Protein 1IYE (pdb70)

Organism: Escherichia coli (strain K12) (NCBI:txid83333)

Structure (mmCIF, N/CA/C/O backbone):
data_1IYE
#
_entry.id   1IYE
#
_cell.length_a   154.60
_cell.length_b   98.86
_cell.length_c   138.79
_cell.angle_alpha   90
_cell.angle_beta   90
_cell.angle_gamma   90
#
_symmetry.space_group_name_H-M   'C 2 2 21'
#
loop_
_entity.id
_entity.type
_entity.pdbx_description
1 polymer 'BRANCHED-CHAIN AMINO ACID AMINOTRANSFERASE'
2 non-polymer 'N-({3-hydroxy-2-methyl-5-[(phosphonooxy)methyl]pyridin-4-yl}methyl)-L-glutamic acid'
3 water water
#
loop_
_atom_site.group_PDB
_atom_site.id
_atom_site.type_symbol
_atom_site.label_atom_id
_atom_site.label_alt_id
_atom_site.label_comp_id
_atom_site.label_asym_id
_atom_site.label_entity_id
_atom_site.label_seq_id
_atom_site.pdbx_PDB_ins_code
_atom_site.Cartn_x
_atom_site.Cartn_y
_atom_site.Cartn_z
_atom_site.occupancy
_atom_site.B_iso_or_equiv
_atom_site.auth_seq_id
_atom_site.auth_comp_id
_atom_site.auth_asym_id
_atom_site.auth_atom_id
_atom_site.pdbx_PDB_model_num
ATOM 1 N N . LYS A 1 5 ? 7.647 25.593 18.085 1.00 30.68 4 LYS A N 1
ATOM 2 C CA . LYS A 1 5 ? 7.623 27.084 18.175 1.00 30.52 4 LYS A CA 1
ATOM 3 C C . LYS A 1 5 ? 7.377 27.566 19.605 1.00 29.68 4 LYS A C 1
ATOM 4 O O . LYS A 1 5 ? 6.807 26.845 20.435 1.00 28.65 4 LYS A O 1
ATOM 10 N N . ALA A 1 6 ? 7.825 28.789 19.875 1.00 27.95 5 ALA A N 1
ATOM 11 C CA . ALA A 1 6 ? 7.723 29.410 21.190 1.00 26.29 5 ALA A CA 1
ATOM 12 C C . ALA A 1 6 ? 7.751 30.927 21.007 1.00 25.25 5 ALA A C 1
ATOM 13 O O . ALA A 1 6 ? 7.758 31.408 19.879 1.00 25.40 5 ALA A O 1
ATOM 15 N N . ASP A 1 7 ? 7.787 31.682 22.104 1.00 25.31 6 ASP A N 1
ATOM 16 C CA . ASP A 1 7 ? 7.776 33.143 22.002 1.00 24.92 6 ASP A CA 1
ATOM 17 C C . ASP A 1 7 ? 9.118 33.828 21.789 1.00 24.04 6 ASP A C 1
ATOM 18 O O . ASP A 1 7 ? 9.180 34.865 21.126 1.00 22.19 6 ASP A O 1
ATOM 23 N N . TYR A 1 8 ? 10.190 33.277 22.351 1.00 21.63 7 TYR A N 1
ATOM 24 C CA . TYR A 1 8 ? 11.494 33.912 22.203 1.00 22.27 7 TYR A CA 1
ATOM 25 C C . TYR A 1 8 ? 12.629 32.978 21.845 1.00 21.69 7 TYR A C 1
ATOM 26 O O . TYR A 1 8 ? 12.610 31.799 22.195 1.00 20.58 7 TYR A O 1
ATOM 35 N N . ILE A 1 9 ? 13.619 33.537 21.154 1.00 20.69 8 ILE A N 1
ATOM 36 C CA . ILE A 1 9 ? 14.810 32.800 20.742 1.00 19.47 8 ILE A CA 1
ATOM 37 C C . ILE A 1 9 ? 16.052 33.610 21.134 1.00 19.38 8 ILE A C 1
ATOM 38 O O . ILE A 1 9 ? 16.145 34.798 20.819 1.00 19.68 8 ILE A O 1
ATOM 43 N N . TRP A 1 10 ? 16.993 32.973 21.837 1.00 19.01 9 TRP A N 1
ATOM 44 C CA . TRP A 1 10 ? 18.238 33.633 22.239 1.00 18.92 9 TRP A CA 1
ATOM 45 C C . TRP A 1 10 ? 19.036 33.808 20.945 1.00 19.64 9 TRP A C 1
ATOM 46 O O . TRP A 1 10 ? 19.308 32.835 20.238 1.00 18.60 9 TRP A O 1
ATOM 57 N N . PHE A 1 11 ? 19.424 35.042 20.651 1.00 20.31 10 PHE A N 1
ATOM 58 C CA . PHE A 1 11 ? 20.138 35.349 19.419 1.00 20.84 10 PHE A CA 1
ATOM 59 C C . PHE A 1 11 ? 21.313 36.274 19.729 1.00 21.87 10 PHE A C 1
ATOM 60 O O . PHE A 1 11 ? 21.129 37.457 20.009 1.00 22.08 10 PHE A O 1
ATOM 68 N N . ASN A 1 12 ? 22.522 35.721 19.689 1.00 20.67 11 ASN A N 1
ATOM 69 C CA . ASN A 1 12 ? 23.736 36.487 19.972 1.00 21.02 11 ASN A CA 1
ATOM 70 C C . ASN A 1 12 ? 23.712 37.308 21.263 1.00 21.34 11 ASN A C 1
ATOM 71 O O . ASN A 1 12 ? 24.141 38.463 21.276 1.00 22.66 11 ASN A O 1
ATOM 76 N N . GLY A 1 13 ? 23.210 36.724 22.346 1.00 22.61 12 GLY A N 1
ATOM 77 C CA . GLY A 1 13 ? 23.195 37.435 23.612 1.00 23.31 12 GLY A CA 1
ATOM 78 C C . GLY A 1 13 ? 21.910 38.148 24.001 1.00 25.81 12 GLY A C 1
ATOM 79 O O . GLY A 1 13 ? 21.820 38.693 25.101 1.00 25.62 12 GLY A O 1
ATOM 80 N N . GLU A 1 14 ? 20.909 38.156 23.127 1.00 25.92 13 GLU A N 1
ATOM 81 C CA . GLU A 1 14 ? 19.662 38.836 23.467 1.00 26.60 13 GLU A CA 1
ATOM 82 C C . GLU A 1 14 ? 18.411 38.043 23.097 1.00 25.27 13 GLU A C 1
ATOM 83 O O . GLU A 1 14 ? 18.409 37.308 22.113 1.00 24.24 13 GLU A O 1
ATOM 89 N N . MET A 1 15 ? 17.350 38.190 23.896 1.00 23.97 14 MET A N 1
ATOM 90 C CA . MET A 1 15 ? 16.097 37.480 23.641 1.00 24.13 14 MET A CA 1
ATOM 91 C C . MET A 1 15 ? 15.296 38.188 22.557 1.00 24.41 14 MET A C 1
ATOM 92 O O . MET A 1 15 ? 14.788 39.290 22.777 1.00 26.02 14 MET A O 1
ATOM 97 N N . VAL A 1 16 ? 15.180 37.546 21.397 1.00 23.48 15 VAL A N 1
ATOM 98 C CA . VAL A 1 16 ? 14.444 38.092 20.257 1.00 22.39 15 VAL A CA 1
ATOM 99 C C . VAL A 1 16 ? 13.130 37.335 20.074 1.00 21.58 15 VAL A C 1
ATOM 100 O O . VAL A 1 16 ? 13.112 36.113 20.112 1.00 20.32 15 VAL A O 1
ATOM 104 N N . ARG A 1 17 ? 12.018 38.034 19.868 1.00 20.32 16 ARG A N 1
ATOM 105 C CA . ARG A 1 17 ? 10.784 37.285 19.680 1.00 20.18 16 ARG A CA 1
ATOM 106 C C . ARG A 1 17 ? 10.941 36.359 18.481 1.00 19.43 16 ARG A C 1
ATOM 107 O O . ARG A 1 17 ? 11.516 36.728 17.459 1.00 18.75 16 ARG A O 1
ATOM 115 N N . TRP A 1 18 ? 10.452 35.138 18.638 1.00 19.18 17 TRP A N 1
ATOM 116 C CA . TRP A 1 18 ? 10.542 34.111 17.609 1.00 20.29 17 TRP A CA 1
ATOM 117 C C . TRP A 1 18 ? 10.423 34.592 16.171 1.00 20.72 17 TRP A C 1
ATOM 118 O O . TRP A 1 18 ? 11.297 34.325 15.347 1.00 19.94 17 TRP A O 1
ATOM 129 N N . GLU A 1 19 ? 9.345 35.303 15.869 1.00 19.02 18 GLU A N 1
ATOM 130 C CA . GLU A 1 19 ? 9.106 35.761 14.509 1.00 19.24 18 GLU A CA 1
ATOM 131 C C . GLU A 1 19 ? 10.150 36.701 13.920 1.00 17.52 18 GLU A C 1
ATOM 132 O O . GLU A 1 19 ? 10.305 36.762 12.704 1.00 18.17 18 GLU A O 1
ATOM 138 N N . ASP A 1 20 ? 10.873 37.424 14.766 1.00 17.29 19 ASP A N 1
ATOM 139 C CA . ASP A 1 20 ? 11.867 38.368 14.267 1.00 16.99 19 ASP A CA 1
ATOM 140 C C . ASP A 1 20 ? 13.284 37.788 14.178 1.00 17.32 19 ASP A C 1
ATOM 141 O O . ASP A 1 20 ? 14.201 38.468 13.733 1.00 17.53 19 ASP A O 1
ATOM 146 N N . ALA A 1 21 ? 13.454 36.540 14.601 1.00 18.59 20 ALA A N 1
ATOM 147 C CA . ALA A 1 21 ? 14.767 35.889 14.554 1.00 20.00 20 ALA A CA 1
ATOM 148 C C . ALA A 1 21 ? 15.033 35.441 13.123 1.00 19.69 20 ALA A C 1
ATOM 149 O O . ALA A 1 21 ? 14.722 34.314 12.746 1.00 19.89 20 ALA A O 1
ATOM 151 N N . LYS A 1 22 ? 15.603 36.335 12.323 1.00 20.36 21 LYS A N 1
ATOM 152 C CA . LYS A 1 22 ? 15.873 36.023 10.930 1.00 21.70 21 LYS A CA 1
ATOM 153 C C . LYS A 1 22 ? 17.294 36.375 10.513 1.00 21.46 21 LYS A C 1
ATOM 154 O O . LYS A 1 22 ? 17.983 37.152 11.180 1.00 20.02 21 LYS A O 1
ATOM 160 N N . VAL A 1 23 ? 17.715 35.797 9.394 1.00 21.76 22 VAL A N 1
ATOM 161 C CA . VAL A 1 23 ? 19.054 36.019 8.863 1.00 22.77 22 VAL A CA 1
ATOM 162 C C . VAL A 1 23 ? 18.990 36.310 7.371 1.00 21.53 22 VAL A C 1
ATOM 163 O O . VAL A 1 23 ? 18.016 35.953 6.700 1.00 22.97 22 VAL A O 1
ATOM 167 N N . HIS A 1 24 ? 20.030 36.958 6.857 1.00 23.12 23 HIS A N 1
ATOM 168 C CA . HIS A 1 24 ? 20.100 37.280 5.439 1.00 22.41 23 HIS A CA 1
ATOM 169 C C . HIS A 1 24 ? 20.304 35.992 4.652 1.00 23.09 23 HIS A C 1
ATOM 170 O O . HIS A 1 24 ? 20.969 35.064 5.126 1.00 22.70 23 HIS A O 1
ATOM 177 N N . VAL A 1 25 ? 19.720 35.935 3.460 1.00 21.66 24 VAL A N 1
ATOM 178 C CA . VAL A 1 25 ? 19.815 34.758 2.611 1.00 22.09 24 VAL A CA 1
ATOM 179 C C . VAL A 1 25 ? 21.237 34.501 2.095 1.00 21.35 24 VAL A C 1
ATOM 180 O O . VAL A 1 25 ? 21.519 33.433 1.553 1.00 20.82 24 VAL A O 1
ATOM 184 N N . MET A 1 26 ? 22.128 35.475 2.264 1.00 20.09 25 MET A N 1
ATOM 185 C CA . MET A 1 26 ? 23.519 35.307 1.834 1.00 20.25 25 MET A CA 1
ATOM 186 C C . MET A 1 26 ? 24.380 34.839 3.010 1.00 19.88 25 MET A C 1
ATOM 187 O O . MET A 1 26 ? 25.616 34.972 2.995 1.00 19.00 25 MET A O 1
ATOM 192 N N . SER A 1 27 ? 23.716 34.303 4.034 1.00 18.50 26 SER A N 1
ATOM 193 C CA . SER A 1 27 ? 24.410 33.787 5.209 1.00 18.62 26 SER A CA 1
ATOM 194 C C . SER A 1 27 ? 25.166 32.550 4.746 1.00 16.76 26 SER A C 1
ATOM 195 O O . SER A 1 27 ? 24.600 31.687 4.077 1.00 16.03 26 SER A O 1
ATOM 198 N N . HIS A 1 28 ? 26.444 32.485 5.106 1.00 18.24 27 HIS A N 1
ATOM 199 C CA . HIS A 1 28 ? 27.329 31.388 4.713 1.00 18.60 27 HIS A CA 1
ATOM 200 C C . HIS A 1 28 ? 26.692 30.005 4.860 1.00 18.93 27 HIS A C 1
ATOM 201 O O . HIS A 1 28 ? 26.600 29.249 3.885 1.00 18.08 27 HIS A O 1
ATOM 208 N N . ALA A 1 29 ? 26.244 29.683 6.071 1.00 17.55 28 ALA A N 1
ATOM 209 C CA . ALA A 1 29 ? 25.643 28.381 6.350 1.00 17.45 28 ALA A CA 1
ATOM 210 C C . ALA A 1 29 ? 24.533 27.952 5.393 1.00 17.60 28 ALA A C 1
ATOM 211 O O . ALA A 1 29 ? 24.333 26.759 5.172 1.00 18.23 28 ALA A O 1
ATOM 213 N N . LEU A 1 30 ? 23.806 28.908 4.824 1.00 16.59 29 LEU A N 1
ATOM 214 C CA . LEU A 1 30 ? 22.735 28.557 3.897 1.00 16.93 29 LEU A CA 1
ATOM 215 C C . LEU A 1 30 ? 23.287 28.017 2.584 1.00 16.40 29 LEU A C 1
ATOM 216 O O . LEU A 1 30 ? 22.625 27.230 1.906 1.00 15.81 29 LEU A O 1
ATOM 221 N N . HIS A 1 31 ? 24.504 28.434 2.239 1.00 16.04 30 HIS A N 1
ATOM 222 C CA . HIS A 1 31 ? 25.127 28.013 0.986 1.00 16.28 30 HIS A CA 1
ATOM 223 C C . HIS A 1 31 ? 26.192 26.928 1.094 1.00 16.54 30 HIS A C 1
ATOM 224 O O . HIS A 1 31 ? 26.442 26.216 0.120 1.00 17.44 30 HIS A O 1
ATOM 231 N N . TYR A 1 32 ? 26.825 26.799 2.258 1.00 16.94 31 TYR A N 1
ATOM 232 C CA . TYR A 1 32 ? 27.904 25.819 2.395 1.00 16.94 31 TYR A CA 1
ATOM 233 C C . TYR A 1 32 ? 27.838 24.854 3.575 1.00 17.48 31 TYR A C 1
ATOM 234 O O . TYR A 1 32 ? 28.856 24.255 3.934 1.00 16.01 31 TYR A O 1
ATOM 243 N N . GLY A 1 33 ? 26.658 24.712 4.177 1.00 16.58 32 GLY A N 1
ATOM 244 C CA . GLY A 1 33 ? 26.483 23.808 5.303 1.00 15.38 32 GLY A CA 1
ATOM 245 C C . GLY A 1 33 ? 27.360 24.110 6.503 1.00 15.89 32 GLY A C 1
ATOM 246 O O . GLY A 1 33 ? 27.532 23.262 7.382 1.00 17.31 32 GLY A O 1
ATOM 247 N N . THR A 1 34 ? 27.899 25.322 6.553 1.00 15.76 33 THR A N 1
ATOM 248 C CA . THR A 1 34 ? 28.794 25.728 7.629 1.00 15.94 33 THR A CA 1
ATOM 249 C C . THR A 1 34 ? 28.188 26.128 8.977 1.00 16.52 33 THR A C 1
ATOM 250 O O . THR A 1 34 ? 28.211 27.296 9.374 1.00 16.82 33 THR A O 1
ATOM 254 N N . SER A 1 35 ? 27.655 25.140 9.685 1.00 16.00 34 SER A N 1
ATOM 255 C CA . SER A 1 35 ? 27.099 25.360 11.012 1.00 15.80 34 SER A CA 1
ATOM 256 C C . SER A 1 35 ? 27.261 24.081 11.811 1.00 15.23 34 SER A C 1
ATOM 257 O O . SER A 1 35 ? 27.440 23.009 11.247 1.00 15.80 34 SER A O 1
ATOM 260 N N . VAL A 1 36 ? 27.23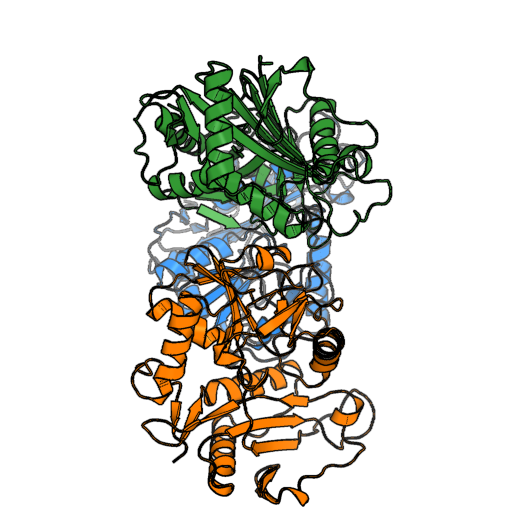6 24.206 13.129 1.00 15.64 35 VAL A N 1
ATOM 261 C CA . VAL A 1 36 ? 27.310 23.052 14.008 1.00 15.73 35 VAL A CA 1
ATOM 262 C C . VAL A 1 36 ? 26.158 23.276 14.976 1.00 16.02 35 VAL A C 1
ATOM 263 O O . VAL A 1 36 ? 25.816 24.417 15.289 1.00 15.82 35 VAL A O 1
ATOM 267 N N . PHE A 1 37 ? 25.543 22.201 15.437 1.00 14.96 36 PHE A N 1
ATOM 268 C CA . PHE A 1 37 ? 24.408 22.357 16.323 1.00 15.53 36 PHE A CA 1
ATOM 269 C C . PHE A 1 37 ? 24.279 21.215 17.309 1.00 16.74 36 PHE A C 1
ATOM 270 O O . PHE A 1 37 ? 25.010 20.226 17.245 1.00 16.49 36 PHE A O 1
ATOM 278 N N . GLU A 1 38 ? 23.338 21.366 18.231 1.00 16.54 37 GLU A N 1
ATOM 279 C CA . GLU A 1 38 ? 23.093 20.343 19.228 1.00 16.82 37 GLU A CA 1
ATOM 280 C C . GLU A 1 38 ? 21.602 20.136 19.425 1.00 17.35 37 GLU A C 1
ATOM 281 O O . GLU A 1 38 ? 20.780 20.928 18.961 1.00 15.97 37 GLU A O 1
ATOM 287 N N . GLY A 1 39 ? 21.284 19.035 20.092 1.00 16.93 38 GLY A N 1
ATOM 288 C CA . GLY A 1 39 ? 19.920 18.691 20.418 1.00 18.04 38 GLY A CA 1
ATOM 289 C C . GLY A 1 39 ? 19.995 18.400 21.899 1.00 18.10 38 GLY A C 1
ATOM 290 O O . GLY A 1 39 ? 20.785 17.557 22.325 1.00 18.54 38 GLY A O 1
ATOM 291 N N . ILE A 1 40 ? 19.209 19.112 22.695 1.00 18.10 39 ILE A N 1
ATOM 292 C CA . ILE A 1 40 ? 19.217 18.909 24.135 1.00 18.61 39 ILE A CA 1
ATOM 293 C C . ILE A 1 40 ? 17.777 18.832 24.616 1.00 19.75 39 ILE A C 1
ATOM 294 O O . ILE A 1 40 ? 16.887 19.443 24.026 1.00 18.49 39 ILE A O 1
ATOM 299 N N . ARG A 1 41 ? 17.543 18.075 25.677 1.00 20.06 40 ARG A N 1
ATOM 300 C CA . ARG A 1 41 ? 16.198 17.983 26.217 1.00 20.31 40 ARG A CA 1
ATOM 301 C C . ARG A 1 41 ? 16.150 18.452 27.665 1.00 21.87 40 ARG A C 1
ATOM 302 O O . ARG A 1 41 ? 17.083 18.222 28.444 1.00 20.46 40 ARG A O 1
ATOM 310 N N . CYS A 1 42 ? 15.069 19.148 28.005 1.00 23.00 41 CYS A N 1
ATOM 311 C CA . CYS A 1 42 ? 14.839 19.603 29.370 1.00 23.25 41 CYS A CA 1
ATOM 312 C C . CYS A 1 42 ? 13.655 18.746 29.809 1.00 22.99 41 CYS A C 1
ATOM 313 O O . CYS A 1 42 ? 12.668 18.613 29.076 1.00 22.28 41 CYS A O 1
ATOM 316 N N . TYR A 1 43 ? 13.770 18.146 30.990 1.00 22.77 42 TYR A N 1
ATOM 317 C CA . TYR A 1 43 ? 12.735 17.265 31.511 1.00 23.83 42 TYR A CA 1
ATOM 318 C C . TYR A 1 43 ? 12.138 17.742 32.823 1.00 24.18 42 TYR A C 1
ATOM 319 O O . TYR A 1 43 ? 12.816 18.369 33.633 1.00 24.44 42 TYR A O 1
ATOM 328 N N . ASP A 1 44 ? 10.865 17.427 33.032 1.00 26.78 43 ASP A N 1
ATOM 329 C CA . ASP A 1 44 ? 10.223 17.754 34.297 1.00 28.38 43 ASP A CA 1
ATOM 330 C C . ASP A 1 44 ? 10.734 16.634 35.190 1.00 29.10 43 ASP A C 1
ATOM 331 O O . ASP A 1 44 ? 10.793 15.484 34.753 1.00 31.25 43 ASP A O 1
ATOM 336 N N . SER A 1 45 ? 11.118 16.951 36.420 1.00 30.22 44 SER A N 1
ATOM 337 C CA . SER A 1 45 ? 11.621 15.924 37.331 1.00 31.09 44 SER A CA 1
ATOM 338 C C . SER A 1 45 ? 11.202 16.241 38.751 1.00 32.29 44 SER A C 1
ATOM 339 O O . SER A 1 45 ? 10.466 17.198 38.988 1.00 31.62 44 SER A O 1
ATOM 342 N N . HIS A 1 46 ? 11.676 15.432 39.693 1.00 33.34 45 HIS A N 1
ATOM 343 C CA . HIS A 1 46 ? 11.373 15.640 41.102 1.00 35.15 45 HIS A CA 1
ATOM 344 C C . HIS A 1 46 ? 12.126 16.880 41.547 1.00 35.84 45 HIS A C 1
ATOM 345 O O . HIS A 1 46 ? 11.783 17.505 42.552 1.00 36.06 45 HIS A O 1
ATOM 352 N N . LYS A 1 47 ? 13.153 17.234 40.777 1.00 35.32 46 LYS A N 1
ATOM 353 C CA . LYS A 1 47 ? 13.981 18.406 41.048 1.00 35.56 46 LYS A CA 1
ATOM 354 C C . LYS A 1 47 ? 13.483 19.589 40.233 1.00 33.95 46 LYS A C 1
ATOM 355 O O . LYS A 1 47 ? 14.161 20.615 40.132 1.00 34.18 46 LYS A O 1
ATOM 361 N N . GLY A 1 48 ? 12.302 19.443 39.649 1.00 32.70 47 GLY A N 1
ATOM 362 C CA . GLY A 1 48 ? 11.771 20.506 38.824 1.00 32.40 47 GLY A CA 1
ATOM 363 C C . GLY A 1 48 ? 12.393 20.369 37.449 1.00 31.15 47 GLY A C 1
ATOM 364 O O . GLY A 1 48 ? 12.987 19.329 37.157 1.00 31.04 47 GLY A O 1
ATOM 365 N N . PRO A 1 49 ? 12.290 21.395 36.588 1.00 30.77 48 PRO A N 1
ATOM 366 C CA . PRO A 1 49 ? 12.856 21.353 35.237 1.00 28.87 48 PRO A CA 1
ATOM 367 C C . PRO A 1 49 ? 14.362 21.108 35.257 1.00 27.55 48 PRO A C 1
ATOM 368 O O . PRO A 1 49 ? 15.103 21.823 35.936 1.00 27.41 48 PRO A O 1
ATOM 372 N N . VAL A 1 50 ? 14.811 20.096 34.515 1.00 26.05 49 VAL A N 1
ATOM 373 C CA . VAL A 1 50 ? 16.240 19.768 34.449 1.00 24.42 49 VAL A CA 1
ATOM 374 C C . VAL A 1 50 ? 16.706 19.450 33.024 1.00 23.26 49 VAL A C 1
ATOM 375 O O . VAL A 1 50 ? 16.048 18.709 32.284 1.00 23.32 49 VAL A O 1
ATOM 379 N N . VAL A 1 51 ? 17.837 20.028 32.639 1.00 23.19 50 VAL A N 1
ATOM 380 C CA . VAL A 1 51 ? 18.390 19.779 31.315 1.00 22.90 50 VAL A CA 1
ATOM 381 C C . VAL A 1 51 ? 19.298 18.560 31.443 1.00 22.93 50 VAL A C 1
ATOM 382 O O . VAL A 1 51 ? 20.193 18.525 32.292 1.00 23.52 50 VAL A O 1
ATOM 386 N N . PHE A 1 52 ? 19.050 17.554 30.609 1.00 22.72 51 PHE A N 1
ATOM 387 C CA . PHE A 1 52 ? 19.822 16.314 30.647 1.00 21.91 51 PHE A CA 1
ATOM 388 C C . PHE A 1 52 ? 21.187 16.440 29.971 1.00 21.72 51 PHE A C 1
ATOM 389 O O . PHE A 1 52 ? 21.284 16.822 28.806 1.00 20.39 51 PHE A O 1
ATOM 397 N N . ARG A 1 53 ? 22.235 16.114 30.726 1.00 21.74 52 ARG A N 1
ATOM 398 C CA . ARG A 1 53 ? 23.618 16.180 30.259 1.00 21.35 52 ARG A CA 1
ATOM 399 C C . ARG A 1 53 ? 23.872 17.468 29.482 1.00 22.03 52 ARG A C 1
ATOM 400 O O . ARG A 1 53 ? 24.403 17.466 28.366 1.00 21.29 52 ARG A O 1
ATOM 408 N N . HIS A 1 54 ? 23.502 18.575 30.115 1.00 21.29 53 HIS A N 1
ATOM 409 C CA . HIS A 1 54 ? 23.631 19.909 29.545 1.00 21.05 53 HIS A CA 1
ATOM 410 C C . HIS A 1 54 ? 25.057 20.294 29.143 1.00 20.28 53 HIS A C 1
ATOM 411 O O . HIS A 1 54 ? 25.306 20.651 27.988 1.00 19.34 53 HIS A O 1
ATOM 418 N N . ARG A 1 55 ? 25.987 20.234 30.091 1.00 17.90 54 ARG A N 1
ATOM 419 C CA . ARG A 1 55 ? 27.370 20.600 29.810 1.00 19.55 54 ARG A CA 1
ATOM 420 C C . ARG A 1 55 ? 28.007 19.728 28.724 1.00 18.44 54 ARG A C 1
ATOM 421 O O . ARG A 1 55 ? 28.768 20.224 27.890 1.00 18.13 54 ARG A O 1
ATOM 429 N N . GLU A 1 56 ? 27.705 18.434 28.736 1.00 18.44 55 GLU A N 1
ATOM 430 C CA . GLU A 1 56 ? 28.254 17.527 27.730 1.00 19.33 55 GLU A CA 1
ATOM 431 C C . GLU A 1 56 ? 27.828 17.961 26.327 1.00 19.18 55 GLU A C 1
ATOM 432 O O . GLU A 1 56 ? 28.614 17.902 25.382 1.00 18.92 55 GLU A O 1
ATOM 438 N N . HIS A 1 57 ? 26.579 18.391 26.182 1.00 18.31 56 HIS A N 1
ATOM 439 C CA . HIS A 1 57 ? 26.106 18.833 24.876 1.00 18.60 56 HIS A CA 1
ATOM 440 C C . HIS A 1 57 ? 26.760 20.134 24.429 1.00 17.94 56 HIS A C 1
ATOM 441 O O . HIS A 1 57 ? 27.070 20.295 23.249 1.00 18.75 56 HIS A O 1
ATOM 448 N N . MET A 1 58 ? 26.958 21.068 25.357 1.00 17.27 57 MET A N 1
ATOM 449 C CA . MET A 1 58 ? 27.587 22.330 24.994 1.00 18.34 57 MET A CA 1
ATOM 450 C C . MET A 1 58 ? 29.064 22.098 24.686 1.00 18.54 57 MET A C 1
ATOM 451 O O . MET A 1 58 ? 29.652 22.793 23.857 1.00 18.48 57 MET A O 1
ATOM 456 N N . GLN A 1 59 ? 29.658 21.111 25.351 1.00 18.46 58 GLN A N 1
ATOM 457 C CA . GLN A 1 59 ? 31.059 20.775 25.112 1.00 18.72 58 GLN A CA 1
ATOM 458 C C . GLN A 1 59 ? 31.191 20.198 23.704 1.00 16.96 58 GLN A C 1
ATOM 459 O O . GLN A 1 59 ? 32.118 20.531 22.966 1.00 19.20 58 GLN A O 1
ATOM 465 N N . ARG A 1 60 ? 30.259 19.336 23.322 1.00 16.35 59 ARG A N 1
ATOM 466 C CA . ARG A 1 60 ? 30.316 18.748 21.994 1.00 16.21 59 ARG A CA 1
ATOM 467 C C . ARG A 1 60 ? 30.123 19.834 20.941 1.00 16.57 59 ARG A C 1
ATOM 468 O O . ARG A 1 60 ? 30.732 19.786 19.874 1.00 15.22 59 ARG A O 1
ATOM 476 N N . LEU A 1 61 ? 29.276 20.818 21.252 1.00 15.48 60 LEU A N 1
ATOM 477 C CA . LEU A 1 61 ? 29.019 21.929 20.336 1.00 15.83 60 LEU A CA 1
ATOM 478 C C . LEU A 1 61 ? 30.365 22.617 20.089 1.00 15.63 60 LEU A C 1
ATOM 479 O O . LEU A 1 61 ? 30.753 22.881 18.947 1.00 15.97 60 LEU A O 1
ATOM 484 N N . HIS A 1 62 ? 31.067 22.898 21.182 1.00 16.92 61 HIS A N 1
ATOM 485 C CA . HIS A 1 62 ? 32.379 23.536 21.137 1.00 18.36 61 HIS A CA 1
ATOM 486 C C . HIS A 1 62 ? 33.362 22.671 20.332 1.00 18.42 61 HIS A C 1
ATOM 487 O O . HIS A 1 62 ? 34.167 23.194 19.556 1.00 17.48 61 HIS A O 1
ATOM 494 N N . ASP A 1 63 ? 33.296 21.355 20.528 1.00 17.27 62 ASP A N 1
ATOM 495 C CA . ASP A 1 63 ? 34.175 20.424 19.815 1.00 17.23 62 ASP A CA 1
ATOM 496 C C . ASP A 1 63 ? 33.888 20.421 18.319 1.00 16.67 62 ASP A C 1
ATOM 497 O O . ASP A 1 63 ? 34.811 20.400 17.505 1.00 17.06 62 ASP A O 1
ATOM 502 N N . SER A 1 64 ? 32.605 20.438 17.959 1.00 15.86 63 SER A N 1
ATOM 503 C CA . SER A 1 64 ? 32.224 20.444 16.553 1.00 15.69 63 SER A CA 1
ATOM 504 C C . SER A 1 64 ? 32.781 21.690 15.877 1.00 15.28 63 SER A C 1
ATOM 505 O O . SER A 1 64 ? 33.280 21.621 14.757 1.00 15.06 63 SER A O 1
ATOM 508 N N . ALA A 1 65 ? 32.697 22.826 16.563 1.00 15.60 64 ALA A N 1
ATOM 509 C CA . ALA A 1 65 ? 33.205 24.085 16.024 1.00 16.03 64 ALA A CA 1
ATOM 510 C C . ALA A 1 65 ? 34.727 24.026 15.885 1.00 15.65 64 ALA A C 1
ATOM 511 O O . ALA A 1 65 ? 35.285 24.416 14.859 1.00 14.69 64 ALA A O 1
ATOM 513 N N . LYS A 1 66 ? 35.387 23.533 16.927 1.00 15.73 65 LYS A N 1
ATOM 514 C CA . LYS A 1 66 ? 36.844 23.428 16.934 1.00 16.15 65 LYS A CA 1
ATOM 515 C C . LYS A 1 66 ? 37.378 22.671 15.714 1.00 15.45 65 LYS A C 1
ATOM 516 O O . LYS A 1 66 ? 38.350 23.093 15.091 1.00 14.56 65 LYS A O 1
ATOM 522 N N . ILE A 1 67 ? 36.731 21.562 15.373 1.00 15.19 66 ILE A N 1
ATOM 523 C CA . ILE A 1 67 ? 37.138 20.753 14.229 1.00 15.37 66 ILE A CA 1
ATOM 524 C C . ILE A 1 67 ? 37.119 21.544 12.916 1.00 16.84 66 ILE A C 1
ATOM 525 O O . ILE A 1 67 ? 37.977 21.339 12.049 1.00 16.08 66 ILE A O 1
ATOM 530 N N . TYR A 1 68 ? 36.158 22.456 12.769 1.00 16.40 67 TYR A N 1
ATOM 531 C CA . TYR A 1 68 ? 36.083 23.274 11.561 1.00 15.63 67 TYR A CA 1
ATOM 532 C C . TYR A 1 68 ? 36.721 24.635 11.768 1.00 15.87 67 TYR A C 1
ATOM 533 O O . TYR A 1 68 ? 36.746 25.452 10.856 1.00 18.85 67 TYR A O 1
ATOM 542 N N . ARG A 1 69 ? 37.236 24.866 12.970 1.00 14.98 68 ARG A N 1
ATOM 543 C CA . ARG A 1 69 ? 37.889 26.121 13.318 1.00 16.11 68 ARG A CA 1
ATOM 544 C C . ARG A 1 69 ? 36.938 27.320 13.274 1.00 17.50 68 ARG A C 1
ATOM 545 O O . ARG A 1 69 ? 37.344 28.447 12.998 1.00 17.92 68 ARG A O 1
ATOM 553 N N . PHE A 1 70 ? 35.662 27.065 13.541 1.00 17.47 69 PHE A N 1
ATOM 554 C CA . PHE A 1 70 ? 34.677 28.143 13.578 1.00 18.37 69 PHE A CA 1
ATOM 555 C C . PHE A 1 70 ? 34.909 28.864 14.900 1.00 18.02 69 PHE A C 1
ATOM 556 O O . PHE A 1 70 ? 34.831 28.254 15.964 1.00 18.86 69 PHE A O 1
ATOM 564 N N . PRO A 1 71 ? 35.212 30.168 14.858 1.00 19.72 70 PRO A N 1
ATOM 565 C CA . PRO A 1 71 ? 35.443 30.907 16.106 1.00 19.79 70 PRO A CA 1
ATOM 566 C C . PRO A 1 71 ? 34.164 31.018 16.945 1.00 20.92 70 PRO A C 1
ATOM 567 O O . PRO A 1 71 ? 33.107 31.381 16.431 1.00 22.33 70 PRO A O 1
ATOM 571 N N . VAL A 1 72 ? 34.267 30.701 18.231 1.00 21.71 71 VAL A N 1
ATOM 572 C CA . VAL A 1 72 ? 33.116 30.754 19.131 1.00 22.63 71 VAL A CA 1
ATOM 573 C C . VAL A 1 72 ? 33.395 31.703 20.289 1.00 22.61 71 VAL A C 1
ATOM 574 O O . VAL A 1 72 ? 34.260 31.444 21.125 1.00 23.23 71 VAL A O 1
ATOM 578 N N . SER A 1 73 ? 32.640 32.796 20.346 1.00 23.74 72 SER A N 1
ATOM 579 C CA . SER A 1 73 ? 32.821 33.795 21.386 1.00 23.98 72 SER A CA 1
ATOM 580 C C . SER A 1 73 ? 32.243 33.429 22.753 1.00 24.30 72 SER A C 1
ATOM 581 O O . SER A 1 73 ? 32.716 33.926 23.774 1.00 25.52 72 SER A O 1
ATOM 584 N N . GLN A 1 74 ? 31.232 32.567 22.784 1.00 23.85 73 GLN A N 1
ATOM 585 C CA . GLN A 1 74 ? 30.620 32.184 24.052 1.00 24.00 73 GLN A CA 1
ATOM 586 C C . GLN A 1 74 ? 31.354 31.034 24.731 1.00 24.38 73 GLN A C 1
ATOM 587 O O . GLN A 1 74 ? 31.759 30.073 24.076 1.00 24.38 73 GLN A O 1
ATOM 593 N N . SER A 1 75 ? 31.526 31.142 26.045 1.00 23.19 74 SER A N 1
ATOM 594 C CA . SER A 1 75 ? 32.181 30.091 26.814 1.00 23.82 74 SER A CA 1
ATOM 595 C C . SER A 1 75 ? 31.130 29.016 27.037 1.00 23.57 74 SER A C 1
ATOM 596 O O . SER A 1 75 ? 29.951 29.230 26.739 1.00 23.67 74 SER A O 1
ATOM 599 N N . ILE A 1 76 ? 31.541 27.865 27.556 1.00 23.84 75 ILE A N 1
ATOM 600 C CA . ILE A 1 76 ? 30.579 26.801 27.809 1.00 23.21 75 ILE A CA 1
ATOM 601 C C . ILE A 1 76 ? 29.580 27.247 28.886 1.00 23.72 75 ILE A C 1
ATOM 602 O O . ILE A 1 76 ? 28.383 26.991 28.759 1.00 22.62 75 ILE A O 1
ATOM 607 N N . ASP A 1 77 ? 30.068 27.926 29.928 1.00 24.47 76 ASP A N 1
ATOM 608 C CA . ASP A 1 77 ? 29.195 28.403 31.007 1.00 25.74 76 ASP A CA 1
ATOM 609 C C . ASP A 1 77 ? 28.185 29.425 30.490 1.00 24.67 76 ASP A C 1
ATOM 610 O O . ASP A 1 77 ? 27.025 29.431 30.917 1.00 26.07 76 ASP A O 1
ATOM 615 N N . GLU A 1 78 ? 28.627 30.284 29.577 1.00 24.32 77 GLU A N 1
ATOM 616 C CA . GLU A 1 78 ? 27.757 31.304 29.003 1.00 23.17 77 GLU A CA 1
ATOM 617 C C . GLU A 1 78 ? 26.660 30.665 28.163 1.00 23.30 77 GLU A C 1
ATOM 618 O O . GLU A 1 78 ? 25.504 31.092 28.215 1.00 21.14 77 GLU A O 1
ATOM 624 N N . LEU A 1 79 ? 27.014 29.637 27.396 1.00 20.61 78 LEU A N 1
ATOM 625 C CA . LEU A 1 79 ? 26.024 28.952 26.572 1.00 21.28 78 LEU A CA 1
ATOM 626 C C . LEU A 1 79 ? 25.026 28.223 27.471 1.00 21.46 78 LEU A C 1
ATOM 627 O O . LEU A 1 79 ? 23.847 28.122 27.147 1.00 20.40 78 LEU A O 1
ATOM 632 N N . MET A 1 80 ? 25.506 27.712 28.600 1.00 20.67 79 MET A N 1
ATOM 633 C CA . MET A 1 80 ? 24.632 26.990 29.520 1.00 21.54 79 MET A CA 1
ATOM 634 C C . MET A 1 80 ? 23.623 27.930 30.179 1.00 22.69 79 MET A C 1
ATOM 635 O O . MET A 1 80 ? 22.459 27.573 30.354 1.00 23.14 79 MET A O 1
ATOM 640 N N . GLU A 1 81 ? 24.068 29.131 30.537 1.00 24.13 80 GLU A N 1
ATOM 641 C CA . GLU A 1 81 ? 23.185 30.105 31.173 1.00 25.94 80 GLU A CA 1
ATOM 642 C C . GLU A 1 81 ? 22.154 30.599 30.162 1.00 25.00 80 GLU A C 1
ATOM 643 O O . GLU A 1 81 ? 20.986 30.777 30.494 1.00 24.93 80 GLU A O 1
ATOM 649 N N . ALA A 1 82 ? 22.597 30.812 28.929 1.00 24.41 81 ALA A N 1
ATOM 650 C CA . ALA A 1 82 ? 21.715 31.277 27.874 1.00 23.92 81 ALA A CA 1
ATOM 651 C C . ALA A 1 82 ? 20.633 30.237 27.620 1.00 23.62 81 ALA A C 1
ATOM 652 O O . ALA A 1 82 ? 19.473 30.584 27.432 1.00 23.59 81 ALA A O 1
ATOM 654 N N . CYS A 1 83 ? 21.013 28.961 27.624 1.00 22.52 82 CYS A N 1
ATOM 655 C CA . CYS A 1 83 ? 20.057 27.885 27.400 1.00 22.71 82 CYS A CA 1
ATOM 656 C C . CYS A 1 83 ? 19.006 27.855 28.506 1.00 23.29 82 CYS A C 1
ATOM 657 O O . CYS A 1 83 ? 17.814 27.733 28.238 1.00 22.93 82 CYS A O 1
ATOM 660 N N . ARG A 1 84 ? 19.450 27.952 29.754 1.00 23.86 83 ARG A N 1
ATOM 661 C CA . ARG A 1 84 ? 18.515 27.941 30.870 1.00 24.80 83 ARG A CA 1
ATOM 662 C C . ARG A 1 84 ? 17.640 29.192 30.812 1.00 25.50 83 ARG A C 1
ATOM 663 O O . ARG A 1 84 ? 16.462 29.156 31.194 1.00 25.25 83 ARG A O 1
ATOM 671 N N . ASP A 1 85 ? 18.215 30.290 30.323 1.00 25.59 84 ASP A N 1
ATOM 672 C CA . ASP A 1 85 ? 17.490 31.555 30.193 1.00 26.23 84 ASP A CA 1
ATOM 673 C C . ASP A 1 85 ? 16.359 31.447 29.170 1.00 26.41 84 ASP A C 1
ATOM 674 O O . ASP A 1 85 ? 15.251 31.926 29.413 1.00 25.49 84 ASP A O 1
ATOM 679 N N . VAL A 1 86 ? 16.624 30.830 28.020 1.00 25.05 85 VAL A N 1
ATOM 680 C CA . VAL A 1 86 ? 15.580 30.721 27.007 1.00 24.58 85 VAL A CA 1
ATOM 681 C C . VAL A 1 86 ? 14.492 29.757 27.437 1.00 24.19 85 VAL A C 1
ATOM 682 O O . VAL A 1 86 ? 13.345 29.905 27.032 1.00 23.77 85 VAL A O 1
ATOM 686 N N . ILE A 1 87 ? 14.845 28.774 28.257 1.00 24.32 86 ILE A N 1
ATOM 687 C CA . ILE A 1 87 ? 13.853 27.823 28.745 1.00 24.76 86 ILE A CA 1
ATOM 688 C C . ILE A 1 87 ? 12.863 28.554 29.656 1.00 25.95 86 ILE A C 1
ATOM 689 O O . ILE A 1 87 ? 11.648 28.337 29.575 1.00 27.03 86 ILE A O 1
ATOM 694 N N . ARG A 1 88 ? 13.383 29.433 30.507 1.00 26.25 87 ARG A N 1
ATOM 695 C CA . ARG A 1 88 ? 12.539 30.183 31.435 1.00 28.31 87 ARG A CA 1
ATOM 696 C C . ARG A 1 88 ? 11.789 31.326 30.762 1.00 28.27 87 ARG A C 1
ATOM 697 O O . ARG A 1 88 ? 10.625 31.587 31.082 1.00 28.45 87 ARG A O 1
ATOM 705 N N . LYS A 1 89 ? 12.458 32.013 29.840 1.00 27.60 88 LYS A N 1
ATOM 706 C CA . LYS A 1 89 ? 11.846 33.132 29.127 1.00 27.45 88 LYS A CA 1
ATOM 707 C C . LYS A 1 89 ? 10.610 32.652 28.376 1.00 27.30 88 LYS A C 1
ATOM 708 O O . LYS A 1 89 ? 9.660 33.412 28.168 1.00 27.66 88 LYS A O 1
ATOM 714 N N . ASN A 1 90 ? 10.620 31.389 27.969 1.00 25.24 89 ASN A N 1
ATOM 715 C CA . ASN A 1 90 ? 9.487 30.820 27.247 1.00 25.07 89 ASN A CA 1
ATOM 716 C C . ASN A 1 90 ? 8.531 30.073 28.168 1.00 24.57 89 ASN A C 1
ATOM 717 O O . ASN A 1 90 ? 7.621 29.398 27.698 1.00 24.46 89 ASN A O 1
ATOM 722 N N . ASN A 1 91 ? 8.748 30.182 29.475 1.00 27.12 90 ASN A N 1
ATOM 723 C CA . ASN A 1 91 ? 7.891 29.523 30.461 1.00 28.51 90 ASN A CA 1
ATOM 724 C C . ASN A 1 91 ? 7.783 28.028 30.227 1.00 28.71 90 ASN A C 1
ATOM 725 O O . ASN A 1 91 ? 6.688 27.464 30.291 1.00 27.07 90 ASN A O 1
ATOM 730 N N . LEU A 1 92 ? 8.908 27.378 29.953 1.00 27.77 91 LEU A N 1
ATOM 731 C CA . LEU A 1 92 ? 8.887 25.942 29.718 1.00 27.73 91 LEU A CA 1
ATOM 732 C C . LEU A 1 92 ? 9.501 25.175 30.887 1.00 27.26 91 LEU A C 1
ATOM 733 O O . LEU A 1 92 ? 10.412 25.665 31.564 1.00 27.27 91 LEU A O 1
ATOM 738 N N . THR A 1 93 ? 8.978 23.979 31.132 1.00 28.38 92 THR A N 1
ATOM 739 C CA . THR A 1 93 ? 9.477 23.113 32.195 1.00 29.27 92 THR A CA 1
ATOM 740 C C . THR A 1 93 ? 10.089 21.891 31.514 1.00 28.85 92 THR A C 1
ATOM 741 O O . THR A 1 93 ? 11.027 21.288 32.025 1.00 28.12 92 THR A O 1
ATOM 745 N N . SER A 1 94 ? 9.533 21.528 30.363 1.00 29.07 93 SER A N 1
ATOM 746 C CA . SER A 1 94 ? 10.040 20.409 29.569 1.00 28.39 93 SER A CA 1
ATOM 747 C C . SER A 1 94 ? 10.172 20.961 28.152 1.00 28.11 93 SER A C 1
ATOM 748 O O . SER A 1 94 ? 9.361 21.793 27.728 1.00 28.72 93 SER A O 1
ATOM 751 N N . ALA A 1 95 ? 11.185 20.519 27.411 1.00 25.97 94 ALA A N 1
ATOM 752 C CA . ALA A 1 95 ? 11.373 21.037 26.065 1.00 24.43 94 ALA A CA 1
ATOM 753 C C . ALA A 1 95 ? 12.582 20.470 25.344 1.00 23.67 94 ALA A C 1
ATOM 754 O O . ALA A 1 95 ? 13.417 19.774 25.934 1.00 22.33 94 ALA A O 1
ATOM 756 N N . TYR A 1 96 ? 12.652 20.785 24.055 1.00 22.72 95 TYR A N 1
ATOM 757 C CA . TYR A 1 96 ? 13.769 20.395 23.205 1.00 22.75 95 TYR A CA 1
ATOM 758 C C . TYR A 1 96 ? 14.498 21.706 22.958 1.00 22.23 95 TYR A C 1
ATOM 759 O O . TYR A 1 96 ? 13.868 22.725 22.650 1.00 22.14 95 TYR A O 1
ATOM 768 N N . ILE A 1 97 ? 15.820 21.687 23.102 1.00 20.92 96 ILE A N 1
ATOM 769 C CA . ILE A 1 97 ? 16.625 22.883 22.901 1.00 19.93 96 ILE A CA 1
ATOM 770 C C . ILE A 1 97 ? 17.526 22.680 21.690 1.00 19.33 96 ILE A C 1
ATOM 771 O O . ILE A 1 97 ? 18.152 21.632 21.550 1.00 18.89 96 ILE A O 1
ATOM 776 N N . ARG A 1 98 ? 17.585 23.686 20.824 1.00 18.54 97 ARG A N 1
ATOM 777 C CA . ARG A 1 98 ? 18.403 23.621 19.617 1.00 18.70 97 ARG A CA 1
ATOM 778 C C . ARG A 1 98 ? 19.433 24.745 19.520 1.00 19.54 97 ARG A C 1
ATOM 779 O O . ARG A 1 98 ? 19.111 25.856 19.086 1.00 19.91 97 ARG A O 1
ATOM 787 N N . PRO A 1 99 ? 20.679 24.489 19.973 1.00 18.32 98 PRO A N 1
ATOM 788 C CA . PRO A 1 99 ? 21.688 25.547 19.871 1.00 17.68 98 PRO A CA 1
ATOM 789 C C . PRO A 1 99 ? 22.221 25.428 18.448 1.00 18.12 98 PRO A C 1
ATOM 790 O O . PRO A 1 99 ? 22.321 24.323 17.921 1.00 18.89 98 PRO A O 1
ATOM 794 N N . LEU A 1 100 ? 22.550 26.551 17.822 1.00 18.80 99 LEU A N 1
ATOM 795 C CA . LEU A 1 100 ? 23.048 26.524 16.453 1.00 17.51 99 LEU A CA 1
ATOM 796 C C . LEU A 1 100 ? 24.126 27.587 16.285 1.00 18.78 99 LEU A C 1
ATOM 797 O O . LEU A 1 100 ? 23.870 28.770 16.488 1.00 18.38 99 LEU A O 1
ATOM 802 N N . ILE A 1 101 ? 25.342 27.156 15.950 1.00 16.70 100 ILE A N 1
ATOM 803 C CA . ILE A 1 101 ? 26.452 28.071 15.717 1.00 16.61 100 ILE A CA 1
ATOM 804 C C . ILE A 1 101 ? 26.645 28.017 14.212 1.00 17.16 100 ILE A C 1
ATOM 805 O O . ILE A 1 101 ? 26.841 26.935 13.648 1.00 16.42 100 ILE A O 1
ATOM 810 N N . PHE A 1 102 ? 26.575 29.170 13.556 1.00 16.09 101 PHE A N 1
ATOM 811 C CA . PHE A 1 102 ? 26.699 29.190 12.109 1.00 17.26 101 PHE A CA 1
ATOM 812 C C . PHE A 1 102 ? 27.452 30.377 11.552 1.00 17.50 101 PHE A C 1
ATOM 813 O O . PHE A 1 102 ? 27.455 31.460 12.135 1.00 17.89 101 PHE A O 1
ATOM 821 N N . VAL A 1 103 ? 28.103 30.161 10.414 1.00 18.25 102 VAL A N 1
ATOM 822 C CA . VAL A 1 103 ? 28.819 31.234 9.758 1.00 17.82 102 VAL A CA 1
ATOM 823 C C . VAL A 1 103 ? 27.705 32.052 9.124 1.00 18.06 102 VAL A C 1
ATOM 824 O O . VAL A 1 103 ? 26.871 31.508 8.396 1.00 16.82 102 VAL A O 1
ATOM 828 N N . GLY A 1 104 ? 27.689 33.348 9.412 1.00 19.87 103 GLY A N 1
ATOM 829 C CA . GLY A 1 104 ? 26.644 34.208 8.888 1.00 20.95 103 GLY A CA 1
ATOM 830 C C . GLY A 1 104 ? 26.943 34.946 7.603 1.00 22.20 103 GLY A C 1
ATOM 831 O O . GLY A 1 104 ? 27.602 34.424 6.708 1.00 21.27 103 GLY A O 1
ATOM 832 N N . ASP A 1 105 ? 26.438 36.172 7.520 1.00 23.07 104 ASP A N 1
ATOM 833 C CA . ASP A 1 105 ? 26.603 37.029 6.352 1.00 24.02 104 ASP A CA 1
ATOM 834 C C . ASP A 1 105 ? 28.032 37.582 6.318 1.00 25.15 104 ASP A C 1
ATOM 835 O O . ASP A 1 105 ? 28.307 38.677 6.817 1.00 26.04 104 ASP A O 1
ATOM 840 N N . VAL A 1 106 ? 28.945 36.816 5.723 1.00 24.01 105 VAL A N 1
ATOM 841 C CA . VAL A 1 106 ? 30.348 37.217 5.658 1.00 23.44 105 VAL A CA 1
ATOM 842 C C . VAL A 1 106 ? 30.906 37.252 4.244 1.00 23.49 105 VAL A C 1
ATOM 843 O O . VAL A 1 106 ? 32.108 37.458 4.052 1.00 24.14 105 VAL A O 1
ATOM 847 N N . GLY A 1 107 ? 30.041 37.049 3.257 1.00 23.34 106 GLY A N 1
ATOM 848 C CA . GLY A 1 107 ? 30.485 37.060 1.876 1.00 23.03 106 GLY A CA 1
ATOM 849 C C . GLY A 1 107 ? 30.452 35.664 1.290 1.00 23.61 106 GLY A C 1
ATOM 850 O O . GLY A 1 107 ? 30.438 34.678 2.031 1.00 22.35 106 GLY A O 1
ATOM 851 N N . MET A 1 108 ? 30.434 35.573 -0.036 1.00 22.39 107 MET A N 1
ATOM 852 C CA . MET A 1 108 ? 30.402 34.278 -0.701 1.00 22.50 107 MET A CA 1
ATOM 853 C C . MET A 1 108 ? 31.807 33.696 -0.770 1.00 22.58 107 MET A C 1
ATOM 854 O O . MET A 1 108 ? 32.789 34.381 -0.484 1.00 23.43 107 MET A O 1
ATOM 859 N N . GLY A 1 109 ? 31.902 32.430 -1.150 1.00 21.73 108 GLY A N 1
ATOM 860 C CA . GLY A 1 109 ? 33.205 31.791 -1.210 1.00 22.54 108 GLY A CA 1
ATOM 861 C C . GLY A 1 109 ? 33.320 30.941 0.038 1.00 22.25 108 GLY A C 1
ATOM 862 O O . GLY A 1 109 ? 33.309 31.457 1.158 1.00 20.19 108 GLY A O 1
ATOM 863 N N . VAL A 1 110 ? 33.422 29.632 -0.162 1.00 22.50 109 VAL A N 1
ATOM 864 C CA . VAL A 1 110 ? 33.496 28.683 0.938 1.00 22.21 109 VAL A CA 1
ATOM 865 C C . VAL A 1 110 ? 34.416 29.058 2.106 1.00 21.33 109 VAL A C 1
ATOM 866 O O . VAL A 1 110 ? 34.076 28.799 3.261 1.00 19.96 109 VAL A O 1
ATOM 870 N N . ASN A 1 111 ? 35.566 29.667 1.827 1.00 21.57 110 ASN A N 1
ATOM 871 C CA . ASN A 1 111 ? 36.479 30.064 2.902 1.00 22.25 110 ASN A CA 1
ATOM 872 C C . ASN A 1 111 ? 36.112 31.454 3.424 1.00 23.11 110 ASN A C 1
ATOM 873 O O . ASN A 1 111 ? 36.263 32.440 2.710 1.00 23.47 110 ASN A O 1
ATOM 878 N N . PRO A 1 112 ? 35.629 31.552 4.677 1.00 23.11 111 PRO A N 1
ATOM 879 C CA . PRO A 1 112 ? 35.248 32.843 5.267 1.00 23.49 111 PRO A CA 1
ATOM 880 C C . PRO A 1 112 ? 36.460 33.760 5.429 1.00 24.28 111 PRO A C 1
ATOM 881 O O . PRO A 1 112 ? 37.579 33.288 5.645 1.00 23.01 111 PRO A O 1
ATOM 885 N N . PRO A 1 113 ? 36.250 35.085 5.338 1.00 25.60 112 PRO A N 1
ATOM 886 C CA . PRO A 1 113 ? 37.345 36.049 5.481 1.00 26.40 112 PRO A CA 1
ATOM 887 C C . PRO A 1 113 ? 37.982 36.019 6.862 1.00 26.53 112 PRO A C 1
ATOM 888 O O . PRO A 1 113 ? 37.300 35.842 7.868 1.00 26.16 112 PRO A O 1
ATOM 892 N N . ALA A 1 114 ? 39.298 36.191 6.904 1.00 27.34 113 ALA A N 1
ATOM 893 C CA . ALA A 1 114 ? 40.025 36.195 8.165 1.00 28.46 113 ALA A CA 1
ATOM 894 C C . ALA A 1 114 ? 39.380 37.174 9.142 1.00 28.57 113 ALA A C 1
ATOM 895 O O . ALA A 1 114 ? 38.928 38.255 8.746 1.00 28.63 113 ALA A O 1
ATOM 897 N N . GLY A 1 115 ? 39.330 36.785 10.412 1.00 27.53 114 GLY A N 1
ATOM 898 C CA . GLY A 1 115 ? 38.743 37.635 11.436 1.00 27.65 114 GLY A CA 1
ATOM 899 C C . GLY A 1 115 ? 37.228 37.596 11.545 1.00 26.38 114 GLY A C 1
ATOM 900 O O . GLY A 1 115 ? 36.636 38.411 12.251 1.00 27.39 114 GLY A O 1
ATOM 901 N N . TYR A 1 116 ? 36.583 36.659 10.863 1.00 24.47 115 TYR A N 1
ATOM 902 C CA . TYR A 1 116 ? 35.129 36.585 10.933 1.00 23.59 115 TYR A CA 1
ATOM 903 C C . TYR A 1 116 ? 34.654 36.034 12.277 1.00 24.24 115 TYR A C 1
ATOM 904 O O . TYR A 1 116 ? 35.433 35.455 13.036 1.00 23.54 115 TYR A O 1
ATOM 913 N N . SER A 1 117 ? 33.370 36.236 12.564 1.00 23.74 116 SER A N 1
ATOM 914 C CA . SER A 1 117 ? 32.751 35.752 13.789 1.00 23.36 116 SER A CA 1
ATOM 915 C C . SER A 1 117 ? 31.542 34.920 13.389 1.00 21.59 116 SER A C 1
ATOM 916 O O . SER A 1 117 ? 31.042 35.035 12.269 1.00 21.82 116 SER A O 1
ATOM 919 N N . THR A 1 118 ? 31.083 34.070 14.296 1.00 19.75 117 THR A N 1
ATOM 920 C CA . THR A 1 118 ? 29.927 33.235 14.010 1.00 18.30 117 THR A CA 1
ATOM 921 C C . THR A 1 118 ? 28.721 33.771 14.752 1.00 18.79 117 THR A C 1
ATOM 922 O O . THR A 1 118 ? 28.863 34.442 15.769 1.00 18.05 117 THR A O 1
ATOM 926 N N . ASP A 1 119 ? 27.536 33.474 14.225 1.00 18.96 118 ASP A N 1
ATOM 927 C CA . ASP A 1 119 ? 26.282 33.878 14.853 1.00 20.56 118 ASP A CA 1
ATOM 928 C C . ASP A 1 119 ? 25.842 32.668 15.668 1.00 19.92 118 ASP A C 1
ATOM 929 O O . ASP A 1 119 ? 26.175 31.535 15.322 1.00 19.19 118 ASP A O 1
ATOM 934 N N . VAL A 1 120 ? 25.117 32.897 16.756 1.00 19.45 119 VAL A N 1
ATOM 935 C CA . VAL A 1 120 ? 24.674 31.784 17.580 1.00 19.42 119 VAL A CA 1
ATOM 936 C C . VAL A 1 120 ? 23.213 31.922 17.981 1.00 20.29 119 VAL A C 1
ATOM 937 O O . VAL A 1 120 ? 22.781 32.979 18.432 1.00 21.33 119 VAL A O 1
ATOM 941 N N . ILE A 1 121 ? 22.471 30.834 17.818 1.00 19.92 120 ILE A N 1
ATOM 942 C CA . ILE A 1 121 ? 21.056 30.788 18.154 1.00 22.03 120 ILE A CA 1
ATOM 943 C C . ILE A 1 121 ? 20.809 29.664 19.153 1.00 21.51 120 ILE A C 1
ATOM 944 O O . ILE A 1 121 ? 21.550 28.687 19.186 1.00 21.13 120 ILE A O 1
ATOM 949 N N . ILE A 1 122 ? 19.795 29.833 19.996 1.00 19.65 121 ILE A N 1
ATOM 950 C CA . ILE A 1 122 ? 19.399 28.806 20.956 1.00 19.00 121 ILE A CA 1
ATOM 951 C C . ILE A 1 122 ? 17.879 28.899 21.070 1.00 20.20 121 ILE A C 1
ATOM 952 O O . ILE A 1 122 ? 17.347 29.801 21.714 1.00 20.48 121 ILE A O 1
ATOM 957 N N . ALA A 1 123 ? 17.187 27.985 20.406 1.00 20.81 122 ALA A N 1
ATOM 958 C CA . ALA A 1 123 ? 15.736 27.963 20.436 1.00 21.09 122 ALA A CA 1
ATOM 959 C C . ALA A 1 123 ? 15.297 26.794 21.297 1.00 22.40 122 ALA A C 1
ATOM 960 O O . ALA A 1 123 ? 15.889 25.711 21.237 1.00 22.50 122 ALA A O 1
ATOM 962 N N . ALA A 1 124 ? 14.269 27.024 22.109 1.00 22.64 123 ALA A N 1
ATOM 963 C CA . ALA A 1 124 ? 13.720 26.000 22.989 1.00 22.28 123 ALA A CA 1
ATOM 964 C C . ALA A 1 124 ? 12.226 25.908 22.710 1.00 24.24 123 ALA A C 1
ATOM 965 O O . ALA A 1 124 ? 11.550 26.925 22.535 1.00 23.30 123 ALA A O 1
ATOM 967 N N . PHE A 1 125 ? 11.710 24.689 22.664 1.00 25.26 124 PHE A N 1
ATOM 968 C CA . PHE A 1 125 ? 10.298 24.491 22.376 1.00 27.66 124 PHE A CA 1
ATOM 969 C C . PHE A 1 125 ? 9.903 23.055 22.681 1.00 28.81 124 PHE A C 1
ATOM 970 O O . PHE A 1 125 ? 10.757 22.174 22.776 1.00 28.89 124 PHE A O 1
ATOM 978 N N . PRO A 1 126 ? 8.599 22.803 22.860 1.00 30.09 125 PRO A N 1
ATOM 979 C CA . PRO A 1 126 ? 8.142 21.443 23.152 1.00 30.35 125 PRO A CA 1
ATOM 980 C C . PRO A 1 126 ? 8.311 20.593 21.896 1.00 30.98 125 PRO A C 1
ATOM 981 O O . PRO A 1 126 ? 8.057 21.072 20.787 1.00 30.49 125 PRO A O 1
ATOM 985 N N . TRP A 1 127 ? 8.753 19.347 22.057 1.00 32.11 126 TRP A N 1
ATOM 986 C CA . TRP A 1 127 ? 8.912 18.453 20.911 1.00 32.43 126 TRP A CA 1
ATOM 987 C C . TRP A 1 127 ? 8.603 17.013 21.321 1.00 32.76 126 TRP A C 1
ATOM 988 O O . TRP A 1 127 ? 9.250 16.463 22.219 1.00 33.20 126 TRP A O 1
ATOM 999 N N . GLY A 1 128 ? 7.610 16.415 20.661 1.00 32.14 127 GLY A N 1
ATOM 1000 C CA . GLY A 1 128 ? 7.201 15.049 20.968 1.00 31.72 127 GLY A CA 1
ATOM 1001 C C . GLY A 1 128 ? 8.202 13.980 20.562 1.00 32.03 127 GLY A C 1
ATOM 1002 O O . GLY A 1 128 ? 9.246 14.285 19.978 1.00 31.62 127 GLY A O 1
ATOM 1003 N N . ALA A 1 129 ? 7.886 12.724 20.868 1.00 31.75 128 ALA A N 1
ATOM 1004 C CA . ALA A 1 129 ? 8.777 11.611 20.535 1.00 31.61 128 ALA A CA 1
ATOM 1005 C C . ALA A 1 129 ? 9.203 11.674 19.068 1.00 31.29 128 ALA A C 1
ATOM 1006 O O . ALA A 1 129 ? 8.367 11.679 18.159 1.00 30.01 128 ALA A O 1
ATOM 1008 N N . TYR A 1 130 ? 10.518 11.719 18.860 1.00 30.60 129 TYR A N 1
ATOM 1009 C CA . TYR A 1 130 ? 11.117 11.809 17.530 1.00 30.52 129 TYR A CA 1
ATOM 1010 C C . TYR A 1 130 ? 10.545 10.854 16.488 1.00 30.28 129 TYR A C 1
ATOM 1011 O O . TYR A 1 130 ? 10.354 11.234 15.329 1.00 30.66 129 TYR A O 1
ATOM 1020 N N . LEU A 1 131 ? 10.270 9.613 16.881 1.00 30.53 130 LEU A N 1
ATOM 1021 C CA . LEU A 1 131 ? 9.755 8.637 15.926 1.00 30.17 130 LEU A CA 1
ATOM 1022 C C . LEU A 1 131 ? 8.289 8.226 16.068 1.00 31.08 130 LEU A C 1
ATOM 1023 O O . LEU A 1 131 ? 7.862 7.227 15.477 1.00 29.82 130 LEU A O 1
ATOM 1028 N N . GLY A 1 132 ? 7.519 8.982 16.846 1.00 32.01 131 GLY A N 1
ATOM 1029 C CA . GLY A 1 132 ? 6.113 8.648 16.991 1.00 33.92 131 GLY A CA 1
ATOM 1030 C C . GLY A 1 132 ? 5.575 8.587 18.405 1.00 34.87 131 GLY A C 1
ATOM 1031 O O . GLY A 1 132 ? 6.310 8.318 19.364 1.00 35.06 131 GLY A O 1
ATOM 1032 N N . ALA A 1 133 ? 4.269 8.824 18.522 1.00 35.50 132 ALA A N 1
ATOM 1033 C CA . ALA A 1 133 ? 3.579 8.818 19.809 1.00 35.20 132 ALA A CA 1
ATOM 1034 C C . ALA A 1 133 ? 3.553 7.447 20.478 1.00 35.76 132 ALA A C 1
ATOM 1035 O O . ALA A 1 133 ? 3.265 7.342 21.673 1.00 36.33 132 ALA A O 1
ATOM 1037 N N . GLU A 1 134 ? 3.846 6.398 19.716 1.00 35.53 133 GLU A N 1
ATOM 1038 C CA . GLU A 1 134 ? 3.847 5.044 20.263 1.00 36.09 133 GLU A CA 1
ATOM 1039 C C . GLU A 1 134 ? 5.221 4.405 20.117 1.00 35.65 133 GLU A C 1
ATOM 1040 O O . GLU A 1 134 ? 5.411 3.243 20.472 1.00 34.94 133 GLU A O 1
ATOM 1046 N N . ALA A 1 135 ? 6.173 5.168 19.589 1.00 34.72 134 ALA A N 1
ATOM 1047 C CA . ALA A 1 135 ? 7.523 4.667 19.363 1.00 33.99 134 ALA A CA 1
ATOM 1048 C C . ALA A 1 135 ? 8.214 4.099 20.613 1.00 33.96 134 ALA A C 1
ATOM 1049 O O . ALA A 1 135 ? 8.636 2.936 20.624 1.00 33.14 134 ALA A O 1
ATOM 1051 N N . LEU A 1 136 ? 8.331 4.908 21.659 1.00 33.74 135 LEU A N 1
ATOM 1052 C CA . LEU A 1 136 ? 8.985 4.468 22.889 1.00 34.39 135 LEU A CA 1
ATOM 1053 C C . LEU A 1 136 ? 8.312 3.242 23.488 1.00 34.87 135 LEU A C 1
ATOM 1054 O O . LEU A 1 136 ? 8.975 2.335 24.000 1.00 34.23 135 LEU A O 1
ATOM 1059 N N . GLU A 1 137 ? 6.987 3.207 23.396 1.00 35.63 136 GLU A N 1
ATOM 1060 C CA . GLU A 1 137 ? 6.209 2.112 23.954 1.00 36.60 136 GLU A CA 1
ATOM 1061 C C . GLU A 1 137 ? 6.126 0.837 23.118 1.00 35.83 136 GLU A C 1
ATOM 1062 O O . GLU A 1 137 ? 6.358 -0.251 23.632 1.00 34.80 136 GLU A O 1
ATOM 1068 N N . GLN A 1 138 ? 5.797 0.959 21.835 1.00 34.49 137 GLN A N 1
ATOM 1069 C CA . GLN A 1 138 ? 5.641 -0.226 20.997 1.00 33.70 137 GLN A CA 1
ATOM 1070 C C . GLN A 1 138 ? 6.783 -0.553 20.038 1.00 32.06 137 GLN A C 1
ATOM 1071 O O . GLN A 1 138 ? 6.802 -1.632 19.444 1.00 31.08 137 GLN A O 1
ATOM 1077 N N . GLY A 1 139 ? 7.729 0.366 19.888 1.00 30.74 138 GLY A N 1
ATOM 1078 C CA . GLY A 1 139 ? 8.848 0.122 18.995 1.00 28.36 138 GLY A CA 1
ATOM 1079 C C . GLY A 1 139 ? 8.546 0.576 17.582 1.00 28.27 138 GLY A C 1
ATOM 1080 O O . GLY A 1 139 ? 7.430 1.012 17.287 1.00 27.18 138 GLY A O 1
ATOM 1081 N N . ILE A 1 140 ? 9.534 0.482 16.699 1.00 25.72 139 ILE A N 1
ATOM 1082 C CA . ILE A 1 140 ? 9.339 0.903 15.322 1.00 25.04 139 ILE A CA 1
ATOM 1083 C C . ILE A 1 140 ? 9.924 -0.081 14.317 1.00 25.22 139 ILE A C 1
ATOM 1084 O O . ILE A 1 140 ? 10.718 -0.957 14.664 1.00 23.63 139 ILE A O 1
ATOM 1089 N N . ASP A 1 141 ? 9.508 0.067 13.066 1.00 24.20 140 ASP A N 1
ATOM 1090 C CA . ASP A 1 141 ? 9.981 -0.783 11.989 1.00 23.70 140 ASP A CA 1
ATOM 1091 C C . ASP A 1 141 ? 11.089 -0.006 11.297 1.00 22.76 140 ASP A C 1
ATOM 1092 O O . ASP A 1 141 ? 10.865 1.100 10.818 1.00 21.91 140 ASP A O 1
ATOM 1097 N N . ALA A 1 142 ? 12.289 -0.573 11.264 1.00 21.67 141 ALA A N 1
ATOM 1098 C CA . ALA A 1 142 ? 13.412 0.116 10.640 1.00 20.62 141 ALA A CA 1
ATOM 1099 C C . ALA A 1 142 ? 13.777 -0.527 9.310 1.00 19.99 141 ALA A C 1
ATOM 1100 O O . ALA A 1 142 ? 13.373 -1.654 9.021 1.00 19.89 141 ALA A O 1
ATOM 1102 N N . MET A 1 143 ? 14.539 0.205 8.503 1.00 19.67 142 MET A N 1
ATOM 1103 C CA . MET A 1 143 ? 14.971 -0.271 7.193 1.00 19.68 142 MET A CA 1
ATOM 1104 C C . MET A 1 143 ? 16.443 0.049 6.983 1.00 18.90 142 MET A C 1
ATOM 1105 O O . MET A 1 143 ? 16.897 1.131 7.353 1.00 18.71 142 MET A O 1
ATOM 1110 N N . VAL A 1 144 ? 17.188 -0.885 6.399 1.00 17.91 143 VAL A N 1
ATOM 1111 C CA . VAL A 1 144 ? 18.601 -0.629 6.116 1.00 16.38 143 VAL A CA 1
ATOM 1112 C C . VAL A 1 144 ? 18.598 0.150 4.808 1.00 16.23 143 VAL A C 1
ATOM 1113 O O . VAL A 1 144 ? 18.096 -0.324 3.791 1.00 15.25 143 VAL A O 1
ATOM 1117 N N . SER A 1 145 ? 19.155 1.353 4.846 1.00 16.23 144 SER A N 1
ATOM 1118 C CA . SER A 1 145 ? 19.168 2.231 3.685 1.00 16.47 144 SER A CA 1
ATOM 1119 C C . SER A 1 145 ? 20.127 1.813 2.569 1.00 16.23 144 SER A C 1
ATOM 1120 O O . SER A 1 145 ? 21.097 1.088 2.807 1.00 14.75 144 SER A O 1
ATOM 1123 N N . SER A 1 146 ? 19.838 2.270 1.352 1.00 14.55 145 SER A N 1
ATOM 1124 C CA . SER A 1 146 ? 20.687 1.981 0.205 1.00 14.48 145 SER A CA 1
ATOM 1125 C C . SER A 1 146 ? 21.725 3.098 0.068 1.00 14.96 145 SER A C 1
ATOM 1126 O O . SER A 1 146 ? 22.493 3.125 -0.890 1.00 15.88 145 SER A O 1
ATOM 1129 N N . TRP A 1 147 ? 21.718 4.032 1.017 1.00 15.22 146 TRP A N 1
ATOM 1130 C CA . TRP A 1 147 ? 22.683 5.132 1.037 1.00 16.33 146 TRP A CA 1
ATOM 1131 C C . TRP A 1 147 ? 23.645 4.892 2.200 1.00 16.21 146 TRP A C 1
ATOM 1132 O O . TRP A 1 147 ? 23.214 4.530 3.292 1.00 17.68 146 TRP A O 1
ATOM 1143 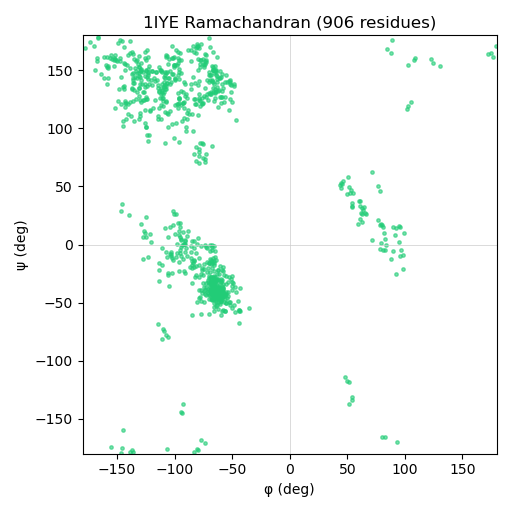N N . ASN A 1 148 ? 24.943 5.087 1.972 1.00 15.83 147 ASN A N 1
ATOM 1144 C CA . ASN A 1 148 ? 25.930 4.860 3.029 1.00 16.86 147 ASN A CA 1
ATOM 1145 C C . ASN A 1 148 ? 26.334 6.137 3.753 1.00 15.76 147 ASN A C 1
ATOM 1146 O O . ASN A 1 148 ? 26.150 7.240 3.241 1.00 14.76 147 ASN A O 1
ATOM 1151 N N . ARG A 1 149 ? 26.891 5.969 4.953 1.00 15.60 148 ARG A N 1
ATOM 1152 C CA . ARG A 1 149 ? 27.356 7.085 5.773 1.00 15.28 148 ARG A CA 1
ATOM 1153 C C . ARG A 1 149 ? 28.705 7.597 5.265 1.00 14.19 148 ARG A C 1
ATOM 1154 O O . ARG A 1 149 ? 29.463 6.848 4.645 1.00 15.54 148 ARG A O 1
ATOM 1162 N N . ALA A 1 150 ? 29.006 8.862 5.555 1.00 13.92 149 ALA A N 1
ATOM 1163 C CA . ALA A 1 150 ? 30.259 9.490 5.127 1.00 13.30 149 ALA A CA 1
ATOM 1164 C C . ALA A 1 150 ? 31.481 8.657 5.496 1.00 13.66 149 ALA A C 1
ATOM 1165 O O . ALA A 1 150 ? 31.571 8.119 6.595 1.00 13.61 149 ALA A O 1
ATOM 1167 N N . ALA A 1 151 ? 32.420 8.565 4.565 1.00 12.73 150 ALA A N 1
ATOM 1168 C CA . ALA A 1 151 ? 33.641 7.794 4.775 1.00 12.39 150 ALA A CA 1
ATOM 1169 C C . ALA A 1 151 ? 34.591 8.504 5.730 1.00 12.72 150 ALA A C 1
ATOM 1170 O O . ALA A 1 151 ? 34.547 9.726 5.878 1.00 11.65 150 ALA A O 1
ATOM 1172 N N . PRO A 1 152 ? 35.469 7.738 6.399 1.00 12.99 151 PRO A N 1
ATOM 1173 C CA . PRO A 1 152 ? 36.412 8.366 7.322 1.00 13.18 151 PRO A CA 1
ATOM 1174 C C . PRO A 1 152 ? 37.266 9.384 6.572 1.00 13.14 151 PRO A C 1
ATOM 1175 O O . PRO A 1 152 ? 37.562 9.210 5.389 1.00 13.59 151 PRO A O 1
ATOM 1179 N N . ASN A 1 153 ? 37.639 10.450 7.267 1.00 13.41 152 ASN A N 1
ATOM 1180 C CA . ASN A 1 153 ? 38.481 11.502 6.708 1.00 12.74 152 ASN A CA 1
ATOM 1181 C C . ASN A 1 153 ? 37.926 12.272 5.503 1.00 14.14 152 ASN A C 1
ATOM 1182 O O . ASN A 1 153 ? 38.691 12.762 4.672 1.00 13.00 152 ASN A O 1
ATOM 1187 N N . THR A 1 154 ? 36.603 12.357 5.388 1.00 13.55 153 THR A N 1
ATOM 1188 C CA . THR A 1 154 ? 35.997 13.144 4.313 1.00 14.53 153 THR A CA 1
ATOM 1189 C C . THR A 1 154 ? 35.386 14.321 5.071 1.00 14.79 153 THR A C 1
ATOM 1190 O O . THR A 1 154 ? 35.896 15.439 5.004 1.00 14.17 153 THR A O 1
ATOM 1194 N N . ILE A 1 155 ? 34.305 14.067 5.798 1.00 17.91 154 ILE A N 1
ATOM 1195 C CA . ILE A 1 155 ? 33.702 15.085 6.657 1.00 21.53 154 ILE A CA 1
ATOM 1196 C C . ILE A 1 155 ? 33.702 14.356 8.011 1.00 23.01 154 ILE A C 1
ATOM 1197 O O . ILE A 1 155 ? 33.218 13.230 8.108 1.00 24.75 154 ILE A O 1
ATOM 1202 N N . PRO A 1 156 ? 34.269 14.971 9.061 1.00 23.30 155 PRO A N 1
ATOM 1203 C CA . PRO A 1 156 ? 34.320 14.341 10.388 1.00 23.10 155 PRO A CA 1
ATOM 1204 C C . PRO A 1 156 ? 32.920 13.987 10.879 1.00 24.05 155 PRO A C 1
ATOM 1205 O O . PRO A 1 156 ? 32.057 14.861 10.968 1.00 23.65 155 PRO A O 1
ATOM 1209 N N . THR A 1 157 ? 32.686 12.716 11.193 1.00 23.50 156 THR A N 1
ATOM 1210 C CA . THR A 1 157 ? 31.371 12.304 11.667 1.00 22.91 156 THR A CA 1
ATOM 1211 C C . THR A 1 157 ? 31.258 12.383 13.187 1.00 22.04 156 THR A C 1
ATOM 1212 O O . THR A 1 157 ? 30.216 12.055 13.765 1.00 22.20 156 THR A O 1
ATOM 1216 N N . ALA A 1 158 ? 32.336 12.816 13.833 1.00 22.01 157 ALA A N 1
ATOM 1217 C CA . ALA A 1 158 ? 32.351 12.975 15.284 1.00 22.66 157 ALA A CA 1
ATOM 1218 C C . ALA A 1 158 ? 31.740 14.335 15.574 1.00 23.84 157 ALA A C 1
ATOM 1219 O O . ALA A 1 158 ? 31.379 14.641 16.710 1.00 21.40 157 ALA A O 1
ATOM 1221 N N . ALA A 1 159 ? 31.616 15.141 14.522 1.00 24.65 158 ALA A N 1
ATOM 1222 C CA . ALA A 1 159 ? 31.046 16.478 14.638 1.00 24.37 158 ALA A CA 1
ATOM 1223 C C . ALA A 1 159 ? 29.567 16.473 14.271 1.00 23.64 158 ALA A C 1
ATOM 1224 O O . ALA A 1 159 ? 29.116 15.681 13.447 1.00 24.59 158 ALA A O 1
ATOM 1226 N N . LYS A 1 160 ? 28.814 17.360 14.903 1.00 23.14 159 LYS A N 1
ATOM 1227 C CA . LYS A 1 160 ? 27.399 17.479 14.618 1.00 20.45 159 LYS A CA 1
ATOM 1228 C C . LYS A 1 160 ? 27.295 18.796 13.862 1.00 18.47 159 LYS A C 1
ATOM 1229 O O . LYS A 1 160 ? 27.095 19.853 14.457 1.00 16.67 159 LYS A O 1
ATOM 1235 N N . ALA A 1 161 ? 27.464 18.719 12.546 1.00 17.78 160 ALA A N 1
ATOM 1236 C CA . ALA A 1 161 ? 27.437 19.895 11.696 1.00 15.28 160 ALA A CA 1
ATOM 1237 C C . ALA A 1 161 ? 26.324 19.810 10.664 1.00 14.29 160 ALA A C 1
ATOM 1238 O O . ALA A 1 161 ? 25.961 18.726 10.212 1.00 13.67 160 ALA A O 1
ATOM 1240 N N . GLY A 1 162 ? 25.800 20.970 10.288 1.00 14.66 161 GLY A N 1
ATOM 1241 C CA . GLY A 1 162 ? 24.717 21.020 9.320 1.00 13.61 161 GLY A CA 1
ATOM 1242 C C . GLY A 1 162 ? 24.940 20.237 8.039 1.00 13.34 161 GLY A C 1
ATOM 1243 O O . GLY A 1 162 ? 24.123 19.398 7.668 1.00 13.66 161 GLY A O 1
ATOM 1244 N N . GLY A 1 163 ? 26.047 20.511 7.358 1.00 13.14 162 GLY A N 1
ATOM 1245 C CA . GLY A 1 163 ? 26.329 19.826 6.110 1.00 14.58 162 GLY A CA 1
ATOM 1246 C C . GLY A 1 163 ? 26.225 18.314 6.172 1.00 14.94 162 GLY A C 1
ATOM 1247 O O . GLY A 1 163 ? 25.954 17.669 5.156 1.00 13.93 162 GLY A O 1
ATOM 1248 N N . ASN A 1 164 ? 26.449 17.746 7.354 1.00 14.40 163 ASN A N 1
ATOM 1249 C CA . ASN A 1 164 ? 26.377 16.298 7.532 1.00 15.82 163 ASN A CA 1
ATOM 1250 C C . ASN A 1 164 ? 25.028 15.716 7.161 1.00 16.24 163 ASN A C 1
ATOM 1251 O O . ASN A 1 164 ? 24.943 14.629 6.586 1.00 15.34 163 ASN A O 1
ATOM 1256 N N . TYR A 1 165 ? 23.973 16.447 7.504 1.00 15.61 164 TYR A N 1
ATOM 1257 C CA . TYR A 1 165 ? 22.622 15.944 7.310 1.00 16.35 164 TYR A CA 1
ATOM 1258 C C . TYR A 1 165 ? 22.017 15.727 5.944 1.00 13.83 164 TYR A C 1
ATOM 1259 O O . TYR A 1 165 ? 20.887 15.250 5.846 1.00 14.51 164 TYR A O 1
ATOM 1268 N N . LEU A 1 166 ? 22.750 16.050 4.887 1.00 15.02 165 LEU A N 1
ATOM 1269 C CA . LEU A 1 166 ? 22.240 15.768 3.554 1.00 15.56 165 LEU A CA 1
ATOM 1270 C C . LEU A 1 166 ? 22.154 14.241 3.520 1.00 14.73 165 LEU A C 1
ATOM 1271 O O . LEU A 1 166 ? 21.233 13.659 2.952 1.00 14.62 165 LEU A O 1
ATOM 1276 N N . SER A 1 167 ? 23.129 13.595 4.153 1.00 14.52 166 SER A N 1
ATOM 1277 C CA . SER A 1 167 ? 23.157 12.140 4.206 1.00 13.05 166 SER A CA 1
ATOM 1278 C C . SER A 1 167 ? 21.991 11.633 5.043 1.00 13.99 166 SER A C 1
ATOM 1279 O O . SER A 1 167 ? 21.285 10.700 4.657 1.00 13.32 166 SER A O 1
ATOM 1282 N N . SER A 1 168 ? 21.791 12.244 6.202 1.00 14.38 167 SER A N 1
ATOM 1283 C CA . SER A 1 168 ? 20.696 11.831 7.058 1.00 15.47 167 SER A CA 1
ATOM 1284 C C . SER A 1 168 ? 19.361 11.961 6.319 1.00 16.12 167 SER A C 1
ATOM 1285 O O . SER A 1 168 ? 18.484 11.117 6.481 1.00 15.84 167 SER A O 1
ATOM 1288 N N . LEU A 1 169 ? 19.223 13.002 5.500 1.00 15.85 168 LEU A N 1
ATOM 1289 C CA . LEU A 1 169 ? 17.992 13.217 4.730 1.00 18.12 168 LEU A CA 1
ATOM 1290 C C . LEU A 1 169 ? 17.773 12.087 3.732 1.00 18.28 168 LEU A C 1
ATOM 1291 O O . LEU A 1 169 ? 16.663 11.568 3.602 1.00 18.92 168 LEU A O 1
ATOM 1296 N N . LEU A 1 170 ? 18.828 11.702 3.022 1.00 16.41 169 LEU A N 1
ATOM 1297 C CA . LEU A 1 170 ? 18.713 10.620 2.049 1.00 16.87 169 LEU A CA 1
ATOM 1298 C C . LEU A 1 170 ? 18.312 9.305 2.718 1.00 16.66 169 LEU A C 1
ATOM 1299 O O . LEU A 1 170 ? 17.407 8.611 2.250 1.00 16.37 169 LEU A O 1
ATOM 1304 N N . VAL A 1 171 ? 18.986 8.977 3.817 1.00 17.07 170 VAL A N 1
ATOM 1305 C CA . VAL A 1 171 ? 18.722 7.742 4.547 1.00 16.35 170 VAL A CA 1
ATOM 1306 C C . VAL A 1 171 ? 17.347 7.722 5.210 1.00 17.00 170 VAL A C 1
ATOM 1307 O O . VAL A 1 171 ? 16.614 6.738 5.092 1.00 16.86 170 VAL A O 1
ATOM 1311 N N . GLY A 1 172 ? 17.008 8.807 5.901 1.00 16.82 171 GLY A N 1
ATOM 1312 C CA . GLY A 1 172 ? 15.731 8.884 6.592 1.00 18.57 171 GLY A CA 1
ATOM 1313 C C . GLY A 1 172 ? 14.520 8.951 5.681 1.00 19.07 171 GLY A C 1
ATOM 1314 O O . GLY A 1 172 ? 13.498 8.305 5.940 1.00 18.11 171 GLY A O 1
ATOM 1315 N N . SER A 1 173 ? 14.625 9.732 4.614 1.00 20.00 172 SER A N 1
ATOM 1316 C CA . SER A 1 173 ? 13.520 9.877 3.674 1.00 19.16 172 SER A CA 1
ATOM 1317 C C . SER A 1 173 ? 13.276 8.578 2.908 1.00 19.39 172 SER A C 1
ATOM 1318 O O . SER A 1 173 ? 12.139 8.264 2.555 1.00 18.66 172 SER A O 1
ATOM 1321 N N . GLU A 1 174 ? 14.337 7.816 2.651 1.00 19.79 173 GLU A N 1
ATOM 1322 C CA . GLU A 1 174 ? 14.184 6.553 1.933 1.00 19.57 173 GLU A CA 1
ATOM 1323 C C . GLU A 1 174 ? 13.415 5.527 2.767 1.00 20.61 173 GLU A C 1
ATOM 1324 O O . GLU A 1 174 ? 12.614 4.756 2.238 1.00 21.93 173 GLU A O 1
ATOM 1330 N N . ALA A 1 175 ? 13.668 5.506 4.071 1.00 20.70 174 ALA A N 1
ATOM 1331 C CA . ALA A 1 175 ? 12.982 4.566 4.945 1.00 20.66 174 ALA A CA 1
ATOM 1332 C C . ALA A 1 175 ? 11.507 4.945 4.969 1.00 21.19 174 ALA A C 1
ATOM 1333 O O . ALA A 1 175 ? 10.630 4.096 4.816 1.00 21.74 174 ALA A O 1
ATOM 1335 N N . ARG A 1 176 ? 11.259 6.236 5.143 1.00 20.03 175 ARG A N 1
ATOM 1336 C CA . ARG A 1 176 ? 9.907 6.760 5.206 1.00 22.59 175 ARG A CA 1
ATOM 1337 C C . ARG A 1 176 ? 9.101 6.552 3.917 1.00 22.98 175 ARG A C 1
ATOM 1338 O O . ARG A 1 176 ? 7.910 6.229 3.984 1.00 23.21 175 ARG A O 1
ATOM 1346 N N . ARG A 1 177 ? 9.738 6.701 2.756 1.00 21.69 176 ARG A N 1
ATOM 1347 C CA . ARG A 1 177 ? 9.040 6.511 1.481 1.00 22.60 176 ARG A CA 1
ATOM 1348 C C . ARG A 1 177 ? 8.652 5.053 1.247 1.00 23.58 176 ARG A C 1
ATOM 1349 O O . ARG A 1 177 ? 7.672 4.764 0.552 1.00 22.40 176 ARG A O 1
ATOM 1357 N N . HIS A 1 178 ? 9.419 4.133 1.824 1.00 22.89 177 HIS A N 1
ATOM 1358 C CA . HIS A 1 178 ? 9.152 2.712 1.651 1.00 23.83 177 HIS A CA 1
ATOM 1359 C C . HIS A 1 178 ? 8.268 2.109 2.742 1.00 24.34 177 HIS A C 1
ATOM 1360 O O . HIS A 1 178 ? 8.140 0.886 2.841 1.00 24.95 177 HIS A O 1
ATOM 1367 N N . GLY A 1 179 ? 7.675 2.970 3.563 1.00 22.45 178 GLY A N 1
ATOM 1368 C CA . GLY A 1 179 ? 6.779 2.503 4.604 1.00 24.26 178 GLY A CA 1
ATOM 1369 C C . GLY A 1 179 ? 7.326 2.285 6.000 1.00 23.77 178 GLY A C 1
ATOM 1370 O O . GLY A 1 179 ? 6.577 1.851 6.879 1.00 24.31 178 GLY A O 1
ATOM 1371 N N . TYR A 1 180 ? 8.606 2.578 6.221 1.00 22.16 179 TYR A N 1
ATOM 1372 C CA . TYR A 1 180 ? 9.212 2.390 7.544 1.00 20.95 179 TYR A CA 1
ATOM 1373 C C . TYR A 1 180 ? 9.283 3.696 8.340 1.00 21.57 179 TYR A C 1
ATOM 1374 O O . TYR A 1 180 ? 9.092 4.773 7.784 1.00 22.46 179 TYR A O 1
ATOM 1383 N N . GLN A 1 181 ? 9.570 3.598 9.639 1.00 20.66 180 GLN A N 1
ATOM 1384 C CA . GLN A 1 181 ? 9.652 4.784 10.484 1.00 21.71 180 GLN A CA 1
ATOM 1385 C C . GLN A 1 181 ? 11.048 5.393 10.591 1.00 21.13 180 GLN A C 1
ATOM 1386 O O . GLN A 1 181 ? 11.182 6.572 10.906 1.00 22.03 180 GLN A O 1
ATOM 1392 N N . GLU A 1 182 ? 12.082 4.597 10.341 1.00 19.90 181 GLU A N 1
ATOM 1393 C CA . GLU A 1 182 ? 13.444 5.118 10.388 1.00 19.45 181 GLU A CA 1
ATOM 1394 C C . GLU A 1 182 ? 14.406 4.254 9.582 1.00 18.48 181 GLU A C 1
ATOM 1395 O O . GLU A 1 182 ? 14.183 3.053 9.385 1.00 16.70 181 GLU A O 1
ATOM 1401 N N . GLY A 1 183 ? 15.478 4.885 9.116 1.00 18.12 182 GLY A N 1
ATOM 1402 C CA . GLY A 1 183 ? 16.469 4.174 8.342 1.00 18.05 182 GLY A CA 1
ATOM 1403 C C . GLY A 1 183 ? 17.766 3.988 9.104 1.00 16.37 182 GLY A C 1
ATOM 1404 O O . GLY A 1 183 ? 18.179 4.844 9.886 1.00 16.21 182 GLY A O 1
ATOM 1405 N N . ILE A 1 184 ? 18.389 2.838 8.877 1.00 16.71 183 ILE A N 1
ATOM 1406 C CA . ILE A 1 184 ? 19.664 2.487 9.486 1.00 16.47 183 ILE A CA 1
ATOM 1407 C C . ILE A 1 184 ? 20.643 2.484 8.319 1.00 15.54 183 ILE A C 1
ATOM 1408 O O . ILE A 1 184 ? 20.378 1.859 7.296 1.00 17.53 183 ILE A O 1
ATOM 1413 N N . ALA A 1 185 ? 21.764 3.182 8.468 1.00 15.10 184 ALA A N 1
ATOM 1414 C CA . ALA A 1 185 ? 22.757 3.247 7.406 1.00 13.64 184 ALA A CA 1
ATOM 1415 C C . ALA A 1 185 ? 24.006 2.427 7.705 1.00 13.48 184 ALA A C 1
ATOM 1416 O O . ALA A 1 185 ? 24.396 2.259 8.862 1.00 14.17 184 ALA A O 1
ATOM 1418 N N . LEU A 1 186 ? 24.614 1.913 6.642 1.00 14.25 185 LEU A N 1
ATOM 1419 C CA . LEU A 1 186 ? 25.844 1.146 6.744 1.00 12.84 185 LEU A CA 1
ATOM 1420 C C . LEU A 1 186 ? 26.967 2.113 6.368 1.00 13.76 185 LEU A C 1
ATOM 1421 O O . LEU A 1 186 ? 26.729 3.087 5.653 1.00 12.22 185 LEU A O 1
ATOM 1426 N N . ASP A 1 187 ? 28.181 1.865 6.857 1.00 13.34 186 ASP A N 1
ATOM 1427 C CA . ASP A 1 187 ? 29.278 2.748 6.493 1.00 14.10 186 ASP A CA 1
ATOM 1428 C C . ASP A 1 187 ? 29.798 2.288 5.135 1.00 14.06 186 ASP A C 1
ATOM 1429 O O . ASP A 1 187 ? 29.249 1.361 4.541 1.00 13.93 186 ASP A O 1
ATOM 1434 N N . VAL A 1 188 ? 30.836 2.945 4.631 1.00 14.68 187 VAL A N 1
ATOM 1435 C CA . VAL A 1 188 ? 31.380 2.601 3.327 1.00 16.40 187 VAL A CA 1
ATOM 1436 C C . VAL A 1 188 ? 31.988 1.204 3.269 1.00 18.47 187 VAL A C 1
ATOM 1437 O O . VAL A 1 188 ? 32.296 0.707 2.192 1.00 19.33 187 VAL A O 1
ATOM 1441 N N . ASN A 1 189 ? 32.153 0.576 4.429 1.00 18.89 188 ASN A N 1
ATOM 1442 C CA . ASN A 1 189 ? 32.730 -0.765 4.512 1.00 20.24 188 ASN A CA 1
ATOM 1443 C C . ASN A 1 189 ? 31.652 -1.841 4.487 1.00 20.15 188 ASN A C 1
ATOM 1444 O O . ASN A 1 189 ? 31.944 -3.025 4.328 1.00 22.31 188 ASN A O 1
ATOM 1449 N N . GLY A 1 190 ? 30.402 -1.426 4.648 1.00 18.34 189 GLY A N 1
ATOM 1450 C CA . GLY A 1 190 ? 29.309 -2.378 4.633 1.00 17.44 189 GLY A CA 1
ATOM 1451 C C . GLY A 1 190 ? 28.888 -2.855 6.013 1.00 15.37 189 GLY A C 1
ATOM 1452 O O . GLY A 1 190 ? 28.189 -3.862 6.128 1.00 14.96 189 GLY A O 1
ATOM 1453 N N . TYR A 1 191 ? 29.309 -2.143 7.057 1.00 14.00 190 TYR A N 1
ATOM 1454 C CA . TYR A 1 191 ? 28.936 -2.504 8.428 1.00 14.92 190 TYR A CA 1
ATOM 1455 C C . TYR A 1 191 ? 27.921 -1.505 8.971 1.00 15.35 190 TYR A C 1
ATOM 1456 O O . TYR A 1 191 ? 27.794 -0.398 8.448 1.00 14.56 190 TYR A O 1
ATOM 1465 N N . ILE A 1 192 ? 27.209 -1.894 10.027 1.00 14.25 191 ILE A N 1
ATOM 1466 C CA . ILE A 1 192 ? 26.217 -1.003 10.622 1.00 13.78 191 ILE A CA 1
ATOM 1467 C C . ILE A 1 192 ? 26.873 0.264 11.153 1.00 13.37 191 ILE A C 1
ATOM 1468 O O . ILE A 1 192 ? 27.877 0.210 11.860 1.00 13.07 191 ILE A O 1
ATOM 1473 N N . SER A 1 193 ? 26.294 1.405 10.807 1.00 13.33 192 SER A N 1
ATOM 1474 C CA . SER A 1 193 ? 26.797 2.683 11.266 1.00 13.56 192 SER A CA 1
ATOM 1475 C C . SER A 1 193 ? 25.885 3.267 12.349 1.00 14.02 192 SER A C 1
ATOM 1476 O O . SER A 1 193 ? 26.177 3.187 13.537 1.00 14.48 192 SER A O 1
ATOM 1479 N N . GLU A 1 194 ? 24.777 3.861 11.922 1.00 14.71 193 GLU A N 1
ATOM 1480 C CA . GLU A 1 194 ? 23.825 4.463 12.849 1.00 14.61 193 GLU A CA 1
ATOM 1481 C C . GLU A 1 194 ? 22.536 4.750 12.097 1.00 15.79 193 GLU A C 1
ATOM 1482 O O . GLU A 1 194 ? 22.443 4.519 10.895 1.00 14.74 193 GLU A O 1
ATOM 1488 N N . GLY A 1 195 ? 21.540 5.252 12.815 1.00 17.00 194 GLY A N 1
ATOM 1489 C CA . GLY A 1 195 ? 20.293 5.598 12.164 1.00 16.66 194 GLY A CA 1
ATOM 1490 C C . GLY A 1 195 ? 20.465 7.004 11.625 1.00 17.35 194 GLY A C 1
ATOM 1491 O O . GLY A 1 195 ? 21.422 7.690 11.986 1.00 15.69 194 GLY A O 1
ATOM 1492 N N . ALA A 1 196 ? 19.551 7.445 10.763 1.00 17.09 195 ALA A N 1
ATOM 1493 C CA . ALA A 1 196 ? 19.645 8.784 10.199 1.00 18.56 195 ALA A CA 1
ATOM 1494 C C . ALA A 1 196 ? 19.774 9.851 11.290 1.00 17.35 195 ALA A C 1
ATOM 1495 O O . ALA A 1 196 ? 20.434 10.873 11.092 1.00 17.38 195 ALA A O 1
ATOM 1497 N N . GLY A 1 197 ? 19.155 9.607 12.443 1.00 16.75 196 GLY A N 1
ATOM 1498 C CA . GLY A 1 197 ? 19.205 10.572 13.529 1.00 16.35 196 GLY A CA 1
ATOM 1499 C C . GLY A 1 197 ? 19.368 9.972 14.913 1.00 17.76 196 GLY A C 1
ATOM 1500 O O . GLY A 1 197 ? 18.976 10.562 15.919 1.00 16.20 196 GLY A O 1
ATOM 1501 N N . GLU A 1 198 ? 19.949 8.787 14.975 1.00 15.95 197 GLU A N 1
ATOM 1502 C CA . GLU A 1 198 ? 20.152 8.142 16.256 1.00 18.01 197 GLU A CA 1
ATOM 1503 C C . GLU A 1 198 ? 21.207 7.043 16.180 1.00 16.79 197 GLU A C 1
ATOM 1504 O O . GLU A 1 198 ? 21.550 6.587 15.095 1.00 14.83 197 GLU A O 1
ATOM 1510 N N . ASN A 1 199 ? 21.743 6.646 17.330 1.00 16.09 198 ASN A N 1
ATOM 1511 C CA . ASN A 1 199 ? 22.731 5.568 17.361 1.00 15.57 198 ASN A CA 1
ATOM 1512 C C . ASN A 1 199 ? 21.972 4.253 17.433 1.00 16.15 198 ASN A C 1
ATOM 1513 O O . ASN A 1 199 ? 20.813 4.231 17.860 1.00 16.86 198 ASN A O 1
ATOM 1518 N N . LEU A 1 200 ? 22.632 3.168 17.026 1.00 15.38 199 LEU A N 1
ATOM 1519 C CA . LEU A 1 200 ? 22.043 1.825 16.993 1.00 15.76 199 LEU A CA 1
ATOM 1520 C C . LEU A 1 200 ? 22.641 0.879 18.032 1.00 16.27 199 LEU A C 1
ATOM 1521 O O . LEU A 1 200 ? 23.859 0.788 18.170 1.00 17.12 199 LEU A O 1
ATOM 1526 N N . PHE A 1 201 ? 21.775 0.169 18.753 1.00 15.85 200 PHE A N 1
ATOM 1527 C CA . PHE A 1 201 ? 22.203 -0.800 19.758 1.00 16.25 200 PHE A CA 1
ATOM 1528 C C . PHE A 1 201 ? 21.575 -2.155 19.437 1.00 17.31 200 PHE A C 1
ATOM 1529 O O . PHE A 1 201 ? 20.482 -2.220 18.874 1.00 17.56 200 PHE A O 1
ATOM 1537 N N . GLU A 1 202 ? 22.274 -3.225 19.803 1.00 17.63 201 GLU A N 1
ATOM 1538 C CA . GLU A 1 202 ? 21.799 -4.590 19.613 1.00 17.72 201 GLU A CA 1
ATOM 1539 C C . GLU A 1 202 ? 21.973 -5.312 20.943 1.00 18.41 201 GLU A C 1
ATOM 1540 O O . GLU A 1 202 ? 22.844 -4.953 21.737 1.00 16.74 201 GLU A O 1
ATOM 1546 N N . VAL A 1 203 ? 21.134 -6.318 21.181 1.00 18.30 202 VAL A N 1
ATOM 1547 C CA . VAL A 1 203 ? 21.211 -7.129 22.389 1.00 18.95 202 VAL A CA 1
ATOM 1548 C C . VAL A 1 203 ? 21.271 -8.580 21.925 1.00 19.20 202 VAL A C 1
ATOM 1549 O O . VAL A 1 203 ? 20.475 -9.000 21.096 1.00 19.64 202 VAL A O 1
ATOM 1553 N N . LYS A 1 204 ? 22.212 -9.351 22.451 1.00 20.58 203 LYS A N 1
ATOM 1554 C CA . LYS A 1 204 ? 22.333 -10.754 22.060 1.00 22.78 203 LYS A CA 1
ATOM 1555 C C . LYS A 1 204 ? 22.945 -11.534 23.217 1.00 23.36 203 LYS A C 1
ATOM 1556 O O . LYS A 1 204 ? 24.071 -11.265 23.633 1.00 23.97 203 LYS A O 1
ATOM 1562 N N . ASP A 1 205 ? 22.181 -12.487 23.739 1.00 24.96 204 ASP A N 1
ATOM 1563 C CA . ASP A 1 205 ? 22.611 -13.317 24.860 1.00 25.93 204 ASP A CA 1
ATOM 1564 C C . ASP A 1 205 ? 22.914 -12.498 26.109 1.00 25.38 204 ASP A C 1
ATOM 1565 O O . ASP A 1 205 ? 23.853 -12.795 26.850 1.00 26.67 204 ASP A O 1
ATOM 1570 N N . GLY A 1 206 ? 22.111 -11.462 26.336 1.00 25.42 205 GLY A N 1
ATOM 1571 C CA . GLY A 1 206 ? 22.293 -10.619 27.504 1.00 24.09 205 GLY A CA 1
ATOM 1572 C C . GLY A 1 206 ? 23.394 -9.582 27.396 1.00 23.57 205 GLY A C 1
ATOM 1573 O O . GLY A 1 206 ? 23.640 -8.831 28.344 1.00 23.47 205 GLY A O 1
ATOM 1574 N N . VAL A 1 207 ? 24.061 -9.535 26.248 1.00 21.79 206 VAL A N 1
ATOM 1575 C CA . VAL A 1 207 ? 25.135 -8.572 26.043 1.00 20.57 206 VAL A CA 1
ATOM 1576 C C . VAL A 1 207 ? 24.686 -7.466 25.101 1.00 18.78 206 VAL A C 1
ATOM 1577 O O . VAL A 1 207 ? 24.008 -7.728 24.108 1.00 19.08 206 VAL A O 1
ATOM 1581 N N . LEU A 1 208 ? 25.069 -6.236 25.425 1.00 18.15 207 LEU A N 1
ATOM 1582 C CA . LEU A 1 208 ? 24.720 -5.061 24.632 1.00 17.53 207 LEU A CA 1
ATOM 1583 C C . LEU A 1 208 ? 25.866 -4.696 23.679 1.00 17.00 207 LEU A C 1
ATOM 1584 O O . LEU A 1 208 ? 27.020 -4.600 24.094 1.00 17.39 207 LEU A O 1
ATOM 1589 N N . PHE A 1 209 ? 25.537 -4.496 22.405 1.00 17.58 208 PHE A N 1
ATOM 1590 C CA . PHE A 1 209 ? 26.529 -4.141 21.390 1.00 17.73 208 PHE A CA 1
ATOM 1591 C C . PHE A 1 209 ? 26.163 -2.833 20.694 1.00 17.31 208 PHE A C 1
ATOM 1592 O O . PHE A 1 209 ? 24.989 -2.531 20.503 1.00 17.64 208 PHE A O 1
ATOM 1600 N N . THR A 1 210 ? 27.175 -2.072 20.296 1.00 16.66 209 THR A N 1
ATOM 1601 C CA . THR A 1 210 ? 26.958 -0.830 19.560 1.00 16.73 209 THR A CA 1
ATOM 1602 C C . THR A 1 210 ? 28.250 -0.491 18.813 1.00 16.05 209 THR A C 1
ATOM 1603 O O . THR A 1 210 ? 29.342 -0.661 19.351 1.00 15.44 209 THR A O 1
ATOM 1607 N N . PRO A 1 211 ? 28.139 -0.035 17.552 1.00 16.14 210 PRO A N 1
ATOM 1608 C CA . PRO A 1 211 ? 29.308 0.323 16.732 1.00 14.99 210 PRO A CA 1
ATOM 1609 C C . PRO A 1 211 ? 30.156 1.442 17.333 1.00 14.99 210 PRO A C 1
ATOM 1610 O O . PRO A 1 211 ? 29.640 2.313 18.025 1.00 13.47 210 PRO A O 1
ATOM 1614 N N . PRO A 1 212 ? 31.478 1.426 17.079 1.00 15.39 211 PRO A N 1
ATOM 1615 C CA . PRO A 1 212 ? 32.371 2.463 17.602 1.00 15.47 211 PRO A CA 1
ATOM 1616 C C . PRO A 1 212 ? 32.255 3.686 16.685 1.00 15.44 211 PRO A C 1
ATOM 1617 O O . PRO A 1 212 ? 31.616 3.606 15.633 1.00 15.05 211 PRO A O 1
ATOM 1621 N N . PHE A 1 213 ? 32.870 4.804 17.063 1.00 14.84 212 PHE A N 1
ATOM 1622 C CA . PHE A 1 213 ? 32.797 6.018 16.241 1.00 15.17 212 PHE A CA 1
ATOM 1623 C C . PHE A 1 213 ? 33.439 5.842 14.860 1.00 16.20 212 PHE A C 1
ATOM 1624 O O . PHE A 1 213 ? 33.090 6.540 13.907 1.00 15.66 212 PHE A O 1
ATOM 1632 N N . THR A 1 214 ? 34.385 4.913 14.760 1.00 15.27 213 THR A N 1
ATOM 1633 C CA . THR A 1 214 ? 35.074 4.659 13.499 1.00 14.88 213 THR A CA 1
ATOM 1634 C C . THR A 1 214 ? 34.193 3.947 12.476 1.00 15.89 213 THR A C 1
ATOM 1635 O O . THR A 1 214 ? 34.623 3.675 11.348 1.00 17.92 213 THR A O 1
ATOM 1639 N N . SER A 1 215 ? 32.966 3.626 12.879 1.00 13.47 214 SER A N 1
ATOM 1640 C CA . SER A 1 215 ? 32.018 3.006 11.967 1.00 14.41 214 SER A CA 1
ATOM 1641 C C . SER A 1 215 ? 31.123 4.145 11.468 1.00 14.15 214 SER A C 1
ATOM 1642 O O . SER A 1 215 ? 29.972 3.940 11.084 1.00 14.24 214 SER A O 1
ATOM 1645 N N . SER A 1 216 ? 31.690 5.348 11.493 1.00 13.77 215 SER A N 1
ATOM 1646 C CA . SER A 1 216 ? 31.022 6.559 11.043 1.00 16.81 215 SER A CA 1
ATOM 1647 C C . SER A 1 216 ? 29.757 6.864 11.832 1.00 18.80 215 SER A C 1
ATOM 1648 O O . SER A 1 216 ? 28.758 7.334 11.280 1.00 22.21 215 SER A O 1
ATOM 1651 N N . ALA A 1 217 ? 29.809 6.592 13.126 1.00 16.26 216 ALA A N 1
ATOM 1652 C CA . ALA A 1 217 ? 28.678 6.836 14.007 1.00 18.59 216 ALA A CA 1
ATOM 1653 C C . ALA A 1 217 ? 28.986 8.019 14.908 1.00 17.71 216 ALA A C 1
ATOM 1654 O O . ALA A 1 217 ? 30.091 8.141 15.426 1.00 16.83 216 ALA A O 1
ATOM 1656 N N . LEU A 1 218 ? 28.002 8.891 15.095 1.00 17.63 217 LEU A N 1
ATOM 1657 C CA . LEU A 1 218 ? 28.186 10.050 15.954 1.00 16.37 217 LEU A CA 1
ATOM 1658 C C . LEU A 1 218 ? 28.343 9.585 17.398 1.00 16.08 217 LEU A C 1
ATOM 1659 O O . LEU A 1 218 ? 27.689 8.639 17.826 1.00 16.07 217 LEU A O 1
ATOM 1664 N N . PRO A 1 219 ? 29.244 10.223 18.158 1.00 15.97 218 PRO A N 1
ATOM 1665 C CA . PRO A 1 219 ? 29.427 9.828 19.558 1.00 16.49 218 PRO A CA 1
ATOM 1666 C C . PRO A 1 219 ? 28.245 10.351 20.378 1.00 15.77 218 PRO A C 1
ATOM 1667 O O . PRO A 1 219 ? 28.366 11.321 21.128 1.00 14.93 218 PRO A O 1
ATOM 1671 N N . GLY A 1 220 ? 27.105 9.689 20.211 1.00 15.10 219 GLY A N 1
ATOM 1672 C CA . GLY A 1 220 ? 25.895 10.079 20.908 1.00 15.38 219 GLY A CA 1
ATOM 1673 C C . GLY A 1 220 ? 26.039 10.221 22.408 1.00 16.27 219 GLY A C 1
ATOM 1674 O O . GLY A 1 220 ? 26.682 9.403 23.065 1.00 17.01 219 GLY A O 1
ATOM 1675 N N . ILE A 1 221 ? 25.433 11.269 22.951 1.00 15.12 220 ILE A N 1
ATOM 1676 C CA . ILE A 1 221 ? 25.479 11.519 24.385 1.00 16.00 220 ILE A CA 1
ATOM 1677 C C . ILE A 1 221 ? 24.473 10.596 25.079 1.00 16.07 220 ILE A C 1
ATOM 1678 O O . ILE A 1 221 ? 24.658 10.208 26.239 1.00 16.50 220 ILE A O 1
ATOM 1683 N N . THR A 1 222 ? 23.420 10.220 24.358 1.00 15.97 221 THR A N 1
ATOM 1684 C CA . THR A 1 222 ? 22.428 9.304 24.915 1.00 17.20 221 THR A CA 1
ATOM 1685 C C . THR A 1 222 ? 23.112 7.935 24.911 1.00 18.11 221 THR A C 1
ATOM 1686 O O . THR A 1 222 ? 23.023 7.172 25.874 1.00 17.42 221 THR A O 1
ATOM 1690 N N . ARG A 1 223 ? 23.803 7.654 23.807 1.00 17.14 222 ARG A N 1
ATOM 1691 C CA . ARG A 1 223 ? 24.541 6.410 23.618 1.00 16.92 222 ARG A CA 1
ATOM 1692 C C . ARG A 1 223 ? 25.475 6.215 24.809 1.00 16.83 222 ARG A C 1
ATOM 1693 O O . ARG A 1 223 ? 25.513 5.148 25.426 1.00 17.73 222 ARG A O 1
ATOM 1701 N N . ASP A 1 224 ? 26.218 7.266 25.128 1.00 17.11 223 ASP A N 1
ATOM 1702 C CA . ASP A 1 224 ? 27.163 7.243 26.236 1.00 18.03 223 ASP A CA 1
ATOM 1703 C C . ASP A 1 224 ? 26.486 6.996 27.583 1.00 18.35 223 ASP A C 1
ATOM 1704 O O . ASP A 1 224 ? 26.995 6.239 28.409 1.00 17.70 223 ASP A O 1
ATOM 1709 N N . ALA A 1 225 ? 25.342 7.635 27.807 1.00 18.14 224 ALA A N 1
ATOM 1710 C CA . ALA A 1 225 ? 24.620 7.455 29.062 1.00 18.43 224 ALA A CA 1
ATOM 1711 C C . ALA A 1 225 ? 24.082 6.037 29.179 1.00 18.33 224 ALA A C 1
ATOM 1712 O O . ALA A 1 225 ? 24.037 5.471 30.275 1.00 20.02 224 ALA A O 1
ATOM 1714 N N . ILE A 1 226 ? 23.674 5.458 28.054 1.00 18.17 225 ILE A N 1
ATOM 1715 C CA . ILE A 1 226 ? 23.128 4.100 28.055 1.00 18.29 225 ILE A CA 1
ATOM 1716 C C . ILE A 1 226 ? 24.215 3.089 28.404 1.00 18.01 225 ILE A C 1
ATOM 1717 O O . ILE A 1 226 ? 23.980 2.128 29.141 1.00 16.93 225 ILE A O 1
ATOM 1722 N N . ILE A 1 227 ? 25.405 3.312 27.858 1.00 17.85 226 ILE A N 1
ATOM 1723 C CA . ILE A 1 227 ? 26.532 2.430 28.126 1.00 18.36 226 ILE A CA 1
ATOM 1724 C C . ILE A 1 227 ? 26.876 2.498 29.611 1.00 19.97 226 ILE A C 1
ATOM 1725 O O . ILE A 1 227 ? 27.111 1.468 30.246 1.00 19.37 226 ILE A O 1
ATOM 1730 N N . LYS A 1 228 ? 26.882 3.710 30.167 1.00 19.60 227 LYS A N 1
ATOM 1731 C CA . LYS A 1 228 ? 27.190 3.890 31.584 1.00 20.23 227 LYS A CA 1
ATOM 1732 C C . LYS A 1 228 ? 26.086 3.316 32.474 1.00 21.18 227 LYS A C 1
ATOM 1733 O O . LYS A 1 228 ? 26.371 2.722 33.518 1.00 20.86 227 LYS A O 1
ATOM 1739 N N . LEU A 1 229 ? 24.831 3.482 32.061 1.00 20.62 228 LEU A N 1
ATOM 1740 C CA . LEU A 1 229 ? 23.707 2.944 32.824 1.00 22.35 228 LEU A CA 1
ATOM 1741 C C . LEU A 1 229 ? 23.734 1.425 32.782 1.00 22.96 228 LEU A C 1
ATOM 1742 O O . LEU A 1 229 ? 23.506 0.758 33.796 1.00 23.12 228 LEU A O 1
ATOM 1747 N N . ALA A 1 230 ? 24.006 0.889 31.597 1.00 22.60 229 ALA A N 1
ATOM 1748 C CA . ALA A 1 230 ? 24.053 -0.550 31.383 1.00 23.38 229 ALA A CA 1
ATOM 1749 C C . ALA A 1 230 ? 25.071 -1.206 32.299 1.00 24.09 229 ALA A C 1
ATOM 1750 O O . ALA A 1 230 ? 24.821 -2.275 32.860 1.00 24.94 229 ALA A O 1
ATOM 1752 N N . LYS A 1 231 ? 26.221 -0.562 32.452 1.00 24.63 230 LYS A N 1
ATOM 1753 C CA . LYS A 1 231 ? 27.267 -1.107 33.300 1.00 27.24 230 LYS A CA 1
ATOM 1754 C C . LYS A 1 231 ? 26.821 -1.114 34.751 1.00 28.53 230 LYS A C 1
ATOM 1755 O O . LYS A 1 231 ? 27.175 -2.017 35.510 1.00 29.26 230 LYS A O 1
ATOM 1761 N N . GLU A 1 232 ? 26.029 -0.117 35.130 1.00 29.60 231 GLU A N 1
ATOM 1762 C CA . GLU A 1 232 ? 25.512 -0.047 36.489 1.00 30.23 231 GLU A CA 1
ATOM 1763 C C . GLU A 1 232 ? 24.565 -1.222 36.713 1.00 29.98 231 GLU A C 1
ATOM 1764 O O . GLU A 1 232 ? 24.554 -1.833 37.786 1.00 30.62 231 GLU A O 1
ATOM 1770 N N . LEU A 1 233 ? 23.776 -1.528 35.687 1.00 27.60 232 LEU A N 1
ATOM 1771 C CA . LEU A 1 233 ? 22.813 -2.622 35.735 1.00 27.49 232 LEU A CA 1
ATOM 1772 C C . LEU A 1 233 ? 23.491 -3.988 35.661 1.00 26.89 232 LEU A C 1
ATOM 1773 O O . LEU A 1 233 ? 22.824 -5.025 35.688 1.00 27.59 232 LEU A O 1
ATOM 1778 N N . GLY A 1 234 ? 24.816 -3.987 35.563 1.00 26.53 233 GLY A N 1
ATOM 1779 C CA . GLY A 1 234 ? 25.547 -5.238 35.483 1.00 26.07 233 GLY A CA 1
ATOM 1780 C C . GLY A 1 234 ? 25.490 -5.849 34.096 1.00 26.64 233 GLY A C 1
ATOM 1781 O O . GLY A 1 234 ? 25.782 -7.031 33.912 1.00 25.61 233 GLY A O 1
ATOM 1782 N N . ILE A 1 235 ? 25.112 -5.046 33.107 1.00 25.66 234 ILE A N 1
ATOM 1783 C CA . ILE A 1 235 ? 25.020 -5.534 31.736 1.00 24.65 234 ILE A CA 1
ATOM 1784 C C . ILE A 1 235 ? 26.347 -5.339 31.008 1.00 23.83 234 ILE A C 1
ATOM 1785 O O . ILE A 1 235 ? 26.914 -4.245 31.026 1.00 23.98 234 ILE A O 1
ATOM 1790 N N . GLU A 1 236 ? 26.846 -6.397 30.374 1.00 23.37 235 GLU A N 1
ATOM 1791 C CA . GLU A 1 236 ? 28.104 -6.305 29.634 1.00 23.16 235 GLU A CA 1
ATOM 1792 C C . GLU A 1 236 ? 27.883 -5.529 28.337 1.00 22.61 235 GLU A C 1
ATOM 1793 O O . GLU A 1 236 ? 26.912 -5.770 27.620 1.00 21.94 235 GLU A O 1
ATOM 1799 N N . VAL A 1 237 ? 28.792 -4.601 28.044 1.00 23.18 236 VAL A N 1
ATOM 1800 C CA . VAL A 1 237 ? 28.712 -3.792 26.835 1.00 21.77 236 VAL A CA 1
ATOM 1801 C C . VAL A 1 237 ? 29.945 -4.005 25.953 1.00 20.80 236 VAL A C 1
ATOM 1802 O O . VAL A 1 237 ? 31.078 -4.056 26.442 1.00 21.21 236 VAL A O 1
ATOM 1806 N N . ARG A 1 238 ? 29.714 -4.127 24.653 1.00 20.15 237 ARG A N 1
ATOM 1807 C CA . ARG A 1 238 ? 30.791 -4.321 23.697 1.00 18.97 237 ARG A CA 1
ATOM 1808 C C . ARG A 1 238 ? 30.671 -3.331 22.543 1.00 17.84 237 ARG A C 1
ATOM 1809 O O . ARG A 1 238 ? 29.742 -3.408 21.738 1.00 17.74 237 ARG A O 1
ATOM 1817 N N . GLU A 1 239 ? 31.604 -2.388 22.481 1.00 17.95 238 GLU A N 1
ATOM 1818 C CA . GLU A 1 239 ? 31.613 -1.415 21.401 1.00 18.28 238 GLU A CA 1
ATOM 1819 C C . GLU A 1 239 ? 32.455 -2.077 20.319 1.00 18.06 238 GLU A C 1
ATOM 1820 O O . GLU A 1 239 ? 33.670 -2.213 20.465 1.00 16.10 238 GLU A O 1
ATOM 1826 N N . GLN A 1 240 ? 31.798 -2.516 19.248 1.00 17.30 239 GLN A N 1
ATOM 1827 C CA . GLN A 1 240 ? 32.491 -3.207 18.173 1.00 16.76 239 GLN A CA 1
ATOM 1828 C C . GLN A 1 240 ? 31.758 -3.102 16.842 1.00 16.51 239 GLN A C 1
ATOM 1829 O O . GLN A 1 240 ? 30.574 -2.776 16.789 1.00 15.58 239 GLN A O 1
ATOM 1835 N N . VAL A 1 241 ? 32.478 -3.397 15.767 1.00 16.48 240 VAL A N 1
ATOM 1836 C CA . VAL A 1 241 ? 31.903 -3.370 14.427 1.00 15.77 240 VAL A CA 1
ATOM 1837 C C . VAL A 1 241 ? 30.852 -4.470 14.356 1.00 14.35 240 VAL A C 1
ATOM 1838 O O . VAL A 1 241 ? 31.072 -5.570 14.851 1.00 15.97 240 VAL A O 1
ATOM 1842 N N . LEU A 1 242 ? 29.712 -4.165 13.739 1.00 15.03 241 LEU A N 1
ATOM 1843 C CA . LEU A 1 242 ? 28.612 -5.114 13.608 1.00 14.00 241 LEU A CA 1
ATOM 1844 C C . LEU A 1 242 ? 28.248 -5.326 12.147 1.00 15.44 241 LEU A C 1
ATOM 1845 O O . LEU A 1 242 ? 28.261 -4.386 11.356 1.00 14.00 241 LEU A O 1
ATOM 1850 N N . SER A 1 243 ? 27.916 -6.561 11.793 1.00 15.19 242 SER A N 1
ATOM 1851 C CA . SER A 1 243 ? 27.559 -6.871 10.416 1.00 15.83 242 SER A CA 1
ATOM 1852 C C . SER A 1 243 ? 26.137 -6.426 10.142 1.00 15.57 242 SER A C 1
ATOM 1853 O O . SER A 1 243 ? 25.342 -6.255 11.063 1.00 16.43 242 SER A O 1
ATOM 1856 N N . ARG A 1 244 ? 25.818 -6.236 8.869 1.00 15.09 243 ARG A N 1
ATOM 1857 C CA . ARG A 1 244 ? 24.476 -5.822 8.498 1.00 16.20 243 ARG A CA 1
ATOM 1858 C C . ARG A 1 244 ? 23.475 -6.893 8.951 1.00 17.04 243 ARG A C 1
ATOM 1859 O O . ARG A 1 244 ? 22.448 -6.574 9.548 1.00 16.69 243 ARG A O 1
ATOM 1867 N N . GLU A 1 245 ? 23.790 -8.162 8.689 1.00 17.65 244 GLU A N 1
ATOM 1868 C CA . GLU A 1 245 ? 22.889 -9.255 9.047 1.00 18.43 244 GLU A CA 1
ATOM 1869 C C . GLU A 1 245 ? 22.730 -9.496 10.549 1.00 19.65 244 GLU A C 1
ATOM 1870 O O . GLU A 1 245 ? 21.779 -10.158 10.975 1.00 20.62 244 GLU A O 1
ATOM 1876 N N . SER A 1 246 ? 23.641 -8.956 11.354 1.00 17.68 245 SER A N 1
ATOM 1877 C CA . SER A 1 246 ? 23.554 -9.126 12.801 1.00 18.95 245 SER A CA 1
ATOM 1878 C C . SER A 1 246 ? 22.248 -8.523 13.295 1.00 18.61 245 SER A C 1
ATOM 1879 O O . SER A 1 246 ? 21.789 -8.829 14.390 1.00 17.84 245 SER A O 1
ATOM 1882 N N . LEU A 1 247 ? 21.657 -7.660 12.475 1.00 18.10 246 LEU A N 1
ATOM 1883 C CA . LEU A 1 247 ? 20.398 -7.018 12.818 1.00 18.02 246 LEU A CA 1
ATOM 1884 C C . LEU A 1 247 ? 19.259 -8.029 12.830 1.00 18.26 246 LEU A C 1
ATOM 1885 O O . LEU A 1 247 ? 18.317 -7.896 13.610 1.00 18.84 246 LEU A O 1
ATOM 1890 N N . TYR A 1 248 ? 19.360 -9.032 11.963 1.00 19.37 247 TYR A N 1
ATOM 1891 C CA . TYR A 1 248 ? 18.343 -10.072 11.847 1.00 18.95 247 TYR A CA 1
ATOM 1892 C C . TYR A 1 248 ? 18.519 -11.189 12.871 1.00 20.28 247 TYR A C 1
ATOM 1893 O O . TYR A 1 248 ? 17.601 -11.985 13.084 1.00 20.03 247 TYR A O 1
ATOM 1902 N N . LEU A 1 249 ? 19.695 -11.264 13.490 1.00 19.82 248 LEU A N 1
ATOM 1903 C CA . LEU A 1 249 ? 19.962 -12.317 14.465 1.00 21.42 248 LEU A CA 1
ATOM 1904 C C . LEU A 1 249 ? 20.004 -11.826 15.903 1.00 22.21 248 LEU A C 1
ATOM 1905 O O . LEU A 1 249 ? 20.113 -12.628 16.825 1.00 21.94 248 LEU A O 1
ATOM 1910 N N . ALA A 1 250 ? 19.923 -10.514 16.103 1.00 21.42 249 ALA A N 1
ATOM 1911 C CA . ALA A 1 250 ? 19.970 -9.960 17.453 1.00 21.94 249 ALA A CA 1
ATOM 1912 C C . ALA A 1 250 ? 18.697 -10.303 18.226 1.00 22.05 249 ALA A C 1
ATOM 1913 O O . ALA A 1 250 ? 17.624 -10.417 17.640 1.00 22.28 249 ALA A O 1
ATOM 1915 N N . ASP A 1 251 ? 18.822 -10.466 19.540 1.00 22.15 250 ASP A N 1
ATOM 1916 C CA . ASP A 1 251 ? 17.665 -10.777 20.374 1.00 22.54 250 ASP A CA 1
ATOM 1917 C C . ASP A 1 251 ? 16.794 -9.533 20.511 1.00 21.84 250 ASP A C 1
ATOM 1918 O O . ASP A 1 251 ? 15.567 -9.621 20.620 1.00 22.84 250 ASP A O 1
ATOM 1923 N N . GLU A 1 252 ? 17.445 -8.374 20.514 1.00 21.88 251 GLU A N 1
ATOM 1924 C CA . GLU A 1 252 ? 16.770 -7.086 20.632 1.00 20.19 251 GLU A CA 1
ATOM 1925 C C . GLU A 1 252 ? 17.549 -6.043 19.841 1.00 20.34 251 GLU A C 1
ATOM 1926 O O . GLU A 1 252 ? 18.744 -6.211 19.579 1.00 19.33 251 GLU A O 1
ATOM 1932 N N . VAL A 1 253 ? 16.864 -4.965 19.472 1.00 19.22 252 VAL A N 1
ATOM 1933 C CA . VAL A 1 253 ? 17.476 -3.863 18.745 1.00 18.39 252 VAL A CA 1
ATOM 1934 C C . VAL A 1 253 ? 16.767 -2.585 19.161 1.00 18.39 252 VAL A C 1
ATOM 1935 O O . VAL A 1 253 ? 15.539 -2.558 19.245 1.00 19.20 252 VAL A O 1
ATOM 1939 N N . PHE A 1 254 ? 17.527 -1.539 19.464 1.00 18.51 253 PHE A N 1
ATOM 1940 C CA . PHE A 1 254 ? 16.905 -0.266 19.804 1.00 18.66 253 PHE A CA 1
ATOM 1941 C C . PHE A 1 254 ? 17.752 0.908 19.355 1.00 18.74 253 PHE A C 1
ATOM 1942 O O . PHE A 1 254 ? 18.944 0.760 19.077 1.00 17.73 253 PHE A O 1
ATOM 1950 N N . MET A 1 255 ? 17.118 2.072 19.253 1.00 16.98 254 MET A N 1
ATOM 1951 C CA . MET A 1 255 ? 17.804 3.282 18.830 1.00 18.54 254 MET A CA 1
ATOM 1952 C C . MET A 1 255 ? 17.862 4.263 19.989 1.00 18.73 254 MET A C 1
ATOM 1953 O O . MET A 1 255 ? 16.979 4.273 20.848 1.00 19.44 254 MET A O 1
ATOM 1958 N N . SER A 1 256 ? 18.907 5.082 20.018 1.00 18.55 255 SER A N 1
ATOM 1959 C CA . SER A 1 256 ? 19.068 6.061 21.080 1.00 17.88 255 SER A CA 1
ATOM 1960 C C . SER A 1 256 ? 19.361 7.429 20.496 1.00 18.46 255 SER A C 1
ATOM 1961 O O . SER A 1 256 ? 19.972 7.550 19.433 1.00 17.00 255 SER A O 1
ATOM 1964 N N . GLY A 1 257 ? 18.921 8.460 21.203 1.00 17.78 256 GLY A N 1
ATOM 1965 C CA . GLY A 1 257 ? 19.139 9.816 20.748 1.00 18.44 256 GLY A CA 1
ATOM 1966 C C . GLY A 1 257 ? 18.464 10.783 21.693 1.00 18.95 256 GLY A C 1
ATOM 1967 O O . GLY A 1 257 ? 17.586 10.392 22.456 1.00 18.42 256 GLY A O 1
ATOM 1968 N N . THR A 1 258 ? 18.872 12.043 21.649 1.00 19.14 257 THR A N 1
ATOM 1969 C CA . THR A 1 258 ? 18.277 13.055 22.511 1.00 19.63 257 THR A CA 1
ATOM 1970 C C . THR A 1 258 ? 16.796 13.218 22.167 1.00 19.64 257 THR A C 1
ATOM 1971 O O . THR A 1 258 ? 15.950 13.309 23.055 1.00 20.64 257 THR A O 1
ATOM 1975 N N . ALA A 1 259 ? 16.496 13.247 20.875 1.00 19.72 258 ALA A N 1
ATOM 1976 C CA . ALA A 1 259 ? 15.119 13.397 20.398 1.00 21.15 258 ALA A CA 1
ATOM 1977 C C . ALA A 1 259 ? 14.337 12.090 20.514 1.00 22.74 258 ALA A C 1
ATOM 1978 O O . ALA A 1 259 ? 13.226 12.069 21.045 1.00 22.53 258 ALA A O 1
ATOM 1980 N N . ALA A 1 260 ? 14.932 11.002 20.031 1.00 23.42 259 ALA A N 1
ATOM 1981 C CA . ALA A 1 260 ? 14.300 9.684 20.053 1.00 24.46 259 ALA A CA 1
ATOM 1982 C C . ALA A 1 260 ? 14.442 8.925 21.366 1.00 24.79 259 ALA A C 1
ATOM 1983 O O . ALA A 1 260 ? 13.900 7.829 21.507 1.00 26.00 259 ALA A O 1
ATOM 1985 N N . GLU A 1 261 ? 15.168 9.500 22.319 1.00 23.27 260 GLU A N 1
ATOM 1986 C CA . GLU A 1 261 ? 15.391 8.868 23.620 1.00 23.06 260 GLU A CA 1
ATOM 1987 C C . GLU A 1 261 ? 15.820 7.411 23.444 1.00 23.06 260 GLU A C 1
ATOM 1988 O O . GLU A 1 261 ? 16.908 7.155 22.924 1.00 22.26 260 GLU A O 1
ATOM 1994 N N . ILE A 1 262 ? 14.997 6.461 23.879 1.00 22.16 261 ILE A N 1
ATOM 1995 C CA . ILE A 1 262 ? 15.317 5.046 23.703 1.00 22.77 261 ILE A CA 1
ATOM 1996 C C . ILE A 1 262 ? 14.136 4.415 22.979 1.00 22.72 261 ILE A C 1
ATOM 1997 O O . ILE A 1 262 ? 13.102 4.131 23.584 1.00 23.90 261 ILE A O 1
ATOM 2002 N N . THR A 1 263 ? 14.285 4.215 21.672 1.00 21.05 262 THR A N 1
ATOM 2003 C CA . THR A 1 263 ? 13.203 3.647 20.871 1.00 22.01 262 THR A CA 1
ATOM 2004 C C . THR A 1 263 ? 13.477 2.225 20.424 1.00 22.79 262 THR A C 1
ATOM 2005 O O . THR A 1 263 ? 14.390 1.974 19.628 1.00 23.38 262 THR A O 1
ATOM 2009 N N . PRO A 1 264 ? 12.687 1.265 20.927 1.00 22.08 263 PRO A N 1
ATOM 2010 C CA . PRO A 1 264 ? 12.898 -0.126 20.535 1.00 21.85 263 PRO A CA 1
ATOM 2011 C C . PRO A 1 264 ? 12.612 -0.289 19.049 1.00 20.94 263 PRO A C 1
ATOM 2012 O O . PRO A 1 264 ? 11.797 0.438 18.479 1.00 21.43 263 PRO A O 1
ATOM 2016 N N . VAL A 1 265 ? 13.298 -1.235 18.422 1.00 20.25 264 VAL A N 1
ATOM 2017 C CA . VAL A 1 265 ? 13.092 -1.523 17.011 1.00 20.41 264 VAL A CA 1
ATOM 2018 C C . VAL A 1 265 ? 12.520 -2.937 16.948 1.00 21.30 264 VAL A C 1
ATOM 2019 O O . VAL A 1 265 ? 13.222 -3.916 17.200 1.00 20.45 264 VAL A O 1
ATOM 2023 N N . ARG A 1 266 ? 11.234 -3.037 16.628 1.00 21.92 265 ARG A N 1
ATOM 2024 C CA . ARG A 1 266 ? 10.560 -4.328 16.562 1.00 22.66 265 ARG A CA 1
ATOM 2025 C C . ARG A 1 266 ? 10.890 -5.158 15.334 1.00 21.92 265 ARG A C 1
ATOM 2026 O O . ARG A 1 266 ? 10.794 -6.383 15.377 1.00 21.75 265 ARG A O 1
ATOM 2034 N N . SER A 1 267 ? 11.265 -4.500 14.238 1.00 21.28 266 SER A N 1
ATOM 2035 C CA . SER A 1 267 ? 11.610 -5.211 13.012 1.00 20.16 266 SER A CA 1
ATOM 2036 C C . SER A 1 267 ? 12.600 -4.427 12.158 1.00 19.45 266 SER A C 1
ATOM 2037 O O . SER A 1 267 ? 12.669 -3.201 12.233 1.00 18.25 266 SER A O 1
ATOM 2040 N N . VAL A 1 268 ? 13.371 -5.152 11.357 1.00 19.19 267 VAL A N 1
ATOM 2041 C CA . VAL A 1 268 ? 14.349 -4.542 10.460 1.00 17.19 267 VAL A CA 1
ATOM 2042 C C . VAL A 1 268 ? 14.121 -5.156 9.083 1.00 16.81 267 VAL A C 1
ATOM 2043 O O . VAL A 1 268 ? 14.146 -6.376 8.932 1.00 16.97 267 VAL A O 1
ATOM 2047 N N . ASP A 1 269 ? 13.889 -4.306 8.088 1.00 17.97 268 ASP A N 1
ATOM 2048 C CA . ASP A 1 269 ? 13.639 -4.762 6.722 1.00 18.45 268 ASP A CA 1
ATOM 2049 C C . ASP A 1 269 ? 12.495 -5.769 6.684 1.00 19.90 268 ASP A C 1
ATOM 2050 O O . ASP A 1 269 ? 12.492 -6.690 5.869 1.00 19.89 268 ASP A O 1
ATOM 2055 N N . GLY A 1 270 ? 11.530 -5.599 7.582 1.00 22.20 269 GLY A N 1
ATOM 2056 C CA . GLY A 1 270 ? 10.400 -6.511 7.616 1.00 22.43 269 GLY A CA 1
ATOM 2057 C C . GLY A 1 270 ? 10.648 -7.797 8.385 1.00 24.08 269 GLY A C 1
ATOM 2058 O O . GLY A 1 270 ? 9.755 -8.642 8.478 1.00 24.82 269 GLY A O 1
ATOM 2059 N N . ILE A 1 271 ? 11.848 -7.961 8.933 1.00 23.65 270 ILE A N 1
ATOM 2060 C CA . ILE A 1 271 ? 12.171 -9.158 9.698 1.00 24.46 270 ILE A CA 1
ATOM 2061 C C . ILE A 1 271 ? 11.989 -8.854 11.178 1.00 24.28 270 ILE A C 1
ATOM 2062 O O . ILE A 1 271 ? 12.669 -7.987 11.736 1.00 23.30 270 ILE A O 1
ATOM 2067 N N . GLN A 1 272 ? 11.057 -9.571 11.808 1.00 24.88 271 GLN A N 1
ATOM 2068 C CA . GLN A 1 272 ? 10.750 -9.360 13.219 1.00 25.14 271 GLN A CA 1
ATOM 2069 C C . GLN A 1 272 ? 11.916 -9.625 14.152 1.00 24.44 271 GLN A C 1
ATOM 2070 O O . GLN A 1 272 ? 12.596 -10.647 14.037 1.00 24.61 271 GLN A O 1
ATOM 2076 N N . VAL A 1 273 ? 12.131 -8.692 15.076 1.00 24.44 272 VAL A N 1
ATOM 2077 C CA . VAL A 1 273 ? 13.192 -8.795 16.069 1.00 25.02 272 VAL A CA 1
ATOM 2078 C C . VAL A 1 273 ? 12.583 -9.379 17.342 1.00 26.45 272 VAL A C 1
ATOM 2079 O O . VAL A 1 273 ? 11.604 -8.844 17.868 1.00 26.97 272 VAL A O 1
ATOM 2083 N N . GLY A 1 274 ? 13.155 -10.471 17.832 1.00 27.60 273 GLY A N 1
ATOM 2084 C CA . GLY A 1 274 ? 12.629 -11.087 19.036 1.00 31.39 273 GLY A CA 1
ATOM 2085 C C . GLY A 1 274 ? 11.147 -11.400 18.911 1.00 32.60 273 GLY A C 1
ATOM 2086 O O . GLY A 1 274 ? 10.708 -11.938 17.898 1.00 33.28 273 GLY A O 1
ATOM 2087 N N . GLU A 1 275 ? 10.379 -11.048 19.939 1.00 34.65 274 GLU A N 1
ATOM 2088 C CA . GLU A 1 275 ? 8.934 -11.295 19.975 1.00 36.27 274 GLU A CA 1
ATOM 2089 C C . GLU A 1 275 ? 8.162 -10.232 19.198 1.00 36.19 274 GLU A C 1
ATOM 2090 O O . GLU A 1 275 ? 6.947 -10.343 19.016 1.00 36.48 274 GLU A O 1
ATOM 2096 N N . GLY A 1 276 ? 8.867 -9.198 18.753 1.00 36.21 275 GLY A N 1
ATOM 2097 C CA . GLY A 1 276 ? 8.223 -8.128 18.015 1.00 35.91 275 GLY A CA 1
ATOM 2098 C C . GLY A 1 276 ? 7.859 -6.986 18.940 1.00 36.36 275 GLY A C 1
ATOM 2099 O O . GLY A 1 276 ? 7.068 -6.108 18.588 1.00 35.86 275 GLY A O 1
ATOM 2100 N N . ARG A 1 277 ? 8.439 -6.993 20.134 1.00 37.05 276 ARG A N 1
ATOM 2101 C CA . ARG A 1 277 ? 8.167 -5.946 21.108 1.00 37.55 276 ARG A CA 1
ATOM 2102 C C . ARG A 1 277 ? 9.416 -5.448 21.809 1.00 36.31 276 ARG A C 1
ATOM 2103 O O . ARG A 1 277 ? 10.525 -5.899 21.511 1.00 36.46 276 ARG A O 1
ATOM 2111 N N . CYS A 1 278 ? 9.244 -4.510 22.737 1.00 33.99 277 CYS A N 1
ATOM 2112 C CA . CYS A 1 278 ? 10.383 -3.993 23.486 1.00 33.20 277 CYS A CA 1
ATOM 2113 C C . CYS A 1 278 ? 10.948 -5.183 24.245 1.00 32.13 277 CYS A C 1
ATOM 2114 O O . CYS A 1 278 ? 10.254 -5.785 25.066 1.00 32.92 277 CYS A O 1
ATOM 2117 N N . GLY A 1 279 ? 12.196 -5.537 23.955 1.00 30.76 278 GLY A N 1
ATOM 2118 C CA . GLY A 1 279 ? 12.819 -6.665 24.623 1.00 28.76 278 GLY A CA 1
ATOM 2119 C C . GLY A 1 279 ? 13.032 -6.378 26.095 1.00 27.43 278 GLY A C 1
ATOM 2120 O O . GLY A 1 279 ? 12.948 -5.231 26.501 1.00 27.52 278 GLY A O 1
ATOM 2121 N N . PRO A 1 280 ? 13.316 -7.399 26.918 1.00 27.50 279 PRO A N 1
ATOM 2122 C CA . PRO A 1 280 ? 13.534 -7.212 28.358 1.00 27.52 279 PRO A CA 1
ATOM 2123 C C . PRO A 1 280 ? 14.741 -6.345 28.732 1.00 26.79 279 PRO A C 1
ATOM 2124 O O . PRO A 1 280 ? 14.673 -5.555 29.675 1.00 25.82 279 PRO A O 1
ATOM 2128 N N . VAL A 1 281 ? 15.841 -6.489 27.997 1.00 25.68 280 VAL A N 1
ATOM 2129 C CA . VAL A 1 281 ? 17.038 -5.693 28.270 1.00 24.53 280 VAL A CA 1
ATOM 2130 C C . VAL A 1 281 ? 16.794 -4.235 27.882 1.00 24.83 280 VAL A C 1
ATOM 2131 O O . VAL A 1 281 ? 17.170 -3.318 28.616 1.00 23.04 280 VAL A O 1
ATOM 2135 N N . THR A 1 282 ? 16.165 -4.019 26.730 1.00 23.83 281 THR A N 1
ATOM 2136 C CA . THR A 1 282 ? 15.875 -2.662 26.296 1.00 23.96 281 THR A CA 1
ATOM 2137 C C . THR A 1 282 ? 15.019 -2.058 27.404 1.00 24.55 281 THR A C 1
ATOM 2138 O O . THR A 1 282 ? 15.235 -0.923 27.834 1.00 23.86 281 THR A O 1
ATOM 2142 N N . LYS A 1 283 ? 14.056 -2.844 27.875 1.00 25.12 282 LYS A N 1
ATOM 2143 C CA . LYS A 1 283 ? 13.172 -2.421 28.960 1.00 26.36 282 LYS A CA 1
ATOM 2144 C C . LYS A 1 283 ? 13.942 -1.996 30.213 1.00 25.41 282 LYS A C 1
ATOM 2145 O O . LYS A 1 283 ? 13.692 -0.916 30.757 1.00 25.42 282 LYS A O 1
ATOM 2151 N N . ARG A 1 284 ? 14.870 -2.837 30.679 1.00 25.80 283 ARG A N 1
ATOM 2152 C CA . ARG A 1 284 ? 15.648 -2.497 31.872 1.00 25.29 283 ARG A CA 1
ATOM 2153 C C . ARG A 1 284 ? 16.335 -1.146 31.706 1.00 25.21 283 ARG A C 1
ATOM 2154 O O . ARG A 1 284 ? 16.304 -0.301 32.606 1.00 24.27 283 ARG A O 1
ATOM 2162 N N . ILE A 1 285 ? 16.960 -0.957 30.545 1.00 23.20 284 ILE A N 1
ATOM 2163 C CA . ILE A 1 285 ? 17.684 0.268 30.233 1.00 22.59 284 ILE A CA 1
ATOM 2164 C C . ILE A 1 285 ? 16.779 1.493 30.144 1.00 22.58 284 ILE A C 1
ATOM 2165 O O . ILE A 1 285 ? 17.128 2.570 30.620 1.00 23.16 284 ILE A O 1
ATOM 2170 N N . GLN A 1 286 ? 15.617 1.316 29.530 1.00 23.97 285 GLN A N 1
ATOM 2171 C CA . GLN A 1 286 ? 14.653 2.396 29.365 1.00 25.06 285 GLN A CA 1
ATOM 2172 C C . GLN A 1 286 ? 14.089 2.882 30.706 1.00 25.24 285 GLN A C 1
ATOM 2173 O O . GLN A 1 286 ? 13.917 4.086 30.922 1.00 24.36 285 GLN A O 1
ATOM 2179 N N . GLN A 1 287 ? 13.813 1.949 31.608 1.00 25.40 286 GLN A N 1
ATOM 2180 C CA . GLN A 1 287 ? 13.277 2.298 32.920 1.00 25.60 286 GLN A CA 1
ATOM 2181 C C . GLN A 1 287 ? 14.336 2.993 33.766 1.00 25.65 286 GLN A C 1
ATOM 2182 O O . GLN A 1 287 ? 14.023 3.880 34.566 1.00 25.87 286 GLN A O 1
ATOM 2188 N N . ALA A 1 288 ? 15.592 2.590 33.586 1.00 24.91 287 ALA A N 1
ATOM 2189 C CA . ALA A 1 288 ? 16.703 3.176 34.329 1.00 23.95 287 ALA A CA 1
ATOM 2190 C C . ALA A 1 288 ? 16.911 4.621 33.883 1.00 24.35 287 ALA A C 1
ATOM 2191 O O . ALA A 1 288 ? 17.190 5.504 34.700 1.00 23.28 287 ALA A O 1
ATOM 2193 N N . PHE A 1 289 ? 16.774 4.843 32.577 1.00 24.55 288 PHE A N 1
ATOM 2194 C CA . PHE A 1 289 ? 16.935 6.161 31.979 1.00 24.29 288 PHE A CA 1
ATOM 2195 C C . PHE A 1 289 ? 15.849 7.129 32.453 1.00 24.84 288 PHE A C 1
ATOM 2196 O O . PHE A 1 289 ? 16.141 8.194 33.003 1.00 24.77 288 PHE A O 1
ATOM 2204 N N . PHE A 1 290 ? 14.593 6.760 32.237 1.00 24.87 289 PHE A N 1
ATOM 2205 C CA . PHE A 1 290 ? 13.491 7.624 32.646 1.00 26.03 289 PHE A CA 1
ATOM 2206 C C . PHE A 1 290 ? 13.399 7.718 34.166 1.00 26.39 289 PHE A C 1
ATOM 2207 O O . PHE A 1 290 ? 12.805 8.655 34.708 1.00 25.58 289 PHE A O 1
ATOM 2215 N N . GLY A 1 291 ? 14.000 6.748 34.847 1.00 25.92 290 GLY A N 1
ATOM 2216 C CA . GLY A 1 291 ? 13.992 6.750 36.295 1.00 26.29 290 GLY A CA 1
ATOM 2217 C C . GLY A 1 291 ? 14.788 7.923 36.833 1.00 27.00 290 GLY A C 1
ATOM 2218 O O . GLY A 1 291 ? 14.584 8.354 37.962 1.00 27.34 290 GLY A O 1
ATOM 2219 N N . LEU A 1 292 ? 15.701 8.445 36.021 1.00 26.57 291 LEU A N 1
ATOM 2220 C CA . LEU A 1 292 ? 16.526 9.577 36.429 1.00 26.73 291 LEU A CA 1
ATOM 2221 C C . LEU A 1 292 ? 15.670 10.799 36.763 1.00 27.01 291 LEU A C 1
ATOM 2222 O O . LEU A 1 292 ? 16.017 11.598 37.631 1.00 27.82 291 LEU A O 1
ATOM 2227 N N . PHE A 1 293 ? 14.542 10.939 36.081 1.00 26.86 292 PHE A N 1
ATOM 2228 C CA . PHE A 1 293 ? 13.688 12.094 36.305 1.00 28.15 292 PHE A CA 1
ATOM 2229 C C . PHE A 1 293 ? 12.614 11.890 37.371 1.00 29.27 292 PHE A C 1
ATOM 2230 O O . PHE A 1 293 ? 11.795 12.777 37.606 1.00 29.70 292 PHE A O 1
ATOM 2238 N N . THR A 1 294 ? 12.626 10.724 38.012 1.00 29.91 293 THR A N 1
ATOM 2239 C CA . THR A 1 294 ? 11.678 10.421 39.082 1.00 31.41 293 THR A CA 1
ATOM 2240 C C . THR A 1 294 ? 12.496 10.298 40.351 1.00 32.40 293 THR A C 1
ATOM 2241 O O . THR A 1 294 ? 11.982 10.453 41.461 1.00 33.62 293 THR A O 1
ATOM 2245 N N . GLY A 1 295 ? 13.784 10.019 40.180 1.00 32.49 294 GLY A N 1
ATOM 2246 C CA . GLY A 1 295 ? 14.664 9.858 41.317 1.00 32.48 294 GLY A CA 1
ATOM 2247 C C . GLY A 1 295 ? 14.840 8.383 41.613 1.00 32.33 294 GLY A C 1
ATOM 2248 O O . GLY A 1 295 ? 15.670 8.008 42.436 1.00 32.64 294 GLY A O 1
ATOM 2249 N N . GLU A 1 296 ? 14.048 7.552 40.937 1.00 32.16 295 GLU A N 1
ATOM 2250 C CA . GLU A 1 296 ? 14.109 6.108 41.113 1.00 32.89 295 GLU A CA 1
ATOM 2251 C C . GLU A 1 296 ? 15.510 5.622 40.748 1.00 32.43 295 GLU A C 1
ATOM 2252 O O . GLU A 1 296 ? 16.003 4.646 41.308 1.00 31.95 295 GLU A O 1
ATOM 2258 N N . THR A 1 297 ? 16.143 6.320 39.808 1.00 30.26 296 THR A N 1
ATOM 2259 C CA . THR A 1 297 ? 17.501 6.004 39.383 1.00 29.38 296 THR A CA 1
ATOM 2260 C C . THR A 1 297 ? 18.364 7.114 39.968 1.00 29.60 296 THR A C 1
ATOM 2261 O O . THR A 1 297 ? 18.120 8.291 39.698 1.00 27.74 296 THR A O 1
ATOM 2265 N N . GLU A 1 298 ? 19.359 6.748 40.773 1.00 30.55 297 GLU A N 1
ATOM 2266 C CA . GLU A 1 298 ? 20.233 7.745 41.380 1.00 32.06 297 GLU A CA 1
ATOM 2267 C C . GLU A 1 298 ? 21.111 8.412 40.319 1.00 32.72 297 GLU A C 1
ATOM 2268 O O . GLU A 1 298 ? 21.755 7.734 39.511 1.00 31.90 297 GLU A O 1
ATOM 2274 N N . ASP A 1 299 ? 21.130 9.743 40.320 1.00 32.58 298 ASP A N 1
ATOM 2275 C CA . ASP A 1 299 ? 21.940 10.493 39.366 1.00 32.49 298 ASP A CA 1
ATOM 2276 C C . ASP A 1 299 ? 23.373 10.474 39.877 1.00 32.73 298 ASP A C 1
ATOM 2277 O O . ASP A 1 299 ? 23.857 11.441 40.467 1.00 32.78 298 ASP A O 1
ATOM 2282 N N . LYS A 1 300 ? 24.051 9.358 39.640 1.00 32.48 299 LYS A N 1
ATOM 2283 C CA . LYS A 1 300 ? 25.420 9.182 40.092 1.00 32.33 299 LYS A CA 1
ATOM 2284 C C . LYS A 1 300 ? 26.469 9.948 39.293 1.00 31.63 299 LYS A C 1
ATOM 2285 O O . LYS A 1 300 ? 27.559 10.216 39.798 1.00 31.70 299 LYS A O 1
ATOM 2291 N N . TRP A 1 301 ? 26.141 10.325 38.063 1.00 30.43 300 TRP A N 1
ATOM 2292 C CA . TRP A 1 301 ? 27.094 11.034 37.211 1.00 30.04 300 TRP A CA 1
ATOM 2293 C C . TRP A 1 301 ? 26.920 12.548 37.169 1.00 29.08 300 TRP A C 1
ATOM 2294 O O . TRP A 1 301 ? 27.776 13.248 36.632 1.00 31.11 300 TRP A O 1
ATOM 2305 N N . GLY A 1 302 ? 25.821 13.056 37.712 1.00 28.28 301 GLY A N 1
ATOM 2306 C CA . GLY A 1 302 ? 25.592 14.491 37.677 1.00 27.87 301 GLY A CA 1
ATOM 2307 C C . GLY A 1 302 ? 25.091 14.925 36.307 1.00 27.51 301 GLY A C 1
ATOM 2308 O O . GLY A 1 302 ? 25.559 15.917 35.739 1.00 28.34 301 GLY A O 1
ATOM 2309 N N . TRP A 1 303 ? 24.124 14.181 35.782 1.00 26.44 302 TRP A N 1
ATOM 2310 C CA . TRP A 1 303 ? 23.547 14.461 34.468 1.00 25.97 302 TRP A CA 1
ATOM 2311 C C . TRP A 1 303 ? 22.344 15.410 34.453 1.00 26.37 302 TRP A C 1
ATOM 2312 O O . TRP A 1 303 ? 21.911 15.833 33.383 1.00 25.45 302 TRP A O 1
ATOM 2323 N N . LEU A 1 304 ? 21.795 15.734 35.620 1.00 27.25 303 LEU A N 1
ATOM 2324 C CA . LEU A 1 304 ? 20.629 16.613 35.680 1.00 27.94 303 LEU A CA 1
ATOM 2325 C C . LEU A 1 304 ? 20.960 18.043 36.092 1.00 28.87 303 LEU A C 1
ATOM 2326 O O . LEU A 1 304 ? 21.189 18.319 37.268 1.00 29.97 303 LEU A O 1
ATOM 2331 N N . ASP A 1 305 ? 20.973 18.957 35.127 1.00 28.40 304 ASP A N 1
ATOM 2332 C CA . ASP A 1 305 ? 21.265 20.359 35.412 1.00 29.64 304 ASP A CA 1
ATOM 2333 C C . ASP A 1 305 ? 19.944 21.094 35.670 1.00 30.12 304 ASP A C 1
ATOM 2334 O O . ASP A 1 305 ? 19.094 21.179 34.784 1.00 28.04 304 ASP A O 1
ATOM 2339 N N . GLN A 1 306 ? 19.773 21.619 36.884 1.00 31.04 305 GLN A N 1
ATOM 2340 C CA . GLN A 1 306 ? 18.539 22.317 37.232 1.00 32.81 305 GLN A CA 1
ATOM 2341 C C . GLN A 1 306 ? 18.404 23.644 36.516 1.00 32.78 305 GLN A C 1
ATOM 2342 O O . GLN A 1 306 ? 19.333 24.454 36.485 1.00 32.01 305 GLN A O 1
ATOM 2348 N N . VAL A 1 307 ? 17.238 23.845 35.918 1.00 33.74 306 VAL A N 1
ATOM 2349 C CA . VAL A 1 307 ? 16.939 25.070 35.194 1.00 35.33 306 VAL A CA 1
ATOM 2350 C C . VAL A 1 307 ? 16.686 26.154 36.225 1.00 37.45 306 VAL A C 1
ATOM 2351 O O . VAL A 1 307 ? 17.061 27.313 36.029 1.00 38.41 306 VAL A O 1
ATOM 2355 N N . ASN A 1 308 ? 16.057 25.742 37.327 1.00 38.76 307 ASN A N 1
ATOM 2356 C CA . ASN A 1 308 ? 15.673 26.612 38.442 1.00 40.52 307 ASN A CA 1
ATOM 2357 C C . ASN A 1 308 ? 14.261 27.138 38.188 1.00 40.81 307 ASN A C 1
ATOM 2358 O O . ASN A 1 308 ? 13.296 26.440 38.577 1.00 41.74 307 ASN A O 1
ATOM 2363 N N . LYS B 1 5 ? 27.909 -42.957 2.616 1.00 49.42 4 LYS B N 1
ATOM 2364 C CA . LYS B 1 5 ? 26.484 -43.374 2.434 1.00 49.40 4 LYS B CA 1
ATOM 2365 C C . LYS B 1 5 ? 25.958 -44.133 3.656 1.00 48.73 4 LYS B C 1
ATOM 2366 O O . LYS B 1 5 ? 26.727 -44.613 4.490 1.00 48.72 4 LYS B O 1
ATOM 2372 N N . ALA B 1 6 ? 24.635 -44.220 3.763 1.00 48.20 5 ALA B N 1
ATOM 2373 C CA . ALA B 1 6 ? 23.971 -44.925 4.854 1.00 47.12 5 ALA B CA 1
ATOM 2374 C C . ALA B 1 6 ? 22.731 -45.564 4.250 1.00 46.12 5 ALA B C 1
ATOM 2375 O O . ALA B 1 6 ? 22.658 -45.725 3.028 1.00 46.39 5 ALA B O 1
ATOM 2377 N N . ASP B 1 7 ? 21.752 -45.907 5.085 1.00 44.54 6 ASP B N 1
ATOM 2378 C CA . ASP B 1 7 ? 20.537 -46.546 4.589 1.00 43.05 6 ASP B CA 1
ATOM 2379 C C . ASP B 1 7 ? 19.311 -45.637 4.543 1.00 41.21 6 ASP B C 1
ATOM 2380 O O . ASP B 1 7 ? 18.473 -45.761 3.640 1.00 41.03 6 ASP B O 1
ATOM 2385 N N . TYR B 1 8 ? 19.183 -44.746 5.518 1.00 38.44 7 TYR B N 1
ATOM 2386 C CA . TYR B 1 8 ? 18.051 -43.829 5.539 1.00 36.52 7 TYR B CA 1
ATOM 2387 C C . TYR B 1 8 ? 18.503 -42.383 5.543 1.00 34.24 7 TYR B C 1
ATOM 2388 O O . TYR B 1 8 ? 19.592 -42.054 6.008 1.00 32.18 7 TYR B O 1
ATOM 2397 N N . ILE B 1 9 ? 17.633 -41.526 5.026 1.00 31.10 8 ILE B N 1
ATOM 2398 C CA . ILE B 1 9 ? 17.853 -40.092 5.006 1.00 29.22 8 ILE B CA 1
ATOM 2399 C C . ILE B 1 9 ? 16.500 -39.518 5.398 1.00 28.63 8 ILE B C 1
ATOM 2400 O O . ILE B 1 9 ? 15.463 -39.980 4.921 1.00 29.65 8 ILE B O 1
ATOM 2405 N N . TRP B 1 10 ? 16.496 -38.551 6.303 1.00 27.70 9 TRP B N 1
ATOM 2406 C CA . TRP B 1 10 ? 15.252 -37.924 6.702 1.00 26.27 9 TRP B CA 1
ATOM 2407 C C . TRP B 1 10 ? 14.946 -36.955 5.572 1.00 27.58 9 TRP B C 1
ATOM 2408 O O . TRP B 1 10 ? 15.803 -36.160 5.179 1.00 26.14 9 TRP B O 1
ATOM 2419 N N . PHE B 1 11 ? 13.728 -37.020 5.045 1.00 26.86 10 PHE B N 1
ATOM 2420 C CA . PHE B 1 11 ? 13.348 -36.171 3.927 1.00 26.78 10 PHE B CA 1
ATOM 2421 C C . PHE B 1 11 ? 11.919 -35.680 4.109 1.00 28.16 10 PHE B C 1
ATOM 2422 O O . PHE B 1 11 ? 10.970 -36.467 4.050 1.00 28.37 10 PHE B O 1
ATOM 2430 N N . ASN B 1 12 ? 11.784 -34.374 4.340 1.00 27.58 11 ASN B N 1
ATOM 2431 C CA . ASN B 1 12 ? 10.495 -33.713 4.546 1.00 28.83 11 ASN B CA 1
ATOM 2432 C C . ASN B 1 12 ? 9.546 -34.421 5.513 1.00 30.77 11 ASN B C 1
ATOM 2433 O O . ASN B 1 12 ? 8.388 -34.724 5.170 1.00 29.03 11 ASN B O 1
ATOM 2438 N N . GLY B 1 13 ? 10.039 -34.680 6.719 1.00 32.02 12 GLY B N 1
ATOM 2439 C CA . GLY B 1 13 ? 9.228 -35.328 7.736 1.00 34.59 12 GLY B CA 1
ATOM 2440 C C . GLY B 1 13 ? 9.227 -36.845 7.754 1.00 35.89 12 GLY B C 1
ATOM 2441 O O . GLY B 1 13 ? 8.757 -37.442 8.723 1.00 37.18 12 GLY B O 1
ATOM 2442 N N . GLU B 1 14 ? 9.748 -37.481 6.711 1.00 36.37 13 GLU B N 1
ATOM 2443 C CA . GLU B 1 14 ? 9.756 -38.938 6.662 1.00 37.48 13 GLU B CA 1
ATOM 2444 C C . GLU B 1 14 ? 11.129 -39.552 6.430 1.00 36.93 13 GLU B C 1
ATOM 2445 O O . GLU B 1 14 ? 11.968 -38.997 5.717 1.00 36.92 13 GLU B O 1
ATOM 2451 N N . MET B 1 15 ? 11.359 -40.703 7.050 1.00 36.50 14 MET B N 1
ATOM 2452 C CA . MET B 1 15 ? 12.625 -41.409 6.892 1.00 36.58 14 MET B CA 1
ATOM 2453 C C . MET B 1 15 ? 12.566 -42.242 5.625 1.00 37.31 14 MET B C 1
ATOM 2454 O O . MET B 1 15 ? 12.023 -43.351 5.608 1.00 37.46 14 MET B O 1
ATOM 2459 N N . VAL B 1 16 ? 13.120 -41.701 4.551 1.00 36.57 15 VAL B N 1
ATOM 2460 C CA . VAL B 1 16 ? 13.115 -42.396 3.277 1.00 37.07 15 VAL B CA 1
ATOM 2461 C C . VAL B 1 16 ? 14.432 -43.143 3.149 1.00 36.96 15 VAL B C 1
ATOM 2462 O O . VAL B 1 16 ? 15.368 -42.880 3.910 1.00 36.87 15 VAL B O 1
ATOM 2466 N N . ARG B 1 17 ? 14.509 -44.089 2.219 1.00 37.43 16 ARG B N 1
ATOM 2467 C CA . ARG B 1 17 ? 15.748 -44.822 2.040 1.00 38.00 16 ARG B CA 1
ATOM 2468 C C . ARG B 1 17 ? 16.674 -43.930 1.223 1.00 37.11 16 ARG B C 1
ATOM 2469 O O . ARG B 1 17 ? 16.213 -43.121 0.413 1.00 36.17 16 ARG B O 1
ATOM 2477 N N . TRP B 1 18 ? 17.975 -44.083 1.443 1.00 36.35 17 TRP B N 1
ATOM 2478 C CA . TRP B 1 18 ? 18.995 -43.287 0.761 1.00 35.84 17 TRP B CA 1
ATOM 2479 C C . TRP B 1 18 ? 18.748 -43.121 -0.736 1.00 35.93 17 TRP B C 1
ATOM 2480 O O . TRP B 1 18 ? 18.654 -42.001 -1.231 1.00 34.98 17 TRP B O 1
ATOM 2491 N N . GLU B 1 19 ? 18.629 -44.239 -1.443 1.00 35.58 18 GLU B N 1
ATOM 2492 C CA . GLU B 1 19 ? 18.415 -44.242 -2.887 1.00 35.76 18 GLU B CA 1
ATOM 2493 C C . GLU B 1 19 ? 17.162 -43.496 -3.369 1.00 34.78 18 GLU B C 1
ATOM 2494 O O . GLU B 1 19 ? 17.072 -43.128 -4.544 1.00 35.44 18 GLU B O 1
ATOM 2500 N N . ASP B 1 20 ? 16.203 -43.265 -2.476 1.00 33.09 19 ASP B N 1
ATOM 2501 C CA . ASP B 1 20 ? 14.971 -42.561 -2.845 1.00 32.17 19 ASP B CA 1
ATOM 2502 C C . ASP B 1 20 ? 15.008 -41.058 -2.561 1.00 30.64 19 ASP B C 1
ATOM 2503 O O . ASP B 1 20 ? 14.083 -40.332 -2.930 1.00 30.46 19 ASP B O 1
ATOM 2508 N N . ALA B 1 21 ? 16.060 -40.591 -1.896 1.00 29.71 20 ALA B N 1
ATOM 2509 C CA . ALA B 1 21 ? 16.174 -39.175 -1.551 1.00 28.44 20 ALA B CA 1
ATOM 2510 C C . ALA B 1 21 ? 16.631 -38.349 -2.747 1.00 27.72 20 ALA B C 1
ATOM 2511 O O . ALA B 1 21 ? 17.786 -37.929 -2.827 1.00 27.32 20 ALA B O 1
ATOM 2513 N N . LYS B 1 22 ? 15.707 -38.115 -3.671 1.00 27.45 21 LYS B N 1
ATOM 2514 C CA . LYS B 1 22 ? 15.991 -37.356 -4.879 1.00 27.35 21 LYS B CA 1
ATOM 2515 C C . LYS B 1 22 ? 15.038 -36.176 -5.043 1.00 26.14 21 LYS B C 1
ATOM 2516 O O . LYS B 1 22 ? 13.952 -36.147 -4.458 1.00 25.54 21 LYS B O 1
ATOM 2522 N N . VAL B 1 23 ? 15.463 -35.198 -5.835 1.00 25.13 22 VAL B N 1
ATOM 2523 C CA . VAL B 1 23 ? 14.647 -34.024 -6.130 1.00 24.29 22 VAL B CA 1
ATOM 2524 C C . VAL B 1 23 ? 14.831 -33.735 -7.611 1.00 23.32 22 VAL B C 1
ATOM 2525 O O . VAL B 1 23 ? 15.749 -34.259 -8.241 1.00 23.92 22 VAL B O 1
ATOM 2529 N N . HIS B 1 24 ? 13.956 -32.913 -8.171 1.00 23.43 23 HIS B N 1
ATOM 2530 C CA . HIS B 1 24 ? 14.027 -32.603 -9.591 1.00 22.07 23 HIS B CA 1
ATOM 2531 C C . HIS B 1 24 ? 15.282 -31.809 -9.964 1.00 21.75 23 HIS B C 1
ATOM 2532 O O . HIS B 1 24 ? 15.802 -31.041 -9.149 1.00 21.63 23 HIS B O 1
ATOM 2539 N N . VAL B 1 25 ? 15.763 -31.999 -11.192 1.00 20.20 24 VAL B N 1
ATOM 2540 C CA . VAL B 1 25 ? 16.948 -31.279 -11.665 1.00 20.37 24 VAL B CA 1
ATOM 25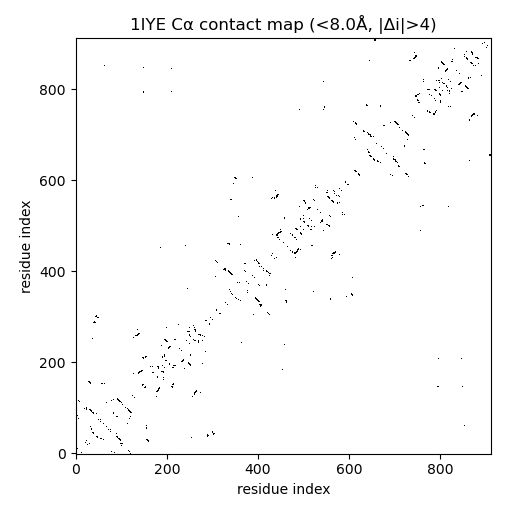41 C C . VAL B 1 25 ? 16.662 -29.796 -11.844 1.00 19.91 24 VAL B C 1
ATOM 2542 O O . VAL B 1 25 ? 17.587 -28.997 -12.019 1.00 19.76 24 VAL B O 1
ATOM 2546 N N . MET B 1 26 ? 15.384 -29.427 -11.825 1.00 18.99 25 MET B N 1
ATOM 2547 C CA . MET B 1 26 ? 15.008 -28.029 -11.969 1.00 18.85 25 MET B CA 1
ATOM 2548 C C . MET B 1 26 ? 14.771 -27.401 -10.603 1.00 17.77 25 MET B C 1
ATOM 2549 O O . MET B 1 26 ? 14.141 -26.349 -10.492 1.00 18.79 25 MET B O 1
ATOM 2554 N N . SER B 1 27 ? 15.290 -28.057 -9.563 1.00 17.40 26 SER B N 1
ATOM 2555 C CA . SER B 1 27 ? 15.181 -27.557 -8.195 1.00 17.63 26 SER B CA 1
ATOM 2556 C C . SER B 1 27 ? 15.978 -26.256 -8.141 1.00 17.31 26 SER B C 1
ATOM 2557 O O . SER B 1 27 ? 17.117 -26.213 -8.595 1.00 18.06 26 SER B O 1
ATOM 2560 N N . HIS B 1 28 ? 15.363 -25.211 -7.598 1.00 16.52 27 HIS B N 1
ATOM 2561 C CA . HIS B 1 28 ? 15.964 -23.880 -7.483 1.00 17.19 27 HIS B CA 1
ATOM 2562 C C . HIS B 1 28 ? 17.437 -23.888 -7.022 1.00 17.89 27 HIS B C 1
ATOM 2563 O O . HIS B 1 28 ? 18.325 -23.364 -7.708 1.00 17.69 27 HIS B O 1
ATOM 2570 N N . ALA B 1 29 ? 17.692 -24.486 -5.863 1.00 16.81 28 ALA B N 1
ATOM 2571 C CA . ALA B 1 29 ? 19.043 -24.525 -5.303 1.00 15.60 28 ALA B CA 1
ATOM 2572 C C . ALA B 1 29 ? 20.112 -25.063 -6.244 1.00 17.20 28 ALA B C 1
ATOM 2573 O O . ALA B 1 29 ? 21.284 -24.697 -6.130 1.00 18.20 28 ALA B O 1
ATOM 2575 N N . LEU B 1 30 ? 19.722 -25.928 -7.177 1.00 17.89 29 LEU B N 1
ATOM 2576 C CA . LEU B 1 30 ? 20.691 -26.497 -8.106 1.00 16.82 29 LEU B CA 1
ATOM 2577 C C . LEU B 1 30 ? 21.174 -25.471 -9.134 1.00 16.78 29 LEU B C 1
ATOM 2578 O O . LEU B 1 30 ? 22.275 -25.603 -9.681 1.00 15.58 29 LEU B O 1
ATOM 2583 N N . HIS B 1 31 ? 20.353 -24.448 -9.373 1.00 16.14 30 HIS B N 1
ATOM 2584 C CA . HIS B 1 31 ? 20.654 -23.391 -10.344 1.00 16.31 30 HIS B CA 1
ATOM 2585 C C . HIS B 1 31 ? 21.054 -22.052 -9.736 1.00 15.83 30 HIS B C 1
ATOM 2586 O O . HIS B 1 31 ? 21.741 -21.253 -10.381 1.00 15.19 30 HIS B O 1
ATOM 2593 N N . TYR B 1 32 ? 20.624 -21.795 -8.506 1.00 14.89 31 TYR B N 1
ATOM 2594 C CA . TYR B 1 32 ? 20.899 -20.507 -7.893 1.00 15.48 31 TYR B CA 1
ATOM 2595 C C . TYR B 1 32 ? 21.568 -20.521 -6.525 1.00 14.96 31 TYR B C 1
ATOM 2596 O O . TYR B 1 32 ? 21.626 -19.485 -5.859 1.00 16.48 31 TYR B O 1
ATOM 2605 N N . GLY B 1 33 ? 22.062 -21.689 -6.118 1.00 16.12 32 GLY B N 1
ATOM 2606 C CA . GLY B 1 33 ? 22.746 -21.838 -4.841 1.00 14.91 32 GLY B CA 1
ATOM 2607 C C . GLY B 1 33 ? 21.901 -21.504 -3.628 1.00 16.24 32 GLY B C 1
ATOM 2608 O O . GLY B 1 33 ? 22.421 -21.230 -2.545 1.00 15.47 32 GLY B O 1
ATOM 2609 N N . THR B 1 34 ? 20.586 -21.564 -3.806 1.00 15.32 33 THR B N 1
ATOM 2610 C CA . THR B 1 34 ? 19.650 -21.222 -2.743 1.00 16.03 33 THR B CA 1
ATOM 2611 C C . THR B 1 34 ? 19.344 -22.322 -1.734 1.00 17.29 33 THR B C 1
ATOM 2612 O O . THR B 1 34 ? 18.289 -22.964 -1.776 1.00 17.03 33 THR B O 1
ATOM 2616 N N . SER B 1 35 ? 20.282 -22.521 -0.819 1.00 17.04 34 SER B N 1
ATOM 2617 C CA . SER B 1 35 ? 20.146 -23.511 0.233 1.00 17.80 34 SER B CA 1
ATOM 2618 C C . SER B 1 35 ? 20.967 -23.044 1.418 1.00 17.87 34 SER B C 1
ATOM 2619 O O . SER B 1 35 ? 21.846 -22.198 1.277 1.00 17.75 34 SER B O 1
ATOM 2622 N N . VAL B 1 36 ? 20.658 -23.583 2.588 1.00 16.18 35 VAL B N 1
ATOM 2623 C CA . VAL B 1 36 ? 21.410 -23.274 3.796 1.00 15.89 35 VAL B CA 1
ATOM 2624 C C . VAL B 1 36 ? 21.616 -24.648 4.399 1.00 17.90 35 VAL B C 1
ATOM 2625 O O . VAL B 1 36 ? 20.741 -25.510 4.296 1.00 18.12 35 VAL B O 1
ATOM 2629 N N . PHE B 1 37 ? 22.766 -24.878 5.013 1.00 16.62 36 PHE B N 1
ATOM 2630 C CA . PHE B 1 37 ? 23.017 -26.191 5.569 1.00 17.29 36 PHE B CA 1
ATOM 2631 C C . PHE B 1 37 ? 23.861 -26.128 6.825 1.00 17.93 36 PHE B C 1
ATOM 2632 O O . PHE B 1 37 ? 24.231 -25.052 7.285 1.00 18.76 36 PHE B O 1
ATOM 2640 N N . GLU B 1 38 ? 24.148 -27.297 7.380 1.00 17.34 37 GLU B N 1
ATOM 2641 C CA . GLU B 1 38 ? 24.958 -27.379 8.577 1.00 16.46 37 GLU B CA 1
ATOM 2642 C C . GLU B 1 38 ? 25.853 -28.595 8.557 1.00 16.39 37 GLU B C 1
ATOM 2643 O O . GLU B 1 38 ? 25.736 -29.471 7.698 1.00 15.52 37 GLU B O 1
ATOM 2649 N N . GLY B 1 39 ? 26.766 -28.619 9.514 1.00 15.24 38 GLY B N 1
ATOM 2650 C CA . GLY B 1 39 ? 27.672 -29.732 9.663 1.00 15.85 38 GLY B CA 1
ATOM 2651 C C . GLY B 1 39 ? 27.624 -30.033 11.141 1.00 16.12 38 GLY B C 1
ATOM 2652 O O . GLY B 1 39 ? 27.840 -29.138 11.953 1.00 17.57 38 GLY B O 1
ATOM 2653 N N . ILE B 1 40 ? 27.314 -31.274 11.496 1.00 18.12 39 ILE B N 1
ATOM 2654 C CA . ILE B 1 40 ? 27.238 -31.658 12.901 1.00 19.13 39 ILE B CA 1
ATOM 2655 C C . ILE B 1 40 ? 27.910 -33.005 13.116 1.00 18.55 39 ILE B C 1
ATOM 2656 O O . ILE B 1 40 ? 27.873 -33.876 12.249 1.00 17.92 39 ILE B O 1
ATOM 2661 N N . ARG B 1 41 ? 28.521 -33.178 14.280 1.00 19.74 40 ARG B N 1
ATOM 2662 C CA . ARG B 1 41 ? 29.176 -34.440 14.585 1.00 20.67 40 ARG B CA 1
ATOM 2663 C C . ARG B 1 41 ? 28.544 -35.154 15.766 1.00 20.37 40 ARG B C 1
ATOM 2664 O O . ARG B 1 41 ? 28.138 -34.529 16.745 1.00 19.42 40 ARG B O 1
ATOM 2672 N N . CYS B 1 42 ? 28.445 -36.471 15.643 1.00 20.25 41 CYS B N 1
ATOM 2673 C CA . CYS B 1 42 ? 27.932 -37.305 16.714 1.00 21.52 41 CYS B CA 1
ATOM 2674 C C . CYS B 1 42 ? 29.171 -38.061 17.168 1.00 21.10 41 CYS B C 1
ATOM 2675 O O . CYS B 1 42 ? 29.868 -38.666 16.351 1.00 22.15 41 CYS B O 1
ATOM 2678 N N . TYR B 1 43 ? 29.471 -38.000 18.457 1.00 22.01 42 TYR B N 1
ATOM 2679 C CA . TYR B 1 43 ? 30.651 -38.684 18.968 1.00 22.69 42 TYR B CA 1
ATOM 2680 C C . TYR B 1 43 ? 30.284 -39.848 19.848 1.00 24.14 42 TYR B C 1
ATOM 2681 O O . TYR B 1 43 ? 29.262 -39.832 20.531 1.00 22.28 42 TYR B O 1
ATOM 2690 N N . ASP B 1 44 ? 31.121 -40.869 19.831 1.00 26.22 43 ASP B N 1
ATOM 2691 C CA . ASP B 1 44 ? 30.866 -41.963 20.727 1.00 29.63 43 ASP B CA 1
ATOM 2692 C C . ASP B 1 44 ? 31.566 -41.436 21.974 1.00 29.78 43 ASP B C 1
ATOM 2693 O O . ASP B 1 44 ? 32.676 -40.912 21.884 1.00 31.17 43 ASP B O 1
ATOM 2698 N N . SER B 1 45 ? 30.917 -41.529 23.125 1.00 29.14 44 SER B N 1
ATOM 2699 C CA . SER B 1 45 ? 31.518 -41.026 24.350 1.00 28.82 44 SER B CA 1
ATOM 2700 C C . SER B 1 45 ? 31.338 -41.962 25.534 1.00 28.94 44 SER B C 1
ATOM 2701 O O . SER B 1 45 ? 30.804 -43.060 25.401 1.00 28.83 44 SER B O 1
ATOM 2704 N N . HIS B 1 46 ? 31.810 -41.504 26.689 1.00 29.53 45 HIS B N 1
ATOM 2705 C CA . HIS B 1 46 ? 31.712 -42.242 27.941 1.00 29.87 45 HIS B CA 1
ATOM 2706 C C . HIS B 1 46 ? 30.238 -42.368 28.322 1.00 30.36 45 HIS B C 1
ATOM 2707 O O . HIS B 1 46 ? 29.891 -43.040 29.297 1.00 30.87 45 HIS B O 1
ATOM 2714 N N . LYS B 1 47 ? 29.385 -41.706 27.544 1.00 29.20 46 LYS B N 1
ATOM 2715 C CA . LYS B 1 47 ? 27.944 -41.705 27.762 1.00 30.40 46 LYS B CA 1
ATOM 2716 C C . LYS B 1 47 ? 27.223 -42.161 26.506 1.00 29.35 46 LYS B C 1
ATOM 2717 O O . LYS B 1 47 ? 26.055 -41.825 26.305 1.00 30.59 46 LYS B O 1
ATOM 2723 N N . GLY B 1 48 ? 27.915 -42.913 25.655 1.00 27.73 47 GLY B N 1
ATOM 2724 C CA . GLY B 1 48 ? 27.299 -43.373 24.424 1.00 27.53 47 GLY B CA 1
ATOM 2725 C C . GLY B 1 48 ? 27.310 -42.286 23.362 1.00 27.50 47 GLY B C 1
ATOM 2726 O O . GLY B 1 48 ? 28.034 -41.295 23.506 1.00 25.94 47 GLY B O 1
ATOM 2727 N N . PRO B 1 49 ? 26.521 -42.437 22.281 1.00 27.02 48 PRO B N 1
ATOM 2728 C CA . PRO B 1 49 ? 26.470 -41.438 21.206 1.00 26.17 48 PRO B CA 1
ATOM 2729 C C . PRO B 1 49 ? 25.904 -40.081 21.622 1.00 25.14 48 PRO B C 1
ATOM 2730 O O . PRO B 1 49 ? 24.794 -39.985 22.162 1.00 23.70 48 PRO B O 1
ATOM 2734 N N . VAL B 1 50 ? 26.681 -39.030 21.364 1.00 23.53 49 VAL B N 1
ATOM 2735 C CA . VAL B 1 50 ? 26.285 -37.669 21.707 1.00 23.28 49 VAL B CA 1
ATOM 2736 C C . VAL B 1 50 ? 26.474 -36.714 20.521 1.00 23.56 49 VAL B C 1
ATOM 2737 O O . VAL B 1 50 ? 27.499 -36.760 19.835 1.00 23.98 49 VAL B O 1
ATOM 2741 N N . VAL B 1 51 ? 25.478 -35.867 20.272 1.00 23.13 50 VAL B N 1
ATOM 2742 C CA . VAL B 1 51 ? 25.554 -34.891 19.185 1.00 22.20 50 VAL B CA 1
ATOM 2743 C C . VAL B 1 51 ? 26.128 -33.614 19.794 1.00 21.75 50 VAL B C 1
ATOM 2744 O O . VAL B 1 51 ? 25.571 -33.068 20.747 1.00 22.32 50 VAL B O 1
ATOM 2748 N N . PHE B 1 52 ? 27.238 -33.139 19.238 1.00 20.98 51 PHE B N 1
ATOM 2749 C CA . PHE B 1 52 ? 27.895 -31.952 19.762 1.00 21.40 51 PHE B CA 1
ATOM 2750 C C . PHE B 1 52 ? 27.217 -30.632 19.409 1.00 21.73 51 PHE B C 1
ATOM 2751 O O . PHE B 1 52 ? 27.044 -30.291 18.230 1.00 21.54 51 PHE B O 1
ATOM 2759 N N . ARG B 1 53 ? 26.854 -29.889 20.452 1.00 20.49 52 ARG B N 1
ATOM 2760 C CA . ARG B 1 53 ? 26.189 -28.601 20.316 1.00 21.58 52 ARG B CA 1
ATOM 2761 C C . ARG B 1 53 ? 25.100 -28.716 19.266 1.00 21.95 52 ARG B C 1
ATOM 2762 O O . ARG B 1 53 ? 25.026 -27.943 18.306 1.00 21.47 52 ARG B O 1
ATOM 2770 N N . HIS B 1 54 ? 24.248 -29.712 19.481 1.00 21.87 53 HIS B N 1
ATOM 2771 C CA . HIS B 1 54 ? 23.146 -30.017 18.589 1.00 22.73 53 HIS B CA 1
ATOM 2772 C C . HIS B 1 54 ? 22.211 -28.836 18.363 1.00 21.69 53 HIS B C 1
ATOM 2773 O O . HIS B 1 54 ? 22.009 -28.419 17.223 1.00 22.13 53 HIS B O 1
ATOM 2780 N N . ARG B 1 55 ? 21.643 -28.295 19.440 1.00 21.90 54 ARG B N 1
ATOM 2781 C CA . ARG B 1 55 ? 20.703 -27.179 19.322 1.00 23.01 54 ARG B CA 1
ATOM 2782 C C . ARG B 1 55 ? 21.300 -25.944 18.663 1.00 23.01 54 ARG B C 1
ATOM 2783 O O . ARG B 1 55 ? 20.623 -25.265 17.876 1.00 22.64 54 ARG B O 1
ATOM 2791 N N . GLU B 1 56 ? 22.552 -25.647 19.009 1.00 21.65 55 GLU B N 1
ATOM 2792 C CA . GLU B 1 56 ? 23.267 -24.499 18.457 1.00 21.26 55 GLU B CA 1
ATOM 2793 C C . GLU B 1 56 ? 23.318 -24.584 16.937 1.00 19.88 55 GLU B C 1
ATOM 2794 O O . GLU B 1 56 ? 23.108 -23.595 16.239 1.00 20.43 55 GLU B O 1
ATOM 2800 N N . HIS B 1 57 ? 23.618 -25.769 16.425 1.00 19.25 56 HIS B N 1
ATOM 2801 C CA . HIS B 1 57 ? 23.687 -25.951 14.989 1.00 18.94 56 HIS B CA 1
ATOM 2802 C C . HIS B 1 57 ? 22.338 -25.770 14.316 1.00 20.21 56 HIS B C 1
ATOM 2803 O O . HIS B 1 57 ? 22.249 -25.110 13.283 1.00 17.89 56 HIS B O 1
ATOM 2810 N N . MET B 1 58 ? 21.287 -26.355 14.893 1.00 19.89 57 MET B N 1
ATOM 2811 C CA . MET B 1 58 ? 19.961 -26.224 14.299 1.00 20.45 57 MET B CA 1
ATOM 2812 C C . MET B 1 58 ? 19.479 -24.788 14.379 1.00 19.80 57 MET B C 1
ATOM 2813 O O . MET B 1 58 ? 18.700 -24.334 13.535 1.00 20.28 57 MET B O 1
ATOM 2818 N N . GLN B 1 59 ? 19.955 -24.062 15.384 1.00 20.19 58 GLN B N 1
ATOM 2819 C CA . GLN B 1 59 ? 19.574 -22.666 15.534 1.00 19.80 58 GLN B CA 1
ATOM 2820 C C . GLN B 1 59 ? 20.243 -21.855 14.431 1.00 19.65 58 GLN B C 1
ATOM 2821 O O . GLN B 1 59 ? 19.619 -20.977 13.833 1.00 19.79 58 GLN B O 1
ATOM 2827 N N . ARG B 1 60 ? 21.510 -22.153 14.156 1.00 19.73 59 ARG B N 1
ATOM 2828 C CA . ARG B 1 60 ? 22.224 -21.434 13.105 1.00 18.31 59 ARG B CA 1
ATOM 2829 C C . ARG B 1 60 ? 21.581 -21.756 11.758 1.00 19.03 59 ARG B C 1
ATOM 2830 O O . ARG B 1 60 ? 21.498 -20.898 10.876 1.00 18.97 59 ARG B O 1
ATOM 2838 N N . LEU B 1 61 ? 21.131 -23.000 11.607 1.00 18.98 60 LEU B N 1
ATOM 2839 C CA . LEU B 1 61 ? 20.474 -23.441 10.378 1.00 20.91 60 LEU B CA 1
ATOM 2840 C C . LEU B 1 61 ? 19.251 -22.554 10.171 1.00 20.35 60 LEU B C 1
ATOM 2841 O O . LEU B 1 61 ? 18.972 -22.100 9.060 1.00 20.54 60 LEU B O 1
ATOM 2846 N N . HIS B 1 62 ? 18.520 -22.317 11.259 1.00 21.07 61 HIS B N 1
ATOM 2847 C CA . HIS B 1 62 ? 17.337 -21.471 11.226 1.00 21.46 61 HIS B CA 1
ATOM 2848 C C . HIS B 1 62 ? 17.724 -20.030 10.922 1.00 21.14 61 HIS B C 1
ATOM 2849 O O . HIS B 1 62 ? 17.071 -19.359 10.116 1.00 21.30 61 HIS B O 1
ATOM 2856 N N . ASP B 1 63 ? 18.779 -19.555 11.584 1.00 19.52 62 ASP B N 1
ATOM 2857 C CA . ASP B 1 63 ? 19.260 -18.191 11.386 1.00 20.15 62 ASP B CA 1
ATOM 2858 C C . ASP B 1 63 ? 19.641 -17.957 9.932 1.00 18.84 62 ASP B C 1
ATOM 2859 O O . ASP B 1 63 ? 19.343 -16.907 9.372 1.00 17.27 62 ASP B O 1
ATOM 2864 N N . SER B 1 64 ? 20.305 -18.940 9.330 1.00 18.41 63 SER B N 1
ATOM 2865 C CA . SER B 1 64 ? 20.731 -18.826 7.944 1.00 18.38 63 SER B CA 1
ATOM 2866 C C . SER B 1 64 ? 19.515 -18.678 7.033 1.00 19.04 63 SER B C 1
ATOM 2867 O O . SER B 1 64 ? 19.456 -17.779 6.193 1.00 17.66 63 SER B O 1
ATOM 2870 N N . ALA B 1 65 ? 18.534 -19.555 7.219 1.00 18.20 64 ALA B N 1
ATOM 2871 C CA . ALA B 1 65 ? 17.317 -19.511 6.423 1.00 18.56 64 ALA B CA 1
ATOM 2872 C C . ALA B 1 65 ? 16.617 -18.163 6.583 1.00 18.85 64 ALA B C 1
ATOM 2873 O O . ALA B 1 65 ? 16.151 -17.581 5.604 1.00 19.71 64 ALA B O 1
ATOM 2875 N N . LYS B 1 66 ? 16.550 -17.674 7.819 1.00 19.10 65 LYS B N 1
ATOM 2876 C CA . LYS B 1 66 ? 15.895 -16.401 8.115 1.00 20.50 65 LYS B CA 1
ATOM 2877 C C . LYS B 1 66 ? 16.474 -15.218 7.354 1.00 20.59 65 LYS B C 1
ATOM 2878 O O . LYS B 1 66 ? 15.736 -14.353 6.878 1.00 19.41 65 LYS B O 1
ATOM 2884 N N . ILE B 1 67 ? 17.797 -15.177 7.242 1.00 20.61 66 ILE B N 1
ATOM 2885 C CA . ILE B 1 67 ? 18.449 -14.086 6.534 1.00 19.63 66 ILE B CA 1
ATOM 2886 C C . ILE B 1 67 ? 18.009 -14.047 5.072 1.00 19.36 66 ILE B C 1
ATOM 2887 O O . ILE B 1 67 ? 17.812 -12.968 4.509 1.00 19.10 66 ILE B O 1
ATOM 2892 N N . TYR B 1 68 ? 17.832 -15.222 4.468 1.00 18.72 67 TYR B N 1
ATOM 2893 C CA . TYR B 1 68 ? 17.408 -15.298 3.074 1.00 18.86 67 TYR B CA 1
ATOM 2894 C C . TYR B 1 68 ? 15.903 -15.415 2.927 1.00 19.27 67 TYR B C 1
ATOM 2895 O O . TYR B 1 68 ? 15.387 -15.475 1.812 1.00 18.46 67 TYR B O 1
ATOM 2904 N N . ARG B 1 69 ? 15.212 -15.445 4.062 1.00 19.60 68 ARG B N 1
ATOM 2905 C CA . ARG B 1 69 ? 13.754 -15.535 4.098 1.00 20.15 68 ARG B CA 1
ATOM 2906 C C . ARG B 1 69 ? 13.231 -16.840 3.524 1.00 20.97 68 ARG B C 1
ATOM 2907 O O . ARG B 1 69 ? 12.151 -16.885 2.928 1.00 20.87 68 ARG B O 1
ATOM 2915 N N . PHE B 1 70 ? 14.011 -17.900 3.689 1.00 20.47 69 PHE B N 1
ATOM 2916 C CA . PHE B 1 70 ? 13.594 -19.210 3.223 1.00 21.48 69 PHE B CA 1
ATOM 2917 C C . PHE B 1 70 ? 12.624 -19.680 4.301 1.00 22.57 69 PHE B C 1
ATOM 2918 O O . PHE B 1 70 ? 12.960 -19.681 5.488 1.00 22.34 69 PHE B O 1
ATOM 2926 N N . PRO B 1 71 ? 11.401 -20.067 3.911 1.00 22.91 70 PRO B N 1
ATOM 2927 C CA . PRO B 1 71 ? 10.422 -20.528 4.903 1.00 23.13 70 PRO B CA 1
ATOM 2928 C C . PRO B 1 71 ? 10.764 -21.905 5.469 1.00 23.81 70 PRO B C 1
ATOM 2929 O O . PRO B 1 71 ? 11.031 -22.845 4.722 1.00 24.09 70 PRO B O 1
ATOM 2933 N N . VAL B 1 72 ? 10.764 -22.016 6.792 1.00 23.49 71 VAL B N 1
ATOM 2934 C CA . VAL B 1 72 ? 11.075 -23.279 7.451 1.00 24.35 71 VAL B CA 1
ATOM 2935 C C . VAL B 1 72 ? 9.871 -23.739 8.265 1.00 25.28 71 VAL B C 1
ATOM 2936 O O . VAL B 1 72 ? 9.460 -23.078 9.225 1.00 24.40 71 VAL B O 1
ATOM 2940 N N . SER B 1 73 ? 9.323 -24.886 7.885 1.00 26.45 72 SER B N 1
ATOM 2941 C CA . SER B 1 73 ? 8.138 -25.408 8.554 1.00 27.81 72 SER B CA 1
ATOM 2942 C C . SER B 1 73 ? 8.429 -26.215 9.809 1.00 28.22 72 SER B C 1
ATOM 2943 O O . SER B 1 73 ? 7.516 -26.478 10.601 1.00 28.76 72 SER B O 1
ATOM 2946 N N . GLN B 1 74 ? 9.689 -26.604 10.003 1.00 28.33 73 GLN B N 1
ATOM 2947 C CA . GLN B 1 74 ? 10.065 -27.388 11.175 1.00 27.73 73 GLN B CA 1
ATOM 2948 C C . GLN B 1 74 ? 10.638 -26.522 12.282 1.00 27.96 73 GLN B C 1
ATOM 2949 O O . GLN B 1 74 ? 11.292 -25.512 12.021 1.00 26.57 73 GLN B O 1
ATOM 2955 N N . SER B 1 75 ? 10.376 -26.909 13.525 1.00 26.89 74 SER B N 1
ATOM 2956 C CA . SER B 1 75 ? 10.878 -26.160 14.669 1.00 27.47 74 SER B CA 1
ATOM 2957 C C . SER B 1 75 ? 12.246 -26.729 14.989 1.00 26.33 74 SER B C 1
ATOM 2958 O O . SER B 1 75 ? 12.603 -27.782 14.472 1.00 26.77 74 SER B O 1
ATOM 2961 N N . ILE B 1 76 ? 13.010 -26.042 15.836 1.00 27.88 75 ILE B N 1
ATOM 2962 C CA . ILE B 1 76 ? 14.338 -26.525 16.200 1.00 27.49 75 ILE B CA 1
ATOM 2963 C C . ILE B 1 76 ? 14.275 -27.913 16.842 1.00 27.48 75 ILE B C 1
ATOM 2964 O O . ILE B 1 76 ? 15.092 -28.779 16.537 1.00 27.35 75 ILE B O 1
ATOM 2969 N N . ASP B 1 77 ? 13.295 -28.146 17.710 1.00 28.34 76 ASP B N 1
ATOM 2970 C CA . ASP B 1 77 ? 13.185 -29.456 18.345 1.00 28.92 76 ASP B CA 1
ATOM 2971 C C . ASP B 1 77 ? 12.782 -30.593 17.396 1.00 27.44 76 ASP B C 1
ATOM 2972 O O . ASP B 1 77 ? 13.183 -31.744 17.589 1.00 27.27 76 ASP B O 1
ATOM 2977 N N . GLU B 1 78 ? 12.014 -30.277 16.360 1.00 27.67 77 GLU B N 1
ATOM 2978 C CA . GLU B 1 78 ? 11.617 -31.299 15.404 1.00 27.51 77 GLU B CA 1
ATOM 2979 C C . GLU B 1 78 ? 12.833 -31.688 14.581 1.00 26.77 77 GLU B C 1
ATOM 2980 O O . GLU B 1 78 ? 13.024 -32.860 14.249 1.00 25.29 77 GLU B O 1
ATOM 2986 N N . LEU B 1 79 ? 13.656 -30.695 14.246 1.00 26.16 78 LEU B N 1
ATOM 2987 C CA . LEU B 1 79 ? 14.863 -30.962 13.480 1.00 25.60 78 LEU B CA 1
ATOM 2988 C C . LEU B 1 79 ? 15.784 -31.808 14.348 1.00 24.96 78 LEU B C 1
ATOM 2989 O O . LEU B 1 79 ? 16.357 -32.792 13.882 1.00 25.11 78 LEU B O 1
ATOM 2994 N N . MET B 1 80 ? 15.905 -31.435 15.617 1.00 24.77 79 MET B N 1
ATOM 2995 C CA . MET B 1 80 ? 16.757 -32.184 16.536 1.00 25.51 79 MET B CA 1
ATOM 2996 C C . MET B 1 80 ? 16.273 -33.628 16.661 1.00 25.74 79 MET B C 1
ATOM 2997 O O . MET B 1 80 ? 17.076 -34.563 16.648 1.00 24.87 79 MET B O 1
ATOM 3002 N N . GLU B 1 81 ? 14.960 -33.819 16.770 1.00 26.58 80 GLU B N 1
ATOM 3003 C CA . GLU B 1 81 ? 14.435 -35.177 16.876 1.00 27.21 80 GLU B CA 1
ATOM 3004 C C . GLU B 1 81 ? 14.697 -35.973 15.599 1.00 25.93 80 GLU B C 1
ATOM 3005 O O . GLU B 1 81 ? 14.984 -37.163 15.658 1.00 26.62 80 GLU B O 1
ATOM 3011 N N . ALA B 1 82 ? 14.590 -35.311 14.447 1.00 25.50 81 ALA B N 1
ATOM 3012 C CA . ALA B 1 82 ? 14.808 -35.963 13.164 1.00 24.16 81 ALA B CA 1
ATOM 3013 C C . ALA B 1 82 ? 16.272 -36.361 13.044 1.00 23.90 81 ALA B C 1
ATOM 3014 O O . ALA B 1 82 ? 16.605 -37.451 12.574 1.00 24.96 81 ALA B O 1
ATOM 3016 N N . CYS B 1 83 ? 17.144 -35.459 13.475 1.00 24.67 82 CYS B N 1
ATOM 3017 C CA . CYS B 1 83 ? 18.574 -35.712 13.441 1.00 24.65 82 CYS B CA 1
ATOM 3018 C C . CYS B 1 83 ? 18.893 -36.926 14.307 1.00 24.70 82 CYS B C 1
ATOM 3019 O O . CYS B 1 83 ? 19.564 -37.860 13.865 1.00 24.12 82 CYS B O 1
ATOM 3022 N N . ARG B 1 84 ? 18.407 -36.911 15.544 1.00 26.18 83 ARG B N 1
ATOM 3023 C CA . ARG B 1 84 ? 18.646 -38.030 16.438 1.00 26.70 83 ARG B CA 1
ATOM 3024 C C . ARG B 1 84 ? 18.139 -39.299 15.761 1.00 27.20 83 ARG B C 1
ATOM 3025 O O . ARG B 1 84 ? 18.820 -40.325 15.775 1.00 26.45 83 ARG B O 1
ATOM 3033 N N . ASP B 1 85 ? 16.956 -39.217 15.146 1.00 27.83 84 ASP B N 1
ATOM 3034 C CA . ASP B 1 85 ? 16.366 -40.361 14.451 1.00 28.96 84 ASP B CA 1
ATOM 3035 C C . ASP B 1 85 ? 17.232 -40.926 13.328 1.00 28.75 84 ASP B C 1
ATOM 3036 O O . ASP B 1 85 ? 17.406 -42.146 13.222 1.00 27.16 84 ASP B O 1
ATOM 3041 N N . VAL B 1 86 ? 17.772 -40.051 12.482 1.00 27.00 85 VAL B N 1
ATOM 3042 C CA . VAL B 1 86 ? 18.599 -40.508 11.373 1.00 27.07 85 VAL B CA 1
ATOM 3043 C C . VAL B 1 86 ? 19.834 -41.248 11.861 1.00 26.73 85 VAL B C 1
ATOM 3044 O O . VAL B 1 86 ? 20.274 -42.209 11.233 1.00 27.96 85 VAL B O 1
ATOM 3048 N N . ILE B 1 87 ? 20.396 -40.798 12.978 1.00 27.01 86 ILE B N 1
ATOM 3049 C CA . ILE B 1 87 ? 21.580 -41.434 13.537 1.00 26.84 86 ILE B CA 1
ATOM 3050 C C . ILE B 1 87 ? 21.238 -42.854 14.005 1.00 27.86 86 ILE B C 1
ATOM 3051 O O . ILE B 1 87 ? 21.933 -43.819 13.659 1.00 26.37 86 ILE B O 1
ATOM 3056 N N . ARG B 1 88 ? 20.165 -42.970 14.783 1.00 29.94 87 ARG B N 1
ATOM 3057 C CA . ARG B 1 88 ? 19.715 -44.262 15.300 1.00 33.24 87 ARG B CA 1
ATOM 3058 C C . ARG B 1 88 ? 19.317 -45.201 14.184 1.00 34.40 87 ARG B C 1
ATOM 3059 O O . ARG B 1 88 ? 19.816 -46.326 14.090 1.00 35.04 87 ARG B O 1
ATOM 3067 N N . LYS B 1 89 ? 18.389 -44.733 13.355 1.00 35.87 88 LYS B N 1
ATOM 3068 C CA . LYS B 1 89 ? 17.874 -45.528 12.254 1.00 36.48 88 LYS B CA 1
ATOM 3069 C C . LYS B 1 89 ? 18.985 -46.147 11.434 1.00 36.47 88 LYS B C 1
ATOM 3070 O O . LYS B 1 89 ? 18.830 -47.252 10.912 1.00 36.87 88 LYS B O 1
ATOM 3076 N N . ASN B 1 90 ? 20.106 -45.434 11.330 1.00 35.89 89 ASN B N 1
ATOM 3077 C CA . ASN B 1 90 ? 21.255 -45.895 10.569 1.00 34.71 89 ASN B CA 1
ATOM 3078 C C . ASN B 1 90 ? 22.281 -46.626 11.430 1.00 34.96 89 ASN B C 1
ATOM 3079 O O . ASN B 1 90 ? 23.343 -47.013 10.946 1.00 35.13 89 ASN B O 1
ATOM 3084 N N . ASN B 1 91 ? 21.951 -46.816 12.702 1.00 35.54 90 ASN B N 1
ATOM 3085 C CA . ASN B 1 91 ? 22.823 -47.505 13.647 1.00 36.24 90 ASN B CA 1
ATOM 3086 C C . ASN B 1 91 ? 24.251 -46.989 13.664 1.00 35.25 90 ASN B C 1
ATOM 3087 O O . ASN B 1 91 ? 25.203 -47.741 13.436 1.00 34.45 90 ASN B O 1
ATOM 3092 N N . LEU B 1 92 ? 24.390 -45.699 13.941 1.00 34.29 91 LEU B N 1
ATOM 3093 C CA . LEU B 1 92 ? 25.700 -45.071 14.010 1.00 32.39 91 LEU B CA 1
ATOM 3094 C C . LEU B 1 92 ? 25.901 -44.551 15.425 1.00 31.29 91 LEU B C 1
ATOM 3095 O O . LEU B 1 92 ? 24.950 -44.091 16.060 1.00 30.08 91 LEU B O 1
ATOM 3100 N N . THR B 1 93 ? 27.130 -44.639 15.929 1.00 31.15 92 THR B N 1
ATOM 3101 C CA . THR B 1 93 ? 27.433 -44.134 17.262 1.00 30.44 92 THR B CA 1
ATOM 3102 C C . THR B 1 93 ? 28.375 -42.938 17.137 1.00 29.46 92 THR B C 1
ATOM 3103 O O . THR B 1 93 ? 28.547 -42.162 18.074 1.00 29.32 92 THR B O 1
ATOM 3107 N N . SER B 1 94 ? 28.980 -42.809 15.962 1.00 29.20 93 SER B N 1
ATOM 3108 C CA . SER B 1 94 ? 29.863 -41.688 15.643 1.00 29.20 93 SER B CA 1
ATOM 3109 C C . SER B 1 94 ? 29.581 -41.414 14.167 1.00 28.90 93 SER B C 1
ATOM 3110 O O . SER B 1 94 ? 29.513 -42.344 13.356 1.00 28.66 93 SER B O 1
ATOM 3113 N N . ALA B 1 95 ? 29.394 -40.147 13.817 1.00 27.28 94 ALA B N 1
ATOM 3114 C CA . ALA B 1 95 ? 29.081 -39.804 12.441 1.00 25.16 94 ALA B CA 1
ATOM 3115 C C . ALA B 1 95 ? 29.053 -38.302 12.202 1.00 24.57 94 ALA B C 1
ATOM 3116 O O . ALA B 1 95 ? 29.170 -37.498 13.130 1.00 23.73 94 ALA B O 1
ATOM 3118 N N . TYR B 1 96 ? 28.888 -37.943 10.935 1.00 22.13 95 TYR B N 1
ATOM 3119 C CA . TYR B 1 96 ? 28.799 -36.552 10.519 1.00 22.40 95 TYR B CA 1
ATOM 3120 C C . TYR B 1 96 ? 27.372 -36.375 10.014 1.00 20.24 95 TYR B C 1
ATOM 3121 O O . TYR B 1 96 ? 26.887 -37.190 9.230 1.00 21.73 95 TYR B O 1
ATOM 3130 N N . ILE B 1 97 ? 26.705 -35.321 10.467 1.00 19.95 96 ILE B N 1
ATOM 3131 C CA . ILE B 1 97 ? 25.325 -35.064 10.072 1.00 20.41 96 ILE B CA 1
ATOM 3132 C C . ILE B 1 97 ? 25.213 -33.821 9.206 1.00 20.96 96 ILE B C 1
ATOM 3133 O O . ILE B 1 97 ? 25.783 -32.776 9.524 1.00 20.00 96 ILE B O 1
ATOM 3138 N N . ARG B 1 98 ? 24.458 -33.934 8.120 1.00 19.55 97 ARG B N 1
ATOM 3139 C CA . ARG B 1 98 ? 24.280 -32.819 7.205 1.00 20.64 97 ARG B CA 1
ATOM 3140 C C . ARG B 1 98 ? 22.826 -32.406 6.956 1.00 19.97 97 ARG B C 1
ATOM 3141 O O . ARG B 1 98 ? 22.146 -32.997 6.113 1.00 21.22 97 ARG B O 1
ATOM 3149 N N . PRO B 1 99 ? 22.322 -31.418 7.720 1.00 20.26 98 PRO B N 1
ATOM 3150 C CA . PRO B 1 99 ? 20.950 -30.921 7.554 1.00 19.46 98 PRO B CA 1
ATOM 3151 C C . PRO B 1 99 ? 21.051 -29.924 6.397 1.00 21.24 98 PRO B C 1
ATOM 3152 O O . PRO B 1 99 ? 22.016 -29.154 6.330 1.00 20.06 98 PRO B O 1
ATOM 3156 N N . LEU B 1 100 ? 20.069 -29.929 5.501 1.00 20.18 99 LEU B N 1
ATOM 3157 C CA . LEU B 1 100 ? 20.094 -29.054 4.332 1.00 20.26 99 LEU B CA 1
ATOM 3158 C C . LEU B 1 100 ? 18.689 -28.561 4.033 1.00 20.23 99 LEU B C 1
ATOM 3159 O O . LEU B 1 100 ? 17.789 -29.367 3.835 1.00 20.87 99 LEU B O 1
ATOM 3164 N N . ILE B 1 101 ? 18.498 -27.246 4.023 1.00 18.94 100 ILE B N 1
ATOM 3165 C CA . ILE B 1 101 ? 17.193 -26.660 3.720 1.00 18.82 100 ILE B CA 1
ATOM 3166 C C . ILE B 1 101 ? 17.361 -25.959 2.375 1.00 20.26 100 ILE B C 1
ATOM 3167 O O . ILE B 1 101 ? 18.184 -25.050 2.239 1.00 17.98 100 ILE B O 1
ATOM 3172 N N . PHE B 1 102 ? 16.584 -26.373 1.379 1.00 18.77 101 PHE B N 1
ATOM 3173 C CA . PHE B 1 102 ? 16.728 -25.776 0.063 1.00 19.48 101 PHE B CA 1
ATOM 3174 C C . PHE B 1 102 ? 15.447 -25.466 -0.697 1.00 20.27 101 PHE B C 1
ATOM 3175 O O . PHE B 1 102 ? 14.411 -26.107 -0.501 1.00 19.20 101 PHE B O 1
ATOM 3183 N N . VAL B 1 103 ? 15.529 -24.455 -1.554 1.00 20.06 102 VAL B N 1
ATOM 3184 C CA . VAL B 1 103 ? 14.396 -24.075 -2.384 1.00 19.88 102 VAL B CA 1
ATOM 3185 C C . VAL B 1 103 ? 14.416 -25.131 -3.482 1.00 19.75 102 VAL B C 1
ATOM 3186 O O . VAL B 1 103 ? 15.401 -25.273 -4.205 1.00 20.18 102 VAL B O 1
ATOM 3190 N N . GLY B 1 104 ? 13.330 -25.895 -3.578 1.00 20.81 103 GLY B N 1
ATOM 3191 C CA . GLY B 1 104 ? 13.251 -26.961 -4.555 1.00 20.80 103 GLY B CA 1
ATOM 3192 C C . GLY B 1 104 ? 12.612 -26.601 -5.877 1.00 22.52 103 GLY B C 1
ATOM 3193 O O . GLY B 1 104 ? 12.750 -25.482 -6.372 1.00 20.51 103 GLY B O 1
ATOM 3194 N N . ASP B 1 105 ? 11.895 -27.569 -6.440 1.00 22.50 104 ASP B N 1
ATOM 3195 C CA . ASP B 1 105 ? 11.220 -27.410 -7.724 1.00 23.32 104 ASP B CA 1
ATOM 3196 C C . ASP B 1 105 ? 10.080 -26.401 -7.624 1.00 23.95 104 ASP B C 1
ATOM 3197 O O . ASP B 1 105 ? 8.919 -26.784 -7.431 1.00 23.54 104 ASP B O 1
ATOM 3202 N N . VAL B 1 106 ? 10.403 -25.114 -7.759 1.00 22.13 105 VAL B N 1
ATOM 3203 C CA . VAL B 1 106 ? 9.390 -24.067 -7.674 1.00 22.34 105 VAL B CA 1
ATOM 3204 C C . VAL B 1 106 ? 9.322 -23.211 -8.936 1.00 23.01 105 VAL B C 1
ATOM 3205 O O . VAL B 1 106 ? 8.633 -22.193 -8.959 1.00 23.48 105 VAL B O 1
ATOM 3209 N N . GLY B 1 107 ? 10.033 -23.625 -9.980 1.00 22.48 106 GLY B N 1
ATOM 3210 C CA . GLY B 1 107 ? 10.048 -22.865 -11.218 1.00 22.52 106 GLY B CA 1
ATOM 3211 C C . GLY B 1 107 ? 11.334 -22.067 -11.378 1.00 23.11 106 GLY B C 1
ATOM 3212 O O . GLY B 1 107 ? 11.983 -21.719 -10.386 1.00 21.91 106 GLY B O 1
ATOM 3213 N N . MET B 1 108 ? 11.696 -21.775 -12.625 1.00 22.80 107 MET B N 1
ATOM 3214 C CA . MET B 1 108 ? 12.910 -21.017 -12.936 1.00 22.89 107 MET B CA 1
ATOM 3215 C C . MET B 1 108 ? 12.768 -19.547 -12.578 1.00 23.79 107 MET B C 1
ATOM 3216 O O . MET B 1 108 ? 11.662 -19.039 -12.405 1.00 23.56 107 MET B O 1
ATOM 3221 N N . GLY B 1 109 ? 13.894 -18.851 -12.496 1.00 22.85 108 GLY B N 1
ATOM 3222 C CA . GLY B 1 109 ? 13.845 -17.446 -12.137 1.00 22.68 108 GLY B CA 1
ATOM 3223 C C . GLY B 1 109 ? 14.323 -17.337 -10.707 1.00 22.80 108 GLY B C 1
ATOM 3224 O O . GLY B 1 109 ? 13.754 -17.949 -9.801 1.00 20.53 108 GLY B O 1
ATOM 3225 N N . VAL B 1 110 ? 15.369 -16.546 -10.508 1.00 22.54 109 VAL B N 1
ATOM 3226 C CA . VAL B 1 110 ? 15.972 -16.385 -9.191 1.00 21.66 109 VAL B CA 1
ATOM 3227 C C . VAL B 1 110 ? 15.005 -16.058 -8.039 1.00 22.51 109 VAL B C 1
ATOM 3228 O O . VAL B 1 110 ? 15.238 -16.479 -6.906 1.00 21.19 109 VAL B O 1
ATOM 3232 N N . ASN B 1 111 ? 13.921 -15.332 -8.313 1.00 23.01 110 ASN B N 1
ATOM 3233 C CA . ASN B 1 111 ? 12.954 -15.014 -7.261 1.00 23.92 110 ASN B CA 1
ATOM 3234 C C . ASN B 1 111 ? 11.882 -16.106 -7.172 1.00 24.27 110 ASN B C 1
ATOM 3235 O O . ASN B 1 111 ? 11.089 -16.275 -8.096 1.00 24.98 110 ASN B O 1
ATOM 3240 N N . PRO B 1 112 ? 11.845 -16.860 -6.063 1.00 24.39 111 PRO B N 1
ATOM 3241 C CA . PRO B 1 112 ? 10.834 -17.917 -5.931 1.00 25.13 111 PRO B CA 1
ATOM 3242 C C . PRO B 1 112 ? 9.450 -17.287 -5.843 1.00 26.14 111 PRO B C 1
ATOM 3243 O O . PRO B 1 112 ? 9.303 -16.161 -5.359 1.00 24.56 111 PRO B O 1
ATOM 3247 N N . PRO B 1 113 ? 8.416 -18.004 -6.317 1.00 26.84 112 PRO B N 1
ATOM 3248 C CA . PRO B 1 113 ? 7.046 -17.486 -6.278 1.00 28.15 112 PRO B CA 1
ATOM 3249 C C . PRO B 1 113 ? 6.512 -17.398 -4.850 1.00 28.16 112 PRO B C 1
ATOM 3250 O O . PRO B 1 113 ? 6.848 -18.217 -3.995 1.00 28.21 112 PRO B O 1
ATOM 3254 N N . ALA B 1 114 ? 5.685 -16.393 -4.594 1.00 29.18 113 ALA B N 1
ATOM 3255 C CA . ALA B 1 114 ? 5.116 -16.200 -3.268 1.00 29.59 113 ALA B CA 1
ATOM 3256 C C . ALA B 1 114 ? 4.435 -17.462 -2.752 1.00 29.78 113 ALA B C 1
ATOM 3257 O O . ALA B 1 114 ? 3.790 -18.184 -3.512 1.00 30.36 113 ALA B O 1
ATOM 3259 N N . GLY B 1 115 ? 4.598 -17.736 -1.462 1.00 29.75 114 GLY B N 1
ATOM 3260 C CA . GLY B 1 115 ? 3.961 -18.896 -0.855 1.00 28.44 114 GLY B CA 1
ATOM 3261 C C . GLY B 1 115 ? 4.635 -20.245 -1.003 1.00 28.11 114 GLY B C 1
ATOM 3262 O O . GLY B 1 115 ? 4.086 -21.258 -0.568 1.00 28.59 114 GLY B O 1
ATOM 3263 N N . TYR B 1 116 ? 5.822 -20.275 -1.601 1.00 26.30 115 TYR B N 1
ATOM 3264 C CA . TYR B 1 116 ? 6.543 -21.527 -1.791 1.00 25.24 115 TYR B CA 1
ATOM 3265 C C . TYR B 1 116 ? 7.033 -22.074 -0.451 1.00 24.77 115 TYR B C 1
ATOM 3266 O O . TYR B 1 116 ? 6.964 -21.391 0.575 1.00 25.03 115 TYR B O 1
ATOM 3275 N N . SER B 1 117 ? 7.528 -23.308 -0.469 1.00 25.08 116 SER B N 1
ATOM 3276 C CA . SER B 1 117 ? 8.052 -23.950 0.733 1.00 25.15 116 SER B CA 1
ATOM 3277 C C . SER B 1 117 ? 9.397 -24.571 0.397 1.00 24.17 116 SER B C 1
ATOM 3278 O O . SER B 1 117 ? 9.690 -24.833 -0.770 1.00 24.84 116 SER B O 1
ATOM 3281 N N . THR B 1 118 ? 10.211 -24.807 1.420 1.00 23.30 117 THR B N 1
ATOM 3282 C CA . THR B 1 118 ? 11.518 -25.415 1.218 1.00 23.39 117 THR B CA 1
ATOM 3283 C C . THR B 1 118 ? 11.490 -26.909 1.488 1.00 24.31 117 THR B C 1
ATOM 3284 O O . THR B 1 118 ? 10.646 -27.413 2.239 1.00 25.02 117 THR B O 1
ATOM 3288 N N . ASP B 1 119 ? 12.416 -27.616 0.860 1.00 23.89 118 ASP B N 1
ATOM 3289 C CA . ASP B 1 119 ? 12.551 -29.045 1.068 1.00 24.11 118 ASP B CA 1
ATOM 3290 C C . ASP B 1 119 ? 13.639 -29.158 2.123 1.00 24.68 118 ASP B C 1
ATOM 3291 O O . ASP B 1 119 ? 14.589 -28.371 2.117 1.00 23.27 118 ASP B O 1
ATOM 3296 N N . VAL B 1 120 ? 13.492 -30.111 3.037 1.00 23.23 119 VAL B N 1
ATOM 3297 C CA . VAL B 1 120 ? 14.478 -30.302 4.088 1.00 23.50 119 VAL B CA 1
ATOM 3298 C C . VAL B 1 120 ? 14.962 -31.741 4.088 1.00 24.36 119 VAL B C 1
ATOM 3299 O O . VAL B 1 120 ? 14.171 -32.686 3.978 1.00 24.93 119 VAL B O 1
ATOM 3303 N N . ILE B 1 121 ? 16.276 -31.888 4.204 1.00 25.20 120 ILE B N 1
ATOM 3304 C CA . ILE B 1 121 ? 16.939 -33.181 4.195 1.00 26.04 120 ILE B CA 1
ATOM 3305 C C . ILE B 1 121 ? 17.931 -33.264 5.342 1.00 26.12 120 ILE B C 1
ATOM 3306 O O . ILE B 1 121 ? 18.503 -32.250 5.736 1.00 24.48 120 ILE B O 1
ATOM 3311 N N . ILE B 1 122 ? 18.118 -34.466 5.883 1.00 24.12 121 ILE B N 1
ATOM 3312 C CA . ILE B 1 122 ? 19.078 -34.679 6.958 1.00 23.44 121 ILE B CA 1
ATOM 3313 C C . ILE B 1 122 ? 19.721 -36.047 6.790 1.00 24.24 121 ILE B C 1
ATOM 3314 O O . ILE B 1 122 ? 19.095 -37.087 7.037 1.00 24.08 121 ILE B O 1
ATOM 3319 N N . ALA B 1 123 ? 20.977 -36.035 6.359 1.00 22.50 122 ALA B N 1
ATOM 3320 C CA . ALA B 1 123 ? 21.720 -37.263 6.151 1.00 22.54 122 ALA B CA 1
ATOM 3321 C C . ALA B 1 123 ? 22.780 -37.410 7.229 1.00 24.09 122 ALA B C 1
ATOM 3322 O O . ALA B 1 123 ? 23.345 -36.420 7.708 1.00 22.86 122 ALA B O 1
ATOM 3324 N N . ALA B 1 124 ? 23.038 -38.652 7.618 1.00 24.67 123 ALA B N 1
ATOM 3325 C CA . ALA B 1 124 ? 24.042 -38.941 8.627 1.00 26.44 123 ALA B CA 1
ATOM 3326 C C . ALA B 1 124 ? 24.933 -40.017 8.050 1.00 27.85 123 ALA B C 1
ATOM 3327 O O . ALA B 1 124 ? 24.456 -40.933 7.371 1.00 29.46 123 ALA B O 1
ATOM 3329 N N . PHE B 1 125 ? 26.228 -39.913 8.321 1.00 28.64 124 PHE B N 1
ATOM 3330 C CA . PHE B 1 125 ? 27.177 -40.879 7.805 1.00 29.96 124 PHE B CA 1
ATOM 3331 C C . PHE B 1 125 ? 28.524 -40.724 8.501 1.00 31.40 124 PHE B C 1
ATOM 3332 O O . PHE B 1 125 ? 28.826 -39.670 9.055 1.00 32.80 124 PHE B O 1
ATOM 3340 N N . PRO B 1 126 ? 29.345 -41.783 8.495 1.00 32.79 125 PRO B N 1
ATOM 3341 C CA . PRO B 1 126 ? 30.674 -41.766 9.126 1.00 33.59 125 PRO B CA 1
ATOM 3342 C C . PRO B 1 126 ? 31.631 -40.921 8.285 1.00 34.71 125 PRO B C 1
ATOM 3343 O O . PRO B 1 126 ? 31.765 -41.157 7.083 1.00 34.91 125 PRO B O 1
ATOM 3347 N N . TRP B 1 127 ? 32.298 -39.946 8.905 1.00 35.12 126 TRP B N 1
ATOM 3348 C CA . TRP B 1 127 ? 33.234 -39.086 8.177 1.00 35.47 126 TRP B CA 1
ATOM 3349 C C . TRP B 1 127 ? 34.484 -38.844 9.029 1.00 35.86 126 TRP B C 1
ATOM 3350 O O . TRP B 1 127 ? 34.396 -38.349 10.157 1.00 35.94 126 TRP B O 1
ATOM 3361 N N . GLY B 1 128 ? 35.643 -39.195 8.479 1.00 35.42 127 GLY B N 1
ATOM 3362 C CA . GLY B 1 128 ? 36.888 -39.036 9.208 1.00 36.11 127 GLY B CA 1
ATOM 3363 C C . GLY B 1 128 ? 37.448 -37.630 9.280 1.00 35.28 127 GLY B C 1
ATOM 3364 O O . GLY B 1 128 ? 36.770 -36.647 8.949 1.00 35.76 127 GLY B O 1
ATOM 3365 N N . ALA B 1 129 ? 38.697 -37.536 9.729 1.00 35.11 128 ALA B N 1
ATOM 3366 C CA . ALA B 1 129 ? 39.377 -36.251 9.848 1.00 33.92 128 ALA B CA 1
ATOM 3367 C C . ALA B 1 129 ? 39.282 -35.507 8.519 1.00 33.13 128 ALA B C 1
ATOM 3368 O O . ALA B 1 129 ? 39.655 -36.030 7.468 1.00 32.76 128 ALA B O 1
ATOM 3370 N N . TYR B 1 130 ? 38.773 -34.281 8.581 1.00 32.52 129 TYR B N 1
ATOM 3371 C CA . TYR B 1 130 ? 38.575 -33.446 7.401 1.00 32.05 129 TYR B CA 1
ATOM 3372 C C . TYR B 1 130 ? 39.848 -33.157 6.613 1.00 31.71 129 TYR B C 1
ATOM 3373 O O . TYR B 1 130 ? 39.846 -33.201 5.380 1.00 31.60 129 TYR B O 1
ATOM 3382 N N . LEU B 1 131 ? 40.935 -32.872 7.320 1.00 31.28 130 LEU B N 1
ATOM 3383 C CA . LEU B 1 131 ? 42.191 -32.542 6.656 1.00 32.19 130 LEU B CA 1
ATOM 3384 C C . LEU B 1 131 ? 43.235 -33.651 6.589 1.00 32.32 130 LEU B C 1
ATOM 3385 O O . LEU B 1 131 ? 44.407 -33.384 6.328 1.00 31.58 130 LEU B O 1
ATOM 3390 N N . GLY B 1 132 ? 42.814 -34.893 6.818 1.00 32.66 131 GLY B N 1
ATOM 3391 C CA . GLY B 1 132 ? 43.748 -36.000 6.746 1.00 33.39 131 GLY B CA 1
ATOM 3392 C C . GLY B 1 132 ? 43.848 -36.884 7.974 1.00 34.26 131 GLY B C 1
ATOM 3393 O O . GLY B 1 132 ? 43.537 -36.467 9.094 1.00 33.02 131 GLY B O 1
ATOM 3394 N N . ALA B 1 133 ? 44.298 -38.116 7.748 1.00 34.77 132 ALA B N 1
ATOM 3395 C CA . ALA B 1 133 ? 44.460 -39.115 8.796 1.00 35.02 132 ALA B CA 1
ATOM 3396 C C . ALA B 1 133 ? 45.471 -38.715 9.871 1.00 35.46 132 ALA B C 1
ATOM 3397 O O . ALA B 1 133 ? 45.421 -39.212 10.996 1.00 36.00 132 ALA B O 1
ATOM 3399 N N . GLU B 1 134 ? 46.380 -37.808 9.537 1.00 34.84 133 GLU B N 1
ATOM 3400 C CA . GLU B 1 134 ? 47.385 -37.391 10.499 1.00 34.39 133 GLU B CA 1
ATOM 3401 C C . GLU B 1 134 ? 47.230 -35.965 10.987 1.00 33.37 133 GLU B C 1
ATOM 3402 O O . GLU B 1 134 ? 47.974 -35.521 11.868 1.00 32.36 133 GLU B O 1
ATOM 3408 N N . ALA B 1 135 ? 46.246 -35.266 10.427 1.00 31.65 134 ALA B N 1
ATOM 3409 C CA . ALA B 1 135 ? 45.960 -33.874 10.762 1.00 30.33 134 ALA B CA 1
ATOM 3410 C C . ALA B 1 135 ? 45.965 -33.506 12.248 1.00 28.96 134 ALA B C 1
ATOM 3411 O O . ALA B 1 135 ? 46.831 -32.755 12.709 1.00 27.48 134 ALA B O 1
ATOM 3413 N N . LEU B 1 136 ? 44.990 -34.025 12.987 1.00 28.57 135 LEU B N 1
ATOM 3414 C CA . LEU B 1 136 ? 44.842 -33.718 14.404 1.00 28.29 135 LEU B CA 1
ATOM 3415 C C . LEU B 1 136 ? 46.101 -33.879 15.243 1.00 27.94 135 LEU B C 1
ATOM 3416 O O . LEU B 1 136 ? 46.340 -33.104 16.169 1.00 26.90 135 LEU B O 1
ATOM 3421 N N . GLU B 1 137 ? 46.917 -34.874 14.914 1.00 28.51 136 GLU B N 1
ATOM 3422 C CA . GLU B 1 137 ? 48.129 -35.126 15.679 1.00 30.22 136 GLU B CA 1
ATOM 3423 C C . GLU B 1 137 ? 49.335 -34.292 15.261 1.00 29.35 136 GLU B C 1
ATOM 3424 O O . GLU B 1 137 ? 49.866 -33.517 16.053 1.00 28.96 136 GLU B O 1
ATOM 3430 N N . GLN B 1 138 ? 49.747 -34.452 14.008 1.00 29.33 137 GLN B N 1
ATOM 3431 C CA . GLN B 1 138 ? 50.924 -33.779 13.458 1.00 28.56 137 GLN B CA 1
ATOM 3432 C C . GLN B 1 138 ? 50.750 -32.347 12.955 1.00 27.11 137 GLN B C 1
ATOM 3433 O O . GLN B 1 138 ? 51.731 -31.607 12.823 1.00 26.42 137 GLN B O 1
ATOM 3439 N N . GLY B 1 139 ? 49.513 -31.952 12.676 1.00 25.25 138 GLY B N 1
ATOM 3440 C CA . GLY B 1 139 ? 49.281 -30.612 12.166 1.00 24.91 138 GLY B CA 1
ATOM 3441 C C . GLY B 1 139 ? 49.396 -30.634 10.652 1.00 23.67 138 GLY B C 1
ATOM 3442 O O . GLY B 1 139 ? 49.922 -31.596 10.085 1.00 24.34 138 GLY B O 1
ATOM 3443 N N . ILE B 1 140 ? 48.918 -29.587 9.986 1.00 21.88 139 ILE B N 1
ATOM 3444 C CA . ILE B 1 140 ? 48.970 -29.548 8.529 1.00 18.74 139 ILE B CA 1
ATOM 3445 C C . ILE B 1 140 ? 49.689 -28.318 7.992 1.00 18.62 139 ILE B C 1
ATOM 3446 O O . ILE B 1 140 ? 49.970 -27.378 8.733 1.00 18.49 139 ILE B O 1
ATOM 3451 N N . ASP B 1 141 ? 50.009 -28.346 6.703 1.00 17.34 140 ASP B N 1
ATOM 3452 C CA . ASP B 1 141 ? 50.679 -27.225 6.058 1.00 17.37 140 ASP B CA 1
ATOM 3453 C C . ASP B 1 141 ? 49.609 -26.383 5.370 1.00 15.96 140 ASP B C 1
ATOM 3454 O O . ASP B 1 141 ? 48.877 -26.883 4.512 1.00 15.15 140 ASP B O 1
ATOM 3459 N N . ALA B 1 142 ? 49.516 -25.115 5.758 1.00 14.34 141 ALA B N 1
ATOM 3460 C CA . ALA B 1 142 ? 48.522 -24.204 5.195 1.00 13.13 141 ALA B CA 1
ATOM 3461 C C . ALA B 1 142 ? 49.144 -23.213 4.216 1.00 12.77 141 ALA B C 1
ATOM 3462 O O . ALA B 1 142 ? 50.349 -22.962 4.255 1.00 13.84 141 ALA B O 1
ATOM 3464 N N . MET B 1 143 ? 48.302 -22.651 3.353 1.00 12.64 142 MET B N 1
ATOM 3465 C CA . MET B 1 143 ? 48.721 -21.678 2.346 1.00 13.97 142 MET B CA 1
ATOM 3466 C C . MET B 1 143 ? 47.720 -20.524 2.343 1.00 14.04 142 MET B C 1
ATOM 3467 O O . MET B 1 143 ? 46.518 -20.755 2.468 1.00 13.98 142 MET B O 1
ATOM 3472 N N . VAL B 1 144 ? 48.205 -19.292 2.225 1.00 12.35 143 VAL B N 1
ATOM 3473 C CA . VAL B 1 144 ? 47.298 -18.151 2.145 1.00 12.32 143 VAL B CA 1
ATOM 3474 C C . VAL B 1 144 ? 46.875 -18.098 0.678 1.00 12.44 143 VAL B C 1
ATOM 3475 O O . VAL B 1 144 ? 47.712 -18.058 -0.220 1.00 12.92 143 VAL B O 1
ATOM 3479 N N . SER B 1 145 ? 45.569 -18.109 0.444 1.00 12.50 144 SER B N 1
ATOM 3480 C CA . SER B 1 145 ? 45.025 -18.114 -0.911 1.00 12.41 144 SER B CA 1
ATOM 3481 C C . SER B 1 145 ? 45.097 -16.783 -1.650 1.00 13.09 144 SER B C 1
ATOM 3482 O O . SER B 1 145 ? 45.214 -15.716 -1.036 1.00 13.64 144 SER B O 1
ATOM 3485 N N . SER B 1 146 ? 45.015 -16.860 -2.978 1.00 12.51 145 SER B N 1
ATOM 3486 C CA . SER B 1 146 ? 45.034 -15.672 -3.826 1.00 11.99 145 SER B CA 1
ATOM 3487 C C . SER B 1 146 ? 43.603 -15.192 -4.077 1.00 13.01 145 SER B C 1
ATOM 3488 O O . SER B 1 146 ? 43.392 -14.214 -4.792 1.00 12.56 145 SER B O 1
ATOM 3491 N N . TRP B 1 147 ? 42.634 -15.903 -3.499 1.00 11.98 146 TRP B N 1
ATOM 3492 C CA . TRP B 1 147 ? 41.214 -15.556 -3.617 1.00 13.32 146 TRP B CA 1
ATOM 3493 C C . TRP B 1 147 ? 40.731 -15.007 -2.277 1.00 13.55 146 TRP B C 1
ATOM 3494 O O . TRP B 1 147 ? 41.051 -15.562 -1.227 1.00 15.15 146 TRP B O 1
ATOM 3505 N N . ASN B 1 148 ? 39.957 -13.926 -2.313 1.00 12.53 147 ASN B N 1
ATOM 3506 C CA . ASN B 1 148 ? 39.464 -13.308 -1.089 1.00 13.46 147 ASN B CA 1
ATOM 3507 C C . ASN B 1 148 ? 38.046 -13.722 -0.709 1.00 13.45 147 ASN B C 1
ATOM 3508 O O . ASN B 1 148 ? 37.247 -14.114 -1.561 1.00 13.43 147 ASN B O 1
ATOM 3513 N N . ARG B 1 149 ? 37.747 -13.610 0.581 1.00 13.38 148 ARG B N 1
ATOM 3514 C CA . ARG B 1 149 ? 36.432 -13.940 1.114 1.00 13.80 148 ARG B CA 1
ATOM 3515 C C . ARG B 1 149 ? 35.422 -12.857 0.750 1.00 13.16 148 ARG B C 1
ATOM 3516 O O . ARG B 1 149 ? 35.778 -11.691 0.579 1.00 12.69 148 ARG B O 1
ATOM 3524 N N . ALA B 1 150 ? 34.156 -13.257 0.663 1.00 13.33 149 ALA B N 1
ATOM 3525 C CA . ALA B 1 150 ? 33.060 -12.352 0.328 1.00 13.69 149 ALA B CA 1
ATOM 3526 C C . ALA B 1 150 ? 33.103 -11.086 1.166 1.00 13.47 149 ALA B C 1
ATOM 3527 O O . ALA B 1 150 ? 33.327 -11.139 2.374 1.00 13.44 149 ALA B O 1
ATOM 3529 N N . ALA B 1 151 ? 32.891 -9.948 0.518 1.00 14.86 150 ALA B N 1
ATOM 3530 C CA . ALA B 1 151 ? 32.895 -8.665 1.203 1.00 14.20 150 ALA B CA 1
ATOM 3531 C C . ALA B 1 151 ? 31.611 -8.476 1.998 1.00 14.16 150 ALA B C 1
ATOM 3532 O O . ALA B 1 151 ? 30.579 -9.079 1.687 1.00 14.78 150 ALA B O 1
ATOM 3534 N N . PRO B 1 152 ? 31.658 -7.635 3.041 1.00 15.00 151 PRO B N 1
ATOM 3535 C CA . PRO B 1 152 ? 30.469 -7.382 3.862 1.00 14.58 151 PRO B CA 1
ATOM 3536 C C . PRO B 1 152 ? 29.341 -6.805 3.002 1.00 15.34 151 PRO B C 1
ATOM 3537 O O . PRO B 1 152 ? 29.584 -6.043 2.066 1.00 14.39 151 PRO B O 1
ATOM 3541 N N . ASN B 1 153 ? 28.110 -7.189 3.321 1.00 14.01 152 ASN B N 1
ATOM 3542 C CA . ASN B 1 153 ? 26.929 -6.703 2.621 1.00 14.03 152 ASN B CA 1
ATOM 3543 C C . ASN B 1 153 ? 26.803 -7.109 1.153 1.00 14.77 152 ASN B C 1
ATOM 3544 O O . ASN B 1 153 ? 26.199 -6.394 0.355 1.00 16.00 152 ASN B O 1
ATOM 3549 N N . THR B 1 154 ? 27.384 -8.244 0.785 1.00 14.42 153 THR B N 1
ATOM 3550 C CA . THR B 1 154 ? 27.245 -8.722 -0.583 1.00 15.63 153 THR B CA 1
ATOM 3551 C C . THR B 1 154 ? 26.439 -10.011 -0.431 1.00 16.09 153 THR B C 1
ATOM 3552 O O . THR B 1 154 ? 25.270 -10.079 -0.813 1.00 16.57 153 THR B O 1
ATOM 3556 N N . ILE B 1 155 ? 27.066 -11.012 0.168 1.00 19.33 154 ILE B N 1
ATOM 3557 C CA . ILE B 1 155 ? 26.437 -12.298 0.449 1.00 21.89 154 ILE B CA 1
ATOM 3558 C C . ILE B 1 155 ? 26.807 -12.501 1.916 1.00 22.26 154 ILE B C 1
ATOM 3559 O O . ILE B 1 155 ? 27.961 -12.769 2.233 1.00 24.70 154 ILE B O 1
ATOM 3564 N N . PRO B 1 156 ? 25.827 -12.375 2.825 1.00 22.26 155 PRO B N 1
ATOM 3565 C CA . PRO B 1 156 ? 26.033 -12.523 4.274 1.00 22.77 155 PRO B CA 1
ATOM 3566 C C . PRO B 1 156 ? 26.841 -13.739 4.703 1.00 22.61 155 PRO B C 1
ATOM 3567 O O . PRO B 1 156 ? 26.355 -14.863 4.659 1.00 24.20 155 PRO B O 1
ATOM 3571 N N . THR B 1 157 ? 28.079 -13.510 5.135 1.00 21.70 156 THR B N 1
ATOM 3572 C CA . THR B 1 157 ? 28.932 -14.617 5.549 1.00 20.09 156 THR B CA 1
ATOM 3573 C C . THR B 1 157 ? 28.592 -15.150 6.934 1.00 19.51 156 THR B C 1
ATOM 3574 O O . THR B 1 157 ? 29.209 -16.106 7.403 1.00 20.11 156 THR B O 1
ATOM 3578 N N . ALA B 1 158 ? 27.611 -14.535 7.587 1.00 20.45 157 ALA B N 1
ATOM 3579 C CA . ALA B 1 158 ? 27.179 -14.985 8.904 1.00 21.12 157 ALA B CA 1
ATOM 3580 C C . ALA B 1 158 ? 26.335 -16.239 8.706 1.00 22.76 157 ALA B C 1
ATOM 3581 O O . ALA B 1 158 ? 26.152 -17.032 9.631 1.00 23.22 157 ALA B O 1
ATOM 3583 N N . ALA B 1 159 ? 25.825 -16.410 7.489 1.00 21.98 158 ALA B N 1
ATOM 3584 C CA . ALA B 1 159 ? 24.990 -17.561 7.159 1.00 22.59 158 ALA B CA 1
ATOM 3585 C C . ALA B 1 159 ? 25.771 -18.650 6.435 1.00 23.11 158 ALA B C 1
ATOM 3586 O O . ALA B 1 159 ? 26.660 -18.367 5.633 1.00 23.51 158 ALA B O 1
ATOM 3588 N N . LYS B 1 160 ? 25.440 -19.902 6.733 1.00 21.90 159 LYS B N 1
ATOM 3589 C CA . LYS B 1 160 ? 26.077 -21.040 6.086 1.00 19.79 159 LYS B CA 1
ATOM 3590 C C . LYS B 1 160 ? 25.142 -21.453 4.942 1.00 20.06 159 LYS B C 1
ATOM 3591 O O . LYS B 1 160 ? 24.254 -22.296 5.111 1.00 18.14 159 LYS B O 1
ATOM 3597 N N . ALA B 1 161 ? 25.345 -20.837 3.779 1.00 19.19 160 ALA B N 1
ATOM 3598 C CA . ALA B 1 161 ? 24.511 -21.092 2.610 1.00 17.13 160 ALA B CA 1
ATOM 3599 C C . ALA B 1 161 ? 25.297 -21.716 1.463 1.00 16.52 160 ALA B C 1
ATOM 3600 O O . ALA B 1 161 ? 26.486 -21.440 1.281 1.00 15.92 160 ALA B O 1
ATOM 3602 N N . GLY B 1 162 ? 24.620 -22.551 0.681 1.00 15.43 161 GLY B N 1
ATOM 3603 C CA . GLY B 1 162 ? 25.269 -23.232 -0.428 1.00 14.72 161 GLY B CA 1
ATOM 3604 C C . GLY B 1 162 ? 26.111 -22.371 -1.359 1.00 14.66 161 GLY B C 1
ATOM 3605 O O . GLY B 1 162 ? 27.275 -22.685 -1.614 1.00 12.90 161 GLY B O 1
ATOM 3606 N N . GLY B 1 163 ? 25.523 -21.292 -1.861 1.00 15.54 162 GLY B N 1
ATOM 3607 C CA . GLY B 1 163 ? 26.220 -20.415 -2.782 1.00 14.80 162 GLY B CA 1
ATOM 3608 C C . GLY B 1 163 ? 27.523 -19.849 -2.258 1.00 15.89 162 GLY B C 1
ATOM 3609 O O . GLY B 1 163 ? 28.419 -19.510 -3.039 1.00 16.13 162 GLY B O 1
ATOM 3610 N N . ASN B 1 164 ? 27.630 -19.739 -0.941 1.00 15.47 163 ASN B N 1
ATOM 3611 C CA . ASN B 1 164 ? 28.841 -19.212 -0.314 1.00 16.49 163 ASN B CA 1
ATOM 3612 C C . ASN B 1 164 ? 30.055 -20.027 -0.706 1.00 16.72 163 ASN B C 1
ATOM 3613 O O . ASN B 1 164 ? 31.161 -19.495 -0.849 1.00 15.19 163 ASN B O 1
ATOM 3618 N N . TYR B 1 165 ? 29.846 -21.326 -0.881 1.00 14.63 164 TYR B N 1
ATOM 3619 C CA . TYR B 1 165 ? 30.963 -22.204 -1.136 1.00 13.79 164 TYR B CA 1
ATOM 3620 C C . TYR B 1 165 ? 31.706 -22.209 -2.458 1.00 13.63 164 TYR B C 1
ATOM 3621 O O . TYR B 1 165 ? 32.702 -22.917 -2.595 1.00 13.16 164 TYR B O 1
ATOM 3630 N N . LEU B 1 166 ? 31.264 -21.414 -3.427 1.00 12.57 165 LEU B N 1
ATOM 3631 C CA . LEU B 1 166 ? 32.029 -21.349 -4.666 1.00 12.33 165 LEU B CA 1
ATOM 3632 C C . LEU B 1 166 ? 33.380 -20.764 -4.237 1.00 13.08 165 LEU B C 1
ATOM 3633 O O . LEU B 1 166 ? 34.435 -21.190 -4.705 1.00 13.76 165 LEU B O 1
ATOM 3638 N N . SER B 1 167 ? 33.332 -19.799 -3.322 1.00 13.71 166 SER B N 1
ATOM 3639 C CA . SER B 1 167 ? 34.546 -19.164 -2.810 1.00 13.71 166 SER B CA 1
ATOM 3640 C C . SER B 1 167 ? 35.428 -20.173 -2.079 1.00 14.53 166 SER B C 1
ATOM 3641 O O . SER B 1 167 ? 36.650 -20.208 -2.270 1.00 12.30 166 SER B O 1
ATOM 3644 N N . SER B 1 168 ? 34.810 -20.985 -1.230 1.00 14.08 167 SER B N 1
ATOM 3645 C CA . SER B 1 168 ? 35.552 -21.987 -0.486 1.00 13.57 167 SER B CA 1
ATOM 3646 C C . SER B 1 168 ? 36.175 -23.001 -1.428 1.00 13.45 167 SER B C 1
ATOM 3647 O O . SER B 1 168 ? 37.212 -23.574 -1.120 1.00 13.25 167 SER B O 1
ATOM 3650 N N . LEU B 1 169 ? 35.540 -23.228 -2.576 1.00 13.57 168 LEU B N 1
ATOM 3651 C CA . LEU B 1 169 ? 36.076 -24.168 -3.550 1.00 13.19 168 LEU B CA 1
ATOM 3652 C C . LEU B 1 169 ? 37.366 -23.584 -4.133 1.00 12.80 168 LEU B C 1
ATOM 3653 O O . LEU B 1 169 ? 38.386 -24.266 -4.236 1.00 12.88 168 LEU B O 1
ATOM 3658 N N . LEU B 1 170 ? 37.309 -22.315 -4.519 1.00 12.05 169 LEU B N 1
ATOM 3659 C CA . LEU B 1 170 ? 38.477 -21.653 -5.089 1.00 12.46 169 LEU B CA 1
ATOM 3660 C C . LEU B 1 170 ? 39.634 -21.589 -4.090 1.00 13.64 169 LEU B C 1
ATOM 3661 O O . LEU B 1 170 ? 40.771 -21.895 -4.428 1.00 13.64 169 LEU B O 1
ATOM 3666 N N . VAL B 1 171 ? 39.338 -21.196 -2.857 1.00 14.28 170 VAL B N 1
ATOM 3667 C CA . VAL B 1 171 ? 40.360 -21.097 -1.817 1.00 15.32 170 VAL B CA 1
ATOM 3668 C C . VAL B 1 171 ? 40.979 -22.459 -1.500 1.00 15.27 170 VAL B C 1
ATOM 3669 O O . VAL B 1 171 ? 42.206 -22.624 -1.508 1.00 13.95 170 VAL B O 1
ATOM 3673 N N . GLY B 1 172 ? 40.120 -23.435 -1.231 1.00 15.47 171 GLY B N 1
ATOM 3674 C CA . GLY B 1 172 ? 40.589 -24.764 -0.892 1.00 15.90 171 GLY B CA 1
ATOM 3675 C C . GLY B 1 172 ? 41.252 -25.555 -2.005 1.00 15.67 171 GLY B C 1
ATOM 3676 O O . GLY B 1 172 ? 42.210 -26.280 -1.753 1.00 14.69 171 GLY B O 1
ATOM 3677 N N . SER B 1 173 ? 40.756 -25.437 -3.233 1.00 15.00 172 SER B N 1
ATOM 3678 C CA . SER B 1 173 ? 41.350 -26.184 -4.334 1.00 15.68 172 SER B CA 1
ATOM 3679 C C . SER B 1 173 ? 42.723 -25.631 -4.702 1.00 15.15 172 SER B C 1
ATOM 3680 O O . SER B 1 173 ? 43.609 -26.385 -5.113 1.00 14.64 172 SER B O 1
ATOM 3683 N N . GLU B 1 174 ? 42.907 -24.323 -4.534 1.00 13.80 173 GLU B N 1
ATOM 3684 C CA . GLU B 1 174 ? 44.193 -23.699 -4.851 1.00 14.03 173 GLU B CA 1
ATOM 3685 C C . GLU B 1 174 ? 45.301 -24.227 -3.929 1.00 15.12 173 GLU B C 1
ATOM 3686 O O . GLU B 1 174 ? 46.399 -24.569 -4.384 1.00 14.17 173 GLU B O 1
ATOM 3692 N N . ALA B 1 175 ? 45.010 -24.292 -2.634 1.00 14.57 174 ALA B N 1
ATOM 3693 C CA . ALA B 1 175 ? 45.988 -24.787 -1.671 1.00 15.39 174 ALA B CA 1
ATOM 3694 C C . ALA B 1 175 ? 46.326 -26.242 -1.987 1.00 15.93 174 ALA B C 1
ATOM 3695 O O . ALA B 1 175 ? 47.489 -26.648 -1.959 1.00 14.83 174 ALA B O 1
ATOM 3697 N N . ARG B 1 176 ? 45.297 -27.020 -2.303 1.00 16.60 175 ARG B N 1
ATOM 3698 C CA . ARG B 1 176 ? 45.482 -28.430 -2.593 1.00 17.50 175 ARG B CA 1
ATOM 3699 C C . ARG B 1 176 ? 46.278 -28.669 -3.872 1.00 18.31 175 ARG B C 1
ATOM 3700 O O . ARG B 1 176 ? 47.099 -29.578 -3.917 1.00 18.77 175 ARG B O 1
ATOM 3708 N N . ARG B 1 177 ? 46.063 -27.840 -4.890 1.00 18.23 176 ARG B N 1
ATOM 3709 C CA . ARG B 1 177 ? 46.790 -27.979 -6.150 1.00 19.80 176 ARG B CA 1
ATOM 3710 C C . ARG B 1 177 ? 48.261 -27.624 -5.984 1.00 19.99 176 ARG B C 1
ATOM 3711 O O . ARG B 1 177 ? 49.100 -28.063 -6.767 1.00 20.69 176 ARG B O 1
ATOM 3719 N N . HIS B 1 178 ? 48.562 -26.815 -4.976 1.00 19.99 177 HIS B N 1
ATOM 3720 C CA . HIS B 1 178 ? 49.930 -26.392 -4.717 1.00 21.55 177 HIS B CA 1
ATOM 3721 C C . HIS B 1 178 ? 50.639 -27.252 -3.671 1.00 21.81 177 HIS B C 1
ATOM 3722 O O . HIS B 1 178 ? 51.762 -26.952 -3.257 1.00 22.26 177 HIS B O 1
ATOM 3729 N N . GLY B 1 179 ? 49.975 -28.321 -3.249 1.00 20.10 178 GLY B N 1
ATOM 3730 C CA . GLY B 1 179 ? 50.577 -29.241 -2.300 1.00 21.13 178 GLY B CA 1
ATOM 3731 C C . GLY B 1 179 ? 50.373 -28.977 -0.827 1.00 20.31 178 GLY B C 1
ATOM 3732 O O . GLY B 1 179 ? 51.094 -29.533 0.008 1.00 19.36 178 GLY B O 1
ATOM 3733 N N . TYR B 1 180 ? 49.414 -28.120 -0.498 1.00 16.89 179 TYR B N 1
ATOM 3734 C CA . TYR B 1 180 ? 49.130 -27.823 0.894 1.00 16.50 179 TYR B CA 1
ATOM 3735 C C . TYR B 1 180 ? 47.875 -28.611 1.268 1.00 16.72 179 TYR B C 1
ATOM 3736 O O . TYR B 1 180 ? 47.232 -29.196 0.395 1.00 17.52 179 TYR B O 1
ATOM 3745 N N . GLN B 1 181 ? 47.531 -28.641 2.551 1.00 17.86 180 GLN B N 1
ATOM 3746 C CA . GLN B 1 181 ? 46.342 -29.370 2.974 1.00 18.52 180 GLN B CA 1
ATOM 3747 C C . GLN B 1 181 ? 45.116 -28.481 3.104 1.00 19.40 180 GLN B C 1
ATOM 3748 O O . GLN B 1 181 ? 43.985 -28.967 3.050 1.00 19.24 180 GLN B O 1
ATOM 3754 N N . GLU B 1 182 ? 45.333 -27.186 3.296 1.00 17.01 181 GLU B N 1
ATOM 3755 C CA . GLU B 1 182 ? 44.213 -26.262 3.396 1.00 16.39 181 GLU B CA 1
ATOM 3756 C C . GLU B 1 182 ? 44.626 -24.833 3.099 1.00 15.43 181 GLU B C 1
ATOM 3757 O O . GLU B 1 182 ? 45.779 -24.445 3.298 1.00 14.05 181 GLU B O 1
ATOM 3763 N N . GLY B 1 183 ? 43.671 -24.054 2.613 1.00 14.57 182 GLY B N 1
ATOM 3764 C CA . GLY B 1 183 ? 43.944 -22.672 2.298 1.00 14.11 182 GLY B CA 1
ATOM 3765 C C . GLY B 1 183 ? 43.289 -21.744 3.296 1.00 14.44 182 GLY B C 1
ATOM 3766 O O . GLY B 1 183 ? 42.189 -22.012 3.789 1.00 13.96 182 GLY B O 1
ATOM 3767 N N . ILE B 1 184 ? 43.994 -20.664 3.613 1.00 13.26 183 ILE B N 1
ATOM 3768 C CA . ILE B 1 184 ? 43.513 -19.640 4.530 1.00 13.86 183 ILE B CA 1
ATOM 3769 C C . ILE B 1 184 ? 43.228 -18.437 3.645 1.00 13.65 183 ILE B C 1
ATOM 3770 O O . ILE B 1 184 ? 44.059 -18.066 2.814 1.00 15.50 183 ILE B O 1
ATOM 3775 N N . ALA B 1 185 ? 42.056 -17.834 3.807 1.00 12.28 184 ALA B N 1
ATOM 3776 C CA . ALA B 1 185 ? 41.692 -16.688 2.986 1.00 12.60 184 ALA B CA 1
ATOM 3777 C C . ALA B 1 185 ? 41.700 -15.366 3.738 1.00 11.95 184 ALA B C 1
ATOM 3778 O O . ALA B 1 185 ? 41.434 -15.315 4.937 1.00 12.33 184 ALA B O 1
ATOM 3780 N N . LEU B 1 186 ? 42.019 -14.299 3.010 1.00 11.03 185 LEU B N 1
ATOM 3781 C CA . LEU B 1 186 ? 42.026 -12.951 3.564 1.00 9.95 185 LEU B CA 1
ATOM 3782 C C . LEU B 1 186 ? 40.718 -12.320 3.103 1.00 11.57 185 LEU B C 1
ATOM 3783 O O . LEU B 1 186 ? 40.182 -12.712 2.067 1.00 12.52 185 LEU B O 1
ATOM 3788 N N . ASP B 1 187 ? 40.200 -11.360 3.863 1.00 12.18 186 ASP B N 1
ATOM 3789 C CA . ASP B 1 187 ? 38.971 -10.689 3.459 1.00 11.87 186 ASP B CA 1
ATOM 3790 C C . ASP B 1 187 ? 39.343 -9.636 2.410 1.00 13.07 186 ASP B C 1
ATOM 3791 O O . ASP B 1 187 ? 40.508 -9.533 2.022 1.00 10.92 186 ASP B O 1
ATOM 3796 N N . VAL B 1 188 ? 38.369 -8.859 1.948 1.00 13.66 187 VAL B N 1
ATOM 3797 C CA . VAL B 1 188 ? 38.650 -7.859 0.925 1.00 14.33 187 VAL B CA 1
ATOM 3798 C C . VAL B 1 188 ? 39.528 -6.720 1.415 1.00 15.82 187 VAL B C 1
ATOM 3799 O O . VAL B 1 188 ? 39.914 -5.855 0.635 1.00 17.77 187 VAL B O 1
ATOM 3803 N N . ASN B 1 189 ? 39.836 -6.721 2.705 1.00 15.54 188 ASN B N 1
ATOM 3804 C CA . ASN B 1 189 ? 40.673 -5.682 3.303 1.00 18.79 188 ASN B CA 1
ATOM 3805 C C . ASN B 1 189 ? 42.139 -6.094 3.400 1.00 19.16 188 ASN B C 1
ATOM 3806 O O . ASN B 1 189 ? 43.018 -5.248 3.615 1.00 21.06 188 ASN B O 1
ATOM 3811 N N . GLY B 1 190 ? 42.403 -7.388 3.243 1.00 16.84 189 GLY B N 1
ATOM 3812 C CA . GLY B 1 190 ? 43.770 -7.877 3.333 1.00 15.22 189 GLY B CA 1
ATOM 3813 C C . GLY B 1 190 ? 44.104 -8.482 4.692 1.00 15.02 189 GLY B C 1
ATOM 3814 O O . GLY B 1 190 ? 45.267 -8.777 4.979 1.00 14.52 189 GLY B O 1
ATOM 3815 N N . TYR B 1 191 ? 43.084 -8.669 5.525 1.00 13.16 190 TYR B N 1
ATOM 3816 C CA . TYR B 1 191 ? 43.241 -9.248 6.855 1.00 13.03 190 TYR B CA 1
ATOM 3817 C C . TYR B 1 191 ? 42.825 -10.721 6.835 1.00 12.79 190 TYR B C 1
ATOM 3818 O O . TYR B 1 191 ? 42.123 -11.166 5.926 1.00 11.11 190 TYR B O 1
ATOM 3827 N N . ILE B 1 192 ? 43.255 -11.474 7.840 1.00 11.70 191 ILE B N 1
ATOM 3828 C CA . ILE B 1 192 ? 42.905 -12.885 7.907 1.00 10.89 191 ILE B CA 1
ATOM 3829 C C . ILE B 1 192 ? 41.403 -13.055 8.144 1.00 11.88 191 ILE B C 1
ATOM 3830 O O . ILE B 1 192 ? 40.823 -12.384 8.991 1.00 12.67 191 ILE B O 1
ATOM 3835 N N . SER B 1 193 ? 40.782 -13.959 7.396 1.00 11.90 192 SER B N 1
ATOM 3836 C CA . SER B 1 193 ? 39.355 -14.214 7.565 1.00 13.46 192 SER B CA 1
ATOM 3837 C C . SER B 1 193 ? 39.127 -15.575 8.208 1.00 13.09 192 SER B C 1
ATOM 3838 O O . SER B 1 193 ? 38.804 -15.667 9.389 1.00 13.16 192 SER B O 1
ATOM 3841 N N . GLU B 1 194 ? 39.320 -16.626 7.420 1.00 13.04 193 GLU B N 1
ATOM 3842 C CA . GLU B 1 194 ? 39.117 -17.992 7.884 1.00 15.31 193 GLU B CA 1
ATOM 3843 C C . GLU B 1 194 ? 39.649 -18.983 6.848 1.00 16.50 193 GLU B C 1
ATOM 3844 O O . GLU B 1 194 ? 40.017 -18.602 5.735 1.00 17.64 193 GLU B O 1
ATOM 3850 N N . GLY B 1 195 ? 39.697 -20.256 7.222 1.00 16.34 194 GLY B N 1
ATOM 3851 C CA . GLY B 1 195 ? 40.132 -21.276 6.286 1.00 15.46 194 GLY B CA 1
ATOM 3852 C C . GLY B 1 195 ? 38.956 -21.523 5.359 1.00 14.04 194 GLY B C 1
ATOM 3853 O O . GLY B 1 195 ? 37.873 -20.992 5.596 1.00 14.35 194 GLY B O 1
ATOM 3854 N N . ALA B 1 196 ? 39.156 -22.310 4.309 1.00 14.38 195 ALA B N 1
ATOM 3855 C CA . ALA B 1 196 ? 38.082 -22.598 3.356 1.00 14.28 195 ALA B CA 1
ATOM 3856 C C . ALA B 1 196 ? 36.876 -23.254 4.027 1.00 16.00 195 ALA B C 1
ATOM 3857 O O . ALA B 1 196 ? 35.739 -23.080 3.588 1.00 16.51 195 ALA B O 1
ATOM 3859 N N . GLY B 1 197 ? 37.127 -24.013 5.088 1.00 15.35 196 GLY B N 1
ATOM 3860 C CA . GLY B 1 197 ? 36.037 -24.678 5.786 1.00 15.71 196 GLY B CA 1
ATOM 3861 C C . GLY B 1 197 ? 36.306 -24.772 7.275 1.00 15.45 196 GLY B C 1
ATOM 3862 O O . GLY B 1 197 ? 35.820 -25.676 7.946 1.00 16.19 196 GLY B O 1
ATOM 3863 N N . GLU B 1 198 ? 37.069 -23.816 7.792 1.00 15.06 197 GLU B N 1
ATOM 3864 C CA . GLU B 1 198 ? 37.446 -23.791 9.202 1.00 14.96 197 GLU B CA 1
ATOM 3865 C C . GLU B 1 198 ? 37.686 -22.349 9.656 1.00 15.48 197 GLU B C 1
ATOM 3866 O O . GLU B 1 198 ? 37.843 -21.458 8.825 1.00 16.41 197 GLU B O 1
ATOM 3872 N N . ASN B 1 199 ? 37.698 -22.119 10.968 1.00 15.22 198 ASN B N 1
ATOM 3873 C CA . ASN B 1 199 ? 37.993 -20.793 11.490 1.00 13.79 198 ASN B CA 1
ATOM 3874 C C . ASN B 1 199 ? 39.480 -20.812 11.830 1.00 13.94 198 ASN B C 1
ATOM 3875 O O . ASN B 1 199 ? 40.056 -21.881 12.022 1.00 13.81 198 ASN B O 1
ATOM 3880 N N . LEU B 1 200 ? 40.089 -19.636 11.907 1.00 13.32 199 LEU B N 1
ATOM 3881 C CA . LEU B 1 200 ? 41.524 -19.529 12.169 1.00 14.38 199 LEU B CA 1
ATOM 3882 C C . LEU B 1 200 ? 41.860 -18.958 13.542 1.00 12.69 199 LEU B C 1
ATOM 3883 O O . LEU B 1 200 ? 41.350 -17.909 13.930 1.00 13.72 199 LEU B O 1
ATOM 3888 N N . PHE B 1 201 ? 42.728 -19.658 14.271 1.00 14.06 200 PHE B N 1
ATOM 3889 C CA . PHE B 1 201 ? 43.173 -19.220 15.592 1.00 13.54 200 PHE B CA 1
ATOM 3890 C C . PHE B 1 201 ? 44.698 -19.089 15.618 1.00 14.32 200 PHE B C 1
ATOM 3891 O O . PHE B 1 201 ? 45.397 -19.850 14.960 1.00 13.58 200 PHE B O 1
ATOM 3899 N N . GLU B 1 202 ? 45.195 -18.121 16.384 1.00 14.11 201 GLU B N 1
ATOM 3900 C CA . GLU B 1 202 ? 46.632 -17.919 16.549 1.00 14.08 201 GLU B CA 1
ATOM 3901 C C . GLU B 1 202 ? 46.911 -17.838 18.045 1.00 14.90 201 GLU B C 1
ATOM 3902 O O . GLU B 1 202 ? 46.049 -17.422 18.823 1.00 15.11 201 GLU B O 1
ATOM 3908 N N . VAL B 1 203 ? 48.111 -18.244 18.445 1.00 14.34 202 VAL B N 1
ATOM 3909 C CA . VAL B 1 203 ? 48.510 -18.172 19.848 1.00 14.70 202 VAL B CA 1
ATOM 3910 C C . VAL B 1 203 ? 49.805 -17.362 19.880 1.00 14.65 202 VAL B C 1
ATOM 3911 O O . VAL B 1 203 ? 50.761 -17.689 19.183 1.00 15.73 202 VAL B O 1
ATOM 3915 N N . LYS B 1 204 ? 49.829 -16.306 20.681 1.00 16.04 203 LYS B N 1
ATOM 3916 C CA . LYS B 1 204 ? 51.013 -15.460 20.777 1.00 18.42 203 LYS B CA 1
ATOM 3917 C C . LYS B 1 204 ? 51.229 -15.046 22.226 1.00 19.37 203 LYS B C 1
ATOM 3918 O O . LYS B 1 204 ? 50.360 -14.426 22.846 1.00 18.64 203 LYS B O 1
ATOM 3924 N N . ASP B 1 205 ? 52.389 -15.400 22.760 1.00 19.90 204 ASP B N 1
ATOM 3925 C CA . ASP B 1 205 ? 52.731 -15.070 24.137 1.00 21.51 204 ASP B CA 1
ATOM 3926 C C . ASP B 1 205 ? 51.634 -15.509 25.118 1.00 22.48 204 ASP B C 1
ATOM 3927 O O . ASP B 1 205 ? 51.263 -14.763 26.024 1.00 22.05 204 ASP B O 1
ATOM 3932 N N . GLY B 1 206 ? 51.123 -16.722 24.921 1.00 21.65 205 GLY B N 1
ATOM 3933 C CA . GLY B 1 206 ? 50.098 -17.270 25.795 1.00 22.54 205 GLY B CA 1
ATOM 3934 C C . GLY B 1 206 ? 48.667 -16.797 25.607 1.00 21.78 205 GLY B C 1
ATOM 3935 O O . GLY B 1 206 ? 47.759 -17.275 26.294 1.00 21.88 205 GLY B O 1
ATOM 3936 N N . VAL B 1 207 ? 48.456 -15.853 24.699 1.00 20.26 206 VAL B N 1
ATOM 3937 C CA . VAL B 1 207 ? 47.117 -15.333 24.441 1.00 19.47 206 VAL B CA 1
ATOM 3938 C C . VAL B 1 207 ? 46.572 -15.936 23.143 1.00 18.33 206 VAL B C 1
ATOM 3939 O O . VAL B 1 207 ? 47.308 -16.103 22.165 1.00 17.00 206 VAL B O 1
ATOM 3943 N N . LEU B 1 208 ? 45.286 -16.279 23.152 1.00 17.18 207 LEU B N 1
ATOM 3944 C CA . LEU B 1 208 ? 44.625 -16.869 21.989 1.00 16.71 207 LEU B CA 1
ATOM 3945 C C . LEU B 1 208 ? 43.942 -15.773 21.174 1.00 15.31 207 LEU B C 1
ATOM 3946 O O . LEU B 1 208 ? 43.241 -14.933 21.730 1.00 16.43 207 LEU B O 1
ATOM 3951 N N . PHE B 1 209 ? 44.159 -15.790 19.860 1.00 15.52 208 PHE B N 1
ATOM 3952 C CA . PHE B 1 209 ? 43.587 -14.796 18.948 1.00 14.88 208 PHE B CA 1
ATOM 3953 C C . PHE B 1 209 ? 42.780 -15.442 17.823 1.00 14.22 208 PHE B C 1
ATOM 3954 O O . PHE B 1 209 ? 43.089 -16.545 17.385 1.00 14.98 208 PHE B O 1
ATOM 3962 N N . THR B 1 210 ? 41.755 -14.730 17.358 1.00 13.90 209 THR B N 1
ATOM 3963 C CA . THR B 1 210 ? 40.928 -15.180 16.244 1.00 13.48 209 THR B CA 1
ATOM 3964 C C . THR B 1 210 ? 40.173 -13.969 15.676 1.00 13.17 209 THR B C 1
ATOM 3965 O O . THR B 1 210 ? 39.769 -13.081 16.420 1.00 13.26 209 THR B O 1
ATOM 3969 N N . PRO B 1 211 ? 39.995 -13.911 14.345 1.00 13.14 210 PRO B N 1
ATOM 3970 C CA . PRO B 1 211 ? 39.286 -12.782 13.729 1.00 13.48 210 PRO B CA 1
ATOM 3971 C C . PRO B 1 211 ? 37.809 -12.730 14.111 1.00 14.32 210 PRO B C 1
ATOM 3972 O O . PRO B 1 211 ? 37.211 -13.756 14.424 1.00 14.59 210 PRO B O 1
ATOM 3976 N N . PRO B 1 212 ? 37.211 -11.528 14.100 1.00 14.91 211 PRO B N 1
ATOM 3977 C CA . PRO B 1 212 ? 35.791 -11.360 14.435 1.00 15.04 211 PRO B CA 1
ATOM 3978 C C . PRO B 1 212 ? 34.953 -11.716 13.209 1.00 15.32 211 PRO B C 1
ATOM 3979 O O . PRO B 1 212 ? 35.497 -11.898 12.120 1.00 13.85 211 PRO B O 1
ATOM 3983 N N . PHE B 1 213 ? 33.635 -11.816 13.373 1.00 16.74 212 PHE B N 1
ATOM 3984 C CA . PHE B 1 213 ? 32.777 -12.173 12.242 1.00 16.70 212 PHE B CA 1
ATOM 3985 C C . PHE B 1 213 ? 32.867 -11.135 11.145 1.00 18.06 212 PHE B C 1
ATOM 3986 O O . PHE B 1 213 ? 32.702 -11.455 9.970 1.00 17.95 212 PHE B O 1
ATOM 3994 N N . THR B 1 214 ? 33.123 -9.893 11.543 1.00 18.35 213 THR B N 1
ATOM 3995 C CA . THR B 1 214 ? 33.237 -8.791 10.605 1.00 18.19 213 THR B CA 1
ATOM 3996 C C . THR B 1 214 ? 34.466 -8.890 9.699 1.00 18.58 213 THR B C 1
ATOM 3997 O O . THR B 1 214 ? 34.702 -8.019 8.859 1.00 19.24 213 THR B O 1
ATOM 4001 N N . SER B 1 215 ? 35.258 -9.942 9.882 1.00 16.19 214 SER B N 1
ATOM 4002 C CA . SER B 1 215 ? 36.412 -10.163 9.019 1.00 14.87 214 SER B CA 1
ATOM 4003 C C . SER B 1 215 ? 35.982 -11.233 8.018 1.00 15.54 214 SER B C 1
ATOM 4004 O O . SER B 1 215 ? 36.792 -12.017 7.527 1.00 14.16 214 SER B O 1
ATOM 4007 N N . SER B 1 216 ? 34.681 -11.264 7.741 1.00 14.39 215 SER B N 1
ATOM 4008 C CA . SER B 1 216 ? 34.112 -12.206 6.789 1.00 15.96 215 SER B CA 1
ATOM 4009 C C . SER B 1 216 ? 34.309 -13.662 7.184 1.00 16.89 215 SER B C 1
ATOM 4010 O O . SER B 1 216 ? 34.448 -14.531 6.323 1.00 18.86 215 SER B O 1
ATOM 4013 N N . ALA B 1 217 ? 34.309 -13.928 8.483 1.00 14.29 216 ALA B N 1
ATOM 4014 C CA . ALA B 1 217 ? 34.479 -15.282 8.976 1.00 15.23 216 ALA B CA 1
ATOM 4015 C C . ALA B 1 217 ? 33.148 -15.822 9.489 1.00 15.63 216 ALA B C 1
ATOM 4016 O O . ALA B 1 217 ? 32.353 -15.084 10.073 1.00 15.16 216 ALA B O 1
ATOM 4018 N N . LEU B 1 218 ? 32.904 -17.108 9.268 1.00 15.07 217 LEU B N 1
ATOM 4019 C CA . LEU B 1 218 ? 31.668 -17.721 9.740 1.00 15.84 217 LEU B CA 1
ATOM 4020 C C . LEU B 1 218 ? 31.699 -17.800 11.269 1.00 16.17 217 LEU B C 1
ATOM 4021 O O . LEU B 1 218 ? 32.751 -18.052 11.859 1.00 16.64 217 LEU B O 1
ATOM 4026 N N . PRO B 1 219 ? 30.548 -17.561 11.932 1.00 16.78 218 PRO B N 1
ATOM 4027 C CA . PRO B 1 219 ? 30.493 -17.632 13.401 1.00 16.69 218 PRO B CA 1
ATOM 4028 C C . PRO B 1 219 ? 30.541 -19.102 13.807 1.00 17.52 218 PRO B C 1
ATOM 4029 O O . PRO B 1 219 ? 29.543 -19.664 14.263 1.00 17.93 218 PRO B O 1
ATOM 4033 N N . GLY B 1 220 ? 31.706 -19.717 13.628 1.00 15.92 219 GLY B N 1
ATOM 4034 C CA . GLY B 1 220 ? 31.873 -21.121 13.943 1.00 15.73 219 GLY B CA 1
ATOM 4035 C C . GLY B 1 220 ? 31.439 -21.549 15.328 1.00 16.59 219 GLY B C 1
ATOM 4036 O O . GLY B 1 220 ? 31.662 -20.844 16.318 1.00 16.02 219 GLY B O 1
ATOM 4037 N N . ILE B 1 221 ? 30.815 -22.720 15.394 1.00 16.93 220 ILE B N 1
ATOM 4038 C CA . ILE B 1 221 ? 30.349 -23.269 16.654 1.00 16.90 220 ILE B CA 1
ATOM 4039 C C . ILE B 1 221 ? 31.509 -23.950 17.382 1.00 17.14 220 ILE B C 1
ATOM 4040 O O . ILE B 1 221 ? 31.514 -24.037 18.611 1.00 16.59 220 ILE B O 1
ATOM 4045 N N . THR B 1 222 ? 32.500 -24.419 16.627 1.00 16.29 221 THR B N 1
ATOM 4046 C CA . THR B 1 222 ? 33.668 -25.031 17.251 1.00 16.83 221 THR B CA 1
ATOM 4047 C C . THR B 1 222 ? 34.484 -23.853 17.794 1.00 17.48 221 THR B C 1
ATOM 4048 O O . THR B 1 222 ? 35.018 -23.893 18.902 1.00 16.38 221 THR B O 1
ATOM 4052 N N . ARG B 1 223 ? 34.559 -22.794 16.992 1.00 17.41 222 ARG B N 1
ATOM 4053 C CA . ARG B 1 223 ? 35.255 -21.565 17.359 1.00 16.79 222 ARG B CA 1
ATOM 4054 C C . ARG B 1 223 ? 34.717 -21.017 18.684 1.00 16.84 222 ARG B C 1
ATOM 4055 O O . ARG B 1 223 ? 35.481 -20.699 19.601 1.00 16.77 222 ARG B O 1
ATOM 4063 N N . ASP B 1 224 ? 33.396 -20.905 18.784 1.00 17.64 223 ASP B N 1
ATOM 4064 C CA . ASP B 1 224 ? 32.774 -20.395 19.999 1.00 17.81 223 ASP B CA 1
ATOM 4065 C C . ASP B 1 224 ? 33.080 -21.308 21.190 1.00 17.91 223 ASP B C 1
ATOM 4066 O O . ASP B 1 224 ? 33.393 -20.835 22.286 1.00 17.45 223 ASP B O 1
ATOM 4071 N N . ALA B 1 225 ? 32.993 -22.614 20.969 1.00 18.03 224 ALA B N 1
ATOM 4072 C CA . ALA B 1 225 ? 33.267 -23.583 22.027 1.00 19.09 224 ALA B CA 1
ATOM 4073 C C . ALA B 1 225 ? 34.703 -23.441 22.529 1.00 18.65 224 ALA B C 1
ATOM 4074 O O . ALA B 1 225 ? 34.964 -23.520 23.731 1.00 19.04 224 ALA B O 1
ATOM 4076 N N . ILE B 1 226 ? 35.630 -23.240 21.599 1.00 17.43 225 ILE B N 1
ATOM 4077 C CA . ILE B 1 226 ? 37.042 -23.106 21.943 1.00 16.72 225 ILE B CA 1
ATOM 4078 C C . ILE B 1 226 ? 37.306 -21.851 22.762 1.00 17.13 225 ILE B C 1
ATOM 4079 O O . ILE B 1 226 ? 38.119 -21.859 23.688 1.00 17.11 225 ILE B O 1
ATOM 4084 N N . ILE B 1 227 ? 36.624 -20.767 22.422 1.00 15.76 226 ILE B N 1
ATOM 4085 C CA . ILE B 1 227 ? 36.793 -19.532 23.165 1.00 16.98 226 ILE B CA 1
ATOM 4086 C C . ILE B 1 227 ? 36.356 -19.775 24.610 1.00 17.48 226 ILE B C 1
ATOM 4087 O O . ILE B 1 227 ? 37.030 -19.350 25.555 1.00 17.38 226 ILE B O 1
ATOM 4092 N N . LYS B 1 228 ? 35.239 -20.482 24.772 1.00 17.47 227 LYS B N 1
ATOM 4093 C CA . LYS B 1 228 ? 34.704 -20.792 26.099 1.00 18.58 227 LYS B CA 1
ATOM 4094 C C . LYS B 1 228 ? 35.600 -21.757 26.872 1.00 19.34 227 LYS B C 1
ATOM 4095 O O . LYS B 1 228 ? 35.844 -21.568 28.067 1.00 20.09 227 LYS B O 1
ATOM 4101 N N . LEU B 1 229 ? 36.099 -22.787 26.200 1.00 19.62 228 LEU B N 1
ATOM 4102 C CA . LEU B 1 229 ? 36.988 -23.738 26.861 1.00 20.44 228 LEU B CA 1
ATOM 4103 C C . LEU B 1 229 ? 38.260 -23.016 27.285 1.00 21.28 228 LEU B C 1
ATOM 4104 O O . LEU B 1 229 ? 38.788 -23.256 28.372 1.00 20.80 228 LEU B O 1
ATOM 4109 N N . ALA B 1 230 ? 38.733 -22.121 26.423 1.00 20.95 229 ALA B N 1
ATOM 4110 C CA . ALA B 1 230 ? 39.949 -21.353 26.686 1.00 22.48 229 ALA B CA 1
ATOM 4111 C C . ALA B 1 230 ? 39.828 -20.521 27.952 1.00 22.78 229 ALA B C 1
ATOM 4112 O O . ALA B 1 230 ? 40.715 -20.530 28.805 1.00 24.12 229 ALA B O 1
ATOM 4114 N N . LYS B 1 231 ? 38.729 -19.792 28.072 1.00 23.10 230 LYS B N 1
ATOM 4115 C CA . LYS B 1 231 ? 38.518 -18.968 29.240 1.00 24.94 230 LYS B CA 1
ATOM 4116 C C . LYS B 1 231 ? 38.445 -19.842 30.487 1.00 25.62 230 LYS B C 1
ATOM 4117 O O . LYS B 1 231 ? 38.955 -19.465 31.540 1.00 26.40 230 LYS B O 1
ATOM 4123 N N . GLU B 1 232 ? 37.825 -21.015 30.372 1.00 26.35 231 GLU B N 1
ATOM 4124 C CA . GLU B 1 232 ? 37.729 -21.928 31.509 1.00 26.98 231 GLU B CA 1
ATOM 4125 C C . GLU B 1 232 ? 39.143 -22.334 31.953 1.00 27.16 231 GLU B C 1
ATOM 4126 O O . GLU B 1 232 ? 39.412 -22.493 33.143 1.00 27.32 231 GLU B O 1
ATOM 4132 N N . LEU B 1 233 ? 40.042 -22.491 30.988 1.00 25.73 232 LEU B N 1
ATOM 4133 C CA . LEU B 1 233 ? 41.420 -22.872 31.283 1.00 25.38 232 LEU B CA 1
ATOM 4134 C C . LEU B 1 233 ? 42.273 -21.693 31.736 1.00 24.52 232 LEU B C 1
ATOM 4135 O O . LEU B 1 233 ? 43.466 -21.851 32.011 1.00 25.41 232 LEU B O 1
ATOM 4140 N N . GLY B 1 234 ? 41.668 -20.513 31.816 1.00 24.07 233 GLY B N 1
ATOM 4141 C CA . GLY B 1 234 ? 42.406 -19.336 32.241 1.00 23.77 233 GLY B CA 1
ATOM 4142 C C . GLY B 1 234 ? 43.252 -18.721 31.138 1.00 23.30 233 GLY B C 1
ATOM 4143 O O . GLY B 1 234 ? 44.151 -17.921 31.407 1.00 23.12 233 GLY B O 1
ATOM 4144 N N . ILE B 1 235 ? 42.960 -19.091 29.894 1.00 22.24 234 ILE B N 1
ATOM 4145 C CA . ILE B 1 235 ? 43.680 -18.565 28.742 1.00 21.82 234 ILE B CA 1
ATOM 4146 C C . ILE B 1 235 ? 42.961 -17.317 28.243 1.00 21.10 234 ILE B C 1
ATOM 4147 O O . ILE B 1 235 ? 41.745 -17.330 28.021 1.00 19.28 234 ILE B O 1
ATOM 4152 N N . GLU B 1 236 ? 43.706 -16.226 28.089 1.00 20.37 235 GLU B N 1
ATOM 4153 C CA . GLU B 1 236 ? 43.107 -14.993 27.604 1.00 19.92 235 GLU B CA 1
ATOM 4154 C C . GLU B 1 236 ? 42.779 -15.139 26.125 1.00 19.43 235 GLU B C 1
ATOM 4155 O O . GLU B 1 236 ? 43.541 -15.748 25.367 1.00 19.02 235 GLU B O 1
ATOM 4161 N N . VAL B 1 237 ? 41.645 -14.578 25.725 1.00 19.17 236 VAL B N 1
ATOM 4162 C CA . VAL B 1 237 ? 41.194 -14.641 24.340 1.00 18.29 236 VAL B CA 1
ATOM 4163 C C . VAL B 1 237 ? 40.944 -13.253 23.765 1.00 18.47 236 VAL B C 1
ATOM 4164 O O . VAL B 1 237 ? 40.352 -12.395 24.418 1.00 17.24 236 VAL B O 1
ATOM 4168 N N . ARG B 1 238 ? 41.399 -13.029 22.537 1.00 18.82 237 ARG B N 1
ATOM 4169 C CA . ARG B 1 238 ? 41.177 -11.744 21.894 1.00 19.44 237 ARG B CA 1
ATOM 4170 C C . ARG B 1 238 ? 40.598 -11.925 20.504 1.00 17.36 237 ARG B C 1
ATOM 4171 O O . ARG B 1 238 ? 41.252 -12.472 19.615 1.00 17.41 237 ARG B O 1
ATOM 4179 N N . GLU B 1 239 ? 39.354 -11.488 20.335 1.00 16.50 238 GLU B N 1
ATOM 4180 C CA . GLU B 1 239 ? 38.685 -11.553 19.046 1.00 16.18 238 GLU B CA 1
ATOM 4181 C C . GLU B 1 239 ? 39.015 -10.203 18.431 1.00 15.83 238 GLU B C 1
ATOM 4182 O O . GLU B 1 239 ? 38.517 -9.171 18.876 1.00 14.48 238 GLU B O 1
ATOM 4188 N N . GLN B 1 240 ? 39.874 -10.218 17.416 1.00 14.71 239 GLN B N 1
ATOM 4189 C CA . GLN B 1 240 ? 40.314 -8.986 16.788 1.00 13.66 239 GLN B CA 1
ATOM 4190 C C . GLN B 1 240 ? 40.839 -9.238 15.382 1.00 14.33 239 GLN B C 1
ATOM 4191 O O . GLN B 1 240 ? 41.196 -10.363 15.025 1.00 12.86 239 GLN B O 1
ATOM 4197 N N . VAL B 1 241 ? 40.900 -8.173 14.594 1.00 14.41 240 VAL B N 1
ATOM 4198 C CA . VAL B 1 241 ? 41.406 -8.281 13.236 1.00 13.20 240 VAL B CA 1
ATOM 4199 C C . VAL B 1 241 ? 42.869 -8.703 13.331 1.00 13.02 240 VAL B C 1
ATOM 4200 O O . VAL B 1 241 ? 43.578 -8.308 14.259 1.00 12.73 240 VAL B O 1
ATOM 4204 N N . LEU B 1 242 ? 43.309 -9.520 12.380 1.00 13.06 241 LEU B N 1
ATOM 4205 C CA . LEU B 1 242 ? 44.685 -10.011 12.357 1.00 11.02 241 LEU B CA 1
ATOM 4206 C C . LEU B 1 242 ? 45.315 -9.811 10.985 1.00 12.87 241 LEU B C 1
ATOM 4207 O O . LEU B 1 242 ? 44.681 -10.056 9.956 1.00 11.98 241 LEU B O 1
ATOM 4212 N N . SER B 1 243 ? 46.572 -9.372 10.980 1.00 11.97 242 SER B N 1
ATOM 4213 C CA . SER B 1 243 ? 47.296 -9.123 9.738 1.00 12.05 242 SER B CA 1
ATOM 4214 C C . SER B 1 243 ? 47.689 -10.430 9.076 1.00 11.43 242 SER B C 1
ATOM 4215 O O . SER B 1 243 ? 47.793 -11.462 9.732 1.00 10.95 242 SER B O 1
ATOM 4218 N N . ARG B 1 244 ? 47.928 -10.383 7.771 1.00 10.51 243 ARG B N 1
ATOM 4219 C CA . ARG B 1 244 ? 48.331 -11.581 7.056 1.00 11.26 243 ARG B CA 1
ATOM 4220 C C . ARG B 1 244 ? 49.643 -12.110 7.648 1.00 11.92 243 ARG B C 1
ATOM 4221 O O . ARG B 1 244 ? 49.766 -13.296 7.934 1.00 11.99 243 ARG B O 1
ATOM 4229 N N . GLU B 1 245 ? 50.610 -11.219 7.856 1.00 11.91 244 GLU B N 1
ATOM 4230 C CA . GLU B 1 245 ? 51.910 -11.639 8.378 1.00 13.43 244 GLU B CA 1
ATOM 4231 C C . GLU B 1 245 ? 51.897 -12.181 9.811 1.00 14.56 244 GLU B C 1
ATOM 4232 O O . GLU B 1 245 ? 52.840 -12.863 10.224 1.00 15.26 244 GLU B O 1
ATOM 4238 N N . SER B 1 246 ? 50.841 -11.895 10.570 1.00 13.68 245 SER B N 1
ATOM 4239 C CA . SER B 1 246 ? 50.760 -12.398 11.942 1.00 14.38 245 SER B CA 1
ATOM 4240 C C . SER B 1 246 ? 50.850 -13.923 11.938 1.00 14.22 245 SER B C 1
ATOM 4241 O O . SER B 1 246 ? 51.203 -14.534 12.947 1.00 13.94 245 SER B O 1
ATOM 4244 N N . LEU B 1 247 ? 50.520 -14.535 10.804 1.00 13.06 246 LEU B N 1
ATOM 4245 C CA . LEU B 1 247 ? 50.570 -15.989 10.686 1.00 14.13 246 LEU B CA 1
ATOM 4246 C C . LEU B 1 247 ? 52.001 -16.520 10.788 1.00 14.75 246 LEU B C 1
ATOM 4247 O O . LEU B 1 247 ? 52.223 -17.645 11.232 1.00 15.73 246 LEU B O 1
ATOM 4252 N N . TYR B 1 248 ? 52.966 -15.705 10.374 1.00 12.86 247 TYR B N 1
ATOM 4253 C CA . TYR B 1 248 ? 54.367 -16.110 10.405 1.00 13.26 247 TYR B CA 1
ATOM 4254 C C . TYR B 1 248 ? 55.011 -15.818 11.755 1.00 14.12 247 TYR B C 1
ATOM 4255 O O . TYR B 1 248 ? 56.042 -16.395 12.097 1.00 15.94 247 TYR B O 1
ATOM 4264 N N . LEU B 1 249 ? 54.399 -14.931 12.527 1.00 15.32 248 LEU B N 1
ATOM 4265 C CA . LEU B 1 249 ? 54.956 -14.547 13.815 1.00 16.50 248 LEU B CA 1
ATOM 4266 C C . LEU B 1 249 ? 54.283 -15.191 15.016 1.00 16.59 248 LEU B C 1
ATOM 4267 O O . LEU B 1 249 ? 54.795 -15.120 16.132 1.00 17.08 248 LEU B O 1
ATOM 4272 N N . ALA B 1 250 ? 53.142 -15.828 14.795 1.00 15.68 249 ALA B N 1
ATOM 4273 C CA . ALA B 1 250 ? 52.443 -16.473 15.893 1.00 15.93 249 ALA B CA 1
ATOM 4274 C C . ALA B 1 250 ? 53.252 -17.640 16.454 1.00 15.83 249 ALA B C 1
ATOM 4275 O O . ALA B 1 250 ? 53.985 -18.305 15.723 1.00 14.65 249 ALA B O 1
ATOM 4277 N N . ASP B 1 251 ? 53.122 -17.884 17.755 1.00 16.11 250 ASP B N 1
ATOM 4278 C CA . ASP B 1 251 ? 53.826 -18.996 18.384 1.00 17.93 250 ASP B CA 1
ATOM 4279 C C . ASP B 1 251 ? 53.157 -20.296 17.953 1.00 17.61 250 ASP B C 1
ATOM 4280 O O . ASP B 1 251 ? 53.817 -21.319 17.742 1.00 17.74 250 ASP B O 1
ATOM 4285 N N . GLU B 1 252 ? 51.834 -20.243 17.824 1.00 15.51 251 GLU B N 1
ATOM 4286 C CA . GLU B 1 252 ? 51.048 -21.398 17.416 1.00 15.44 251 GLU B CA 1
ATOM 4287 C C . GLU B 1 252 ? 49.934 -20.945 16.478 1.00 14.70 251 GLU B C 1
ATOM 4288 O O . GLU B 1 252 ? 49.507 -19.791 16.519 1.00 14.58 251 GLU B O 1
ATOM 4294 N N . VAL B 1 253 ? 49.478 -21.862 15.635 1.00 14.37 252 VAL B N 1
ATOM 4295 C CA . VAL B 1 253 ? 48.394 -21.597 14.699 1.00 14.57 252 VAL B CA 1
ATOM 4296 C C . VAL B 1 253 ? 47.552 -22.869 14.556 1.00 14.03 252 VAL B C 1
ATOM 4297 O O . VAL B 1 253 ? 48.093 -23.967 14.466 1.00 13.88 252 VAL B O 1
ATOM 4301 N N . PHE B 1 254 ? 46.231 -22.727 14.575 1.00 15.88 253 PHE B N 1
ATOM 4302 C CA . PHE B 1 254 ? 45.360 -23.882 14.387 1.00 17.10 253 PHE B CA 1
ATOM 4303 C C . PHE B 1 254 ? 44.011 -23.509 13.785 1.00 17.46 253 PHE B C 1
ATOM 4304 O O . PHE B 1 254 ? 43.597 -22.347 13.824 1.00 16.48 253 PHE B O 1
ATOM 4312 N N . MET B 1 255 ? 43.354 -24.501 13.188 1.00 16.99 254 MET B N 1
ATOM 4313 C CA . MET B 1 255 ? 42.048 -24.315 12.564 1.00 16.00 254 MET B CA 1
ATOM 4314 C C . MET B 1 255 ? 40.983 -25.060 13.369 1.00 17.01 254 MET B C 1
ATOM 4315 O O . MET B 1 255 ? 41.268 -26.090 13.988 1.00 15.78 254 MET B O 1
ATOM 4320 N N . SER B 1 256 ? 39.758 -24.541 13.350 1.00 14.76 255 SER B N 1
ATOM 4321 C CA . SER B 1 256 ? 38.653 -25.161 14.073 1.00 15.74 255 SER B CA 1
ATOM 4322 C C . SER B 1 256 ? 37.455 -25.342 13.150 1.00 16.03 255 SER B C 1
ATOM 4323 O O . SER B 1 256 ? 37.240 -24.556 12.222 1.00 15.72 255 SER B O 1
ATOM 4326 N N . GLY B 1 257 ? 36.675 -26.384 13.411 1.00 15.99 256 GLY B N 1
ATOM 4327 C CA . GLY B 1 257 ? 35.500 -26.644 12.603 1.00 16.80 256 GLY B CA 1
ATOM 4328 C C . GLY B 1 257 ? 34.861 -27.954 13.009 1.00 17.39 256 GLY B C 1
ATOM 4329 O O . GLY B 1 257 ? 35.470 -28.758 13.701 1.00 17.68 256 GLY B O 1
ATOM 4330 N N . THR B 1 258 ? 33.628 -28.176 12.581 1.00 18.33 257 THR B N 1
ATOM 4331 C CA . THR B 1 258 ? 32.947 -29.415 12.925 1.00 19.40 257 THR B CA 1
ATOM 4332 C C . THR B 1 258 ? 33.692 -30.596 12.306 1.00 19.68 257 THR B C 1
ATOM 4333 O O . THR B 1 258 ? 34.056 -31.550 12.996 1.00 19.20 257 THR B O 1
ATOM 4337 N N . ALA B 1 259 ? 33.932 -30.520 11.004 1.00 21.37 258 ALA B N 1
ATOM 4338 C CA . ALA B 1 259 ? 34.637 -31.581 10.297 1.00 22.64 258 ALA B CA 1
ATOM 4339 C C . ALA B 1 259 ? 36.117 -31.662 10.680 1.00 23.51 258 ALA B C 1
ATOM 4340 O O . ALA B 1 259 ? 36.652 -32.755 10.905 1.00 25.11 258 ALA B O 1
ATOM 4342 N N . ALA B 1 260 ? 36.776 -30.506 10.764 1.00 23.43 259 ALA B N 1
ATOM 4343 C CA . ALA B 1 260 ? 38.200 -30.457 11.098 1.00 22.97 259 ALA B CA 1
ATOM 4344 C C . ALA B 1 260 ? 38.500 -30.457 12.593 1.00 23.01 259 ALA B C 1
ATOM 4345 O O . ALA B 1 260 ? 39.667 -30.532 12.992 1.00 22.56 259 ALA B O 1
ATOM 4347 N N . GLU B 1 261 ? 37.457 -30.364 13.416 1.00 22.69 260 GLU B N 1
ATOM 4348 C CA . GLU B 1 261 ? 37.625 -30.344 14.864 1.00 22.04 260 GLU B CA 1
ATOM 4349 C C . GLU B 1 261 ? 38.695 -29.309 15.243 1.00 21.83 260 GLU B C 1
ATOM 4350 O O . GLU B 1 261 ? 38.500 -28.114 15.021 1.00 21.57 260 GLU B O 1
ATOM 4356 N N . ILE B 1 262 ? 39.801 -29.742 15.838 1.00 20.65 261 ILE B N 1
ATOM 4357 C CA . ILE B 1 262 ? 40.874 -28.812 16.177 1.00 20.54 261 ILE B CA 1
ATOM 4358 C C . ILE B 1 262 ? 42.152 -29.340 15.534 1.00 20.10 261 ILE B C 1
ATOM 4359 O O . ILE B 1 262 ? 42.779 -30.270 16.045 1.00 20.93 261 ILE B O 1
ATOM 4364 N N . THR B 1 263 ? 42.529 -28.743 14.407 1.00 20.08 262 THR B N 1
ATOM 4365 C CA . THR B 1 263 ? 43.716 -29.170 13.668 1.00 18.80 262 THR B CA 1
ATOM 4366 C C . THR B 1 263 ? 44.872 -28.168 13.717 1.00 18.33 262 THR B C 1
ATOM 4367 O O . THR B 1 263 ? 44.744 -27.026 13.268 1.00 18.43 262 THR B O 1
ATOM 4371 N N . PRO B 1 264 ? 46.026 -28.591 14.259 1.00 17.22 263 PRO B N 1
ATOM 4372 C CA . PRO B 1 264 ? 47.173 -27.683 14.341 1.00 16.50 263 PRO B CA 1
ATOM 4373 C C . PRO B 1 264 ? 47.692 -27.349 12.946 1.00 15.80 263 PRO B C 1
ATOM 4374 O O . PRO B 1 264 ? 47.573 -28.154 12.026 1.00 14.91 263 PRO B O 1
ATOM 4378 N N . VAL B 1 265 ? 48.253 -26.155 12.794 1.00 15.68 264 VAL B N 1
ATOM 4379 C CA . VAL B 1 265 ? 48.829 -25.734 11.521 1.00 15.87 264 VAL B CA 1
ATOM 4380 C C . VAL B 1 265 ? 50.323 -25.593 11.818 1.00 16.16 264 VAL B C 1
ATOM 4381 O O . VAL B 1 265 ? 50.729 -24.696 12.552 1.00 17.56 264 VAL B O 1
ATOM 4385 N N . ARG B 1 266 ? 51.126 -26.496 11.261 1.00 17.77 265 ARG B N 1
ATOM 4386 C CA . ARG B 1 266 ? 52.571 -26.518 11.507 1.00 18.42 265 ARG B CA 1
ATOM 4387 C C . ARG B 1 266 ? 53.402 -25.613 10.603 1.00 17.31 265 ARG B C 1
ATOM 4388 O O . ARG B 1 266 ? 54.590 -25.404 10.849 1.00 15.92 265 ARG B O 1
ATOM 4396 N N . SER B 1 267 ? 52.782 -25.087 9.552 1.00 16.29 266 SER B N 1
ATOM 4397 C CA . SER B 1 267 ? 53.478 -24.190 8.643 1.00 15.01 266 SER B CA 1
ATOM 4398 C C . SER B 1 267 ? 52.482 -23.426 7.783 1.00 15.26 266 SER B C 1
ATOM 4399 O O . SER B 1 267 ? 51.414 -23.944 7.435 1.00 13.08 266 SER B O 1
ATOM 4402 N N . VAL B 1 268 ? 52.837 -22.189 7.457 1.00 13.32 267 VAL B N 1
ATOM 4403 C CA . VAL B 1 268 ? 52.004 -21.350 6.614 1.00 13.14 267 VAL B CA 1
ATOM 4404 C C . VAL B 1 268 ? 52.899 -20.850 5.492 1.00 12.57 267 VAL B C 1
ATOM 4405 O O . VAL B 1 268 ? 53.947 -20.259 5.743 1.00 12.32 267 VAL B O 1
ATOM 4409 N N . ASP B 1 269 ? 52.483 -21.104 4.257 1.00 12.93 268 ASP B N 1
ATOM 4410 C CA . ASP B 1 269 ? 53.244 -20.700 3.083 1.00 14.16 268 ASP B CA 1
ATOM 4411 C C . ASP B 1 269 ? 54.678 -21.222 3.139 1.00 15.36 268 ASP B C 1
ATOM 4412 O O . ASP B 1 269 ? 55.607 -20.572 2.663 1.00 14.92 268 ASP B O 1
ATOM 4417 N N . GLY B 1 270 ? 54.850 -22.401 3.725 1.00 15.14 269 GLY B N 1
ATOM 4418 C CA . GLY B 1 270 ? 56.176 -22.983 3.810 1.00 16.83 269 GLY B CA 1
ATOM 4419 C C . GLY B 1 270 ? 57.013 -22.473 4.969 1.00 16.79 269 GLY B C 1
ATOM 4420 O O . GLY B 1 270 ? 58.122 -22.954 5.181 1.00 18.31 269 GLY B O 1
ATOM 4421 N N . ILE B 1 271 ? 56.505 -21.493 5.709 1.00 17.28 270 ILE B N 1
ATOM 4422 C CA . ILE B 1 271 ? 57.240 -20.972 6.857 1.00 16.53 270 ILE B CA 1
ATOM 4423 C C . ILE B 1 271 ? 56.778 -21.747 8.094 1.00 18.16 270 ILE B C 1
ATOM 4424 O O . ILE B 1 271 ? 55.594 -21.770 8.423 1.00 17.07 270 ILE B O 1
ATOM 4429 N N . GLN B 1 272 ? 57.722 -22.397 8.767 1.00 18.55 271 GLN B N 1
ATOM 4430 C CA . GLN B 1 272 ? 57.404 -23.203 9.939 1.00 20.25 271 GLN B CA 1
ATOM 4431 C C . GLN B 1 272 ? 56.838 -22.393 11.095 1.00 19.47 271 GLN B C 1
ATOM 4432 O O . GLN B 1 272 ? 57.330 -21.314 11.415 1.00 18.47 271 GLN B O 1
ATOM 4438 N N . VAL B 1 273 ? 55.788 -22.919 11.713 1.00 19.42 272 VAL B N 1
ATOM 4439 C CA . VAL B 1 273 ? 55.171 -22.257 12.853 1.00 20.18 272 VAL B CA 1
ATOM 4440 C C . VAL B 1 273 ? 55.759 -22.884 14.108 1.00 21.27 272 VAL B C 1
ATOM 4441 O O . VAL B 1 273 ? 55.660 -24.091 14.309 1.00 21.08 272 VAL B O 1
ATOM 4445 N N . GLY B 1 274 ? 56.375 -22.062 14.947 1.00 23.02 273 GLY B N 1
ATOM 4446 C CA . GLY B 1 274 ? 56.979 -22.578 16.157 1.00 25.36 273 GLY B CA 1
ATOM 4447 C C . GLY B 1 274 ? 57.952 -23.697 15.845 1.00 26.70 273 GLY B C 1
ATOM 4448 O O . GLY B 1 274 ? 58.795 -23.574 14.958 1.00 26.47 273 GLY B O 1
ATOM 4449 N N . GLU B 1 275 ? 57.808 -24.803 16.567 1.00 28.53 274 GLU B N 1
ATOM 4450 C CA . GLU B 1 275 ? 58.662 -25.974 16.421 1.00 29.88 274 GLU B CA 1
ATOM 4451 C C . GLU B 1 275 ? 58.217 -26.917 15.309 1.00 29.91 274 GLU B C 1
ATOM 4452 O O . GLU B 1 275 ? 58.808 -27.976 15.126 1.00 30.48 274 GLU B O 1
ATOM 4458 N N . GLY B 1 276 ? 57.168 -26.545 14.576 1.00 29.77 275 GLY B N 1
ATOM 4459 C CA . GLY B 1 276 ? 56.694 -27.385 13.490 1.00 29.19 275 GLY B CA 1
ATOM 4460 C C . GLY B 1 276 ? 55.810 -28.543 13.920 1.00 29.63 275 GLY B C 1
ATOM 4461 O O . GLY B 1 276 ? 55.576 -29.478 13.153 1.00 28.36 275 GLY B O 1
ATOM 4462 N N . ARG B 1 277 ? 55.319 -28.480 15.151 1.00 30.02 276 ARG B N 1
ATOM 4463 C CA . ARG B 1 277 ? 54.452 -29.519 15.698 1.00 31.34 276 ARG B CA 1
ATOM 4464 C C . ARG B 1 277 ? 53.350 -28.837 16.483 1.00 30.46 276 ARG B C 1
ATOM 4465 O O . ARG B 1 277 ? 53.301 -27.613 16.537 1.00 30.34 276 ARG B O 1
ATOM 4473 N N . CYS B 1 278 ? 52.461 -29.620 17.087 1.00 28.53 277 CYS B N 1
ATOM 4474 C CA . CYS B 1 278 ? 51.391 -29.037 17.882 1.00 27.70 277 CYS B CA 1
ATOM 4475 C C . CYS B 1 278 ? 52.037 -28.217 18.993 1.00 26.60 277 CYS B C 1
ATOM 4476 O O . CYS B 1 278 ? 52.960 -28.691 19.661 1.00 26.61 277 CYS B O 1
ATOM 4479 N N . GLY B 1 279 ? 51.565 -26.984 19.167 1.00 25.69 278 GLY B N 1
ATOM 4480 C CA . GLY B 1 279 ? 52.092 -26.109 20.203 1.00 24.17 278 GLY B CA 1
ATOM 4481 C C . GLY B 1 279 ? 51.454 -26.444 21.541 1.00 23.50 278 GLY B C 1
ATOM 4482 O O . GLY B 1 279 ? 50.425 -27.124 21.570 1.00 22.69 278 GLY B O 1
ATOM 4483 N N . PRO B 1 280 ? 52.017 -25.968 22.663 1.00 22.10 279 PRO B N 1
ATOM 4484 C CA . PRO B 1 280 ? 51.463 -26.261 23.991 1.00 22.02 279 PRO B CA 1
ATOM 4485 C C . PRO B 1 280 ? 50.031 -25.812 24.285 1.00 21.48 279 PRO B C 1
ATOM 4486 O O . PRO B 1 280 ? 49.276 -26.535 24.935 1.00 19.93 279 PRO B O 1
ATOM 4490 N N . VAL B 1 281 ? 49.663 -24.623 23.824 1.00 20.96 280 VAL B N 1
ATOM 4491 C CA . VAL B 1 281 ? 48.319 -24.106 24.063 1.00 20.92 280 VAL B CA 1
ATOM 4492 C C . VAL B 1 281 ? 47.293 -24.833 23.194 1.00 21.75 280 VAL B C 1
ATOM 4493 O O . VAL B 1 281 ? 46.187 -25.125 23.648 1.00 22.56 280 VAL B O 1
ATOM 4497 N N . THR B 1 282 ? 47.661 -25.127 21.949 1.00 22.17 281 THR B N 1
ATOM 4498 C CA . THR B 1 282 ? 46.774 -25.850 21.045 1.00 21.25 281 THR B CA 1
ATOM 4499 C C . THR B 1 282 ? 46.567 -27.234 21.650 1.00 23.00 281 THR B C 1
ATOM 4500 O O . THR B 1 282 ? 45.510 -27.854 21.494 1.00 21.00 281 THR B O 1
ATOM 4504 N N . LYS B 1 283 ? 47.602 -27.707 22.337 1.00 22.93 282 LYS B N 1
ATOM 4505 C CA . LYS B 1 283 ? 47.577 -29.011 22.976 1.00 25.00 282 LYS B CA 1
ATOM 4506 C C . LYS B 1 283 ? 46.571 -29.041 24.121 1.00 23.06 282 LYS B C 1
ATOM 4507 O O . LYS B 1 283 ? 45.794 -29.986 24.239 1.00 23.39 282 LYS B O 1
ATOM 4513 N N . ARG B 1 284 ? 46.603 -28.014 24.970 1.00 24.16 283 ARG B N 1
ATOM 4514 C CA . ARG B 1 284 ? 45.694 -27.930 26.112 1.00 24.10 283 ARG B CA 1
ATOM 4515 C C . ARG B 1 284 ? 44.251 -27.842 25.635 1.00 23.87 283 ARG B C 1
ATOM 4516 O O . ARG B 1 284 ? 43.371 -28.518 26.160 1.00 21.83 283 ARG B O 1
ATOM 4524 N N . ILE B 1 285 ? 44.019 -26.991 24.641 1.00 22.85 284 ILE B N 1
ATOM 4525 C CA . ILE B 1 285 ? 42.682 -26.795 24.097 1.00 21.43 284 ILE B CA 1
ATOM 4526 C C . ILE B 1 285 ? 42.149 -28.072 23.447 1.00 21.51 284 ILE B C 1
ATOM 4527 O O . ILE B 1 285 ? 41.001 -28.459 23.665 1.00 20.81 284 ILE B O 1
ATOM 4532 N N . GLN B 1 286 ? 42.991 -28.740 22.670 1.00 21.63 285 GLN B N 1
ATOM 4533 C CA . GLN B 1 286 ? 42.594 -29.971 22.004 1.00 23.41 285 GLN B CA 1
ATOM 4534 C C . GLN B 1 286 ? 42.230 -31.055 23.028 1.00 24.40 285 GLN B C 1
ATOM 4535 O O . GLN B 1 286 ? 41.259 -31.794 22.853 1.00 23.94 285 GLN B O 1
ATOM 4541 N N . GLN B 1 287 ? 43.009 -31.144 24.099 1.00 24.30 286 GLN B N 1
ATOM 4542 C CA . GLN B 1 287 ? 42.746 -32.137 25.139 1.00 26.32 286 GLN B CA 1
ATOM 4543 C C . GLN B 1 287 ? 41.463 -31.809 25.884 1.00 24.75 286 GLN B C 1
ATOM 4544 O O . GLN B 1 287 ? 40.682 -32.707 26.216 1.00 25.81 286 GLN B O 1
ATOM 4550 N N . ALA B 1 288 ? 41.240 -30.524 26.137 1.00 23.60 287 ALA B N 1
ATOM 4551 C CA . ALA B 1 288 ? 40.029 -30.097 26.820 1.00 22.91 287 ALA B CA 1
ATOM 4552 C C . ALA B 1 288 ? 38.830 -30.437 25.936 1.00 22.92 287 ALA B C 1
ATOM 4553 O O . ALA B 1 288 ? 37.798 -30.919 26.420 1.00 21.89 287 ALA B O 1
ATOM 4555 N N . PHE B 1 289 ? 38.974 -30.184 24.637 1.00 21.50 288 PHE B N 1
ATOM 4556 C CA . PHE B 1 289 ? 37.906 -30.461 23.680 1.00 22.01 288 PHE B CA 1
ATOM 4557 C C . PHE B 1 289 ? 37.528 -31.939 23.676 1.00 22.00 288 PHE B C 1
ATOM 4558 O O . PHE B 1 289 ? 36.389 -32.304 23.968 1.00 22.35 288 PHE B O 1
ATOM 4566 N N . PHE B 1 290 ? 38.487 -32.792 23.342 1.00 22.93 289 PHE B N 1
ATOM 4567 C CA . PHE B 1 290 ? 38.216 -34.220 23.295 1.00 23.67 289 PHE B CA 1
ATOM 4568 C C . PHE B 1 290 ? 37.938 -34.800 24.673 1.00 23.38 289 PHE B C 1
ATOM 4569 O O . PHE B 1 290 ? 37.434 -35.916 24.784 1.00 23.84 289 PHE B O 1
ATOM 4577 N N . GLY B 1 291 ? 38.263 -34.043 25.717 1.00 23.13 290 GLY B N 1
ATOM 4578 C CA . GLY B 1 291 ? 38.018 -34.514 27.072 1.00 23.70 290 GLY B CA 1
ATOM 4579 C C . GLY B 1 291 ? 36.527 -34.542 27.369 1.00 24.41 290 GLY B C 1
ATOM 4580 O O . GLY B 1 291 ? 36.071 -35.162 28.335 1.00 24.55 290 GLY B O 1
ATOM 4581 N N . LEU B 1 292 ? 35.759 -33.860 26.530 1.00 24.33 291 LEU B N 1
ATOM 4582 C CA . LEU B 1 292 ? 34.316 -33.816 26.701 1.00 24.80 291 LEU B CA 1
ATOM 4583 C C . LEU B 1 292 ? 33.696 -35.185 26.456 1.00 25.01 291 LEU B C 1
ATOM 4584 O O . LEU B 1 292 ? 32.739 -35.569 27.120 1.00 25.14 291 LEU B O 1
ATOM 4589 N N . PHE B 1 293 ? 34.263 -35.930 25.517 1.00 24.42 292 PHE B N 1
ATOM 4590 C CA . PHE B 1 293 ? 33.723 -37.232 25.164 1.00 25.77 292 PHE B CA 1
ATOM 4591 C C . PHE B 1 293 ? 34.255 -38.402 25.990 1.00 25.89 292 PHE B C 1
ATOM 4592 O O . PHE B 1 293 ? 34.026 -39.563 25.655 1.00 26.08 292 PHE B O 1
ATOM 4600 N N . THR B 1 294 ? 34.956 -38.090 27.076 1.00 27.90 293 THR B N 1
ATOM 4601 C CA . THR B 1 294 ? 35.483 -39.120 27.961 1.00 29.30 293 THR B CA 1
ATOM 4602 C C . THR B 1 294 ? 35.039 -38.806 29.383 1.00 30.07 293 THR B C 1
ATOM 4603 O O . THR B 1 294 ? 35.149 -39.644 30.275 1.00 30.75 293 THR B O 1
ATOM 4607 N N . GLY B 1 295 ? 34.526 -37.593 29.582 1.00 30.31 294 GLY B N 1
ATOM 4608 C CA . GLY B 1 295 ? 34.091 -37.170 30.899 1.00 31.29 294 GLY B CA 1
ATOM 4609 C C . GLY B 1 295 ? 35.158 -36.333 31.583 1.00 31.84 294 GLY B C 1
ATOM 4610 O O . GLY B 1 295 ? 34.861 -35.571 32.506 1.00 32.40 294 GLY B O 1
ATOM 4611 N N . GLU B 1 296 ? 36.401 -36.476 31.122 1.00 31.90 295 GLU B N 1
ATOM 4612 C CA . GLU B 1 296 ? 37.548 -35.738 31.660 1.00 32.54 295 GLU B CA 1
ATOM 4613 C C . GLU B 1 296 ? 37.260 -34.246 31.727 1.00 31.84 295 GLU B C 1
ATOM 4614 O O . GLU B 1 296 ? 37.678 -33.555 32.665 1.00 31.88 295 GLU B O 1
ATOM 4620 N N . THR B 1 297 ? 36.577 -33.745 30.705 1.00 29.52 296 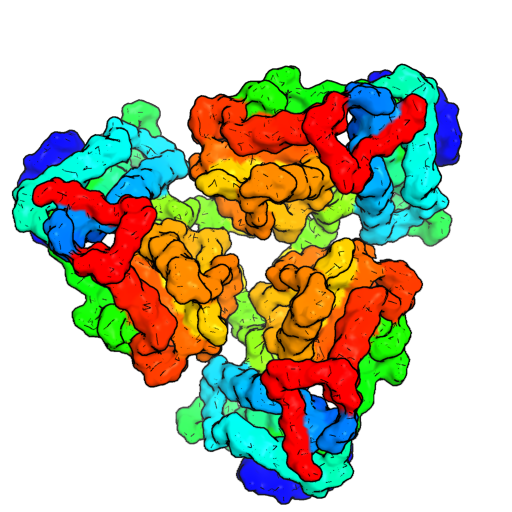THR B N 1
ATOM 4621 C CA . THR B 1 297 ? 36.209 -32.343 30.658 1.00 28.31 296 THR B CA 1
ATOM 4622 C C . THR B 1 297 ? 34.730 -32.282 30.988 1.00 28.53 296 THR B C 1
ATOM 4623 O O . THR B 1 297 ? 33.900 -32.798 30.237 1.00 29.09 296 THR B O 1
ATOM 4627 N N . GLU B 1 298 ? 34.402 -31.665 32.117 1.00 29.55 297 GLU B N 1
ATOM 4628 C CA . GLU B 1 298 ? 33.008 -31.543 32.531 1.00 31.38 297 GLU B CA 1
ATOM 4629 C C . GLU B 1 298 ? 32.221 -30.666 31.560 1.00 31.06 297 GLU B C 1
ATOM 4630 O O . GLU B 1 298 ? 32.593 -29.513 31.306 1.00 32.76 297 GLU B O 1
ATOM 4636 N N . ASP B 1 299 ? 31.143 -31.219 31.012 1.00 30.36 298 ASP B N 1
ATOM 4637 C CA . ASP B 1 299 ? 30.294 -30.484 30.079 1.00 30.70 298 ASP B CA 1
ATOM 4638 C C . ASP B 1 299 ? 29.505 -29.441 30.862 1.00 30.89 298 ASP B C 1
ATOM 4639 O O . ASP B 1 299 ? 28.320 -29.624 31.147 1.00 31.78 298 ASP B O 1
ATOM 4644 N N . LYS B 1 300 ? 30.172 -28.341 31.203 1.00 30.55 299 LYS B N 1
ATOM 4645 C CA . LYS B 1 300 ? 29.558 -27.263 31.972 1.00 30.66 299 LYS B CA 1
ATOM 4646 C C . LYS B 1 300 ? 28.504 -26.452 31.228 1.00 30.54 299 LYS B C 1
ATOM 4647 O O . LYS B 1 300 ? 27.726 -25.727 31.850 1.00 31.29 299 LYS B O 1
ATOM 4653 N N . TRP B 1 301 ? 28.473 -26.569 29.906 1.00 29.60 300 TRP B N 1
ATOM 4654 C CA . TRP B 1 301 ? 27.534 -25.796 29.098 1.00 28.69 300 TRP B CA 1
ATOM 465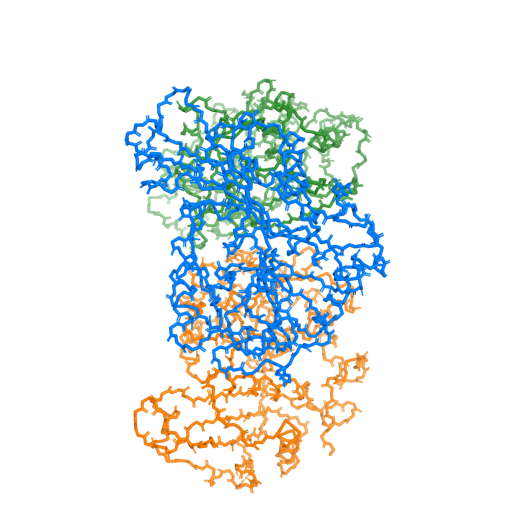5 C C . TRP B 1 301 ? 26.371 -26.595 28.525 1.00 28.53 300 TRP B C 1
ATOM 4656 O O . TRP B 1 301 ? 25.420 -26.016 28.000 1.00 29.45 300 TRP B O 1
ATOM 4667 N N . GLY B 1 302 ? 26.444 -27.918 28.618 1.00 28.04 301 GLY B N 1
ATOM 4668 C CA . GLY B 1 302 ? 25.388 -28.745 28.065 1.00 27.13 301 GLY B CA 1
ATOM 4669 C C . GLY B 1 302 ? 25.503 -28.822 26.552 1.00 27.01 301 GLY B C 1
ATOM 4670 O O . GLY B 1 302 ? 24.534 -28.594 25.818 1.00 26.51 301 GLY B O 1
ATOM 4671 N N . TRP B 1 303 ? 26.703 -29.146 26.086 1.00 26.20 302 TRP B N 1
ATOM 4672 C CA . TRP B 1 303 ? 26.983 -29.255 24.660 1.00 25.40 302 TRP B CA 1
ATOM 4673 C C . TRP B 1 303 ? 26.764 -30.663 24.125 1.00 25.95 302 TRP B C 1
ATOM 4674 O O . TRP B 1 303 ? 26.844 -30.888 22.918 1.00 26.24 302 TRP B O 1
ATOM 4685 N N . LEU B 1 304 ? 26.493 -31.615 25.012 1.00 26.67 303 LEU B N 1
ATOM 4686 C CA . LEU B 1 304 ? 26.286 -32.992 24.575 1.00 27.63 303 LEU B CA 1
ATOM 4687 C C . LEU B 1 304 ? 24.824 -33.425 24.607 1.00 28.50 303 LEU B C 1
ATOM 4688 O O . LEU B 1 304 ? 24.219 -33.551 25.674 1.00 28.92 303 LEU B O 1
ATOM 4693 N N . ASP B 1 305 ? 24.258 -33.645 23.425 1.00 27.72 304 ASP B N 1
ATOM 4694 C CA . ASP B 1 305 ? 22.876 -34.090 23.308 1.00 27.19 304 ASP B CA 1
ATOM 4695 C C . ASP B 1 305 ? 22.897 -35.605 23.096 1.00 27.44 304 ASP B C 1
ATOM 4696 O O . ASP B 1 305 ? 23.233 -36.086 22.013 1.00 25.05 304 ASP B O 1
ATOM 4701 N N . GLN B 1 306 ? 22.560 -36.358 24.140 1.00 28.86 305 GLN B N 1
ATOM 4702 C CA . GLN B 1 306 ? 22.560 -37.817 24.040 1.00 30.71 305 GLN B CA 1
ATOM 4703 C C . GLN B 1 306 ? 21.633 -38.285 22.926 1.00 30.64 305 GLN B C 1
ATOM 4704 O O . GLN B 1 306 ? 20.511 -37.798 22.794 1.00 30.64 305 GLN B O 1
ATOM 4710 N N . VAL B 1 307 ? 22.104 -39.224 22.114 1.00 30.65 306 VAL B N 1
ATOM 4711 C CA . VAL B 1 307 ? 21.288 -39.727 21.019 1.00 33.04 306 VAL B CA 1
ATOM 4712 C C . VAL B 1 307 ? 20.271 -40.738 21.540 1.00 35.99 306 VAL B C 1
ATOM 4713 O O . VAL B 1 307 ? 19.085 -40.665 21.197 1.00 36.99 306 VAL B O 1
ATOM 4717 N N . ASN B 1 308 ? 20.755 -41.652 22.382 1.00 36.60 307 ASN B N 1
ATOM 4718 C CA . ASN B 1 308 ? 19.965 -42.731 22.988 1.00 38.93 307 ASN B CA 1
ATOM 4719 C C . ASN B 1 308 ? 19.845 -43.882 21.992 1.00 39.37 307 ASN B C 1
ATOM 4720 O O . ASN B 1 308 ? 20.734 -44.764 21.999 1.00 40.53 307 ASN B O 1
ATOM 4725 N N . LYS C 1 5 ? 79.337 9.426 15.449 1.00 33.14 4 LYS C N 1
ATOM 4726 C CA . LYS C 1 5 ? 80.048 8.324 14.735 1.00 32.04 4 LYS C CA 1
ATOM 4727 C C . LYS C 1 5 ? 80.873 7.540 15.760 1.00 30.20 4 LYS C C 1
ATOM 4728 O O . LYS C 1 5 ? 80.917 7.918 16.933 1.00 31.60 4 LYS C O 1
ATOM 4734 N N . ALA C 1 6 ? 81.504 6.446 15.336 1.00 27.82 5 ALA C N 1
ATOM 4735 C CA . ALA C 1 6 ? 82.304 5.627 16.253 1.00 25.33 5 ALA C CA 1
ATOM 4736 C C . ALA C 1 6 ? 83.496 4.977 15.562 1.00 23.67 5 ALA C C 1
ATOM 4737 O O . ALA C 1 6 ? 83.659 5.092 14.351 1.00 24.06 5 ALA C O 1
ATOM 4739 N N . ASP C 1 7 ? 84.321 4.279 16.339 1.00 22.15 6 ASP C N 1
ATOM 4740 C CA . ASP C 1 7 ? 85.514 3.633 15.805 1.00 21.23 6 ASP C CA 1
ATOM 4741 C C . ASP C 1 7 ? 85.299 2.322 15.068 1.00 18.98 6 ASP C C 1
ATOM 4742 O O . ASP C 1 7 ? 85.953 2.064 14.056 1.00 17.40 6 ASP C O 1
ATOM 4747 N N . TYR C 1 8 ? 84.391 1.494 15.571 1.00 16.82 7 TYR C N 1
ATOM 4748 C CA . TYR C 1 8 ? 84.155 0.202 14.954 1.00 16.44 7 TYR C CA 1
ATOM 4749 C C . TYR C 1 8 ? 82.709 -0.161 14.709 1.00 13.65 7 TYR C C 1
ATOM 4750 O O . TYR C 1 8 ? 81.801 0.316 15.393 1.00 14.88 7 TYR C O 1
ATOM 4759 N N . ILE C 1 9 ? 82.530 -1.040 13.734 1.00 13.74 8 ILE C N 1
ATOM 4760 C CA . ILE C 1 9 ? 81.227 -1.560 13.362 1.00 13.28 8 ILE C CA 1
ATOM 4761 C C . ILE C 1 9 ? 81.374 -3.067 13.236 1.00 13.53 8 ILE C C 1
ATOM 4762 O O . ILE C 1 9 ? 82.314 -3.551 12.613 1.00 15.17 8 ILE C O 1
ATOM 4767 N N . TRP C 1 10 ? 80.457 -3.802 13.855 1.00 13.12 9 TRP C N 1
ATOM 4768 C CA . TRP C 1 10 ? 80.460 -5.256 13.788 1.00 12.42 9 TRP C CA 1
ATOM 4769 C C . TRP C 1 10 ? 79.953 -5.577 12.378 1.00 13.31 9 TRP C C 1
ATOM 4770 O O . TRP C 1 10 ? 78.905 -5.069 11.952 1.00 12.76 9 TRP C O 1
ATOM 4781 N N . PHE C 1 11 ? 80.703 -6.405 11.657 1.00 11.55 10 PHE C N 1
ATOM 4782 C CA . PHE C 1 11 ? 80.380 -6.762 10.280 1.00 13.10 10 PHE C CA 1
ATOM 4783 C C . PHE C 1 11 ? 80.624 -8.259 10.077 1.00 13.48 10 PHE C C 1
ATOM 4784 O O . PHE C 1 11 ? 81.764 -8.716 10.086 1.00 13.95 10 PHE C O 1
ATOM 4792 N N . ASN C 1 12 ? 79.542 -9.013 9.896 1.00 11.55 11 ASN C N 1
ATOM 4793 C CA . ASN C 1 12 ? 79.626 -10.457 9.715 1.00 12.88 11 ASN C CA 1
ATOM 4794 C C . ASN C 1 12 ? 80.590 -11.109 10.702 1.00 13.63 11 ASN C C 1
ATOM 4795 O O . ASN C 1 12 ? 81.450 -11.899 10.320 1.00 14.84 11 ASN C O 1
ATOM 4800 N N . GLY C 1 13 ? 80.433 -10.758 11.976 1.00 13.86 12 GLY C N 1
ATOM 4801 C CA . GLY C 1 13 ? 81.259 -11.322 13.026 1.00 13.84 12 GLY C CA 1
ATOM 4802 C C . GLY C 1 13 ? 82.517 -10.555 13.383 1.00 14.49 12 GLY C C 1
ATOM 4803 O O . GLY C 1 13 ? 83.000 -10.658 14.505 1.00 15.53 12 GLY C O 1
ATOM 4804 N N . GLU C 1 14 ? 83.045 -9.785 12.439 1.00 14.99 13 GLU C N 1
ATOM 4805 C CA . GLU C 1 14 ? 84.281 -9.035 12.668 1.00 14.52 13 GLU C CA 1
ATOM 4806 C C . GLU C 1 14 ? 84.102 -7.600 13.128 1.00 16.00 13 GLU C C 1
ATOM 4807 O O . GLU C 1 14 ? 83.137 -6.933 12.751 1.00 16.26 13 GLU C O 1
ATOM 4813 N N . MET C 1 15 ? 85.036 -7.121 13.946 1.00 15.40 14 MET C N 1
ATOM 4814 C CA . MET C 1 15 ? 84.997 -5.732 14.396 1.00 16.92 14 MET C CA 1
ATOM 4815 C C . MET C 1 15 ? 85.800 -4.958 13.358 1.00 19.26 14 MET C C 1
ATOM 4816 O O . MET C 1 15 ? 87.031 -4.977 13.380 1.00 20.50 14 MET C O 1
ATOM 4821 N N . VAL C 1 16 ? 85.104 -4.281 12.449 1.00 18.57 15 VAL C N 1
ATOM 4822 C CA . VAL C 1 16 ? 85.752 -3.526 11.378 1.00 19.15 15 VAL C CA 1
ATOM 4823 C C . VAL C 1 16 ? 85.825 -2.035 11.694 1.00 19.69 15 VAL C C 1
ATOM 4824 O O . VAL C 1 16 ? 84.905 -1.481 12.291 1.00 19.18 15 VAL C O 1
ATOM 4828 N N . ARG C 1 17 ? 86.924 -1.380 11.322 1.00 18.88 16 ARG C N 1
ATOM 4829 C CA . ARG C 1 17 ? 87.014 0.049 11.575 1.00 18.58 16 ARG C CA 1
ATOM 4830 C C . ARG C 1 17 ? 85.867 0.701 10.820 1.00 16.83 16 ARG C C 1
ATOM 4831 O O . ARG C 1 17 ? 85.533 0.285 9.717 1.00 16.77 16 ARG C O 1
ATOM 4839 N N . TRP C 1 18 ? 85.277 1.729 11.410 1.00 17.25 17 TRP C N 1
ATOM 4840 C CA . TRP C 1 18 ? 84.150 2.403 10.779 1.00 17.80 17 TRP C CA 1
ATOM 4841 C C . TRP C 1 18 ? 84.340 2.669 9.286 1.00 18.61 17 TRP C C 1
ATOM 4842 O O . TRP C 1 18 ? 83.534 2.231 8.474 1.00 18.13 17 TRP C O 1
ATOM 4853 N N . GLU C 1 19 ? 85.412 3.361 8.914 1.00 18.82 18 GLU C N 1
ATOM 4854 C CA . GLU C 1 19 ? 85.632 3.686 7.506 1.00 21.29 18 GLU C CA 1
ATOM 4855 C C . GLU C 1 19 ? 85.857 2.505 6.560 1.00 20.88 18 GLU C C 1
ATOM 4856 O O . GLU C 1 19 ? 85.796 2.675 5.340 1.00 22.45 18 GLU C O 1
ATOM 4862 N N . ASP C 1 20 ? 86.110 1.317 7.102 1.00 20.26 19 ASP C N 1
ATOM 4863 C CA . ASP C 1 20 ? 86.330 0.143 6.257 1.00 18.32 19 ASP C CA 1
ATOM 4864 C C . ASP C 1 20 ? 85.053 -0.672 6.059 1.00 17.11 19 ASP C C 1
ATOM 4865 O O . ASP C 1 20 ? 85.050 -1.645 5.312 1.00 16.60 19 ASP C O 1
ATOM 4870 N N . ALA C 1 21 ? 83.982 -0.277 6.742 1.00 14.91 20 ALA C N 1
ATOM 4871 C CA . ALA C 1 21 ? 82.697 -0.973 6.633 1.00 15.09 20 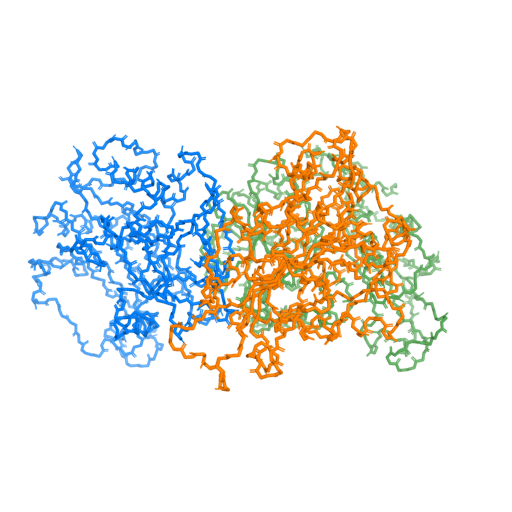ALA C CA 1
ATOM 4872 C C . ALA C 1 21 ? 81.989 -0.493 5.371 1.00 14.83 20 ALA C C 1
ATOM 4873 O O . ALA C 1 21 ? 81.159 0.418 5.420 1.00 14.39 20 ALA C O 1
ATOM 4875 N N . LYS C 1 22 ? 82.339 -1.108 4.244 1.00 15.47 21 LYS C N 1
ATOM 4876 C CA . LYS C 1 22 ? 81.775 -0.757 2.943 1.00 16.38 21 LYS C CA 1
ATOM 4877 C C . LYS C 1 22 ? 81.263 -1.977 2.188 1.00 17.15 21 LYS C C 1
ATOM 4878 O O . LYS C 1 22 ? 81.715 -3.102 2.416 1.00 18.05 21 LYS C O 1
ATOM 4884 N N . VAL C 1 23 ? 80.324 -1.741 1.279 1.00 16.41 22 VAL C N 1
ATOM 4885 C CA . VAL C 1 23 ? 79.761 -2.804 0.461 1.00 16.96 22 VAL C CA 1
ATOM 4886 C C . VAL C 1 23 ? 79.697 -2.315 -0.977 1.00 15.44 22 VAL C C 1
ATOM 4887 O O . VAL C 1 23 ? 79.723 -1.111 -1.237 1.00 15.41 22 VAL C O 1
ATOM 4891 N N . HIS C 1 24 ? 79.618 -3.252 -1.911 1.00 14.35 23 HIS C N 1
ATOM 4892 C CA . HIS C 1 24 ? 79.568 -2.899 -3.316 1.00 13.66 23 HIS C CA 1
ATOM 4893 C C . HIS C 1 24 ? 78.299 -2.118 -3.644 1.00 13.78 23 HIS C C 1
ATOM 4894 O O . HIS C 1 24 ? 77.258 -2.335 -3.026 1.00 14.50 23 HIS C O 1
ATOM 4901 N N . VAL C 1 25 ? 78.394 -1.219 -4.621 1.00 12.33 24 VAL C N 1
ATOM 4902 C CA . VAL C 1 25 ? 77.255 -0.411 -5.041 1.00 12.46 24 VAL C CA 1
ATOM 4903 C C . VAL C 1 25 ? 76.219 -1.292 -5.738 1.00 12.01 24 VAL C C 1
ATOM 4904 O O . VAL C 1 25 ? 75.087 -0.872 -5.973 1.00 11.98 24 VAL C O 1
ATOM 4908 N N . MET C 1 26 ? 76.610 -2.518 -6.076 1.00 10.26 25 MET C N 1
ATOM 4909 C CA . MET C 1 26 ? 75.675 -3.428 -6.714 1.00 10.57 25 MET C CA 1
ATOM 4910 C C . MET C 1 26 ? 75.026 -4.342 -5.676 1.00 11.66 25 MET C C 1
ATOM 4911 O O . MET C 1 26 ? 74.419 -5.355 -6.017 1.00 12.87 25 MET C O 1
ATOM 4916 N N . SER C 1 27 ? 75.152 -3.969 -4.404 1.00 12.36 26 SER C N 1
ATOM 4917 C CA . SER C 1 27 ? 74.532 -4.733 -3.327 1.00 12.75 26 SER C CA 1
ATOM 4918 C C . SER C 1 27 ? 73.022 -4.631 -3.520 1.00 11.67 26 SER C C 1
ATOM 4919 O O . SER C 1 27 ? 72.488 -3.541 -3.700 1.00 10.49 26 SER C O 1
ATOM 4922 N N . HIS C 1 28 ? 72.355 -5.780 -3.473 1.00 11.75 27 HIS C N 1
ATOM 4923 C CA . HIS C 1 28 ? 70.906 -5.900 -3.677 1.00 10.07 27 HIS C CA 1
ATOM 4924 C C . HIS C 1 28 ? 70.039 -4.861 -2.944 1.00 11.14 27 HIS C C 1
ATOM 4925 O O . HIS C 1 28 ? 69.143 -4.248 -3.539 1.00 9.67 27 HIS C O 1
ATOM 4932 N N . ALA C 1 29 ? 70.300 -4.666 -1.655 1.00 8.84 28 ALA C N 1
ATOM 4933 C CA . ALA C 1 29 ? 69.515 -3.734 -0.853 1.00 9.72 28 ALA C CA 1
ATOM 4934 C C . ALA C 1 29 ? 69.568 -2.271 -1.288 1.00 9.54 28 ALA C C 1
ATOM 4935 O O . ALA C 1 29 ? 68.675 -1.491 -0.951 1.00 9.73 28 ALA C O 1
ATOM 4937 N N . LEU C 1 30 ? 70.609 -1.882 -2.021 1.00 9.31 29 LEU C N 1
ATOM 4938 C CA . LEU C 1 30 ? 70.698 -0.498 -2.488 1.00 12.38 29 LEU C CA 1
ATOM 4939 C C . LEU C 1 30 ? 69.750 -0.273 -3.662 1.00 11.31 29 LEU C C 1
ATOM 4940 O O . LEU C 1 30 ? 69.352 0.859 -3.946 1.00 12.02 29 LEU C O 1
ATOM 4945 N N . HIS C 1 31 ? 69.384 -1.364 -4.327 1.00 10.96 30 HIS C N 1
ATOM 4946 C CA . HIS C 1 31 ? 68.519 -1.305 -5.500 1.00 11.23 30 HIS C CA 1
ATOM 4947 C C . HIS C 1 31 ? 67.082 -1.760 -5.277 1.00 11.76 30 HIS C C 1
ATOM 4948 O O . HIS C 1 31 ? 66.181 -1.332 -6.000 1.00 10.26 30 HIS C O 1
ATOM 4955 N N . TYR C 1 32 ? 66.873 -2.628 -4.295 1.00 9.38 31 TYR C N 1
ATOM 4956 C CA . TYR C 1 32 ? 65.544 -3.188 -4.074 1.00 9.84 31 TYR C CA 1
ATOM 4957 C C . TYR C 1 32 ? 64.927 -3.050 -2.680 1.00 9.69 31 TYR C C 1
ATOM 4958 O O . TYR C 1 32 ? 63.895 -3.664 -2.404 1.00 11.18 31 TYR C O 1
ATOM 4967 N N . GLY C 1 33 ? 65.555 -2.257 -1.813 1.00 9.86 32 GLY C N 1
ATOM 4968 C CA . GLY C 1 33 ? 65.046 -2.047 -0.461 1.00 10.21 32 GLY C CA 1
ATOM 4969 C C . GLY C 1 33 ? 65.004 -3.307 0.387 1.00 11.09 32 GLY C C 1
ATOM 4970 O O . GLY C 1 33 ? 64.313 -3.368 1.406 1.00 11.46 32 GLY C O 1
ATOM 4971 N N . THR C 1 34 ? 65.775 -4.302 -0.035 1.00 11.05 33 THR C N 1
ATOM 4972 C CA . THR C 1 34 ? 65.831 -5.600 0.623 1.00 10.62 33 THR C CA 1
ATOM 4973 C C . THR C 1 34 ? 66.722 -5.728 1.858 1.00 10.47 33 THR C C 1
ATOM 4974 O O . THR C 1 34 ? 67.767 -6.383 1.837 1.00 8.84 33 THR C O 1
ATOM 4978 N N . SER C 1 35 ? 66.277 -5.121 2.944 1.00 8.73 34 SER C N 1
ATOM 4979 C CA . SER C 1 35 ? 66.989 -5.199 4.200 1.00 9.51 34 SER C CA 1
ATOM 4980 C C . SER C 1 35 ? 65.973 -5.057 5.327 1.00 9.71 34 SER C C 1
ATOM 4981 O O . SER C 1 35 ? 64.864 -4.563 5.123 1.00 9.29 34 SER C O 1
ATOM 4984 N N . VAL C 1 36 ? 66.352 -5.518 6.508 1.00 9.01 35 VAL C N 1
ATOM 4985 C CA . VAL C 1 36 ? 65.509 -5.371 7.676 1.00 8.72 35 VAL C CA 1
ATOM 4986 C C . VAL C 1 36 ? 66.442 -4.796 8.719 1.00 10.88 35 VAL C C 1
ATOM 4987 O O . VAL C 1 36 ? 67.626 -5.125 8.744 1.00 10.16 35 VAL C O 1
ATOM 4991 N N . PHE C 1 37 ? 65.926 -3.921 9.568 1.00 9.24 36 PHE C N 1
ATOM 4992 C CA . PHE C 1 37 ? 66.783 -3.305 10.563 1.00 9.39 36 PHE C CA 1
ATOM 4993 C C . PHE C 1 37 ? 66.075 -3.042 11.875 1.00 11.45 36 PHE C C 1
ATOM 4994 O O . PHE C 1 37 ? 64.870 -3.262 12.005 1.00 9.74 36 PHE C O 1
ATOM 5002 N N . GLU C 1 38 ? 66.839 -2.574 12.854 1.00 10.55 37 GLU C N 1
ATOM 5003 C CA . GLU C 1 38 ? 66.278 -2.261 14.151 1.00 10.39 37 GLU C CA 1
ATOM 5004 C C . GLU C 1 38 ? 66.885 -0.993 14.709 1.00 10.82 37 GLU C C 1
ATOM 5005 O O . GLU C 1 38 ? 67.922 -0.520 14.237 1.00 10.56 37 GLU C O 1
ATOM 5011 N N . GLY C 1 39 ? 66.196 -0.441 15.699 1.00 10.77 38 GLY C N 1
ATOM 5012 C CA . GLY C 1 39 ? 66.672 0.734 16.391 1.00 11.33 38 GLY C CA 1
ATOM 5013 C C . GLY C 1 39 ? 66.692 0.271 17.831 1.00 9.97 38 GLY C C 1
ATOM 5014 O O . GLY C 1 39 ? 65.686 -0.220 18.331 1.00 11.43 38 GLY C O 1
ATOM 5015 N N . ILE C 1 40 ? 67.837 0.385 18.493 1.00 11.95 39 ILE C N 1
ATOM 5016 C CA . ILE C 1 40 ? 67.946 -0.040 19.882 1.00 12.00 39 ILE C CA 1
ATOM 5017 C C . ILE C 1 40 ? 68.718 1.023 20.642 1.00 10.53 39 ILE C C 1
ATOM 5018 O O . ILE C 1 40 ? 69.649 1.614 20.106 1.00 12.50 39 ILE C O 1
ATOM 5023 N N . ARG C 1 41 ? 68.335 1.272 21.884 1.00 12.59 40 ARG C N 1
ATOM 5024 C CA . ARG C 1 41 ? 69.063 2.251 22.683 1.00 13.39 40 ARG C CA 1
ATOM 5025 C C . ARG C 1 41 ? 69.755 1.622 23.882 1.00 14.09 40 ARG C C 1
ATOM 5026 O O . ARG C 1 41 ? 69.232 0.710 24.529 1.00 13.34 40 ARG C O 1
ATOM 5034 N N . CYS C 1 42 ? 70.954 2.124 24.145 1.00 12.89 41 CYS C N 1
ATOM 5035 C CA . CYS C 1 42 ? 71.738 1.708 25.286 1.00 14.50 41 CYS C CA 1
ATOM 5036 C C . CYS C 1 42 ? 71.718 2.940 26.173 1.00 13.96 41 CYS C C 1
ATOM 5037 O O . CYS C 1 42 ? 72.060 4.039 25.721 1.00 14.36 41 CYS C O 1
ATOM 5040 N N . TYR C 1 43 ? 71.312 2.757 27.423 1.00 13.13 42 TYR C N 1
ATOM 5041 C CA . TYR C 1 43 ? 71.231 3.857 28.369 1.00 15.70 42 TYR C CA 1
ATOM 5042 C C . TYR C 1 43 ? 72.269 3.736 29.474 1.00 17.05 42 TYR C C 1
ATOM 5043 O O . TYR C 1 43 ? 72.652 2.633 29.866 1.00 17.45 42 TYR C O 1
ATOM 5052 N N . ASP C 1 44 ? 72.705 4.884 29.973 1.00 19.42 43 ASP C N 1
ATOM 5053 C CA . ASP C 1 44 ? 73.656 4.930 31.071 1.00 22.26 43 ASP C CA 1
ATOM 5054 C C . ASP C 1 44 ? 72.759 4.940 32.308 1.00 22.24 43 ASP C C 1
ATOM 5055 O O . ASP C 1 44 ? 72.242 5.986 32.700 1.00 26.11 43 ASP C O 1
ATOM 5060 N N . SER C 1 45 ? 72.557 3.778 32.916 1.00 21.43 44 SER C N 1
ATOM 5061 C CA . SER C 1 45 ? 71.667 3.682 34.075 1.00 20.45 44 SER C CA 1
ATOM 5062 C C . SER C 1 45 ? 72.343 3.502 35.431 1.00 21.12 44 SER C C 1
ATOM 5063 O O . SER C 1 45 ? 73.571 3.523 35.551 1.00 20.33 44 SER C O 1
ATOM 5066 N N . HIS C 1 46 ? 71.500 3.325 36.445 1.00 22.27 45 HIS C N 1
ATOM 5067 C CA . HIS C 1 46 ? 71.916 3.111 37.827 1.00 23.50 45 HIS C CA 1
ATOM 5068 C C . HIS C 1 46 ? 72.614 1.756 37.911 1.00 23.24 45 HIS C C 1
ATOM 5069 O O . HIS C 1 46 ? 73.316 1.460 38.883 1.00 24.00 45 HIS C O 1
ATOM 5076 N N . LYS C 1 47 ? 72.407 0.943 36.881 1.00 22.51 46 LYS C N 1
ATOM 5077 C CA . LYS C 1 47 ? 73.009 -0.381 36.783 1.00 22.88 46 LYS C CA 1
ATOM 5078 C C . LYS C 1 47 ? 74.146 -0.365 35.762 1.00 20.53 46 LYS C C 1
ATOM 5079 O O . LYS C 1 47 ? 74.712 -1.406 35.439 1.00 21.89 46 LYS C O 1
ATOM 5085 N N . GLY C 1 48 ? 74.478 0.821 35.262 1.00 19.58 47 GLY C N 1
ATOM 5086 C CA . GLY C 1 48 ? 75.533 0.945 34.270 1.00 18.11 47 GLY C CA 1
ATOM 5087 C C . GLY C 1 48 ? 74.940 0.891 32.874 1.00 17.34 47 GLY C C 1
ATOM 5088 O O . GLY C 1 48 ? 73.715 0.935 32.738 1.00 17.94 47 GLY C O 1
ATOM 5089 N N . PRO C 1 49 ? 75.765 0.786 31.818 1.00 16.60 48 PRO C N 1
ATOM 5090 C CA . PRO C 1 49 ? 75.248 0.730 30.444 1.00 16.15 48 PRO C CA 1
ATOM 5091 C C . PRO C 1 49 ? 74.322 -0.470 30.238 1.00 16.11 48 PRO C C 1
ATOM 5092 O O . PRO C 1 49 ? 74.723 -1.617 30.434 1.00 13.97 48 PRO C O 1
ATOM 5096 N N . VAL C 1 50 ? 73.080 -0.204 29.844 1.00 15.52 49 VAL C N 1
ATOM 5097 C CA . VAL C 1 50 ? 72.129 -1.285 29.618 1.00 14.23 49 VAL C CA 1
ATOM 5098 C C . VAL C 1 50 ? 71.403 -1.116 28.288 1.00 15.22 49 VAL C C 1
ATOM 5099 O O . VAL C 1 50 ? 71.094 0.001 27.876 1.00 13.50 49 VAL C O 1
ATOM 5103 N N . VAL C 1 51 ? 71.143 -2.234 27.618 1.00 14.48 50 VAL C N 1
ATOM 5104 C CA . VAL C 1 51 ? 70.446 -2.204 26.336 1.00 15.83 50 VAL C CA 1
ATOM 5105 C C . VAL C 1 51 ? 68.967 -2.435 26.637 1.00 13.93 50 VAL C C 1
ATOM 5106 O O . VAL C 1 51 ? 68.594 -3.461 27.195 1.00 14.69 50 VAL C O 1
ATOM 5110 N N . PHE C 1 52 ? 68.131 -1.472 26.265 1.00 14.43 51 PHE C N 1
ATOM 5111 C CA . PHE C 1 52 ? 66.701 -1.551 26.542 1.00 12.97 51 PHE C CA 1
ATOM 5112 C C . PHE C 1 52 ? 65.943 -2.525 25.646 1.00 12.21 51 PHE C C 1
ATOM 5113 O O . PHE C 1 52 ? 65.949 -2.386 24.426 1.00 11.85 51 PHE C O 1
ATOM 5121 N N . ARG C 1 53 ? 65.292 -3.504 26.273 1.00 13.21 52 ARG C N 1
ATOM 5122 C CA . ARG C 1 53 ? 64.519 -4.524 25.568 1.00 13.05 52 ARG C CA 1
ATOM 5123 C C . ARG C 1 53 ? 65.303 -5.057 24.378 1.00 13.77 52 ARG C C 1
ATOM 5124 O O . ARG C 1 53 ? 64.825 -5.110 23.245 1.00 12.10 52 ARG C O 1
ATOM 5132 N N . HIS C 1 54 ? 66.529 -5.461 24.677 1.00 13.27 53 HIS C N 1
ATOM 5133 C CA . HIS C 1 54 ? 67.460 -5.991 23.699 1.00 14.08 53 HIS C CA 1
ATOM 5134 C C . HIS C 1 54 ? 66.928 -7.235 22.980 1.00 13.50 53 HIS C C 1
ATOM 5135 O O . HIS C 1 54 ? 66.831 -7.261 21.759 1.00 13.09 53 HIS C O 1
ATOM 5142 N N . ARG C 1 55 ? 66.587 -8.271 23.736 1.00 14.68 54 ARG C N 1
ATOM 5143 C CA . ARG C 1 55 ? 66.095 -9.489 23.111 1.00 15.12 54 ARG C CA 1
ATOM 5144 C C . ARG C 1 55 ? 64.881 -9.207 22.237 1.00 14.11 54 ARG C C 1
ATOM 5145 O O . ARG C 1 55 ? 64.778 -9.727 21.125 1.00 12.84 54 ARG C O 1
ATOM 5153 N N . GLU C 1 56 ? 63.967 -8.382 22.740 1.00 13.50 55 GLU C N 1
ATOM 5154 C CA . GLU C 1 56 ? 62.768 -8.049 21.978 1.00 13.18 55 GLU C CA 1
ATOM 5155 C C . GLU C 1 56 ? 63.142 -7.482 20.610 1.00 11.69 55 GLU C C 1
ATOM 5156 O O . GLU C 1 56 ? 62.542 -7.839 19.593 1.00 10.32 55 GLU C O 1
ATOM 5162 N N . HIS C 1 57 ? 64.144 -6.607 20.578 1.00 10.29 56 HIS C N 1
ATOM 5163 C CA . HIS C 1 57 ? 64.560 -6.032 19.308 1.00 10.25 56 HIS C CA 1
ATOM 5164 C C . HIS C 1 57 ? 65.213 -7.021 18.355 1.00 9.73 56 HIS C C 1
ATOM 5165 O O . HIS C 1 57 ? 64.960 -6.992 17.155 1.00 9.29 56 HIS C O 1
ATOM 5172 N N . MET C 1 58 ? 66.063 -7.895 18.872 1.00 10.56 57 MET C N 1
ATOM 5173 C CA . MET C 1 58 ? 66.704 -8.863 17.995 1.00 9.71 57 MET C CA 1
ATOM 5174 C C . MET C 1 58 ? 65.661 -9.867 17.513 1.00 11.02 57 MET C C 1
ATOM 5175 O O . MET C 1 58 ? 65.734 -10.368 16.392 1.00 11.15 57 MET C O 1
ATOM 5180 N N . GLN C 1 59 ? 64.688 -10.152 18.368 1.00 11.80 58 GLN C N 1
ATOM 5181 C CA . GLN C 1 59 ? 63.613 -11.069 18.012 1.00 12.46 58 GLN C CA 1
ATOM 5182 C C . GLN C 1 59 ? 62.803 -10.458 16.866 1.00 12.30 58 GLN C C 1
ATOM 5183 O O . GLN C 1 59 ? 62.415 -11.151 15.923 1.00 12.48 58 GLN C O 1
ATOM 5189 N N . ARG C 1 60 ? 62.546 -9.156 16.943 1.00 11.84 59 ARG C N 1
ATOM 5190 C CA . ARG C 1 60 ? 61.791 -8.503 15.884 1.00 10.46 59 ARG C CA 1
ATOM 5191 C C . ARG C 1 60 ? 62.613 -8.485 14.597 1.00 9.30 59 ARG C C 1
ATOM 5192 O O . ARG C 1 60 ? 62.070 -8.639 13.503 1.00 9.57 59 ARG C O 1
ATOM 5200 N N . LEU C 1 61 ? 63.927 -8.308 14.730 1.00 8.50 60 LEU C N 1
ATOM 5201 C CA . LEU C 1 61 ? 64.807 -8.291 13.563 1.00 9.10 60 LEU C CA 1
ATOM 5202 C C . LEU C 1 61 ? 64.676 -9.631 12.847 1.00 11.47 60 LEU C C 1
ATOM 5203 O O . LEU C 1 61 ? 64.551 -9.685 11.624 1.00 10.83 60 LEU C O 1
ATOM 5208 N N . HIS C 1 62 ? 64.698 -10.711 13.621 1.00 11.94 61 HIS C N 1
ATOM 5209 C CA . HIS C 1 62 ? 64.556 -12.054 13.067 1.00 12.83 61 HIS C CA 1
ATOM 5210 C C . HIS C 1 62 ? 63.192 -12.226 12.412 1.00 11.72 61 HIS C C 1
ATOM 5211 O O . HIS C 1 62 ? 63.089 -12.794 11.329 1.00 12.03 61 HIS C O 1
ATOM 5218 N N . ASP C 1 63 ? 62.149 -11.747 13.086 1.00 11.24 62 ASP C N 1
ATOM 5219 C CA . ASP C 1 63 ? 60.797 -11.852 12.554 1.00 12.05 62 ASP C CA 1
ATOM 5220 C C . ASP C 1 63 ? 60.690 -11.135 11.206 1.00 11.85 62 ASP C C 1
ATOM 5221 O O . ASP C 1 63 ? 60.112 -11.666 10.261 1.00 11.01 62 ASP C O 1
ATOM 5226 N N . SER C 1 64 ? 61.258 -9.933 11.121 1.00 10.79 63 SER C N 1
ATOM 5227 C CA . SER C 1 64 ? 61.223 -9.164 9.884 1.00 10.62 63 SER C CA 1
ATOM 5228 C C . SER C 1 64 ? 61.902 -9.923 8.754 1.00 11.52 63 SER C C 1
ATOM 5229 O O . SER C 1 64 ? 61.404 -9.953 7.632 1.00 11.24 63 SER C O 1
ATOM 5232 N N . ALA C 1 65 ? 63.041 -10.544 9.054 1.00 11.51 64 ALA C N 1
ATOM 5233 C CA . ALA C 1 65 ? 63.771 -11.308 8.049 1.00 12.09 64 ALA C CA 1
ATOM 5234 C C . ALA C 1 65 ? 62.990 -12.553 7.639 1.00 11.48 64 ALA C C 1
ATOM 5235 O O . ALA C 1 65 ? 62.959 -12.918 6.466 1.00 13.23 64 ALA C O 1
ATOM 5237 N N . LYS C 1 66 ? 62.362 -13.203 8.613 1.00 11.23 65 LYS C N 1
ATOM 5238 C CA . LYS C 1 66 ? 61.590 -14.412 8.347 1.00 11.69 65 LYS C CA 1
ATOM 5239 C C . LYS C 1 66 ? 60.470 -14.157 7.341 1.00 11.94 65 LYS C C 1
ATOM 5240 O O . LYS C 1 66 ? 60.249 -14.947 6.428 1.00 13.60 65 LYS C O 1
ATOM 5246 N N . ILE C 1 67 ? 59.772 -13.041 7.512 1.00 11.82 66 ILE C N 1
ATOM 5247 C CA . ILE C 1 67 ? 58.677 -12.686 6.620 1.00 12.00 66 ILE C CA 1
ATOM 5248 C C . ILE C 1 67 ? 59.129 -12.640 5.158 1.00 12.77 66 ILE C C 1
ATOM 5249 O O . ILE C 1 67 ? 58.413 -13.106 4.269 1.00 13.86 66 ILE C O 1
ATOM 5254 N N . TYR C 1 68 ? 60.321 -12.098 4.919 1.00 10.77 67 TYR C N 1
ATOM 5255 C CA . TYR C 1 68 ? 60.879 -12.001 3.571 1.00 10.15 67 TYR C CA 1
ATOM 5256 C C . TYR C 1 68 ? 61.751 -13.198 3.203 1.00 9.97 67 TYR C C 1
ATOM 5257 O O . TYR C 1 68 ? 62.292 -13.263 2.105 1.00 13.37 67 TYR C O 1
ATOM 5266 N N . ARG C 1 69 ? 61.882 -14.140 4.128 1.00 10.44 68 ARG C N 1
ATOM 5267 C CA . ARG C 1 69 ? 62.683 -15.339 3.899 1.00 11.89 68 ARG C CA 1
ATOM 5268 C C . ARG C 1 69 ? 64.160 -15.031 3.678 1.00 14.20 68 ARG C C 1
ATOM 5269 O O . ARG C 1 69 ? 64.842 -15.733 2.928 1.00 13.24 68 ARG C O 1
ATOM 5277 N N . PHE C 1 70 ? 64.647 -13.971 4.320 1.00 14.03 69 PHE C N 1
ATOM 5278 C CA . PHE C 1 70 ? 66.060 -13.611 4.226 1.00 14.63 69 PHE C CA 1
ATOM 5279 C C . PHE C 1 70 ? 66.795 -14.581 5.160 1.00 15.38 69 PHE C C 1
ATOM 5280 O O . PHE C 1 70 ? 66.476 -14.659 6.348 1.00 15.82 69 PHE C O 1
ATOM 5288 N N . PRO C 1 71 ? 67.776 -15.334 4.640 1.00 15.36 70 PRO C N 1
ATOM 5289 C CA . PRO C 1 71 ? 68.502 -16.270 5.508 1.00 14.94 70 PRO C CA 1
ATOM 5290 C C . PRO C 1 71 ? 69.381 -15.524 6.512 1.00 15.29 70 PRO C C 1
ATOM 5291 O O . PRO C 1 71 ? 70.144 -14.634 6.142 1.00 14.45 70 PRO C O 1
ATOM 5295 N N . VAL C 1 72 ? 69.250 -15.883 7.785 1.00 15.16 71 VAL C N 1
ATOM 5296 C CA . VAL C 1 72 ? 70.020 -15.261 8.858 1.00 14.46 71 VAL C CA 1
ATOM 5297 C C . VAL C 1 72 ? 70.817 -16.359 9.559 1.00 15.37 71 VAL C C 1
ATOM 5298 O O . VAL C 1 72 ? 70.245 -17.263 10.158 1.00 15.87 71 VAL C O 1
ATOM 5302 N N . SER C 1 73 ? 72.138 -16.277 9.473 1.00 15.39 72 SER C N 1
ATOM 5303 C CA . SER C 1 73 ? 73.002 -17.287 10.070 1.00 16.58 72 SER C CA 1
ATOM 5304 C C . SER C 1 73 ? 73.248 -17.102 11.566 1.00 16.56 72 SER C C 1
ATOM 5305 O O . SER C 1 73 ? 73.661 -18.042 12.248 1.00 17.54 72 SER C O 1
ATOM 5308 N N . GLN C 1 74 ? 73.000 -15.894 12.067 1.00 14.84 73 GLN C N 1
ATOM 5309 C CA . GLN C 1 74 ? 73.197 -15.580 13.479 1.00 15.46 73 GLN C CA 1
ATOM 5310 C C . GLN C 1 74 ? 71.944 -15.826 14.298 1.00 15.49 73 GLN C C 1
ATOM 5311 O O . GLN C 1 74 ? 70.846 -15.472 13.872 1.00 16.06 73 GLN C O 1
ATOM 5317 N N . SER C 1 75 ? 72.115 -16.410 15.479 1.00 14.26 74 SER C N 1
ATOM 5318 C CA . SER C 1 75 ? 70.991 -16.671 16.374 1.00 14.45 74 SER C CA 1
ATOM 5319 C C . SER C 1 75 ? 70.717 -15.386 17.145 1.00 14.14 74 SER C C 1
ATOM 5320 O O . SER C 1 75 ? 71.535 -14.465 17.142 1.00 12.77 74 SER C O 1
ATOM 5323 N N . ILE C 1 76 ? 69.564 -15.316 17.800 1.00 15.69 75 ILE C N 1
ATOM 5324 C CA . ILE C 1 76 ? 69.233 -14.133 18.582 1.00 16.07 75 ILE C CA 1
ATOM 5325 C C . ILE C 1 76 ? 70.301 -13.889 19.656 1.00 15.58 75 ILE C C 1
ATOM 5326 O O . ILE C 1 76 ? 70.747 -12.758 19.856 1.00 13.31 75 ILE C O 1
ATOM 5331 N N . ASP C 1 77 ? 70.724 -14.952 20.338 1.00 16.31 76 ASP C N 1
ATOM 5332 C CA . ASP C 1 77 ? 71.743 -14.812 21.373 1.00 18.43 76 ASP C CA 1
ATOM 5333 C C . ASP C 1 77 ? 73.052 -14.267 20.782 1.00 18.23 76 ASP C C 1
ATOM 5334 O O . ASP C 1 77 ? 73.671 -13.364 21.356 1.00 17.96 76 ASP C O 1
ATOM 5339 N N . GLU C 1 78 ? 73.462 -14.799 19.631 1.00 16.77 77 GLU C N 1
ATOM 5340 C CA . GLU C 1 78 ? 74.699 -14.353 18.988 1.00 15.31 77 GLU C CA 1
ATOM 5341 C C . GLU C 1 78 ? 74.606 -12.905 18.525 1.00 15.11 77 GLU C C 1
ATOM 5342 O O . GLU C 1 78 ? 75.603 -12.180 18.518 1.00 13.78 77 GLU C O 1
ATOM 5348 N N . LEU C 1 79 ? 73.406 -12.476 18.143 1.00 13.76 78 LEU C N 1
ATOM 5349 C CA . LEU C 1 79 ? 73.215 -11.095 17.716 1.00 15.23 78 LEU C CA 1
ATOM 5350 C C . LEU C 1 79 ? 73.316 -10.190 18.942 1.00 14.14 78 LEU C C 1
ATOM 5351 O O . LEU C 1 79 ? 73.916 -9.115 18.892 1.00 15.02 78 LEU C O 1
ATOM 5356 N N . MET C 1 80 ? 72.740 -10.639 20.050 1.00 14.33 79 MET C N 1
ATOM 5357 C CA . MET C 1 80 ? 72.800 -9.864 21.285 1.00 14.18 79 MET C CA 1
ATOM 5358 C C . MET C 1 80 ? 74.249 -9.734 21.756 1.00 14.76 79 MET C C 1
ATOM 5359 O O . MET C 1 80 ? 74.681 -8.666 22.183 1.00 14.71 79 MET C O 1
ATOM 5364 N N . GLU C 1 81 ? 75.002 -10.824 21.671 1.00 15.04 80 GLU C N 1
ATOM 5365 C CA . GLU C 1 81 ? 76.398 -10.783 22.082 1.00 15.79 80 GLU C CA 1
ATOM 5366 C C . GLU C 1 81 ? 77.176 -9.795 21.215 1.00 15.48 80 GLU C C 1
ATOM 5367 O O . GLU C 1 81 ? 77.972 -9.006 21.721 1.00 15.20 80 GLU C O 1
ATOM 5373 N N . ALA C 1 82 ? 76.934 -9.832 19.909 1.00 12.96 81 ALA C N 1
ATOM 5374 C CA . ALA C 1 82 ? 77.617 -8.927 18.993 1.00 13.48 81 ALA C CA 1
ATOM 5375 C C . ALA C 1 82 ? 77.277 -7.482 19.342 1.00 13.40 81 ALA C C 1
ATOM 5376 O O . ALA C 1 82 ? 78.142 -6.606 19.322 1.00 14.53 81 ALA C O 1
ATOM 5378 N N . CYS C 1 83 ? 76.010 -7.234 19.657 1.00 13.33 82 CYS C N 1
ATOM 5379 C CA . CYS C 1 83 ? 75.569 -5.890 20.014 1.00 13.07 82 CYS C CA 1
ATOM 5380 C C . CYS C 1 83 ? 76.313 -5.374 21.250 1.00 13.27 82 CYS C C 1
ATOM 5381 O O . CYS C 1 83 ? 76.833 -4.257 21.251 1.00 13.27 82 CYS C O 1
ATOM 5384 N N . ARG C 1 84 ? 76.354 -6.181 22.305 1.00 14.03 83 ARG C N 1
ATOM 5385 C CA . ARG C 1 84 ? 77.052 -5.774 23.519 1.00 13.95 83 ARG C CA 1
ATOM 5386 C C . ARG C 1 84 ? 78.534 -5.576 23.193 1.00 14.62 83 ARG C C 1
ATOM 5387 O O . ARG C 1 84 ? 79.162 -4.627 23.651 1.00 14.22 83 ARG C O 1
ATOM 5395 N N . ASP C 1 85 ? 79.065 -6.478 22.378 1.00 15.03 84 ASP C N 1
ATOM 5396 C CA . ASP C 1 85 ? 80.461 -6.452 21.956 1.00 17.15 84 ASP C CA 1
ATOM 5397 C C . ASP C 1 85 ? 80.822 -5.124 21.279 1.00 16.84 84 ASP C C 1
ATOM 5398 O O . ASP C 1 85 ? 81.814 -4.485 21.629 1.00 13.52 84 ASP C O 1
ATOM 5403 N N . VAL C 1 86 ? 80.006 -4.704 20.316 1.00 15.15 85 VAL C N 1
ATOM 5404 C CA . VAL C 1 86 ? 80.269 -3.463 19.597 1.00 15.41 85 VAL C CA 1
ATOM 5405 C C . VAL C 1 86 ? 80.106 -2.213 20.464 1.00 15.26 85 VAL C C 1
ATOM 5406 O O . VAL C 1 86 ? 80.740 -1.195 20.213 1.00 15.54 85 VAL C O 1
ATOM 5410 N N . ILE C 1 87 ? 79.261 -2.281 21.488 1.00 15.04 86 ILE C N 1
ATOM 5411 C CA . ILE C 1 87 ? 79.080 -1.131 22.367 1.00 16.69 86 ILE C CA 1
ATOM 5412 C C . ILE C 1 87 ? 80.351 -0.949 23.206 1.00 17.14 86 ILE C C 1
ATOM 5413 O O . ILE C 1 87 ? 80.874 0.164 23.332 1.00 18.42 86 ILE C O 1
ATOM 5418 N N . ARG C 1 88 ? 80.839 -2.053 23.762 1.00 16.46 87 ARG C N 1
ATOM 5419 C CA . ARG C 1 88 ? 82.047 -2.040 24.585 1.00 16.53 87 ARG C CA 1
ATOM 5420 C C . ARG C 1 88 ? 83.273 -1.670 23.761 1.00 17.48 87 ARG C C 1
ATOM 5421 O O . ARG C 1 88 ? 84.117 -0.909 24.215 1.00 17.66 87 ARG C O 1
ATOM 5429 N N . LYS C 1 89 ? 83.362 -2.207 22.549 1.00 17.17 88 LYS C N 1
ATOM 5430 C CA . LYS C 1 89 ? 84.498 -1.938 21.668 1.00 18.90 88 LYS C CA 1
ATOM 5431 C C . LYS C 1 89 ? 84.652 -0.455 21.353 1.00 19.16 88 LYS C C 1
ATOM 5432 O O . LYS C 1 89 ? 85.765 0.038 21.148 1.00 19.37 88 LYS C O 1
ATOM 5438 N N . ASN C 1 90 ? 83.532 0.254 21.303 1.00 18.05 89 ASN C N 1
ATOM 5439 C CA . ASN C 1 90 ? 83.553 1.680 21.021 1.00 19.59 89 ASN C CA 1
ATOM 5440 C C . ASN C 1 90 ? 83.559 2.483 22.310 1.00 20.51 89 ASN C C 1
ATOM 5441 O O . ASN C 1 90 ? 83.520 3.715 22.292 1.00 20.68 89 ASN C O 1
ATOM 5446 N N . ASN C 1 91 ? 83.619 1.762 23.425 1.00 21.47 90 ASN C N 1
ATOM 5447 C CA . ASN C 1 91 ? 83.651 2.351 24.758 1.00 22.26 90 ASN C CA 1
ATOM 5448 C C . ASN C 1 91 ? 82.530 3.354 24.994 1.00 22.56 90 ASN C C 1
ATOM 5449 O O . ASN C 1 91 ? 82.760 4.462 25.476 1.00 20.69 90 ASN C O 1
ATOM 5454 N N . LEU C 1 92 ? 81.309 2.944 24.662 1.00 21.84 91 LEU C N 1
ATOM 5455 C CA . LEU C 1 92 ? 80.139 3.796 24.835 1.00 21.72 91 LEU C CA 1
ATOM 5456 C C . LEU C 1 92 ? 79.390 3.383 26.093 1.00 21.94 91 LEU C C 1
ATOM 5457 O O . LEU C 1 92 ? 79.366 2.203 26.439 1.00 22.62 91 LEU C O 1
ATOM 5462 N N . THR C 1 93 ? 78.785 4.352 26.777 1.00 22.20 92 THR C N 1
ATOM 5463 C CA . THR C 1 93 ? 78.011 4.061 27.980 1.00 22.18 92 THR C CA 1
ATOM 5464 C C . THR C 1 93 ? 76.525 4.306 27.696 1.00 21.98 92 THR C C 1
ATOM 5465 O O . THR C 1 93 ? 75.652 3.840 28.428 1.00 22.36 92 THR C O 1
ATOM 5469 N N . SER C 1 94 ? 76.266 5.046 26.621 1.00 21.49 93 SER C N 1
ATOM 5470 C CA . SER C 1 94 ? 74.918 5.345 26.141 1.00 20.57 93 SER C CA 1
ATOM 5471 C C . SER C 1 94 ? 75.061 5.414 24.624 1.00 20.10 93 SER C C 1
ATOM 5472 O O . SER C 1 94 ? 76.088 5.866 24.112 1.00 20.90 93 SER C O 1
ATOM 5475 N N . ALA C 1 95 ? 74.054 4.959 23.891 1.00 17.02 94 ALA C N 1
ATOM 5476 C CA . ALA C 1 95 ? 74.158 4.987 22.442 1.00 15.87 94 ALA C CA 1
ATOM 5477 C C . ALA C 1 95 ? 72.914 4.476 21.749 1.00 15.42 94 ALA C C 1
ATOM 5478 O O . ALA C 1 95 ? 72.021 3.913 22.377 1.00 15.24 94 ALA C O 1
ATOM 5480 N N . TYR C 1 96 ? 72.873 4.693 20.443 1.00 13.85 95 TYR C N 1
ATOM 5481 C CA . TYR C 1 96 ? 71.785 4.203 19.612 1.00 14.64 95 TYR C CA 1
ATOM 5482 C C . TYR C 1 96 ? 72.454 3.090 18.816 1.00 13.38 95 TYR C C 1
ATOM 5483 O O . TYR C 1 96 ? 73.575 3.262 18.336 1.00 16.16 95 TYR C O 1
ATOM 5492 N N . ILE C 1 97 ? 71.797 1.945 18.691 1.00 13.60 96 ILE C N 1
ATOM 5493 C CA . ILE C 1 97 ? 72.389 0.840 17.949 1.00 13.66 96 ILE C CA 1
ATOM 5494 C C . ILE C 1 97 ? 71.560 0.556 16.716 1.00 13.33 96 ILE C C 1
ATOM 5495 O O . ILE C 1 97 ? 70.335 0.557 16.780 1.00 13.06 96 ILE C O 1
ATOM 5500 N N . ARG C 1 98 ? 72.238 0.317 15.600 1.00 11.04 97 ARG C N 1
ATOM 5501 C CA . ARG C 1 98 ? 71.563 0.042 14.347 1.00 10.73 97 ARG C CA 1
ATOM 5502 C C . ARG C 1 98 ? 71.946 -1.289 13.717 1.00 10.67 97 ARG C C 1
ATOM 5503 O O . ARG C 1 98 ? 72.901 -1.368 12.951 1.00 12.16 97 ARG C O 1
ATOM 5511 N N . PRO C 1 99 ? 71.231 -2.369 14.077 1.00 11.02 98 PRO C N 1
ATOM 5512 C CA . PRO C 1 99 ? 71.526 -3.680 13.491 1.00 10.92 98 PRO C CA 1
ATOM 5513 C C . PRO C 1 99 ? 70.878 -3.628 12.109 1.00 10.58 98 PRO C C 1
ATOM 5514 O O . PRO C 1 99 ? 69.787 -3.074 11.965 1.00 11.18 98 PRO C O 1
ATOM 5518 N N . LEU C 1 100 ? 71.540 -4.182 11.100 1.00 10.63 99 LEU C N 1
ATOM 5519 C CA . LEU C 1 100 ? 70.994 -4.187 9.747 1.00 10.74 99 LEU C CA 1
ATOM 5520 C C . LEU C 1 100 ? 71.344 -5.496 9.049 1.00 11.02 99 LEU C C 1
ATOM 5521 O O . LEU C 1 100 ? 72.520 -5.861 8.960 1.00 10.75 99 LEU C O 1
ATOM 5526 N N . ILE C 1 101 ? 70.313 -6.207 8.588 1.00 9.62 100 ILE C N 1
ATOM 5527 C CA . ILE C 1 101 ? 70.479 -7.468 7.865 1.00 10.34 100 ILE C CA 1
ATOM 5528 C C . ILE C 1 101 ? 70.085 -7.131 6.439 1.00 11.27 100 ILE C C 1
ATOM 5529 O O . ILE C 1 101 ? 68.977 -6.646 6.203 1.00 11.79 100 ILE C O 1
ATOM 5534 N N . PHE C 1 102 ? 70.980 -7.370 5.486 1.00 9.83 101 PHE C N 1
ATOM 5535 C CA . PHE C 1 102 ? 70.665 -7.016 4.115 1.00 10.97 101 PHE C CA 1
ATOM 5536 C C . PHE C 1 102 ? 71.164 -7.961 3.036 1.00 11.87 101 PHE C C 1
ATOM 5537 O O . PHE C 1 102 ? 72.116 -8.716 3.238 1.00 10.33 101 PHE C O 1
ATOM 5545 N N . VAL C 1 103 ? 70.483 -7.945 1.895 1.00 11.47 102 VAL C N 1
ATOM 5546 C CA . VAL C 1 103 ? 70.905 -8.776 0.776 1.00 11.30 102 VAL C CA 1
ATOM 5547 C C . VAL C 1 103 ? 72.021 -7.974 0.123 1.00 10.98 102 VAL C C 1
ATOM 5548 O O . VAL C 1 103 ? 71.810 -6.840 -0.308 1.00 10.08 102 VAL C O 1
ATOM 5552 N N . GLY C 1 104 ? 73.207 -8.568 0.061 1.00 11.42 103 GLY C N 1
ATOM 5553 C CA . GLY C 1 104 ? 74.348 -7.866 -0.499 1.00 12.80 103 GLY C CA 1
ATOM 5554 C C . GLY C 1 104 ? 74.624 -8.055 -1.975 1.00 13.45 103 GLY C C 1
ATOM 5555 O O . GLY C 1 104 ? 73.713 -8.047 -2.798 1.00 12.03 103 GLY C O 1
ATOM 5556 N N . ASP C 1 105 ? 75.906 -8.222 -2.297 1.00 15.60 104 ASP C N 1
ATOM 5557 C CA . ASP C 1 105 ? 76.373 -8.397 -3.671 1.00 16.50 104 ASP C CA 1
ATOM 5558 C C . ASP C 1 105 ? 76.066 -9.811 -4.148 1.00 17.32 104 ASP C C 1
ATOM 5559 O O . ASP C 1 105 ? 76.903 -10.707 -4.034 1.00 17.78 104 ASP C O 1
ATOM 5564 N N . VAL C 1 106 ? 74.868 -10.010 -4.691 1.00 15.68 105 VAL C N 1
ATOM 5565 C CA . VAL C 1 106 ? 74.459 -11.334 -5.145 1.00 15.37 105 VAL C CA 1
ATOM 5566 C C . VAL C 1 106 ? 73.949 -11.351 -6.581 1.00 15.82 105 VAL C C 1
ATOM 5567 O O . VAL C 1 106 ? 73.456 -12.374 -7.043 1.00 16.36 105 VAL C O 1
ATOM 5571 N N . GLY C 1 107 ? 74.064 -10.222 -7.274 1.00 14.23 106 GLY C N 1
ATOM 5572 C CA . GLY C 1 107 ? 73.600 -10.140 -8.650 1.00 13.47 106 GLY C CA 1
ATOM 5573 C C . GLY C 1 107 ? 72.336 -9.303 -8.781 1.00 13.85 106 GLY C C 1
ATOM 5574 O O . GLY C 1 107 ? 71.608 -9.112 -7.805 1.00 12.39 106 GLY C O 1
ATOM 5575 N N . MET C 1 108 ? 72.071 -8.793 -9.979 1.00 14.31 107 MET C N 1
ATOM 5576 C CA . MET C 1 108 ? 70.877 -7.978 -10.190 1.00 14.45 107 MET C CA 1
ATOM 5577 C C . MET C 1 108 ? 69.642 -8.866 -10.323 1.00 15.51 107 MET C C 1
ATOM 5578 O O . MET C 1 108 ? 69.751 -10.080 -10.469 1.00 15.49 107 MET C O 1
ATOM 5583 N N . GLY C 1 109 ? 68.462 -8.257 -10.287 1.00 14.03 108 GLY C N 1
ATOM 5584 C CA . GLY C 1 109 ? 67.239 -9.041 -10.366 1.00 15.48 108 GLY C CA 1
ATOM 5585 C C . GLY C 1 109 ? 66.664 -9.148 -8.963 1.00 15.43 108 GLY C C 1
ATOM 5586 O O . GLY C 1 109 ? 67.302 -9.688 -8.057 1.00 13.72 108 GLY C O 1
ATOM 5587 N N . VAL C 1 110 ? 65.454 -8.634 -8.779 1.00 16.50 109 VAL C N 1
ATOM 5588 C CA . VAL C 1 110 ? 64.820 -8.644 -7.466 1.00 15.72 109 VAL C CA 1
ATOM 5589 C C . VAL C 1 110 ? 64.871 -9.982 -6.712 1.00 16.21 109 VAL C C 1
ATOM 5590 O O . VAL C 1 110 ? 65.028 -9.998 -5.495 1.00 15.06 109 VAL C O 1
ATOM 5594 N N . ASN C 1 111 ? 64.760 -11.105 -7.417 1.00 16.18 110 ASN C N 1
ATOM 5595 C CA . ASN C 1 111 ? 64.819 -12.405 -6.752 1.00 17.57 110 ASN C CA 1
ATOM 5596 C C . ASN C 1 111 ? 66.273 -12.868 -6.572 1.00 16.89 110 ASN C C 1
ATOM 5597 O O . ASN C 1 111 ? 66.956 -13.153 -7.551 1.00 18.27 110 ASN C O 1
ATOM 5602 N N . PRO C 1 112 ? 66.761 -12.941 -5.321 1.00 17.17 111 PRO C N 1
ATOM 5603 C CA . PRO C 1 112 ? 68.141 -13.381 -5.085 1.00 17.43 111 PRO C CA 1
ATOM 5604 C C . PRO C 1 112 ? 68.329 -14.833 -5.497 1.00 18.60 111 PRO C C 1
ATOM 5605 O O . PRO C 1 112 ? 67.384 -15.617 -5.504 1.00 17.17 111 PRO C O 1
ATOM 5609 N N . PRO C 1 113 ? 69.563 -15.212 -5.854 1.00 20.12 112 PRO C N 1
ATOM 5610 C CA . PRO C 1 113 ? 69.827 -16.593 -6.262 1.00 20.01 112 PRO C CA 1
ATOM 5611 C C . PRO C 1 113 ? 69.685 -17.582 -5.099 1.00 20.78 112 PRO C C 1
ATOM 5612 O O . PRO C 1 113 ? 69.984 -17.256 -3.955 1.00 18.54 112 PRO C O 1
ATOM 5616 N N . ALA C 1 114 ? 69.207 -18.786 -5.393 1.00 20.94 113 ALA C N 1
ATOM 5617 C CA . ALA C 1 114 ? 69.054 -19.802 -4.357 1.00 21.46 113 ALA C CA 1
ATOM 5618 C C . ALA C 1 114 ? 70.396 -20.030 -3.665 1.00 21.55 113 ALA C C 1
ATOM 5619 O O . ALA C 1 114 ? 71.440 -20.043 -4.321 1.00 22.81 113 ALA C O 1
ATOM 5621 N N . GLY C 1 115 ? 70.370 -20.192 -2.344 1.00 20.59 114 GLY C N 1
ATOM 5622 C CA . GLY C 1 115 ? 71.596 -20.435 -1.603 1.00 21.14 114 GLY C CA 1
ATOM 5623 C C . GLY C 1 115 ? 72.332 -19.202 -1.108 1.00 20.81 114 GLY C C 1
ATOM 5624 O O . GLY C 1 115 ? 73.323 -19.319 -0.387 1.00 21.09 114 GLY C O 1
ATOM 5625 N N . TYR C 1 116 ? 71.852 -18.021 -1.484 1.00 20.32 115 TYR C N 1
ATOM 5626 C CA . TYR C 1 116 ? 72.488 -16.774 -1.068 1.00 19.25 115 TYR C CA 1
ATOM 5627 C C . TYR C 1 116 ? 72.443 -16.596 0.449 1.00 18.91 115 TYR C C 1
ATOM 5628 O O . TYR C 1 116 ? 71.645 -17.234 1.142 1.00 17.53 115 TYR C O 1
ATOM 5637 N N . SER C 1 117 ? 73.312 -15.726 0.956 1.00 18.86 116 SER C N 1
ATOM 5638 C CA . SER C 1 117 ? 73.371 -15.422 2.383 1.00 18.96 116 SER C CA 1
ATOM 5639 C C . SER C 1 117 ? 73.188 -13.918 2.547 1.00 16.70 116 SER C C 1
ATOM 5640 O O . SER C 1 117 ? 73.337 -13.167 1.588 1.00 16.38 116 SER C O 1
ATOM 5643 N N . THR C 1 118 ? 72.838 -13.472 3.746 1.00 14.83 117 THR C N 1
ATOM 5644 C CA . THR C 1 118 ? 72.691 -12.040 3.961 1.00 13.47 117 THR C CA 1
ATOM 5645 C C . THR C 1 118 ? 73.939 -11.524 4.666 1.00 14.05 117 THR C C 1
ATOM 5646 O O . THR C 1 118 ? 74.704 -12.293 5.249 1.00 13.93 117 THR C O 1
ATOM 5650 N N . ASP C 1 119 ? 74.143 -10.219 4.581 1.00 12.22 118 ASP C N 1
ATOM 5651 C CA . ASP C 1 119 ? 75.243 -9.571 5.259 1.00 12.56 118 ASP C CA 1
ATOM 5652 C C . ASP C 1 119 ? 74.600 -8.923 6.473 1.00 12.25 118 ASP C C 1
ATOM 5653 O O . ASP C 1 119 ? 73.437 -8.523 6.418 1.00 10.86 118 ASP C O 1
ATOM 5658 N N . VAL C 1 120 ? 75.332 -8.852 7.578 1.00 11.06 119 VAL C N 1
ATOM 5659 C CA . VAL C 1 120 ? 74.786 -8.253 8.784 1.00 11.99 119 VAL C CA 1
ATOM 5660 C C . VAL C 1 120 ? 75.752 -7.247 9.376 1.00 12.93 119 VAL C C 1
ATOM 5661 O O . VAL C 1 120 ? 76.945 -7.515 9.484 1.00 12.23 119 VAL C O 1
ATOM 5665 N N . ILE C 1 121 ? 75.211 -6.094 9.753 1.00 13.16 120 ILE C N 1
ATOM 5666 C CA . ILE C 1 121 ? 75.970 -5.007 10.345 1.00 15.66 120 ILE C CA 1
ATOM 5667 C C . ILE C 1 121 ? 75.315 -4.594 11.651 1.00 14.55 120 ILE C C 1
ATOM 5668 O O . ILE C 1 121 ? 74.109 -4.718 11.800 1.00 14.40 120 ILE C O 1
ATOM 5673 N N . ILE C 1 122 ? 76.118 -4.141 12.607 1.00 13.52 121 ILE C N 1
ATOM 5674 C CA . ILE C 1 122 ? 75.589 -3.639 13.871 1.00 12.90 121 ILE C CA 1
ATOM 5675 C C . ILE C 1 122 ? 76.475 -2.453 14.219 1.00 14.55 121 ILE C C 1
ATOM 5676 O O . ILE C 1 122 ? 77.645 -2.625 14.565 1.00 12.51 121 ILE C O 1
ATOM 5681 N N . ALA C 1 123 ? 75.919 -1.251 14.087 1.00 13.91 122 ALA C N 1
ATOM 5682 C CA . ALA C 1 123 ? 76.658 -0.032 14.384 1.00 15.41 122 ALA C CA 1
ATOM 5683 C C . ALA C 1 123 ? 76.090 0.619 15.631 1.00 16.35 122 ALA C C 1
ATOM 5684 O O . ALA C 1 123 ? 74.873 0.671 15.813 1.00 17.13 122 ALA C O 1
ATOM 5686 N N . ALA C 1 124 ? 76.978 1.110 16.490 1.00 15.99 123 ALA C N 1
ATOM 5687 C CA . ALA C 1 124 ? 76.582 1.772 17.727 1.00 15.61 123 ALA C CA 1
ATOM 5688 C C . ALA C 1 124 ? 77.185 3.166 17.702 1.00 16.95 123 ALA C C 1
ATOM 5689 O O . ALA C 1 124 ? 78.329 3.338 17.298 1.00 15.95 123 ALA C O 1
ATOM 5691 N N . PHE C 1 125 ? 76.416 4.160 18.128 1.00 17.07 124 PHE C N 1
ATOM 5692 C CA . PHE C 1 125 ? 76.886 5.543 18.130 1.00 20.47 124 PHE C CA 1
ATOM 5693 C C . PHE C 1 125 ? 75.918 6.424 18.919 1.00 21.35 124 PHE C C 1
ATOM 5694 O O . PHE C 1 125 ? 74.728 6.138 18.982 1.00 21.63 124 PHE C O 1
ATOM 5702 N N . PRO C 1 126 ? 76.421 7.502 19.543 1.00 23.51 125 PRO C N 1
ATOM 5703 C CA . PRO C 1 126 ? 75.560 8.407 20.319 1.00 24.93 125 PRO C CA 1
ATOM 5704 C C . PRO C 1 126 ? 74.536 9.073 19.397 1.00 25.69 125 PRO C C 1
ATOM 5705 O O . PRO C 1 126 ? 74.868 9.439 18.272 1.00 26.18 125 PRO C O 1
ATOM 5709 N N . TRP C 1 127 ? 73.293 9.220 19.857 1.00 25.96 126 TRP C N 1
ATOM 5710 C CA . TRP C 1 127 ? 72.254 9.871 19.051 1.00 27.32 126 TRP C CA 1
ATOM 5711 C C . TRP C 1 127 ? 71.261 10.568 19.975 1.00 27.92 126 TRP C C 1
ATOM 5712 O O . TRP C 1 127 ? 70.662 9.940 20.861 1.00 27.96 126 TRP C O 1
ATOM 5723 N N . GLY C 1 128 ? 71.096 11.870 19.763 1.00 28.01 127 GLY C N 1
ATOM 5724 C CA . GLY C 1 128 ? 70.200 12.658 20.590 1.00 27.74 127 GLY C CA 1
ATOM 5725 C C . GLY C 1 128 ? 68.724 12.434 20.339 1.00 28.46 127 GLY C C 1
ATOM 5726 O O . GLY C 1 128 ? 68.332 11.518 19.608 1.00 27.99 127 GLY C O 1
ATOM 5727 N N . ALA C 1 129 ? 67.900 13.278 20.953 1.00 27.61 128 ALA C N 1
ATOM 5728 C CA . ALA C 1 129 ? 66.449 13.186 20.812 1.00 27.37 128 ALA C CA 1
ATOM 5729 C C . ALA C 1 129 ? 66.057 13.250 19.344 1.00 26.33 128 ALA C C 1
ATOM 5730 O O . ALA C 1 129 ? 66.439 14.174 18.628 1.00 26.76 128 ALA C O 1
ATOM 5732 N N . TYR C 1 130 ? 65.289 12.257 18.911 1.00 25.52 129 TYR C N 1
ATOM 5733 C CA . TYR C 1 130 ? 64.835 12.148 17.532 1.00 24.91 129 TYR C CA 1
ATOM 5734 C C . TYR C 1 130 ? 64.126 13.401 17.019 1.00 25.57 129 TYR C C 1
ATOM 5735 O O . TYR C 1 130 ? 64.342 13.828 15.884 1.00 24.69 129 TYR C O 1
ATOM 5744 N N . LEU C 1 131 ? 63.294 14.005 17.859 1.00 25.75 130 LEU C N 1
ATOM 5745 C CA . LEU C 1 131 ? 62.534 15.171 17.425 1.00 26.88 130 LEU C CA 1
ATOM 5746 C C . LEU C 1 131 ? 62.988 16.547 17.905 1.00 27.88 130 LEU C C 1
ATOM 5747 O O . LEU C 1 131 ? 62.245 17.521 17.783 1.00 27.95 130 LEU C O 1
ATOM 5752 N N . GLY C 1 132 ? 64.206 16.644 18.426 1.00 28.05 131 GLY C N 1
ATOM 5753 C CA . GLY C 1 132 ? 64.686 17.941 18.873 1.00 28.71 131 GLY C CA 1
ATOM 5754 C C . GLY C 1 132 ? 65.103 18.025 20.326 1.00 29.65 131 GLY C C 1
ATOM 5755 O O . GLY C 1 132 ? 64.695 17.212 21.157 1.00 28.80 131 GLY C O 1
ATOM 5756 N N . ALA C 1 133 ? 65.915 19.036 20.630 1.00 30.54 132 ALA C N 1
ATOM 5757 C CA . ALA C 1 133 ? 66.427 19.251 21.980 1.00 31.96 132 ALA C CA 1
ATOM 5758 C C . ALA C 1 133 ? 65.358 19.599 23.013 1.00 31.63 132 ALA C C 1
ATOM 5759 O O . ALA C 1 133 ? 65.524 19.302 24.196 1.00 33.49 132 ALA C O 1
ATOM 5761 N N . GLU C 1 134 ? 64.262 20.214 22.570 1.00 31.82 133 GLU C N 1
ATOM 5762 C CA . GLU C 1 134 ? 63.184 20.619 23.481 1.00 31.17 133 GLU C CA 1
ATOM 5763 C C . GLU C 1 134 ? 61.973 19.685 23.430 1.00 29.53 133 GLU C C 1
ATOM 5764 O O . GLU C 1 134 ? 61.059 19.802 24.250 1.00 28.95 133 GLU C O 1
ATOM 5770 N N . ALA C 1 135 ? 61.985 18.756 22.477 1.00 27.37 134 ALA C N 1
ATOM 5771 C CA . ALA C 1 135 ? 60.887 17.811 22.265 1.00 25.05 134 ALA C CA 1
ATOM 5772 C C . ALA C 1 135 ? 60.322 17.076 23.487 1.00 23.60 134 ALA C C 1
ATOM 5773 O O . ALA C 1 135 ? 59.121 17.168 23.766 1.00 22.48 134 ALA C O 1
ATOM 5775 N N . LEU C 1 136 ? 61.170 16.344 24.205 1.00 21.54 135 LEU C N 1
ATOM 5776 C CA . LEU C 1 136 ? 60.727 15.580 25.368 1.00 21.41 135 LEU C CA 1
ATOM 5777 C C . LEU C 1 136 ? 60.079 16.453 26.436 1.00 21.80 135 LEU C C 1
ATOM 5778 O O . LEU C 1 136 ? 59.086 16.069 27.059 1.00 21.15 135 LEU C O 1
ATOM 5783 N N . GLU C 1 137 ? 60.640 17.639 26.622 1.00 22.01 136 GLU C N 1
ATOM 5784 C CA . GLU C 1 137 ? 60.172 18.582 27.621 1.00 23.40 136 GLU C CA 1
ATOM 5785 C C . GLU C 1 137 ? 58.898 19.356 27.253 1.00 22.82 136 GLU C C 1
ATOM 5786 O O . GLU C 1 137 ? 57.882 19.257 27.941 1.00 22.71 136 GLU C O 1
ATOM 5792 N N . GLN C 1 138 ? 58.957 20.106 26.159 1.00 23.93 137 GLN C N 1
ATOM 5793 C CA . GLN C 1 138 ? 57.844 20.951 25.732 1.00 24.05 137 GLN C CA 1
ATOM 5794 C C . GLN C 1 138 ? 56.864 20.364 24.711 1.00 23.06 137 GLN C C 1
ATOM 5795 O O . GLN C 1 138 ? 55.819 20.958 24.444 1.00 21.19 137 GLN C O 1
ATOM 5801 N N . GLY C 1 139 ? 57.194 19.214 24.137 1.00 22.05 138 GLY C N 1
ATOM 5802 C CA . GLY C 1 139 ? 56.307 18.625 23.148 1.00 20.30 138 GLY C CA 1
ATOM 5803 C C . GLY C 1 139 ? 56.573 19.211 21.773 1.00 20.22 138 GLY C C 1
ATOM 5804 O O . GLY C 1 139 ? 57.270 20.217 21.647 1.00 20.63 138 GLY C O 1
ATOM 5805 N N . ILE C 1 140 ? 56.010 18.594 20.739 1.00 18.96 139 ILE C N 1
ATOM 5806 C CA . ILE C 1 140 ? 56.216 19.046 19.368 1.00 17.12 139 ILE C CA 1
ATOM 5807 C C . ILE C 1 140 ? 54.897 19.309 18.643 1.00 17.14 139 ILE C C 1
ATOM 5808 O O . ILE C 1 140 ? 53.833 18.911 19.113 1.00 16.49 139 ILE C O 1
ATOM 5813 N N . ASP C 1 141 ? 54.974 19.988 17.505 1.00 16.64 140 ASP C N 1
ATOM 5814 C CA . ASP C 1 141 ? 53.788 20.284 16.709 1.00 16.77 140 ASP C CA 1
ATOM 5815 C C . ASP C 1 141 ? 53.718 19.284 15.569 1.00 16.15 140 ASP C C 1
ATOM 5816 O O . ASP C 1 141 ? 54.626 19.209 14.742 1.00 15.36 140 ASP C O 1
ATOM 5821 N N . ALA C 1 142 ? 52.632 18.519 15.536 1.00 15.31 141 ALA C N 1
ATOM 5822 C CA . ALA C 1 142 ? 52.435 17.496 14.517 1.00 14.36 141 ALA C CA 1
ATOM 5823 C C . ALA C 1 142 ? 51.462 17.918 13.424 1.00 13.58 141 ALA C C 1
ATOM 5824 O O . ALA C 1 142 ? 50.662 18.830 13.606 1.00 14.14 141 ALA C O 1
ATOM 5826 N N . MET C 1 143 ? 51.539 17.232 12.291 1.00 13.15 142 MET C N 1
ATOM 5827 C CA . MET C 1 143 ? 50.671 17.506 11.152 1.00 13.12 142 MET C CA 1
ATOM 5828 C C . MET C 1 143 ? 50.175 16.179 10.588 1.00 13.76 142 MET C C 1
ATOM 5829 O O . MET C 1 143 ? 50.922 15.205 10.562 1.00 12.65 142 MET C O 1
ATOM 5834 N N . VAL C 1 144 ? 48.915 16.133 10.159 1.00 12.28 143 VAL C N 1
ATOM 5835 C CA . VAL C 1 144 ? 48.382 14.919 9.547 1.00 11.99 143 VAL C CA 1
ATOM 5836 C C . VAL C 1 144 ? 48.829 15.004 8.092 1.00 10.42 143 VAL C C 1
ATOM 5837 O O . VAL C 1 144 ? 48.578 15.997 7.414 1.00 9.78 143 VAL C O 1
ATOM 5841 N N . SER C 1 145 ? 49.514 13.965 7.626 1.00 10.59 144 SER C N 1
ATOM 5842 C CA . SER C 1 145 ? 50.041 13.935 6.269 1.00 10.91 144 SER C CA 1
ATOM 5843 C C . SER C 1 145 ? 49.020 13.650 5.172 1.00 10.59 144 SER C C 1
ATOM 5844 O O . SER C 1 145 ? 47.948 13.094 5.423 1.00 10.74 144 SER C O 1
ATOM 5847 N N . SER C 1 146 ? 49.368 14.049 3.951 1.00 10.74 145 SER C N 1
ATOM 5848 C CA . SER C 1 146 ? 48.519 13.815 2.796 1.00 10.69 145 SER C CA 1
ATOM 5849 C C . SER C 1 146 ? 48.896 12.476 2.172 1.00 10.66 145 SER C C 1
ATOM 5850 O O . SER C 1 146 ? 48.279 12.042 1.205 1.00 11.73 145 SER C O 1
ATOM 5853 N N . TRP C 1 147 ? 49.917 11.826 2.732 1.00 10.47 146 TRP C N 1
ATOM 5854 C CA . TRP C 1 147 ? 50.359 10.520 2.245 1.00 10.62 146 TRP C CA 1
ATOM 5855 C C . TRP C 1 147 ? 49.872 9.439 3.207 1.00 10.54 146 TRP C C 1
ATOM 5856 O O . TRP C 1 147 ? 49.949 9.618 4.418 1.00 13.29 146 TRP C O 1
ATOM 5867 N N . ASN C 1 148 ? 49.388 8.318 2.673 1.00 9.90 147 ASN C N 1
ATOM 5868 C CA . ASN C 1 148 ? 48.870 7.233 3.511 1.00 10.63 147 ASN C CA 1
ATOM 5869 C C . ASN C 1 148 ? 49.859 6.087 3.716 1.00 10.62 147 ASN C C 1
ATOM 5870 O O . ASN C 1 148 ? 50.723 5.856 2.883 1.00 10.55 147 ASN C O 1
ATOM 5875 N N . ARG C 1 149 ? 49.702 5.365 4.824 1.00 11.06 148 ARG C N 1
ATOM 5876 C CA . ARG C 1 149 ? 50.561 4.221 5.148 1.00 11.41 148 ARG C CA 1
ATOM 5877 C C . ARG C 1 149 ? 50.212 3.015 4.271 1.00 10.45 148 ARG C C 1
ATOM 5878 O O . ARG C 1 149 ? 49.074 2.871 3.811 1.00 9.91 148 ARG C O 1
ATOM 5886 N N . ALA C 1 150 ? 51.191 2.140 4.068 1.00 10.09 149 ALA C N 1
ATOM 5887 C CA . ALA C 1 150 ? 51.015 0.946 3.250 1.00 10.98 149 ALA C CA 1
ATOM 5888 C C . ALA C 1 150 ? 49.753 0.182 3.629 1.00 9.83 149 ALA C C 1
ATOM 5889 O O . ALA C 1 150 ? 49.444 0.023 4.808 1.00 10.20 149 ALA C O 1
ATOM 5891 N N . ALA C 1 151 ? 49.036 -0.297 2.619 1.00 9.73 150 ALA C N 1
ATOM 5892 C CA . ALA C 1 151 ? 47.799 -1.049 2.835 1.00 9.78 150 ALA C CA 1
ATOM 5893 C C . ALA C 1 151 ? 48.106 -2.479 3.262 1.00 9.26 150 ALA C C 1
ATOM 5894 O O . ALA C 1 151 ? 49.152 -3.028 2.918 1.00 10.15 150 ALA C O 1
ATOM 5896 N N . PRO C 1 152 ? 47.186 -3.110 4.008 1.00 9.98 151 PRO C N 1
ATOM 5897 C CA . PRO C 1 152 ? 47.414 -4.488 4.449 1.00 10.11 151 PRO C CA 1
ATOM 5898 C C . PRO C 1 152 ? 47.698 -5.407 3.258 1.00 10.24 151 PRO C C 1
ATOM 5899 O O . PRO C 1 152 ? 47.158 -5.217 2.175 1.00 10.81 151 PRO C O 1
ATOM 5903 N N . ASN C 1 153 ? 48.547 -6.401 3.472 1.00 11.04 152 ASN C N 1
ATOM 5904 C CA . ASN C 1 153 ? 48.883 -7.380 2.445 1.00 10.62 152 ASN C CA 1
ATOM 5905 C C . ASN C 1 153 ? 49.578 -6.863 1.188 1.00 13.06 152 ASN C C 1
ATOM 5906 O O . ASN C 1 153 ? 49.451 -7.463 0.124 1.00 13.28 152 ASN C O 1
ATOM 5911 N N . THR C 1 154 ? 50.292 -5.744 1.301 1.00 12.42 153 THR C N 1
ATOM 5912 C CA . THR C 1 154 ? 51.064 -5.212 0.174 1.00 12.18 153 THR C CA 1
ATOM 5913 C C . THR C 1 154 ? 52.503 -5.444 0.653 1.00 13.77 153 THR C C 1
ATOM 5914 O O . THR C 1 154 ? 53.141 -6.422 0.262 1.00 12.79 153 THR C O 1
ATOM 5918 N N . ILE C 1 155 ? 53.007 -4.553 1.499 1.00 15.89 154 ILE C N 1
ATOM 5919 C CA . ILE C 1 155 ? 54.320 -4.755 2.106 1.00 19.27 154 ILE C CA 1
ATOM 5920 C C . ILE C 1 155 ? 53.980 -4.857 3.598 1.00 19.97 154 ILE C C 1
ATOM 5921 O O . ILE C 1 155 ? 53.341 -3.959 4.161 1.00 23.68 154 ILE C O 1
ATOM 5926 N N . PRO C 1 156 ? 54.381 -5.959 4.255 1.00 18.77 155 PRO C N 1
ATOM 5927 C CA . PRO C 1 156 ? 54.116 -6.197 5.682 1.00 18.87 155 PRO C CA 1
ATOM 5928 C C . PRO C 1 156 ? 54.552 -5.046 6.581 1.00 18.68 155 PRO C C 1
ATOM 5929 O O . PRO C 1 156 ? 55.741 -4.751 6.668 1.00 19.16 155 PRO C O 1
ATOM 5933 N N . THR C 1 157 ? 53.609 -4.397 7.260 1.00 18.21 156 THR C N 1
ATOM 5934 C CA . THR C 1 157 ? 53.981 -3.287 8.137 1.00 16.30 156 THR C CA 1
ATOM 5935 C C . THR C 1 157 ? 54.381 -3.721 9.544 1.00 16.07 156 THR C C 1
ATOM 5936 O O . THR C 1 157 ? 54.729 -2.889 10.378 1.00 15.21 156 THR C O 1
ATOM 5940 N N . ALA C 1 158 ? 54.322 -5.024 9.810 1.00 16.95 157 ALA C N 1
ATOM 5941 C CA . ALA C 1 158 ? 54.724 -5.539 11.112 1.00 16.87 157 ALA C CA 1
ATOM 5942 C C . ALA C 1 158 ? 56.234 -5.717 11.031 1.00 18.45 157 ALA C C 1
ATOM 5943 O O . ALA C 1 158 ? 56.914 -5.831 12.047 1.00 19.16 157 ALA C O 1
ATOM 5945 N N . ALA C 1 159 ? 56.744 -5.740 9.804 1.00 18.89 158 ALA C N 1
ATOM 5946 C CA . ALA C 1 159 ? 58.175 -5.896 9.569 1.00 19.34 158 ALA C CA 1
ATOM 5947 C C . ALA C 1 159 ? 58.841 -4.528 9.469 1.00 18.86 158 ALA C C 1
ATOM 5948 O O . ALA C 1 159 ? 58.285 -3.592 8.897 1.00 18.65 158 ALA C O 1
ATOM 5950 N N . LYS C 1 160 ? 60.025 -4.405 10.053 1.00 17.92 159 LYS C N 1
ATOM 5951 C CA . LYS C 1 160 ? 60.758 -3.155 9.977 1.00 15.33 159 LYS C CA 1
ATOM 5952 C C . LYS C 1 160 ? 61.789 -3.403 8.881 1.00 13.97 159 LYS C C 1
ATOM 5953 O O . LYS C 1 160 ? 62.882 -3.916 9.136 1.00 11.19 159 LYS C O 1
ATOM 5959 N N . ALA C 1 161 ? 61.406 -3.060 7.653 1.00 11.85 160 ALA C N 1
ATOM 5960 C CA . ALA C 1 161 ? 62.248 -3.278 6.483 1.00 10.64 160 ALA C CA 1
ATOM 5961 C C . ALA C 1 161 ? 62.652 -1.974 5.815 1.00 9.71 160 ALA C C 1
ATOM 5962 O O . ALA C 1 161 ? 61.895 -1.010 5.812 1.00 9.58 160 ALA C O 1
ATOM 5964 N N . GLY C 1 162 ? 63.841 -1.957 5.223 1.00 9.45 161 GLY C N 1
ATOM 5965 C CA . GLY C 1 162 ? 64.314 -0.746 4.579 1.00 7.91 161 GLY C CA 1
ATOM 5966 C C . GLY C 1 162 ? 63.347 -0.137 3.577 1.00 9.02 161 GLY C C 1
ATOM 5967 O O . GLY C 1 162 ? 63.075 1.063 3.618 1.00 8.24 161 GLY C O 1
ATOM 5968 N N . GLY C 1 163 ? 62.833 -0.967 2.675 1.00 8.78 162 GLY C N 1
ATOM 5969 C CA . GLY C 1 163 ? 61.918 -0.485 1.655 1.00 8.00 162 GLY C CA 1
ATOM 5970 C C . GLY C 1 163 ? 60.692 0.249 2.171 1.00 10.77 162 GLY C C 1
ATOM 5971 O O . GLY C 1 163 ? 60.120 1.089 1.464 1.00 11.01 162 GLY C O 1
ATOM 5972 N N . ASN C 1 164 ? 60.280 -0.073 3.394 1.00 9.25 163 ASN C N 1
ATOM 5973 C CA . ASN C 1 164 ? 59.107 0.556 4.001 1.00 10.94 163 ASN C CA 1
ATOM 5974 C C . ASN C 1 164 ? 59.263 2.061 4.094 1.00 11.54 163 ASN C C 1
ATOM 5975 O O . ASN C 1 164 ? 58.309 2.818 3.916 1.00 11.39 163 ASN C O 1
ATOM 5980 N N . TYR C 1 165 ? 60.483 2.488 4.389 1.00 9.92 164 TYR C N 1
ATOM 5981 C CA . TYR C 1 165 ? 60.740 3.889 4.630 1.00 11.25 164 TYR C CA 1
ATOM 5982 C C . TYR C 1 165 ? 60.608 4.948 3.551 1.00 10.93 164 TYR C C 1
ATOM 5983 O O . TYR C 1 165 ? 60.791 6.133 3.828 1.00 11.3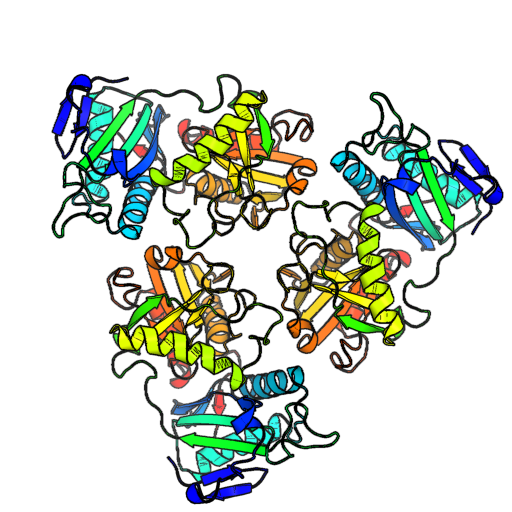7 164 TYR C O 1
ATOM 5992 N N . LEU C 1 166 ? 60.269 4.544 2.331 1.00 9.74 165 LEU C N 1
ATOM 5993 C CA . LEU C 1 166 ? 60.034 5.540 1.290 1.00 10.71 165 LEU C CA 1
ATOM 5994 C C . LEU C 1 166 ? 58.803 6.310 1.772 1.00 10.54 165 LEU C C 1
ATOM 5995 O O . LEU C 1 166 ? 58.702 7.527 1.624 1.00 9.82 165 LEU C O 1
ATOM 6000 N N . SER C 1 167 ? 57.873 5.565 2.362 1.00 9.83 166 SER C N 1
ATOM 6001 C CA . SER C 1 167 ? 56.635 6.128 2.889 1.00 10.19 166 SER C CA 1
ATOM 6002 C C . SER C 1 167 ? 56.928 7.097 4.034 1.00 11.42 166 SER C C 1
ATOM 6003 O O . SER C 1 167 ? 56.406 8.209 4.072 1.00 10.07 166 SER C O 1
ATOM 6006 N N . SER C 1 168 ? 57.768 6.669 4.970 1.00 9.74 167 SER C N 1
ATOM 6007 C CA . SER C 1 168 ? 58.112 7.511 6.104 1.00 10.93 167 SER C CA 1
ATOM 6008 C C . SER C 1 168 ? 58.838 8.767 5.649 1.00 10.95 167 SER C C 1
ATOM 6009 O O . SER C 1 168 ? 58.714 9.811 6.277 1.00 12.08 167 SER C O 1
ATOM 6012 N N . LEU C 1 169 ? 59.586 8.669 4.552 1.00 10.33 168 LEU C N 1
ATOM 6013 C CA . LEU C 1 169 ? 60.287 9.834 4.027 1.00 10.56 168 LEU C CA 1
ATOM 6014 C C . LEU C 1 169 ? 59.269 10.848 3.506 1.00 11.50 168 LEU C C 1
ATOM 6015 O O . LEU C 1 169 ? 59.383 12.039 3.774 1.00 13.93 168 LEU C O 1
ATOM 6020 N N . LEU C 1 170 ? 58.273 10.369 2.767 1.00 11.97 169 LEU C N 1
ATOM 6021 C CA . LEU C 1 170 ? 57.239 11.244 2.219 1.00 11.86 169 LEU C CA 1
ATOM 6022 C C . LEU C 1 170 ? 56.430 11.890 3.337 1.00 12.24 169 LEU C C 1
ATOM 6023 O O . LEU C 1 170 ? 56.176 13.094 3.316 1.00 12.77 169 LEU C O 1
ATOM 6028 N N . VAL C 1 171 ? 56.027 11.086 4.314 1.00 12.37 170 VAL C N 1
ATOM 6029 C CA . VAL C 1 171 ? 55.243 11.586 5.438 1.00 11.90 170 VAL C CA 1
ATOM 6030 C C . VAL C 1 171 ? 56.048 12.565 6.293 1.00 13.30 170 VAL C C 1
ATOM 6031 O O . VAL C 1 171 ? 55.616 13.693 6.541 1.00 12.79 170 VAL C O 1
ATOM 6035 N N . GLY C 1 172 ? 57.224 12.136 6.729 1.00 12.81 171 GLY C N 1
ATOM 6036 C CA . GLY C 1 172 ? 58.053 12.988 7.562 1.00 13.99 171 GLY C CA 1
ATOM 6037 C C . GLY C 1 172 ? 58.539 14.262 6.897 1.00 14.25 171 GLY C C 1
ATOM 6038 O O . GLY C 1 172 ? 58.523 15.332 7.509 1.00 14.61 171 GLY C O 1
ATOM 6039 N N . SER C 1 173 ? 58.969 14.161 5.642 1.00 14.13 172 SER C N 1
ATOM 6040 C CA . SER C 1 173 ? 59.467 15.331 4.934 1.00 13.76 172 SER C CA 1
ATOM 6041 C C . SER C 1 173 ? 58.378 16.378 4.693 1.00 14.68 172 SER C C 1
ATOM 6042 O O . SER C 1 173 ? 58.647 17.578 4.725 1.00 13.22 172 SER C O 1
ATOM 6045 N N . GLU C 1 174 ? 57.148 15.927 4.464 1.00 13.20 173 GLU C N 1
ATOM 6046 C CA . GLU C 1 174 ? 56.051 16.865 4.231 1.00 14.60 173 GLU C CA 1
ATOM 6047 C C . GLU C 1 174 ? 55.811 17.715 5.472 1.00 15.07 173 GLU C C 1
ATOM 6048 O O . GLU C 1 174 ? 55.725 18.941 5.392 1.00 15.68 173 GLU C O 1
ATOM 6054 N N . ALA C 1 175 ? 55.702 17.060 6.626 1.00 14.91 174 ALA C N 1
ATOM 6055 C CA . ALA C 1 175 ? 55.471 17.780 7.870 1.00 14.86 174 ALA C CA 1
ATOM 6056 C C . ALA C 1 175 ? 56.566 18.819 8.091 1.00 15.79 174 ALA C C 1
ATOM 6057 O O . ALA C 1 175 ? 56.286 19.974 8.412 1.00 14.75 174 ALA C O 1
ATOM 6059 N N . ARG C 1 176 ? 57.812 18.405 7.905 1.00 13.41 175 ARG C N 1
ATOM 6060 C CA . ARG C 1 176 ? 58.942 19.299 8.108 1.00 16.36 175 ARG C CA 1
ATOM 6061 C C . ARG C 1 176 ? 58.963 20.479 7.135 1.00 16.32 175 ARG C C 1
ATOM 6062 O O . ARG C 1 176 ? 59.309 21.598 7.525 1.00 15.73 175 ARG C O 1
ATOM 6070 N N . ARG C 1 177 ? 58.582 20.235 5.884 1.00 15.42 176 ARG C N 1
ATOM 6071 C CA . ARG C 1 177 ? 58.539 21.290 4.874 1.00 17.12 176 ARG C CA 1
ATOM 6072 C C . ARG C 1 177 ? 57.488 22.337 5.224 1.00 17.76 176 ARG C C 1
ATOM 6073 O O . ARG C 1 177 ? 57.644 23.515 4.900 1.00 18.27 176 ARG C O 1
ATOM 6081 N N . HIS C 1 178 ? 56.417 21.907 5.881 1.00 17.12 177 HIS C N 1
ATOM 6082 C CA . HIS C 1 178 ? 55.351 22.824 6.257 1.00 19.07 177 HIS C CA 1
ATOM 6083 C C . HIS C 1 178 ? 55.560 23.467 7.622 1.00 19.59 177 HIS C C 1
ATOM 6084 O O . HIS C 1 178 ? 54.678 24.165 8.127 1.00 20.99 177 HIS C O 1
ATOM 6091 N N . GLY C 1 179 ? 56.732 23.240 8.211 1.00 18.40 178 GLY C N 1
ATOM 6092 C CA . GLY C 1 179 ? 57.033 23.840 9.498 1.00 20.00 178 GLY C CA 1
ATOM 6093 C C . GLY C 1 179 ? 56.688 23.035 10.735 1.00 20.07 178 GLY C C 1
ATOM 6094 O O . GLY C 1 179 ? 56.787 23.554 11.852 1.00 20.67 178 GLY C O 1
ATOM 6095 N N . TYR C 1 180 ? 56.289 21.777 10.560 1.00 16.08 179 TYR C N 1
ATOM 6096 C CA . TYR C 1 180 ? 55.958 20.936 11.706 1.00 16.21 179 TYR C CA 1
ATOM 6097 C C . TYR C 1 180 ? 57.161 20.058 12.063 1.00 16.08 179 TYR C C 1
ATOM 6098 O O . TYR C 1 180 ? 58.089 19.918 11.273 1.00 15.77 179 TYR C O 1
ATOM 6107 N N . GLN C 1 181 ? 57.139 19.459 13.247 1.00 16.52 180 GLN C N 1
ATOM 6108 C CA . GLN C 1 181 ? 58.252 18.620 13.677 1.00 16.69 180 GLN C CA 1
ATOM 6109 C C . GLN C 1 181 ? 58.106 17.153 13.315 1.00 17.42 180 GLN C C 1
ATOM 6110 O O . GLN C 1 181 ? 59.108 16.432 13.190 1.00 17.94 180 GLN C O 1
ATOM 6116 N N . GLU C 1 182 ? 56.863 16.710 13.129 1.00 15.81 181 GLU C N 1
ATOM 6117 C CA . GLU C 1 182 ? 56.610 15.333 12.717 1.00 14.68 181 GLU C CA 1
ATOM 6118 C C . GLU C 1 182 ? 55.247 15.170 12.044 1.00 13.71 181 GLU C C 1
ATOM 6119 O O . GLU C 1 182 ? 54.301 15.926 12.301 1.00 13.29 181 GLU C O 1
ATOM 6125 N N . GLY C 1 183 ? 55.170 14.189 11.156 1.00 12.34 182 GLY C N 1
ATOM 6126 C CA . GLY C 1 183 ? 53.935 13.915 10.450 1.00 11.61 182 GLY C CA 1
ATOM 6127 C C . GLY C 1 183 ? 53.253 12.673 10.993 1.00 12.71 182 GLY C C 1
ATOM 6128 O O . GLY C 1 183 ? 53.912 11.708 11.388 1.00 12.46 182 GLY C O 1
ATOM 6129 N N . ILE C 1 184 ? 51.925 12.712 11.034 1.00 11.54 183 ILE C N 1
ATOM 6130 C CA . ILE C 1 184 ? 51.131 11.584 11.497 1.00 11.68 183 ILE C CA 1
ATOM 6131 C C . ILE C 1 184 ? 50.402 11.109 10.249 1.00 13.15 183 ILE C C 1
ATOM 6132 O O . ILE C 1 184 ? 49.736 11.898 9.585 1.00 13.26 183 ILE C O 1
ATOM 6137 N N . ALA C 1 185 ? 50.531 9.828 9.928 1.00 10.75 184 ALA C N 1
ATOM 6138 C CA . ALA C 1 185 ? 49.889 9.294 8.740 1.00 11.02 184 ALA C CA 1
ATOM 6139 C C . ALA C 1 185 ? 48.641 8.478 9.032 1.00 10.72 184 ALA C C 1
ATOM 6140 O O . ALA C 1 185 ? 48.529 7.843 10.076 1.00 10.94 184 ALA C O 1
ATOM 6142 N N . LEU C 1 186 ? 47.703 8.514 8.091 1.00 8.76 185 LEU C N 1
ATOM 6143 C CA . LEU C 1 186 ? 46.463 7.755 8.206 1.00 10.39 185 LEU C CA 1
ATOM 6144 C C . LEU C 1 186 ? 46.639 6.508 7.347 1.00 11.50 185 LEU C C 1
ATOM 6145 O O . LEU C 1 186 ? 47.427 6.517 6.400 1.00 12.33 185 LEU C O 1
ATOM 6150 N N . ASP C 1 187 ? 45.928 5.434 7.667 1.00 12.00 186 ASP C N 1
ATOM 6151 C CA . ASP C 1 187 ? 46.047 4.242 6.849 1.00 11.66 186 ASP C CA 1
ATOM 6152 C C . ASP C 1 187 ? 45.159 4.448 5.619 1.00 12.37 186 ASP C C 1
ATOM 6153 O O . ASP C 1 187 ? 44.592 5.527 5.442 1.00 10.65 186 ASP C O 1
ATOM 6158 N N . VAL C 1 188 ? 45.043 3.438 4.765 1.00 11.70 187 VAL C N 1
ATOM 6159 C CA . VAL C 1 188 ? 44.241 3.589 3.556 1.00 13.71 187 VAL C CA 1
ATOM 6160 C C . VAL C 1 188 ? 42.741 3.698 3.801 1.00 15.28 187 VAL C C 1
ATOM 6161 O O . VAL C 1 188 ? 41.976 3.942 2.868 1.00 17.94 187 VAL C O 1
ATOM 6165 N N . ASN C 1 189 ? 42.325 3.531 5.048 1.00 16.95 188 ASN C N 1
ATOM 6166 C CA . ASN C 1 189 ? 40.907 3.615 5.401 1.00 18.89 188 ASN C CA 1
ATOM 6167 C C . ASN C 1 189 ? 40.537 4.993 5.949 1.00 20.12 188 ASN C C 1
ATOM 6168 O O . ASN C 1 189 ? 39.357 5.279 6.171 1.00 20.64 188 ASN C O 1
ATOM 6173 N N . GLY C 1 190 ? 41.539 5.842 6.165 1.00 16.47 189 GLY C N 1
ATOM 6174 C CA . GLY C 1 190 ? 41.281 7.169 6.697 1.00 14.23 189 GLY C CA 1
ATOM 6175 C C . GLY C 1 190 ? 41.353 7.255 8.217 1.00 13.49 189 GLY C C 1
ATOM 6176 O O . GLY C 1 190 ? 40.897 8.233 8.807 1.00 14.33 189 GLY C O 1
ATOM 6177 N N . TYR C 1 191 ? 41.911 6.231 8.858 1.00 12.74 190 TYR C N 1
ATOM 6178 C CA . TYR C 1 191 ? 42.053 6.222 10.317 1.00 11.65 190 TYR C CA 1
ATOM 6179 C C . TYR C 1 191 ? 43.521 6.459 10.692 1.00 11.78 190 TYR C C 1
ATOM 6180 O O . TYR C 1 191 ? 44.416 6.275 9.866 1.00 11.37 190 TYR C O 1
ATOM 6189 N N . ILE C 1 192 ? 43.760 6.844 11.943 1.00 11.20 191 ILE C N 1
ATOM 6190 C CA . ILE C 1 192 ? 45.118 7.103 12.408 1.00 11.06 191 ILE C CA 1
ATOM 6191 C C . ILE C 1 192 ? 45.973 5.838 12.376 1.00 10.87 191 ILE C C 1
ATOM 6192 O O . ILE C 1 192 ? 45.556 4.787 12.846 1.00 10.97 191 ILE C O 1
ATOM 6197 N N . SER C 1 193 ? 47.172 5.948 11.817 1.00 9.85 192 SER C N 1
ATOM 6198 C CA . SER C 1 193 ? 48.072 4.803 11.759 1.00 11.16 192 SER C CA 1
ATOM 6199 C C . SER C 1 193 ? 49.207 5.007 12.761 1.00 11.23 192 SER C C 1
ATOM 6200 O O . SER C 1 193 ? 49.196 4.444 13.851 1.00 12.09 192 SER C O 1
ATOM 6203 N N . GLU C 1 194 ? 50.171 5.840 12.385 1.00 11.92 193 GLU C N 1
ATOM 6204 C CA . GLU C 1 194 ? 51.319 6.115 13.239 1.00 12.24 193 GLU C CA 1
ATOM 6205 C C . GLU C 1 194 ? 52.072 7.327 12.713 1.00 13.10 193 GLU C C 1
ATOM 6206 O O . GLU C 1 194 ? 51.704 7.900 11.688 1.00 11.98 193 GLU C O 1
ATOM 6212 N N . GLY C 1 195 ? 53.130 7.710 13.423 1.00 11.56 194 GLY C N 1
ATOM 6213 C CA . GLY C 1 195 ? 53.951 8.815 12.974 1.00 11.49 194 GLY C CA 1
ATOM 6214 C C . GLY C 1 195 ? 54.936 8.243 11.970 1.00 12.16 194 GLY C C 1
ATOM 6215 O O . GLY C 1 195 ? 55.032 7.020 11.828 1.00 13.20 194 GLY C O 1
ATOM 6216 N N . ALA C 1 196 ? 55.674 9.102 11.273 1.00 11.67 195 ALA C N 1
ATOM 6217 C CA . ALA C 1 196 ? 56.641 8.634 10.282 1.00 11.63 195 ALA C CA 1
ATOM 6218 C C . ALA C 1 196 ? 57.659 7.643 10.859 1.00 12.92 195 ALA C C 1
ATOM 6219 O O . ALA C 1 196 ? 58.109 6.731 10.167 1.00 13.51 195 ALA C O 1
ATOM 6221 N N . GLY C 1 197 ? 58.022 7.840 12.122 1.00 11.82 196 GLY C N 1
ATOM 6222 C CA . GLY C 1 197 ? 58.979 6.965 12.775 1.00 12.56 196 GLY C CA 1
ATOM 6223 C C . GLY C 1 197 ? 58.631 6.819 14.244 1.00 11.83 196 GLY C C 1
ATOM 6224 O O . GLY C 1 197 ? 59.503 6.710 15.099 1.00 10.92 196 GLY C O 1
ATOM 6225 N N . GLU C 1 198 ? 57.336 6.811 14.537 1.00 11.07 197 GLU C N 1
ATOM 6226 C CA . GLU C 1 198 ? 56.872 6.693 15.909 1.00 11.73 197 GLU C CA 1
ATOM 6227 C C . GLU C 1 198 ? 55.466 6.126 15.933 1.00 11.50 197 GLU C C 1
ATOM 6228 O O . GLU C 1 198 ? 54.769 6.148 14.920 1.00 11.77 197 GLU C O 1
ATOM 6234 N N . ASN C 1 199 ? 55.061 5.600 17.084 1.00 11.83 198 ASN C N 1
ATOM 6235 C CA . ASN C 1 199 ? 53.700 5.109 17.230 1.00 10.55 198 ASN C CA 1
ATOM 6236 C C . ASN C 1 199 ? 52.926 6.283 17.832 1.00 11.31 198 ASN C C 1
ATOM 6237 O O . ASN C 1 199 ? 53.526 7.182 18.424 1.00 9.60 198 ASN C O 1
ATOM 6242 N N . LEU C 1 200 ? 51.606 6.278 17.679 1.00 11.33 199 LEU C N 1
ATOM 6243 C CA . LEU C 1 200 ? 50.767 7.378 18.168 1.00 11.54 199 LEU C CA 1
ATOM 6244 C C . LEU C 1 200 ? 49.827 6.972 19.305 1.00 12.56 199 LEU C C 1
ATOM 6245 O O . LEU C 1 200 ? 49.142 5.961 19.211 1.00 12.21 199 LEU C O 1
ATOM 6250 N N . PHE C 1 201 ? 49.813 7.770 20.372 1.00 11.90 200 PHE C N 1
ATOM 6251 C CA . PHE C 1 201 ? 48.952 7.530 21.531 1.00 10.25 200 PHE C CA 1
ATOM 6252 C C . PHE C 1 201 ? 48.057 8.742 21.783 1.00 10.23 200 PHE C C 1
ATOM 6253 O O . PHE C 1 201 ? 48.457 9.870 21.507 1.00 9.86 200 PHE C O 1
ATOM 6261 N N . GLU C 1 202 ? 46.857 8.495 22.306 1.00 11.05 201 GLU C N 1
ATOM 6262 C CA . GLU C 1 202 ? 45.920 9.558 22.662 1.00 12.50 201 GLU C CA 1
ATOM 6263 C C . GLU C 1 202 ? 45.464 9.293 24.084 1.00 13.00 201 GLU C C 1
ATOM 6264 O O . GLU C 1 202 ? 45.426 8.147 24.531 1.00 13.10 201 GLU C O 1
ATOM 6270 N N . VAL C 1 203 ? 45.134 10.363 24.796 1.00 13.74 202 VAL C N 1
ATOM 6271 C CA . VAL C 1 203 ? 44.655 10.253 26.162 1.00 12.95 202 VAL C CA 1
ATOM 6272 C C . VAL C 1 203 ? 43.342 11.011 26.194 1.00 13.14 202 VAL C C 1
ATOM 6273 O O . VAL C 1 203 ? 43.288 12.182 25.827 1.00 13.31 202 VAL C O 1
ATOM 6277 N N . LYS C 1 204 ? 42.287 10.329 26.616 1.00 13.87 203 LYS C N 1
ATOM 6278 C CA . LYS C 1 204 ? 40.966 10.938 26.681 1.00 17.29 203 LYS C CA 1
ATOM 6279 C C . LYS C 1 204 ? 40.254 10.431 27.919 1.00 17.27 203 LYS C C 1
ATOM 6280 O O . LYS C 1 204 ? 40.081 9.225 28.096 1.00 18.11 203 LYS C O 1
ATOM 6286 N N . ASP C 1 205 ? 39.858 11.364 28.775 1.00 18.20 204 ASP C N 1
ATOM 6287 C CA . ASP C 1 205 ? 39.164 11.034 30.009 1.00 20.10 204 ASP C CA 1
ATOM 6288 C C . ASP C 1 205 ? 39.931 10.003 30.835 1.00 19.78 204 ASP C C 1
ATOM 6289 O O . ASP C 1 205 ? 39.358 9.022 31.321 1.00 21.21 204 ASP C O 1
ATOM 6294 N N . GLY C 1 206 ? 41.233 10.233 30.980 1.00 18.89 205 GLY C N 1
ATOM 6295 C CA . GLY C 1 206 ? 42.073 9.351 31.775 1.00 19.19 205 GLY C CA 1
ATOM 6296 C C . GLY C 1 206 ? 42.390 7.979 31.215 1.00 18.82 205 GLY C C 1
ATOM 6297 O O . GLY C 1 206 ? 43.040 7.177 31.888 1.00 19.52 205 GLY C O 1
ATOM 6298 N N . VAL C 1 207 ? 41.935 7.707 29.997 1.00 17.45 206 VAL C N 1
ATOM 6299 C CA . VAL C 1 207 ? 42.179 6.426 29.351 1.00 16.23 206 VAL C CA 1
ATOM 6300 C C . VAL C 1 207 ? 43.174 6.597 28.200 1.00 14.79 206 VAL C C 1
ATOM 6301 O O . VAL C 1 207 ? 43.114 7.574 27.459 1.00 14.06 206 VAL C O 1
ATOM 6305 N N . LEU C 1 208 ? 44.088 5.638 28.067 1.00 14.26 207 LEU C N 1
ATOM 6306 C CA . LEU C 1 208 ? 45.109 5.668 27.024 1.00 14.40 207 LEU C CA 1
ATOM 6307 C C . LEU C 1 208 ? 44.633 4.906 25.782 1.00 13.33 207 LEU C C 1
ATOM 6308 O O . LEU C 1 208 ? 44.152 3.776 25.889 1.00 13.28 207 LEU C O 1
ATOM 6313 N N . PHE C 1 209 ? 44.776 5.535 24.613 1.00 12.87 208 PHE C N 1
ATOM 6314 C CA . PHE C 1 209 ? 44.361 4.941 23.341 1.00 13.41 208 PHE C CA 1
ATOM 6315 C C . PHE C 1 209 ? 45.511 4.876 22.347 1.00 11.45 208 PHE C C 1
ATOM 6316 O O . PHE C 1 209 ? 46.334 5.779 22.292 1.00 12.87 208 PHE C O 1
ATOM 6324 N N . THR C 1 210 ? 45.541 3.815 21.549 1.00 12.69 209 THR C N 1
ATOM 6325 C CA . THR C 1 210 ? 46.553 3.676 20.511 1.00 11.08 209 THR C CA 1
ATOM 6326 C C . THR C 1 210 ? 46.020 2.713 19.453 1.00 11.13 209 THR C C 1
ATOM 6327 O O . THR C 1 210 ? 45.332 1.750 19.781 1.00 10.93 209 THR C O 1
ATOM 6331 N N . PRO C 1 211 ? 46.320 2.970 18.166 1.00 11.39 210 PRO C N 1
ATOM 6332 C CA . PRO C 1 211 ? 45.841 2.098 17.085 1.00 12.30 210 PRO C CA 1
ATOM 6333 C C . PRO C 1 211 ? 46.470 0.705 17.114 1.00 13.45 210 PRO C C 1
ATOM 6334 O O . PRO C 1 211 ? 47.576 0.527 17.624 1.00 13.02 210 PRO C O 1
ATOM 6338 N N . PRO C 1 212 ? 45.760 -0.301 16.571 1.00 13.57 211 PRO C N 1
ATOM 6339 C CA . PRO C 1 212 ? 46.238 -1.688 16.516 1.00 13.41 211 PRO C CA 1
ATOM 6340 C C . PRO C 1 212 ? 47.195 -1.829 15.330 1.00 14.30 211 PRO C C 1
ATOM 6341 O O . PRO C 1 212 ? 47.312 -0.908 14.519 1.00 13.09 211 PRO C O 1
ATOM 6345 N N . PHE C 1 213 ? 47.875 -2.969 15.224 1.00 13.67 212 PHE C N 1
ATOM 6346 C CA . PHE C 1 213 ? 48.819 -3.180 14.128 1.00 13.79 212 PHE C CA 1
ATOM 6347 C C . PHE C 1 213 ? 48.095 -3.174 12.791 1.00 15.09 212 PHE C C 1
ATOM 6348 O O . PHE C 1 213 ? 48.660 -2.790 11.766 1.00 15.25 212 PHE C O 1
ATOM 6356 N N . THR C 1 214 ? 46.840 -3.605 12.814 1.00 14.65 213 THR C N 1
ATOM 6357 C CA . THR C 1 214 ? 46.025 -3.660 11.613 1.00 14.20 213 THR C CA 1
ATOM 6358 C C . THR C 1 214 ? 45.655 -2.283 11.070 1.00 14.90 213 THR C C 1
ATOM 6359 O O . THR C 1 214 ? 44.953 -2.165 10.060 1.00 16.15 213 THR C O 1
ATOM 6363 N N . SER C 1 215 ? 46.110 -1.237 11.750 1.00 14.23 214 SER C N 1
ATOM 6364 C CA . SER C 1 215 ? 45.868 0.111 11.260 1.00 12.84 214 SER C CA 1
ATOM 6365 C C . SER C 1 215 ? 47.170 0.539 10.587 1.00 11.80 214 SER C C 1
ATOM 6366 O O . SER C 1 215 ? 47.489 1.723 10.493 1.00 10.78 214 SER C O 1
ATOM 6369 N N . SER C 1 216 ? 47.912 -0.463 10.124 1.00 11.70 215 SER C N 1
ATOM 6370 C CA . SER C 1 216 ? 49.175 -0.254 9.423 1.00 13.97 215 SER C CA 1
ATOM 6371 C C . SER C 1 216 ? 50.263 0.349 10.302 1.00 14.65 215 SER C C 1
ATOM 6372 O O . SER C 1 216 ? 51.183 0.999 9.800 1.00 19.83 215 SER C O 1
ATOM 6375 N N . ALA C 1 217 ? 50.168 0.126 11.605 1.00 13.21 216 ALA C N 1
ATOM 6376 C CA . ALA C 1 217 ? 51.151 0.668 12.537 1.00 14.88 216 ALA C CA 1
ATOM 6377 C C . ALA C 1 217 ? 52.187 -0.383 12.936 1.00 14.90 216 ALA C C 1
ATOM 6378 O O . ALA C 1 217 ? 51.854 -1.561 13.123 1.00 14.94 216 ALA C O 1
ATOM 6380 N N . LEU C 1 218 ? 53.444 0.041 13.062 1.00 13.59 217 LEU C N 1
ATOM 6381 C CA . LEU C 1 218 ? 54.503 -0.883 13.456 1.00 13.20 217 LEU C CA 1
ATOM 6382 C C . LEU C 1 218 ? 54.279 -1.339 14.889 1.00 13.57 217 LEU C C 1
ATOM 6383 O O . LEU C 1 218 ? 53.888 -0.549 15.744 1.00 14.84 217 LEU C O 1
ATOM 6388 N N . PRO C 1 219 ? 54.512 -2.629 15.165 1.00 13.39 218 PRO C N 1
ATOM 6389 C CA . PRO C 1 219 ? 54.330 -3.138 16.526 1.00 12.93 218 PRO C CA 1
ATOM 6390 C C . PRO C 1 219 ? 55.496 -2.608 17.360 1.00 13.55 218 PRO C C 1
ATOM 6391 O O . PRO C 1 219 ? 56.414 -3.345 17.702 1.00 12.76 218 PRO C O 1
ATOM 6395 N N . GLY C 1 220 ? 55.448 -1.317 17.667 1.00 11.61 219 GLY C N 1
ATOM 6396 C CA . GLY C 1 220 ? 56.508 -0.687 18.427 1.00 11.18 219 GLY C CA 1
ATOM 6397 C C . GLY C 1 220 ? 56.831 -1.344 19.751 1.00 11.52 219 GLY C C 1
ATOM 6398 O O . GLY C 1 220 ? 55.944 -1.778 20.483 1.00 11.48 219 GLY C O 1
ATOM 6399 N N . ILE C 1 221 ? 58.121 -1.410 20.059 1.00 11.81 220 ILE C N 1
ATOM 6400 C CA . ILE C 1 221 ? 58.569 -2.001 21.305 1.00 10.99 220 ILE C CA 1
ATOM 6401 C C . ILE C 1 221 ? 58.447 -0.972 22.428 1.00 11.45 220 ILE C C 1
ATOM 6402 O O . ILE C 1 221 ? 58.245 -1.330 23.589 1.00 11.61 220 ILE C O 1
ATOM 6407 N N . THR C 1 222 ? 58.542 0.308 22.082 1.00 11.62 221 THR C N 1
ATOM 6408 C CA . THR C 1 222 ? 58.373 1.360 23.081 1.00 11.58 221 THR C CA 1
ATOM 6409 C C . THR C 1 222 ? 56.870 1.366 23.395 1.00 10.92 221 THR C C 1
ATOM 6410 O O . THR C 1 222 ? 56.455 1.447 24.551 1.00 10.84 221 THR C O 1
ATOM 6414 N N . ARG C 1 223 ? 56.071 1.276 22.333 1.00 10.24 222 ARG C N 1
ATOM 6415 C CA . ARG C 1 223 ? 54.613 1.224 22.417 1.00 10.74 222 ARG C CA 1
ATOM 6416 C C . ARG C 1 223 ? 54.193 0.123 23.390 1.00 10.45 222 ARG C C 1
ATOM 6417 O O . ARG C 1 223 ? 53.421 0.355 24.316 1.00 9.96 222 ARG C O 1
ATOM 6425 N N . ASP C 1 224 ? 54.714 -1.078 23.170 1.00 10.41 223 ASP C N 1
ATOM 6426 C CA . ASP C 1 224 ? 54.404 -2.224 24.014 1.00 10.56 223 ASP C CA 1
ATOM 6427 C C . ASP C 1 224 ? 54.818 -1.973 25.463 1.00 9.91 223 ASP C C 1
ATOM 6428 O O . ASP C 1 224 ? 54.103 -2.325 26.396 1.00 11.08 223 ASP C O 1
ATOM 6433 N N . ALA C 1 225 ? 55.984 -1.368 25.648 1.00 11.26 224 ALA C N 1
ATOM 6434 C CA . ALA C 1 225 ? 56.467 -1.078 26.993 1.00 11.47 224 ALA C CA 1
ATOM 6435 C C . ALA C 1 225 ? 55.514 -0.103 27.684 1.00 11.46 224 ALA C C 1
ATOM 6436 O O . ALA C 1 225 ? 55.196 -0.258 28.860 1.00 12.08 224 ALA C O 1
ATOM 6438 N N . ILE C 1 226 ? 55.065 0.902 26.937 1.00 11.67 225 ILE C N 1
ATOM 6439 C CA . ILE C 1 226 ? 54.163 1.916 27.468 1.00 11.24 225 ILE C CA 1
ATOM 6440 C C . ILE C 1 226 ? 52.848 1.301 27.915 1.00 12.95 225 ILE C C 1
ATOM 6441 O O . ILE C 1 226 ? 52.323 1.642 28.978 1.00 11.25 225 ILE C O 1
ATOM 6446 N N . ILE C 1 227 ? 52.318 0.396 27.101 1.00 11.55 226 ILE C N 1
ATOM 6447 C CA . ILE C 1 227 ? 51.069 -0.277 27.430 1.00 13.39 226 ILE C CA 1
ATOM 6448 C C . ILE C 1 227 ? 51.233 -1.069 28.729 1.00 14.97 226 ILE C C 1
ATOM 6449 O O . ILE C 1 227 ? 50.325 -1.114 29.557 1.00 15.54 226 ILE C O 1
ATOM 6454 N N . LYS C 1 228 ? 52.405 -1.675 28.923 1.00 15.64 227 LYS C N 1
ATOM 6455 C CA . LYS C 1 228 ? 52.655 -2.451 30.138 1.00 14.89 227 LYS C CA 1
ATOM 6456 C C . LYS C 1 228 ? 52.870 -1.546 31.350 1.00 14.23 227 LYS C C 1
ATOM 6457 O O . LYS C 1 228 ? 52.390 -1.843 32.446 1.00 15.74 227 LYS C O 1
ATOM 6463 N N . LEU C 1 229 ? 53.588 -0.443 31.155 1.00 14.74 228 LEU C N 1
ATOM 6464 C CA . LEU C 1 229 ? 53.828 0.505 32.241 1.00 14.28 228 LEU C CA 1
ATOM 6465 C C . LEU C 1 229 ? 52.502 1.126 32.675 1.00 15.63 228 LEU C C 1
ATOM 6466 O O . LEU C 1 229 ? 52.239 1.293 33.866 1.00 13.81 228 LEU C O 1
ATOM 6471 N N . ALA C 1 230 ? 51.674 1.468 31.692 1.00 14.68 229 ALA C N 1
ATOM 6472 C CA . ALA C 1 230 ? 50.371 2.074 31.960 1.00 16.64 229 ALA C CA 1
ATOM 6473 C C . ALA C 1 230 ? 49.513 1.145 32.817 1.00 18.44 229 ALA C C 1
ATOM 6474 O O . ALA C 1 230 ? 48.842 1.585 33.759 1.00 19.82 229 ALA C O 1
ATOM 6476 N N . LYS C 1 231 ? 49.526 -0.142 32.504 1.00 18.91 230 LYS C N 1
ATOM 6477 C CA . LYS C 1 231 ? 48.727 -1.074 33.281 1.00 21.61 230 LYS C CA 1
ATOM 6478 C C . LYS C 1 231 ? 49.296 -1.173 34.694 1.00 22.13 230 LYS C C 1
ATOM 6479 O O . LYS C 1 231 ? 48.554 -1.360 35.659 1.00 21.37 230 LYS C O 1
ATOM 6485 N N . GLU C 1 232 ? 50.611 -1.018 34.826 1.00 22.35 231 GLU C N 1
ATOM 6486 C CA . GLU C 1 232 ? 51.233 -1.058 36.149 1.00 23.00 231 GLU C CA 1
ATOM 6487 C C . GLU C 1 232 ? 50.796 0.184 36.929 1.00 22.17 231 GLU C C 1
ATOM 6488 O O . GLU C 1 232 ? 50.626 0.140 38.150 1.00 22.44 231 GLU C O 1
ATOM 6494 N N . LEU C 1 233 ? 50.622 1.293 36.217 1.00 20.37 232 LEU C N 1
ATOM 6495 C CA . LEU C 1 233 ? 50.227 2.552 36.837 1.00 20.64 232 LEU C CA 1
ATOM 6496 C C . LEU C 1 233 ? 48.721 2.669 37.050 1.00 19.72 232 LEU C C 1
ATOM 6497 O O . LEU C 1 233 ? 48.234 3.702 37.511 1.00 21.70 232 LEU C O 1
ATOM 6502 N N . GLY C 1 234 ? 47.989 1.616 36.709 1.00 18.86 233 GLY C N 1
ATOM 6503 C CA . GLY C 1 234 ? 46.546 1.633 36.880 1.00 18.53 233 GLY C CA 1
ATOM 6504 C C . GLY C 1 234 ? 45.808 2.446 35.829 1.00 19.02 233 GLY C C 1
ATOM 6505 O O . GLY C 1 234 ? 44.670 2.866 36.048 1.00 17.88 233 GLY C O 1
ATOM 6506 N N . ILE C 1 235 ? 46.449 2.672 34.685 1.00 17.65 234 ILE C N 1
ATOM 6507 C CA . ILE C 1 235 ? 45.826 3.437 33.608 1.00 17.88 234 ILE C CA 1
ATOM 6508 C C . ILE C 1 235 ? 45.194 2.479 32.594 1.00 18.37 234 ILE C C 1
ATOM 6509 O O . ILE C 1 235 ? 45.859 1.577 32.089 1.00 15.98 234 ILE C O 1
ATOM 6514 N N . GLU C 1 236 ? 43.908 2.667 32.302 1.00 18.00 235 GLU C N 1
ATOM 6515 C CA . GLU C 1 236 ? 43.234 1.802 31.341 1.00 18.59 235 GLU C CA 1
ATOM 6516 C C . GLU C 1 236 ? 43.820 2.050 29.958 1.00 17.60 235 GLU C C 1
ATOM 6517 O O . GLU C 1 236 ? 44.134 3.186 29.602 1.00 17.88 235 GLU C O 1
ATOM 6523 N N . VAL C 1 237 ? 43.971 0.978 29.190 1.00 16.23 236 VAL C N 1
ATOM 6524 C CA . VAL C 1 237 ? 44.519 1.063 27.843 1.00 15.60 236 VAL C CA 1
ATOM 6525 C C . VAL C 1 237 ? 43.576 0.408 26.843 1.00 15.94 236 VAL C C 1
ATOM 6526 O O . VAL C 1 237 ? 43.111 -0.712 27.052 1.00 15.63 236 VAL C O 1
ATOM 6530 N N . ARG C 1 238 ? 43.297 1.115 25.755 1.00 15.94 237 ARG C N 1
ATOM 6531 C CA . ARG C 1 238 ? 42.422 0.586 24.721 1.00 15.26 237 ARG C CA 1
ATOM 6532 C C . ARG C 1 238 ? 43.128 0.648 23.380 1.00 14.56 237 ARG C C 1
ATOM 6533 O O . ARG C 1 238 ? 43.465 1.725 22.900 1.00 13.77 237 ARG C O 1
ATOM 6541 N N . GLU C 1 239 ? 43.384 -0.521 22.804 1.00 14.88 238 GLU C N 1
ATOM 6542 C CA . GLU C 1 239 ? 44.020 -0.613 21.501 1.00 14.13 238 GLU C CA 1
ATOM 6543 C C . GLU C 1 239 ? 42.848 -0.705 20.534 1.00 14.52 238 GLU C C 1
ATOM 6544 O O . GLU C 1 239 ? 42.176 -1.732 20.443 1.00 13.24 238 GLU C O 1
ATOM 6550 N N . GLN C 1 240 ? 42.604 0.387 19.821 1.00 13.82 239 GLN C N 1
ATOM 6551 C CA . GLN C 1 240 ? 41.478 0.443 18.907 1.00 13.40 239 GLN C CA 1
ATOM 6552 C C . GLN C 1 240 ? 41.701 1.433 17.777 1.00 12.42 239 GLN C C 1
ATOM 6553 O O . GLN C 1 240 ? 42.524 2.339 17.879 1.00 10.62 239 GLN C O 1
ATOM 6559 N N . VAL C 1 241 ? 40.950 1.253 16.700 1.00 13.06 240 VAL C N 1
ATOM 6560 C CA . VAL C 1 241 ? 41.039 2.149 15.558 1.00 12.90 240 VAL C CA 1
ATOM 6561 C C . VAL C 1 241 ? 40.637 3.532 16.047 1.00 12.26 240 VAL C C 1
ATOM 6562 O O . VAL C 1 241 ? 39.750 3.663 16.891 1.00 12.33 240 VAL C O 1
ATOM 6566 N N . LEU C 1 242 ? 41.293 4.561 15.524 1.00 12.59 241 LEU C N 1
ATOM 6567 C CA . LEU C 1 242 ? 41.003 5.930 15.932 1.00 12.50 241 LEU C CA 1
ATOM 6568 C C . LEU C 1 242 ? 40.739 6.814 14.718 1.00 12.38 241 LEU C C 1
ATOM 6569 O O . LEU C 1 242 ? 41.428 6.714 13.700 1.00 10.59 241 LEU C O 1
ATOM 6574 N N . SER C 1 243 ? 39.735 7.679 14.830 1.00 11.00 242 SER C N 1
ATOM 6575 C CA . SER C 1 243 ? 39.383 8.587 13.743 1.00 11.60 242 SER C CA 1
ATOM 6576 C C . SER C 1 243 ? 40.435 9.683 13.626 1.00 11.67 242 SER C C 1
ATOM 6577 O O . SER C 1 243 ? 41.151 9.969 14.579 1.00 12.04 242 SER C O 1
ATOM 6580 N N . ARG C 1 244 ? 40.504 10.309 12.460 1.00 11.62 243 ARG C N 1
ATOM 6581 C CA . ARG C 1 244 ? 41.456 11.386 12.240 1.00 12.34 243 ARG C CA 1
ATOM 6582 C C . ARG C 1 244 ? 41.165 12.554 13.190 1.00 12.44 243 ARG C C 1
ATOM 6583 O O . ARG C 1 244 ? 42.082 13.130 13.772 1.00 12.59 243 ARG C O 1
ATOM 6591 N N . GLU C 1 245 ? 39.888 12.891 13.366 1.00 13.04 244 GLU C N 1
ATOM 6592 C CA . GLU C 1 245 ? 39.526 14.013 14.229 1.00 13.41 244 GLU C CA 1
ATOM 6593 C C . GLU C 1 245 ? 39.704 13.760 15.728 1.00 13.42 244 GLU C C 1
ATOM 6594 O O . GLU C 1 245 ? 39.695 14.703 16.512 1.00 14.56 244 GLU C O 1
ATOM 6600 N N . SER C 1 246 ? 39.867 12.503 16.134 1.00 13.85 245 SER C N 1
ATOM 6601 C CA . SER C 1 246 ? 40.069 12.203 17.554 1.00 14.24 245 SER C CA 1
ATOM 6602 C C . SER C 1 246 ? 41.316 12.945 18.048 1.00 14.63 245 SER C C 1
ATOM 6603 O O . SER C 1 246 ? 41.481 13.193 19.242 1.00 15.43 245 SER C O 1
ATOM 6606 N N . LEU C 1 247 ? 42.193 13.299 17.116 1.00 12.36 246 LEU C N 1
ATOM 6607 C CA . LEU C 1 247 ? 43.416 14.015 17.455 1.00 13.10 246 LEU C CA 1
ATOM 6608 C C . LEU C 1 247 ? 43.106 15.407 17.999 1.00 13.50 246 LEU C C 1
ATOM 6609 O O . LEU C 1 247 ? 43.829 15.921 18.843 1.00 13.74 246 LEU C O 1
ATOM 6614 N N . TYR C 1 248 ? 42.014 16.003 17.523 1.00 14.28 247 TYR C N 1
ATOM 6615 C CA . TYR C 1 248 ? 41.633 17.345 17.948 1.00 14.57 247 TYR C CA 1
ATOM 6616 C C . TYR C 1 248 ? 40.824 17.349 19.240 1.00 14.94 247 TYR C C 1
ATOM 6617 O O . TYR C 1 248 ? 40.740 18.371 19.919 1.00 17.36 247 TYR C O 1
ATOM 6626 N N . LEU C 1 249 ? 40.232 16.209 19.577 1.00 14.50 248 LEU C N 1
ATOM 6627 C CA . LEU C 1 249 ? 39.402 16.111 20.773 1.00 16.21 248 LEU C CA 1
ATOM 6628 C C . LEU C 1 249 ? 40.078 15.444 21.968 1.00 16.16 248 LEU C C 1
ATOM 6629 O O . LEU C 1 249 ? 39.580 15.516 23.090 1.00 15.82 248 LEU C O 1
ATOM 6634 N N . ALA C 1 250 ? 41.206 14.790 21.728 1.00 15.28 249 ALA C N 1
ATOM 6635 C CA . ALA C 1 250 ? 41.916 14.114 22.809 1.00 15.04 249 ALA C CA 1
ATOM 6636 C C . ALA C 1 250 ? 42.417 15.123 23.833 1.00 14.37 249 ALA C C 1
ATOM 6637 O O . ALA C 1 250 ? 42.709 16.269 23.490 1.00 15.62 249 ALA C O 1
ATOM 6639 N N . ASP C 1 251 ? 42.509 14.700 25.093 1.00 15.77 250 ASP C N 1
ATOM 6640 C CA . ASP C 1 251 ? 43.007 15.579 26.144 1.00 14.62 250 ASP C CA 1
ATOM 6641 C C . ASP C 1 251 ? 44.523 15.716 26.017 1.00 15.18 250 ASP C C 1
ATOM 6642 O O . ASP C 1 251 ? 45.093 16.766 26.318 1.00 13.51 250 ASP C O 1
ATOM 6647 N N . GLU C 1 252 ? 45.161 14.637 25.568 1.00 13.55 251 GLU C N 1
ATOM 6648 C CA . GLU C 1 252 ? 46.613 14.600 25.384 1.00 12.46 251 GLU C CA 1
ATOM 6649 C C . GLU C 1 252 ? 46.946 13.752 24.156 1.00 12.45 251 GLU C C 1
ATOM 6650 O O . GLU C 1 252 ? 46.171 12.885 23.764 1.00 12.23 251 GLU C O 1
ATOM 6656 N N . VAL C 1 253 ? 48.109 14.005 23.567 1.00 11.65 252 VAL C N 1
ATOM 6657 C CA . VAL C 1 253 ? 48.586 13.239 22.415 1.00 12.31 252 VAL C CA 1
ATOM 6658 C C . VAL C 1 253 ? 50.099 13.113 22.554 1.00 12.29 252 VAL C C 1
ATOM 6659 O O . VAL C 1 253 ? 50.766 14.077 22.915 1.00 13.28 252 VAL C O 1
ATOM 6663 N N . PHE C 1 254 ? 50.640 11.927 22.297 1.00 12.36 253 PHE C N 1
ATOM 6664 C CA . PHE C 1 254 ? 52.091 11.766 22.345 1.00 12.43 253 PHE C CA 1
ATOM 6665 C C . PHE C 1 254 ? 52.569 10.666 21.403 1.00 12.15 253 PHE C C 1
ATOM 6666 O O . PHE C 1 254 ? 51.791 9.806 20.992 1.00 13.25 253 PHE C O 1
ATOM 6674 N N . MET C 1 255 ? 53.840 10.718 21.026 1.00 12.14 254 MET C N 1
ATOM 6675 C CA . MET C 1 255 ? 54.394 9.712 20.125 1.00 12.03 254 MET C CA 1
ATOM 6676 C C . MET C 1 255 ? 55.425 8.893 20.876 1.00 12.67 254 MET C C 1
ATOM 6677 O O . MET C 1 255 ? 56.024 9.382 21.828 1.00 13.78 254 MET C O 1
ATOM 6682 N N . SER C 1 256 ? 55.626 7.651 20.452 1.00 11.81 255 SER C N 1
ATOM 6683 C CA . SER C 1 256 ? 56.589 6.779 21.116 1.00 11.91 255 SER C CA 1
ATOM 6684 C C . SER C 1 256 ? 57.516 6.116 20.107 1.00 11.94 255 SER C C 1
ATOM 6685 O O . SER C 1 256 ? 57.154 5.911 18.951 1.00 10.76 255 SER C O 1
ATOM 6688 N N . GLY C 1 257 ? 58.721 5.784 20.551 1.00 11.72 256 GLY C N 1
ATOM 6689 C CA . GLY C 1 257 ? 59.674 5.144 19.665 1.00 11.31 256 GLY C CA 1
ATOM 6690 C C . GLY C 1 257 ? 61.022 5.037 20.348 1.00 12.13 256 GLY C C 1
ATOM 6691 O O . GLY C 1 257 ? 61.258 5.708 21.346 1.00 12.53 256 GLY C O 1
ATOM 6692 N N . THR C 1 258 ? 61.902 4.196 19.816 1.00 12.60 257 THR C N 1
ATOM 6693 C CA . THR C 1 258 ? 63.232 4.012 20.396 1.00 12.80 257 THR C CA 1
ATOM 6694 C C . THR C 1 258 ? 64.041 5.298 20.325 1.00 13.03 257 THR C C 1
ATOM 6695 O O . THR C 1 258 ? 64.686 5.693 21.297 1.00 14.75 257 THR C O 1
ATOM 6699 N N . ALA C 1 259 ? 64.003 5.953 19.171 1.00 13.66 258 ALA C N 1
ATOM 6700 C CA . ALA C 1 259 ? 64.732 7.197 18.982 1.00 15.73 258 ALA C CA 1
ATOM 6701 C C . ALA C 1 259 ? 63.970 8.339 19.642 1.00 16.79 258 ALA C C 1
ATOM 6702 O O . ALA C 1 259 ? 64.550 9.163 20.348 1.00 17.73 258 ALA C O 1
ATOM 6704 N N . ALA C 1 260 ? 62.660 8.366 19.416 1.00 17.43 259 ALA C N 1
ATOM 6705 C CA . ALA C 1 260 ? 61.793 9.406 19.963 1.00 17.63 259 ALA C CA 1
ATOM 6706 C C . ALA C 1 260 ? 61.398 9.233 21.434 1.00 17.99 259 ALA C C 1
ATOM 6707 O O . ALA C 1 260 ? 60.861 10.160 22.038 1.00 17.92 259 ALA C O 1
ATOM 6709 N N . GLU C 1 261 ? 61.664 8.063 22.009 1.00 16.85 260 GLU C N 1
ATOM 6710 C CA . GLU C 1 261 ? 61.309 7.785 23.401 1.00 16.27 260 GLU C CA 1
ATOM 6711 C C . GLU C 1 261 ? 59.828 8.134 23.607 1.00 15.81 260 GLU C C 1
ATOM 6712 O O . GLU C 1 261 ? 58.970 7.517 22.979 1.00 14.99 260 GLU C O 1
ATOM 6718 N N . ILE C 1 262 ? 59.525 9.091 24.479 1.00 15.72 261 ILE C N 1
ATOM 6719 C CA . ILE C 1 262 ? 58.143 9.520 24.706 1.00 16.31 261 ILE C CA 1
ATOM 6720 C C . ILE C 1 262 ? 58.108 11.026 24.495 1.00 16.41 261 ILE C C 1
ATOM 6721 O O . ILE C 1 262 ? 58.555 11.790 25.345 1.00 16.70 261 ILE C O 1
ATOM 6726 N N . THR C 1 263 ? 57.561 11.444 23.359 1.00 15.61 262 THR C N 1
ATOM 6727 C CA . THR C 1 263 ? 57.507 12.855 23.012 1.00 15.42 262 THR C CA 1
ATOM 6728 C C . THR C 1 263 ? 56.089 13.409 22.980 1.00 15.63 262 THR C C 1
ATOM 6729 O O . THR C 1 263 ? 55.262 12.972 22.178 1.00 15.08 262 THR C O 1
ATOM 6733 N N . PRO C 1 264 ? 55.790 14.378 23.860 1.00 16.61 263 PRO C N 1
ATOM 6734 C CA . PRO C 1 264 ? 54.446 14.964 23.885 1.00 15.85 263 PRO C CA 1
ATOM 6735 C C . PRO C 1 264 ? 54.155 15.694 22.573 1.00 16.38 263 PRO C C 1
ATOM 6736 O O . PRO C 1 264 ? 55.062 16.260 21.965 1.00 16.65 263 PRO C O 1
ATOM 6740 N N . VAL C 1 265 ? 52.898 15.663 22.131 1.00 15.27 264 VAL C N 1
ATOM 6741 C CA . VAL C 1 265 ? 52.489 16.374 20.923 1.00 15.54 264 VAL C CA 1
ATOM 6742 C C . VAL C 1 265 ? 51.571 17.494 21.431 1.00 16.94 264 VAL C C 1
ATOM 6743 O O . VAL C 1 265 ? 50.450 17.227 21.867 1.00 15.81 264 VAL C O 1
ATOM 6747 N N . ARG C 1 266 ? 52.049 18.737 21.383 1.00 16.86 265 ARG C N 1
ATOM 6748 C CA . ARG C 1 266 ? 51.273 19.876 21.895 1.00 18.81 265 ARG C CA 1
ATOM 6749 C C . ARG C 1 266 ? 50.242 20.437 20.931 1.00 17.36 265 ARG C C 1
ATOM 6750 O O . ARG C 1 266 ? 49.377 21.217 21.328 1.00 18.40 265 ARG C O 1
ATOM 6758 N N . SER C 1 267 ? 50.336 20.068 19.663 1.00 16.33 266 SER C N 1
ATOM 6759 C CA . SER C 1 267 ? 49.367 20.546 18.685 1.00 15.75 266 SER C CA 1
ATOM 6760 C C . SER C 1 267 ? 49.355 19.648 17.456 1.00 15.90 266 SER C C 1
ATOM 6761 O O . SER C 1 267 ? 50.338 18.966 17.165 1.00 13.37 266 SER C O 1
ATOM 6764 N N . VAL C 1 268 ? 48.220 19.634 16.763 1.00 13.73 267 VAL C N 1
ATOM 6765 C CA . VAL C 1 268 ? 48.064 18.847 15.550 1.00 13.50 267 VAL C CA 1
ATOM 6766 C C . VAL C 1 268 ? 47.351 19.714 14.515 1.00 13.02 267 VAL C C 1
ATOM 6767 O O . VAL C 1 268 ? 46.258 20.226 14.765 1.00 14.27 267 VAL C O 1
ATOM 6771 N N . ASP C 1 269 ? 47.982 19.881 13.358 1.00 13.50 268 ASP C N 1
ATOM 6772 C CA . ASP C 1 269 ? 47.434 20.713 12.291 1.00 13.84 268 ASP C CA 1
ATOM 6773 C C . ASP C 1 269 ? 47.122 22.111 12.813 1.00 16.24 268 ASP C C 1
ATOM 6774 O O . ASP C 1 269 ? 46.132 22.725 12.417 1.00 16.15 268 ASP C O 1
ATOM 6779 N N . GLY C 1 270 ? 47.964 22.593 13.723 1.00 16.42 269 GLY C N 1
ATOM 6780 C CA . GLY C 1 270 ? 47.784 23.925 14.268 1.00 19.18 269 GLY C CA 1
ATOM 6781 C C . GLY C 1 270 ? 46.759 24.041 15.376 1.00 18.92 269 GLY C C 1
ATOM 6782 O O . GLY C 1 270 ? 46.582 25.115 15.941 1.00 20.23 269 GLY C O 1
ATOM 6783 N N . ILE C 1 271 ? 46.067 22.948 15.673 1.00 18.01 270 ILE C N 1
ATOM 6784 C CA . ILE C 1 271 ? 45.075 22.950 16.738 1.00 18.55 270 ILE C CA 1
ATOM 6785 C C . ILE C 1 271 ? 45.758 22.493 18.025 1.00 19.66 270 ILE C C 1
ATOM 6786 O O . ILE C 1 271 ? 46.324 21.399 18.096 1.00 17.98 270 ILE C O 1
ATOM 6791 N N . GLN C 1 272 ? 45.711 23.352 19.037 1.00 18.78 271 GLN C N 1
ATOM 6792 C CA . GLN C 1 272 ? 46.341 23.072 20.322 1.00 20.23 271 GLN C CA 1
ATOM 6793 C C . GLN C 1 272 ? 45.722 21.895 21.062 1.00 19.28 271 GLN C C 1
ATOM 6794 O O . GLN C 1 272 ? 44.500 21.780 21.149 1.00 19.51 271 GLN C O 1
ATOM 6800 N N . VAL C 1 273 ? 46.566 21.010 21.588 1.00 18.88 272 VAL C N 1
ATOM 6801 C CA . VAL C 1 273 ? 46.076 19.871 22.356 1.00 17.02 272 VAL C CA 1
ATOM 6802 C C . VAL C 1 273 ? 46.144 20.262 23.832 1.00 17.58 272 VAL C C 1
ATOM 6803 O O . VAL C 1 273 ? 47.199 20.671 24.321 1.00 18.63 272 VAL C O 1
ATOM 6807 N N . GLY C 1 274 ? 45.024 20.133 24.536 1.00 20.21 273 GLY C N 1
ATOM 6808 C CA . GLY C 1 274 ? 44.999 20.501 25.941 1.00 22.88 273 GLY C CA 1
ATOM 6809 C C . GLY C 1 274 ? 45.555 21.898 26.153 1.00 24.70 273 GLY C C 1
ATOM 6810 O O . GLY C 1 274 ? 45.257 22.826 25.388 1.00 24.39 273 GLY C O 1
ATOM 6811 N N . GLU C 1 275 ? 46.376 22.058 27.186 1.00 25.87 274 GLU C N 1
ATOM 6812 C CA . GLU C 1 275 ? 46.971 23.355 27.487 1.00 27.68 274 GLU C CA 1
ATOM 6813 C C . GLU C 1 275 ? 48.167 23.691 26.602 1.00 27.42 274 GLU C C 1
ATOM 6814 O O . GLU C 1 275 ? 48.838 24.703 26.806 1.00 27.56 274 GLU C O 1
ATOM 6820 N N . GLY C 1 276 ? 48.436 22.846 25.613 1.00 26.79 275 GLY C N 1
ATOM 6821 C CA . GLY C 1 276 ? 49.556 23.103 24.724 1.00 26.00 275 GLY C CA 1
ATOM 6822 C C . GLY C 1 276 ? 50.895 22.718 25.331 1.00 26.78 275 GLY C C 1
ATOM 6823 O O . GLY C 1 276 ? 51.953 23.162 24.880 1.00 25.27 275 GLY C O 1
ATOM 6824 N N . ARG C 1 277 ? 50.845 21.895 26.369 1.00 27.28 276 ARG C N 1
ATOM 6825 C CA . ARG C 1 277 ? 52.051 21.436 27.041 1.00 29.85 276 ARG C CA 1
ATOM 6826 C C . ARG C 1 277 ? 51.899 19.964 27.366 1.00 29.24 276 ARG C C 1
ATOM 6827 O O . ARG C 1 277 ? 50.836 19.385 27.144 1.00 29.68 276 ARG C O 1
ATOM 6835 N N . CYS C 1 278 ? 52.957 19.358 27.897 1.00 27.74 277 CYS C N 1
ATOM 6836 C CA . CYS C 1 278 ? 52.900 17.951 28.259 1.00 26.10 277 CYS C CA 1
ATOM 6837 C C . CYS C 1 278 ? 51.662 17.687 29.120 1.00 24.83 277 CYS C C 1
ATOM 6838 O O . CYS C 1 278 ? 51.388 18.414 30.082 1.00 25.93 277 CYS C O 1
ATOM 6841 N N . GLY C 1 279 ? 50.909 16.653 28.762 1.00 21.47 278 GLY C N 1
ATOM 6842 C CA . GLY C 1 279 ? 49.709 16.318 29.508 1.00 20.41 278 GLY C CA 1
ATOM 6843 C C . GLY C 1 279 ? 50.026 15.562 30.780 1.00 19.29 278 GLY C C 1
ATOM 6844 O O . GLY C 1 279 ? 51.095 14.960 30.890 1.00 19.02 278 GLY C O 1
ATOM 6845 N N . PRO C 1 280 ? 49.109 15.552 31.758 1.00 19.74 279 PRO C N 1
ATOM 6846 C CA . PRO C 1 280 ? 49.376 14.838 33.009 1.00 19.21 279 PRO C CA 1
ATOM 6847 C C . PRO C 1 280 ? 49.665 13.340 32.876 1.00 19.41 279 PRO C C 1
ATOM 6848 O O . PRO C 1 280 ? 50.607 12.835 33.498 1.00 17.84 279 PRO C O 1
ATOM 6852 N N . VAL C 1 281 ? 48.873 12.629 32.075 1.00 18.50 280 VAL C N 1
ATOM 6853 C CA . VAL C 1 281 ? 49.094 11.194 31.894 1.00 17.42 280 VAL C CA 1
ATOM 6854 C C . VAL C 1 281 ? 50.382 10.943 31.105 1.00 16.81 280 VAL C C 1
ATOM 6855 O O . VAL C 1 281 ? 51.113 9.983 31.373 1.00 16.07 280 VAL C O 1
ATOM 6859 N N . THR C 1 282 ? 50.656 11.804 30.130 1.00 15.38 281 THR C N 1
ATOM 6860 C CA . THR C 1 282 ? 51.864 11.667 29.332 1.00 15.02 281 THR C CA 1
ATOM 6861 C C . THR C 1 282 ? 53.069 11.794 30.270 1.00 16.71 281 THR C C 1
ATOM 6862 O O . THR C 1 282 ? 54.050 11.047 30.155 1.00 14.50 281 THR C O 1
ATOM 6866 N N . LYS C 1 283 ? 52.979 12.737 31.206 1.00 16.47 282 LYS C N 1
ATOM 6867 C CA . LYS C 1 283 ? 54.047 12.960 32.173 1.00 17.48 282 LYS C CA 1
ATOM 6868 C C . LYS C 1 283 ? 54.231 11.751 33.090 1.00 16.92 282 LYS C C 1
ATOM 6869 O O . LYS C 1 283 ? 55.360 11.379 33.394 1.00 18.03 282 LYS C O 1
ATOM 6875 N N . ARG C 1 284 ? 53.136 11.141 33.539 1.00 17.60 283 ARG C N 1
ATOM 6876 C CA . ARG C 1 284 ? 53.247 9.966 34.409 1.00 16.98 283 ARG C CA 1
ATOM 6877 C C . ARG C 1 284 ? 53.987 8.845 33.694 1.00 18.23 283 ARG C C 1
ATOM 6878 O O . ARG C 1 284 ? 54.848 8.184 34.275 1.00 16.50 283 ARG C O 1
ATOM 6886 N N . ILE C 1 285 ? 53.629 8.628 32.432 1.00 16.50 284 ILE C N 1
ATOM 6887 C CA . ILE C 1 285 ? 54.236 7.575 31.637 1.00 17.34 284 ILE C CA 1
ATOM 6888 C C . ILE C 1 285 ? 55.693 7.893 31.329 1.00 16.44 284 ILE C C 1
ATOM 6889 O O . ILE C 1 285 ? 56.553 7.021 31.403 1.00 15.73 284 ILE C O 1
ATOM 6894 N N . GLN C 1 286 ? 55.965 9.147 30.997 1.00 15.43 285 GLN C N 1
ATOM 6895 C CA . GLN C 1 286 ? 57.322 9.577 30.694 1.00 18.11 285 GLN C CA 1
ATOM 6896 C C . GLN C 1 286 ? 58.226 9.368 31.919 1.00 17.91 285 GLN C C 1
ATOM 6897 O O . GLN C 1 286 ? 59.324 8.829 31.798 1.00 18.72 285 GLN C O 1
ATOM 6903 N N . GLN C 1 287 ? 57.759 9.778 33.095 1.00 19.07 286 GLN C N 1
ATOM 6904 C CA . GLN C 1 287 ? 58.549 9.611 34.315 1.00 19.77 286 GLN C CA 1
ATOM 6905 C C . GLN C 1 287 ? 58.722 8.127 34.637 1.00 20.01 286 GLN C C 1
ATOM 6906 O O . GLN C 1 287 ? 59.804 7.692 35.047 1.00 19.47 286 GLN C O 1
ATOM 6912 N N . ALA C 1 288 ? 57.664 7.342 34.444 1.00 18.53 287 ALA C N 1
ATOM 6913 C CA . ALA C 1 288 ? 57.743 5.912 34.708 1.00 19.23 287 ALA C CA 1
ATOM 6914 C C . ALA C 1 288 ? 58.746 5.262 33.752 1.00 19.20 287 ALA C C 1
ATOM 6915 O O . ALA C 1 288 ? 59.439 4.313 34.122 1.00 19.67 287 ALA C O 1
ATOM 6917 N N . PHE C 1 289 ? 58.827 5.783 32.528 1.00 17.71 288 PHE C N 1
ATOM 6918 C CA . PHE C 1 289 ? 59.749 5.242 31.529 1.00 17.19 288 PHE C CA 1
ATOM 6919 C C . PHE C 1 289 ? 61.198 5.541 31.894 1.00 17.43 288 PHE C C 1
ATOM 6920 O O . PHE C 1 289 ? 62.004 4.628 32.068 1.00 17.36 288 PHE C O 1
ATOM 6928 N N . PHE C 1 290 ? 61.528 6.822 32.008 1.00 17.52 289 PHE C N 1
ATOM 6929 C CA . PHE C 1 290 ? 62.895 7.203 32.347 1.00 19.04 289 PHE C CA 1
ATOM 6930 C C . PHE C 1 290 ? 63.301 6.760 33.750 1.00 19.18 289 PHE C C 1
ATOM 6931 O O . PHE C 1 290 ? 64.486 6.758 34.083 1.00 20.03 289 PHE C O 1
ATOM 6939 N N . GLY C 1 291 ? 62.317 6.371 34.557 1.00 18.74 290 GLY C N 1
ATOM 6940 C CA . GLY C 1 291 ? 62.595 5.905 35.905 1.00 19.08 290 GLY C CA 1
ATOM 6941 C C . GLY C 1 291 ? 63.195 4.509 35.861 1.00 19.74 290 GLY C C 1
ATOM 6942 O O . GLY C 1 291 ? 63.786 4.031 36.838 1.00 19.15 290 GLY C O 1
ATOM 6943 N N . LEU C 1 292 ? 63.042 3.843 34.722 1.00 19.15 291 LEU C N 1
ATOM 6944 C CA . LEU C 1 292 ? 63.597 2.509 34.563 1.00 18.76 291 LEU C CA 1
ATOM 6945 C C . LEU C 1 292 ? 65.117 2.588 34.614 1.00 19.03 291 LEU C C 1
ATOM 6946 O O . LEU C 1 292 ? 65.777 1.634 35.015 1.00 19.85 291 LEU C O 1
ATOM 6951 N N . PHE C 1 293 ? 65.663 3.737 34.228 1.00 18.48 292 PHE C N 1
ATOM 6952 C CA . PHE C 1 293 ? 67.107 3.910 34.183 1.00 19.64 292 PHE C CA 1
ATOM 6953 C C . PHE C 1 293 ? 67.723 4.641 35.370 1.00 19.46 292 PHE C C 1
ATOM 6954 O O . PHE C 1 293 ? 68.910 4.986 35.350 1.00 19.64 292 PHE C O 1
ATOM 6962 N N . THR C 1 294 ? 66.920 4.883 36.401 1.00 21.06 293 THR C N 1
ATOM 6963 C CA . THR C 1 294 ? 67.424 5.536 37.604 1.00 20.96 293 THR C CA 1
ATOM 6964 C C . THR C 1 294 ? 67.142 4.614 38.777 1.00 21.98 293 THR C C 1
ATOM 6965 O O . THR C 1 294 ? 67.630 4.834 39.886 1.00 22.02 293 THR C O 1
ATOM 6969 N N . GLY C 1 295 ? 66.345 3.581 38.528 1.00 23.21 294 GLY C N 1
ATOM 6970 C CA . GLY C 1 295 ? 66.002 2.648 39.583 1.00 24.91 294 GLY C CA 1
ATOM 6971 C C . GLY C 1 295 ? 64.674 2.984 40.237 1.00 25.37 294 GLY C C 1
ATOM 6972 O O . GLY C 1 295 ? 64.151 2.198 41.025 1.00 25.78 294 GLY C O 1
ATOM 6973 N N . GLU C 1 296 ? 64.133 4.152 39.910 1.00 25.43 295 GLU C N 1
ATOM 6974 C CA . GLU C 1 296 ? 62.858 4.606 40.462 1.00 26.17 295 GLU C CA 1
ATOM 6975 C C . GLU C 1 296 ? 61.711 3.686 40.041 1.00 25.06 295 GLU C C 1
ATOM 6976 O O . GLU C 1 296 ? 60.777 3.456 40.804 1.00 25.32 295 GLU C O 1
ATOM 6982 N N . THR C 1 297 ? 61.790 3.160 38.823 1.00 23.39 296 THR C N 1
ATOM 6983 C CA . THR C 1 297 ? 60.773 2.254 38.307 1.00 22.14 296 THR C CA 1
ATOM 6984 C C . THR C 1 297 ? 61.338 0.841 38.285 1.00 24.02 296 THR C C 1
ATOM 6985 O O . THR C 1 297 ? 62.263 0.551 37.529 1.00 23.85 296 THR C O 1
ATOM 6989 N N . GLU C 1 298 ? 60.785 -0.038 39.110 1.00 25.89 297 GLU C N 1
ATOM 6990 C CA . GLU C 1 298 ? 61.257 -1.418 39.166 1.00 27.90 297 GLU C CA 1
ATOM 6991 C C . GLU C 1 298 ? 61.124 -2.146 37.834 1.00 27.26 297 GLU C C 1
ATOM 6992 O O . GLU C 1 298 ? 60.040 -2.196 37.245 1.00 27.62 297 GLU C O 1
ATOM 6998 N N . ASP C 1 299 ? 62.232 -2.721 37.373 1.00 26.59 298 ASP C N 1
ATOM 6999 C CA . ASP C 1 299 ? 62.249 -3.454 36.115 1.00 26.06 298 ASP C CA 1
ATOM 7000 C C . ASP C 1 299 ? 61.640 -4.833 36.353 1.00 26.95 298 ASP C C 1
ATOM 7001 O O . ASP C 1 299 ? 62.346 -5.824 36.553 1.00 27.35 298 ASP C O 1
ATOM 7006 N N . LYS C 1 300 ? 60.315 -4.877 36.329 1.00 26.86 299 LYS C N 1
ATOM 7007 C CA . LYS C 1 300 ? 59.567 -6.105 36.560 1.00 28.37 299 LYS C CA 1
ATOM 7008 C C . LYS C 1 300 ? 59.497 -7.059 35.381 1.00 27.86 299 LYS C C 1
ATOM 7009 O O . LYS C 1 300 ? 59.185 -8.240 35.552 1.00 29.41 299 LYS C O 1
ATOM 7015 N N . TRP C 1 301 ? 59.782 -6.558 34.186 1.00 25.28 300 TRP C N 1
ATOM 7016 C CA . TRP C 1 301 ? 59.693 -7.386 32.991 1.00 24.94 300 TRP C CA 1
ATOM 7017 C C . TRP C 1 301 ? 61.054 -7.837 32.483 1.00 24.29 300 TRP C C 1
ATOM 7018 O O . TRP C 1 301 ? 61.134 -8.632 31.554 1.00 25.82 300 TRP C O 1
ATOM 7029 N N . GLY C 1 302 ? 62.120 -7.326 33.093 1.00 23.37 301 GLY C N 1
ATOM 7030 C CA . GLY C 1 302 ? 63.456 -7.690 32.658 1.00 23.54 301 GLY C CA 1
ATOM 7031 C C . GLY C 1 302 ? 63.736 -7.040 31.322 1.00 22.07 301 GLY C C 1
ATOM 7032 O O . GLY C 1 302 ? 63.938 -7.725 30.319 1.00 23.63 301 GLY C O 1
ATOM 7033 N N . TRP C 1 303 ? 63.740 -5.712 31.307 1.00 19.92 302 TRP C N 1
ATOM 7034 C CA . TRP C 1 303 ? 63.976 -4.955 30.084 1.00 17.95 302 TRP C CA 1
ATOM 7035 C C . TRP C 1 303 ? 65.373 -4.347 29.973 1.00 18.29 302 TRP C C 1
ATOM 7036 O O . TRP C 1 303 ? 65.727 -3.802 28.928 1.00 16.86 302 TRP C O 1
ATOM 7047 N N . LEU C 1 304 ? 66.160 -4.417 31.041 1.00 17.77 303 LEU C N 1
ATOM 7048 C CA . LEU C 1 304 ? 67.498 -3.843 31.004 1.00 17.85 303 LEU C CA 1
ATOM 7049 C C . LEU C 1 304 ? 68.580 -4.914 30.901 1.00 19.00 303 LEU C C 1
ATOM 7050 O O . LEU C 1 304 ? 68.928 -5.552 31.895 1.00 18.93 303 LEU C O 1
ATOM 7055 N N . ASP C 1 305 ? 69.109 -5.103 29.696 1.00 17.71 304 ASP C N 1
ATOM 7056 C CA . ASP C 1 305 ? 70.164 -6.093 29.459 1.00 17.35 304 ASP C CA 1
ATOM 7057 C C . ASP C 1 305 ? 71.541 -5.468 29.689 1.00 17.47 304 ASP C C 1
ATOM 7058 O O . ASP C 1 305 ? 71.944 -4.558 28.976 1.00 17.84 304 ASP C O 1
ATOM 7063 N N . GLN C 1 306 ? 72.265 -5.966 30.683 1.00 17.35 305 GLN C N 1
ATOM 7064 C CA . GLN C 1 306 ? 73.594 -5.441 30.993 1.00 17.25 305 GLN C CA 1
ATOM 7065 C C . GLN C 1 306 ? 74.565 -5.560 29.828 1.00 16.07 305 GLN C C 1
ATOM 7066 O O . GLN C 1 306 ? 74.746 -6.639 29.280 1.00 17.27 305 GLN C O 1
ATOM 7072 N N . VAL C 1 307 ? 75.188 -4.452 29.450 1.00 15.37 306 VAL C N 1
ATOM 7073 C CA . VAL C 1 307 ? 76.182 -4.485 28.380 1.00 16.28 306 VAL C CA 1
ATOM 7074 C C . VAL C 1 307 ? 77.430 -5.131 28.962 1.00 19.06 306 VAL C C 1
ATOM 7075 O O . VAL C 1 307 ? 77.998 -6.068 28.383 1.00 18.00 306 VAL C O 1
ATOM 7079 N N . ASN C 1 308 ? 77.807 -4.598 30.126 1.00 20.84 307 ASN C N 1
ATOM 7080 C CA . ASN C 1 308 ? 78.991 -4.955 30.899 1.00 23.67 307 ASN C CA 1
ATOM 7081 C C . ASN C 1 308 ? 80.035 -3.884 30.561 1.00 23.86 307 ASN C C 1
ATOM 7082 O O . ASN C 1 308 ? 79.708 -2.699 30.787 1.00 25.51 307 ASN C O 1
#

Solvent-accessible surface area: 36618 Å² total; per-residue (Å²): 144,15,90,70,14,24,30,68,53,113,59,32,118,61,91,82,27,161,75,103,101,75,3,0,24,114,83,81,29,20,12,0,21,0,3,0,21,4,28,79,22,108,73,27,24,0,0,10,12,2,122,54,2,0,75,21,0,45,21,1,0,80,15,77,131,16,55,40,99,26,51,32,87,100,0,9,78,4,0,44,47,0,0,91,97,12,132,33,71,50,4,9,0,74,0,45,0,12,0,2,91,39,35,87,36,91,126,36,70,111,83,42,83,16,38,0,24,0,8,0,34,79,109,54,35,81,16,30,93,102,4,27,92,94,4,2,38,0,17,11,7,88,122,77,22,24,30,32,66,90,67,25,27,14,1,26,4,24,35,22,68,135,23,11,114,69,0,5,30,13,0,110,160,114,62,55,57,1,0,0,0,3,3,80,51,9,22,0,1,13,1,10,31,8,7,1,0,6,2,68,118,44,16,0,23,1,2,25,87,19,3,4,2,23,29,8,15,5,7,43,0,0,8,72,2,0,115,105,52,69,12,90,25,91,82,69,48,10,20,60,12,23,1,16,32,9,64,10,3,0,0,0,11,27,13,1,14,0,1,3,3,74,14,0,18,56,13,106,8,46,164,14,104,16,12,102,22,1,77,110,0,18,109,14,4,63,2,1,15,77,35,152,22,120,47,92,77,60,4,14,36,75,2,135,141,15,89,93,14,21,25,63,54,109,46,30,124,65,84,66,30,160,73,97,101,73,4,0,22,131,81,81,28,23,11,0,20,0,2,0,20,3,28,78,17,99,86,26,23,0,0,12,13,2,116,52,2,0,76,26,0,40,18,0,1,81,19,74,130,16,52,41,107,22,58,30,78,99,0,7,74,4,0,40,27,0,0,80,96,14,136,32,69,60,4,9,0,71,0,44,0,13,0,1,90,34,36,88,35,95,124,40,70,109,82,44,81,18,34,1,24,0,10,0,41,84,105,53,42,85,13,31,97,87,3,34,81,78,4,4,37,0,14,12,8,87,121,78,17,32,28,31,66,89,82,24,29,14,0,25,6,24,31,29,65,130,27,14,111,68,0,5,31,17,0,106,164,116,60,55,56,0,0,0,0,3,2,79,53,9,20,0,0,15,0,9,34,7,9,1,0,5,2,68,119,43,19,0,21,1,2,24,90,18,2,4,1,27,32,7,16,6,5,46,0,0,8,70,3,0,118,97,62,68,11,90,25,87,85,67,46,10,19,57,8,21,0,14,28,7,59,7,4,0,0,0,11,28,13,2,16,0,1,4,4,74,13,0,18,57,14,107,8,44,105,16,122,18,5,93,18,1,81,115,0,15,104,13,3,62,3,1,14,74,34,151,26,116,38,121,81,58,4,21,37,80,2,142,148,12,81,44,13,19,30,68,49,122,56,31,128,69,96,91,29,161,71,102,102,76,2,0,24,118,83,81,29,21,12,0,18,0,3,0,22,3,28,89,14,101,92,22,26,0,0,9,12,2,123,52,2,0,76,24,0,42,19,1,1,75,16,76,129,16,54,38,104,28,50,32,87,99,0,9,72,4,0,43,56,0,0,94,96,14,132,30,72,54,5,9,0,74,0,48,0,12,0,1,94,38,36,90,36,90,127,39,67,112,80,43,81,17,36,0,22,0,9,0,42,78,107,52,40,81,13,33,91,103,2,31,95,79,2,0,42,0,17,12,7,88,119,76,20,23,27,33,65,89,69,23,28,13,0,25,5,24,33,23,67,132,23,14,114,68,0,5,30,15,0,110,161,116,67,54,59,0,0,0,0,3,4,80,50,9,21,0,0,13,0,9,33,8,8,0,0,5,2,71,114,46,18,0,22,1,2,25,89,19,2,3,2,26,29,7,16,6,6,46,0,0,10,72,2,0,121,98,55,71,12,90,25,88,80,67,46,8,20,57,8,21,0,17,33,8,66,8,3,0,0,0,12,28,12,1,15,0,1,4,4,60,13,0,17,56,16,113,9,46,162,11,114,23,9,101,19,1,103,113,0,23,119,12,3,63,2,1,14,77,38,146,24,118,47,96,79,60,4,14,39,62,2,126

Sequence (912 aa):
KADYIWFNGEMVRWEDAKVHVMSHALHYGTSVFEGIRCYDSHKGPVVFRHREHMQRLHDSAKIYRFPVSQSIDELMEACRDVIRKNNLTSAYIRPLIFVGDVGMGVNPPAGYSTDVIIAAFPWGAYLGAEALEQGIDAMVSSWNRAAPNTIPTAAKAGGNYLSSLLVGSEARRHGYQEGIALDVNGYISEGAGENLFEVKDGVLFTPPFTSSALPGITRDAIIKLAKELGIEVREQVLSRESLYLADEVFMSGTAAEITPVRSVDGIQVGEGRCGPVTKRIQQAFFGLFTGETEDKWGWLDQVNKADYIWFNGEMVRWEDAKVHVMSHALHYGTSVFEGIRCYDSHKGPVVFRHREHMQRLHDSAKIYRFPVSQSIDELMEACRDVIRKNNLTSAYIRPLIFVGDVGMGVNPPAGYSTDVIIAAFPWGAY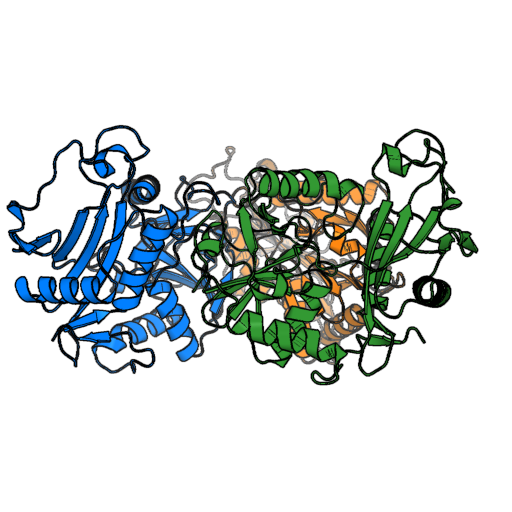LGAEALEQGIDAMVSSWNRAAPNTIPTAAKAGGNYLSSLLVGSEARRHGYQEGIALDVNGYISEGAGENLFEVKDGVLFTPPFTSSALPGITRDAIIKLAKELGIEVREQVLSRESLYLADEVFMSGTAAEITPVRSVDGIQVGEGRCGPVTKRIQQAFFGLFTGETEDKWGWLDQVNKADYIWFNGEMVRWEDAKVHVMSHALHYGTSVFEGIRCYDSHKGPVVFRHREHMQRLHDSAKIYRFPVSQSIDELMEACRDVIRKNNLTSAYIRPLIFVGDVGMGVNPPAGYSTDVIIAAFPWGAYLGAEALEQGIDAMVSSWNRAAPNTIPTAAKAGGNYLSSLLVGSEARRHGYQEGIALDVNGYISEGAGENLFEVKDGVLFTPPFTSSALPGITRDAIIKLAKELGIEVREQVLSRESLYLADEVFMSGTAAEITPVRSVDGIQVGEGRCGPVTKRIQQAFFGLFTGETEDKWGWLDQVN

CATH classification: 3.30.470.10 (+1 more: 3.20.10.10)

B-factor: mean 21.14, std 7.31, range [7.39, 53.16]

Radius of gyration: 30.88 Å; Cα contacts (8 Å, |Δi|>4): 2137; chains: 3; bounding box: 83×86×54 Å

Foldseek 3Di:
DFQWKQKQHDTDGPVVPDADCLFLCNPALFKFKFKWKWDQFPLFTWIFQQLVRLVLRVVLCVVVVADDPADSVRVSLSQLVQCVVRPHRIWMKMKMWGRTNQDDDNDGDPPGHIIIMIHIGHADAPQDPCQQPFFWAEEEFPQAADAPPPRQLLTRTRVRLVSLCRQAVVCVVVPTRWYWHFHPVQWTEAISAWFKWFAAPQAIEGEDCNRSHHPAPLVVVLCVLCVVVVGHYDHHTHHPCVQLVTQWMWTDHNRNHIGTHQYYNPRGHHPSGHDPSSVVSSCLVVVPRHCVHPPPPPRIHDSD/DFFWKAKQNRTDGPVPPDADCLFLCNPPLFKFKFKWKWAQFPQFTWIFQQLVGLVLRVVQCVVVVADDPDDSVRVSLVQLVQCVVRVHRIWMKMKMWGRTNQDDDNDGDPPGHIMIMMHIGHAAAPQDPCFAFFFWAEEEFPAAADAPPPRQLQTRTRVRLVSLCRQAVVCVVVPTRWYWHFHPVQWTAQISAWFKWFAAPQAIEGEDVNRSHHPAPLVVVLCVLCVVVVGHYDHHIHHPCVQLVTQWMWTDHNNNHIGTHQYYNNRGRHPSGHDPVSVVSSCLRVCPRHCNNPPPPPRIHDSD/DFQFKQKQNDTHGPVVPDADCQFLCVPQLFKFKFKWKWDQFPLWTWIFQQLVGLVLRVVLCVVVVADDPADSVRVSLVQLVQCVVRPHRIWIKMKMWGRTNQDDDNDGDPPGHIMIMIHIHHAAAPQDPCFAFFFWAEEEDPAAADAPPPRQLQTRTRVRLVRLCRQAVVCVVVPTRWYWHFHPVQWTAAISAWFKWFAAPQAIEGEDVNRSHHPAPLVVVLCVLCVVVVGHYDHHIGHPCVQLVTQWMWTDHNNNHIGTHQYYNNRGRHPSGHDPVSVVSSCLRVCCRHVNHDPPPPGTHDSD

InterPro domains:
  IPR001544 Aminotransferase class IV [PF01063] (36-268)
  IPR005785 Branched-chain amino acid aminotransferase I [TIGR01122] (10-307)
  IPR018300 Aminotransferase, class IV, conserved site [PS00770] (194-223)
  IPR033939 Branched-chain aminotransferase [cd01557] (22-295)
  IPR036038 Aminotransferase-like, PLP-dependent enzymes [SSF56752] (7-308)
  IPR043131 Branched-chain-amino-acid aminotransferase-like, N-terminal [G3DSA:3.30.470.10] (10-127)
  IPR043132 Branched-chain-amino-acid aminotransferase-like, C-terminal [G3DSA:3.20.10.10] (138-289)
  IPR050571 Class-IV Pyridoxal-Phosphate-Dependent Aminotransferase [PTHR42743] (5-292)

Nearest PDB structures (foldseek):
  1i1l-assembly1_A  TM=1.001E+00  e=5.094E-68  Escherichia coli
  1i1k-assembly1_A  TM=1.000E+00  e=9.800E-66  Escherichia coli
  1a3g-assembly1_A  TM=9.972E-01  e=1.398E-62  Escherichia coli
  6thq-assembly1_A  TM=9.656E-01  e=6.660E-40  Thermoproteus uzoniensis 768-20
  4tvi-assembly1_B  TM=9.070E-01  e=9.189E-26  Brucella abortus 2308

Secondary structure (DSSP, 8-state):
--SEEEETTEEEEGGG----TT-HHHHH--EEE--EEEE--TTSSEEETHHHHHHHHHHHHHHHT----S-HHHHHHHHHHHHHHTT-SSEEEEEEEEE-SS-SSSSPPTT--EEEEEEEE----TT-TTHHHH-EEEEE-SSPPPPTTTS-TTS-BGGGHHHHHHHHHHHHHTT-SEEEEE-TTSBEEEETTBEEEEEETTEEEE--GGGT----HHHHHHHHHHHHTT--EEE---BTTHHHH-SEEEEEETTTEEEEEEEETTEEPTTSS--HHHHHHHHHHHGGGTTSS---S--EEE--/--SEEEETTEEEEGGG----TT-HHHHH--EEE--EEEEEEBTEEEEETHHHHHHHHHHHHHHHT----S-HHHHHHHHHHHHHHTT-SSEEEEEEEEE-SS-SSSSPPTT--EEEEEEEE----TT-TTHHHH-EEEEE-SSPPPPTTTS-TTS-BGGGHHHHHHHHHHHHHTT-SEEEEE-TTSBEEEESSSEEEEEETTEEEE--GGGT----HHHHHHHHHHHHTT--EEE---BTTHHHH-SEEEEEETTTEEEEEEEETTEEPTTSS--HHHHHHHHHHHGGGTSSS--SS--EEE--/--SEEEETTEEEEGGG----TT-HHHHH--EEE--EEEEEETTEEEEETHHHHHHHHHHHHHHHT----S-HHHHHHHHHHHHHHTT-SSEEEEEEEEE-SS-SSSSPPTT--EEEEEEEE----TT-TTHHHH-EEEEE-SSPPPPTTTS-TTS-BGGGHHHHHHHHHHHHHTT-SEEEEE-TTSBEEEETTBEEEEEETTEEEE--GGGT----HHHHHHHHHHHHTT--EEE---BTTHHHH-SEEEEEETTTEEEEEEEETTEEPTTSS--HHHHHHHHHHHGGGTTSS---S--EEE--

GO terms:
  GO:0005829 cytosol (C, IDA)
  GO:0042802 identical protein binding (F, IDA)
  GO:0004084 branched-chain-amino-acid:2-oxoglutarate transaminase activity (F, IDA)
  GO:0009098 L-leucine biosynthetic process (P, IDA)
  GO:0009099 L-valine biosynthetic process (P, IDA)
  GO:0006532 L-aspartate biosynthetic process (P, IGI)